Protein AF-0000000075213746 (afdb_homodimer)

InterPro domains:
  IPR008928 Six-hairpin glycosidase superfamily [SSF48208] (102-442)
  IPR012878 Non-reducing end beta-L-arabinofuranosidase-like, GH127 catalytic domain [PF07944] (14-444)
  IPR049046 Non-reducing end beta-L-arabinofuranosidase-like, GH127 middle domain [PF20736] (454-512)
  IPR049049 Non-reducing end beta-L-arabinofuranosidase-like, GH127 C-terminal domain [PF20737] (538-641)
  IPR049174 Non-reducing end beta-L-arabinofuranosidase-like [PTHR43465] (9-641)

Solvent-accessible surface area (backbone atoms only — not comparable to full-atom values): 64051 Å² total; per-residue (Å²): 125,57,73,88,48,37,36,44,58,43,56,53,85,36,30,48,71,59,23,82,76,55,44,56,53,53,48,38,37,66,73,37,27,52,56,50,48,54,35,34,35,63,54,64,47,84,94,40,54,58,31,41,36,52,58,35,37,52,48,12,22,50,43,39,53,32,54,76,70,69,43,89,72,76,76,42,82,85,85,61,65,61,33,46,76,92,77,42,59,87,84,38,50,50,32,41,62,52,38,65,31,49,57,22,29,41,42,24,18,54,20,40,48,41,52,81,37,92,48,70,69,59,49,49,55,46,49,52,49,47,51,44,52,59,50,30,37,44,94,76,22,53,64,52,48,51,35,62,34,10,34,62,91,54,64,89,56,46,37,64,84,40,34,63,47,29,34,44,12,34,39,31,52,15,14,50,35,34,23,75,40,68,68,50,51,66,52,34,50,49,38,48,37,28,49,50,43,50,42,71,51,34,35,93,92,48,44,75,69,50,63,29,38,48,34,34,40,43,27,25,42,53,46,18,75,74,68,67,42,61,63,33,45,51,41,26,48,48,35,48,64,49,32,25,36,80,81,47,54,66,37,62,62,66,65,57,83,66,90,62,85,73,74,73,34,34,57,55,57,34,62,40,33,52,59,72,42,52,62,63,42,18,15,29,44,42,39,28,30,41,47,30,24,40,34,50,46,16,58,77,67,67,33,54,60,42,37,50,16,46,50,37,25,50,50,38,35,67,51,36,50,52,43,92,40,30,27,33,19,30,28,65,73,72,47,4,36,55,59,85,32,50,62,45,37,63,50,24,20,14,32,34,51,22,21,51,26,44,32,54,24,25,53,41,48,25,27,45,52,68,38,35,66,34,45,42,52,27,44,24,11,46,55,16,40,52,48,36,25,42,39,95,78,42,57,26,32,35,58,43,52,56,46,29,44,51,55,68,47,30,75,66,32,78,91,25,53,74,48,64,55,53,58,33,71,54,40,63,79,45,66,33,64,34,50,49,45,29,51,59,45,44,46,47,32,60,27,34,30,34,45,99,52,35,42,36,42,61,44,76,62,11,24,38,34,56,55,95,48,29,37,37,37,35,48,44,40,44,90,83,67,19,37,34,40,34,45,34,41,52,78,42,69,37,32,42,28,40,54,50,57,79,79,45,89,49,71,50,61,81,57,78,62,46,85,55,61,48,17,42,36,26,81,39,75,50,75,42,80,43,44,37,38,37,54,66,55,81,38,49,34,24,51,22,56,68,22,72,73,38,50,71,28,32,30,43,31,44,61,67,35,42,28,21,36,39,24,88,69,58,44,81,65,65,83,36,35,25,45,39,91,85,47,58,74,44,78,43,95,87,59,33,34,43,28,32,25,29,36,48,72,79,54,90,52,40,66,44,72,64,64,88,75,68,69,41,79,43,74,42,46,27,37,47,45,32,57,62,57,68,86,51,81,47,35,34,32,33,62,37,35,94,126,56,74,89,48,37,36,44,58,44,56,54,86,35,30,48,71,58,22,82,75,55,45,55,54,51,48,38,37,65,71,36,26,52,57,50,48,53,34,35,35,64,54,65,48,85,94,39,54,58,31,42,34,51,59,35,36,52,48,12,22,50,43,39,52,31,52,76,69,70,42,89,72,77,75,42,83,85,87,61,63,62,33,45,76,93,77,41,60,87,84,40,51,48,32,41,61,52,38,64,30,49,58,22,30,41,42,24,18,54,19,39,48,41,52,81,39,92,47,68,68,60,49,48,53,46,50,52,49,48,50,45,53,59,50,30,37,42,95,74,22,53,64,51,48,50,35,62,32,11,34,63,89,54,64,89,54,47,36,65,84,40,33,61,46,30,34,44,11,34,40,32,51,16,15,50,35,34,23,75,40,68,67,50,52,67,51,35,50,49,37,49,36,29,50,51,41,50,41,69,52,35,34,93,93,48,44,73,67,47,63,30,36,46,34,34,39,41,28,25,43,54,47,18,75,74,68,67,43,61,64,33,45,51,42,26,49,48,36,50,66,50,33,26,36,82,79,47,55,65,38,61,62,65,67,56,82,66,89,60,88,73,74,73,34,35,58,54,56,34,63,40,33,53,60,71,41,51,64,64,44,18,14,28,45,41,39,27,30,40,47,30,25,40,33,50,47,14,59,78,68,67,32,54,60,43,37,50,16,46,50,38,24,49,50,36,35,67,50,35,50,51,43,91,40,29,27,35,20,30,27,67,73,72,46,4,35,54,55,86,31,51,62,45,38,61,49,23,21,15,32,34,50,22,22,52,27,42,33,54,25,25,52,40,49,24,27,45,51,68,37,36,67,36,47,43,51,27,44,24,10,46,56,17,40,51,48,36,24,42,40,95,78,41,57,25,33,36,57,42,53,56,45,30,44,51,54,68,48,31,72,66,32,78,90,25,54,74,47,65,54,53,58,33,70,54,40,63,80,46,66,34,65,36,49,50,44,29,49,58,47,44,46,48,33,61,27,34,31,33,44,99,53,36,42,35,41,61,43,75,63,11,25,39,34,56,55,95,47,28,36,38,38,35,49,43,39,45,89,83,67,18,37,35,38,35,44,35,43,51,78,42,70,36,32,42,30,39,52,51,57,82,79,45,88,47,69,49,59,82,58,79,62,46,85,54,60,47,17,42,36,27,81,40,75,49,75,41,80,43,43,37,39,39,55,66,55,82,41,48,34,24,52,23,56,67,22,72,72,39,49,71,28,33,31,42,31,45,61,69,35,43,29,21,36,39,26,89,68,59,46,79,66,63,81,36,35,26,46,39,89,85,48,58,74,45,78,44,94,88,60,32,34,44,29,35,24,28,36,50,72,80,55,91,51,39,66,44,72,62,63,88,76,70,70,41,79,42,73,40,47,28,36,47,45,31,58,62,56,69,88,50,79,47,35,36,32,32,62,37,35,94

Nearest PDB structures (foldseek):
  7bzl-assembly1_A  TM=9.092E-01  e=2.102E-52  Bifidobacterium longum subsp. longum JCM 1217
  7exu-assembly1_A-2  TM=9.138E-01  e=7.197E-52  Bifidobacterium longum subsp. longum JCM 1217
  7dif-assembly1_A  TM=9.057E-01  e=2.892E-52  Bifidobacterium longum subsp. longum JCM 1217
  3wre-assembly1_A  TM=9.010E-01  e=9.460E-52  Bifidobacterium longum subsp. longum JCM 1217
  3wkw-assembly1_A-2  TM=8.848E-01  e=6.129E-51  Bifidobacterium longum subsp. longum JCM 1217

Structure (mmCIF, N/CA/C/O backbone):
data_AF-0000000075213746-model_v1
#
loop_
_entity.id
_entity.type
_entity.pdbx_description
1 polymer 'DUF1680 family protein'
#
loop_
_atom_site.group_PDB
_atom_site.id
_atom_site.type_symbol
_atom_site.label_atom_id
_atom_site.label_alt_id
_atom_site.label_comp_id
_atom_site.label_asym_id
_atom_site.label_entity_id
_atom_site.label_seq_id
_atom_site.pdbx_PDB_ins_code
_atom_site.Cartn_x
_atom_site.Cartn_y
_atom_site.Cartn_z
_atom_site.occupancy
_atom_site.B_iso_or_equiv
_atom_site.auth_seq_id
_atom_site.auth_comp_id
_atom_site.auth_asym_id
_atom_site.auth_atom_id
_atom_site.pdbx_PDB_model_num
ATOM 1 N N . MET A 1 1 ? -0.447 -41.375 5.977 1 89.5 1 MET A N 1
ATOM 2 C CA . MET A 1 1 ? -0.877 -41.5 4.586 1 89.5 1 MET A CA 1
ATOM 3 C C . MET A 1 1 ? -1.231 -42.938 4.246 1 89.5 1 MET A C 1
ATOM 5 O O . MET A 1 1 ? -0.667 -43.875 4.82 1 89.5 1 MET A O 1
ATOM 9 N N . ASN A 1 2 ? -2.252 -43.062 3.482 1 90.38 2 ASN A N 1
ATOM 10 C CA . ASN A 1 2 ? -2.566 -44.406 2.949 1 90.38 2 ASN A CA 1
ATOM 11 C C . ASN A 1 2 ? -1.9 -44.625 1.595 1 90.38 2 ASN A C 1
ATOM 13 O O . ASN A 1 2 ? -2.359 -44.094 0.577 1 90.38 2 ASN A O 1
ATOM 17 N N . ILE A 1 3 ? -0.907 -45.438 1.539 1 91.88 3 ILE A N 1
ATOM 18 C CA . ILE A 1 3 ? -0.057 -45.656 0.373 1 91.88 3 ILE A CA 1
ATOM 19 C C . ILE A 1 3 ? -0.886 -46.219 -0.769 1 91.88 3 ILE A C 1
ATOM 21 O O . ILE A 1 3 ? -0.585 -46 -1.943 1 91.88 3 ILE A O 1
ATOM 25 N N . ASN A 1 4 ? -1.894 -46.938 -0.445 1 90.5 4 ASN A N 1
ATOM 26 C CA . ASN A 1 4 ? -2.748 -47.562 -1.456 1 90.5 4 ASN A CA 1
ATOM 27 C C . ASN A 1 4 ? -3.525 -46.5 -2.244 1 90.5 4 ASN A C 1
ATOM 29 O O . ASN A 1 4 ? -4.066 -46.812 -3.312 1 90.5 4 ASN A O 1
ATOM 33 N N . ASN A 1 5 ? -3.555 -45.375 -1.72 1 92.62 5 ASN A N 1
ATOM 34 C CA . ASN A 1 5 ? -4.293 -44.281 -2.361 1 92.62 5 ASN A CA 1
ATOM 35 C C . ASN A 1 5 ? -3.404 -43.5 -3.316 1 92.62 5 ASN A C 1
ATOM 37 O O . ASN A 1 5 ? -3.896 -42.656 -4.09 1 92.62 5 ASN A O 1
ATOM 41 N N . PHE A 1 6 ? -2.107 -43.75 -3.264 1 97 6 PHE A N 1
ATOM 42 C CA . PHE A 1 6 ? -1.194 -43 -4.109 1 97 6 PHE A CA 1
ATOM 43 C C . PHE A 1 6 ? -1.581 -43.125 -5.578 1 97 6 PHE A C 1
ATOM 45 O O . PHE A 1 6 ? -1.958 -44.219 -6.031 1 97 6 PHE A O 1
ATOM 52 N N . SER A 1 7 ? -1.661 -42.031 -6.25 1 97.25 7 SER A N 1
ATOM 53 C CA . SER A 1 7 ? -1.948 -42.031 -7.68 1 97.25 7 SER A CA 1
ATOM 54 C C . SER A 1 7 ? -0.872 -41.25 -8.453 1 97.25 7 SER A C 1
ATOM 56 O O . SER A 1 7 ? -0.05 -40.562 -7.852 1 97.25 7 SER A O 1
ATOM 58 N N . ASN A 1 8 ? -0.794 -41.438 -9.695 1 96.94 8 ASN A N 1
ATOM 59 C CA . ASN A 1 8 ? 0.124 -40.75 -10.594 1 96.94 8 ASN A CA 1
ATOM 60 C C . ASN A 1 8 ? -0.607 -40.156 -11.805 1 96.94 8 ASN A C 1
ATOM 62 O O . ASN A 1 8 ? -1.555 -40.781 -12.312 1 96.94 8 ASN A O 1
ATOM 66 N N . PRO A 1 9 ? -0.162 -39.062 -12.25 1 97.06 9 PRO A N 1
ATOM 67 C CA . PRO A 1 9 ? -0.754 -38.531 -13.477 1 97.06 9 PRO A CA 1
ATOM 68 C C . PRO A 1 9 ? -0.431 -39.406 -14.703 1 97.06 9 PRO A C 1
ATOM 70 O O . PRO A 1 9 ? 0.585 -40.094 -14.727 1 97.06 9 PRO A O 1
ATOM 73 N N . LEU A 1 10 ? -1.322 -39.344 -15.648 1 97.19 10 LEU A N 1
ATOM 74 C CA . LEU A 1 10 ? -0.959 -39.906 -16.938 1 97.19 10 LEU A CA 1
ATOM 75 C C . LEU A 1 10 ? 0.095 -39.062 -17.641 1 97.19 10 LEU A C 1
ATOM 77 O O . LEU A 1 10 ? 0.051 -37.844 -17.578 1 97.19 10 LEU A O 1
ATOM 81 N N . HIS A 1 11 ? 1.03 -39.719 -18.203 1 94.31 11 HIS A N 1
ATOM 82 C CA . HIS A 1 11 ? 2.039 -39 -18.969 1 94.31 11 HIS A CA 1
ATOM 83 C C . HIS A 1 11 ? 1.41 -38.25 -20.125 1 94.31 11 HIS A C 1
ATOM 85 O O . HIS A 1 11 ? 0.421 -38.688 -20.719 1 94.31 11 HIS A O 1
ATOM 91 N N . LEU A 1 12 ? 2.047 -37.219 -20.484 1 94.69 12 LEU A N 1
ATOM 92 C CA . LEU A 1 12 ? 1.526 -36.312 -21.516 1 94.69 12 LEU A CA 1
ATOM 93 C C . LEU A 1 12 ? 1.348 -37.031 -22.844 1 94.69 12 LEU A C 1
ATOM 95 O O . LEU A 1 12 ? 0.431 -36.75 -23.609 1 94.69 12 LEU A O 1
ATOM 99 N N . ASN A 1 13 ? 2.178 -38 -23.125 1 93.62 13 ASN A N 1
ATOM 100 C CA . ASN A 1 13 ? 2.129 -38.719 -24.391 1 93.62 13 ASN A CA 1
ATOM 101 C C . ASN A 1 13 ? 0.937 -39.656 -24.453 1 93.62 13 ASN A C 1
ATOM 103 O O . ASN A 1 13 ? 0.59 -40.188 -25.516 1 93.62 13 ASN A O 1
ATOM 107 N N . LYS A 1 14 ? 0.291 -39.844 -23.312 1 96.06 14 LYS A N 1
ATOM 108 C CA . LYS A 1 14 ? -0.845 -40.75 -23.25 1 96.06 14 LYS A CA 1
ATOM 109 C C . LYS A 1 14 ? -2.166 -40 -23.281 1 96.06 14 LYS A C 1
ATOM 111 O O . LYS A 1 14 ? -3.24 -40.594 -23.266 1 96.06 14 LYS A O 1
ATOM 116 N N . VAL A 1 15 ? -2.104 -38.75 -23.328 1 97.12 15 VAL A N 1
ATOM 117 C CA . VAL A 1 15 ? -3.297 -37.906 -23.297 1 97.12 15 VAL A CA 1
ATOM 118 C C . VAL A 1 15 ? -3.273 -36.906 -24.469 1 97.12 15 VAL A C 1
ATOM 120 O O . VAL A 1 15 ? -2.387 -36.062 -24.562 1 97.12 15 VAL A O 1
ATOM 123 N N . LYS A 1 16 ? -4.148 -37.031 -25.344 1 96.44 16 LYS A N 1
ATOM 124 C CA . LYS A 1 16 ? -4.305 -36.094 -26.453 1 96.44 16 LYS A CA 1
ATOM 125 C C . LYS A 1 16 ? -5.52 -35.188 -26.266 1 96.44 16 LYS A C 1
ATOM 127 O O . LYS A 1 16 ? -6.652 -35.594 -26.5 1 96.44 16 LYS A O 1
ATOM 132 N N . VAL A 1 17 ? -5.273 -33.969 -26 1 96.81 17 VAL A N 1
ATOM 133 C CA . VAL A 1 17 ? -6.344 -33 -25.719 1 96.81 17 VAL A CA 1
ATOM 134 C C . VAL A 1 17 ? -7.043 -32.625 -27.016 1 96.81 17 VAL A C 1
ATOM 136 O O . VAL A 1 17 ? -6.383 -32.312 -28.016 1 96.81 17 VAL A O 1
ATOM 139 N N . ASN A 1 18 ? -8.258 -32.688 -27.078 1 95.56 18 ASN A N 1
ATOM 140 C CA . ASN A 1 18 ? -9.156 -32.188 -28.125 1 95.56 18 ASN A CA 1
ATOM 141 C C . ASN A 1 18 ? -10.422 -31.578 -27.531 1 95.56 18 ASN A C 1
ATOM 143 O O . ASN A 1 18 ? -11.422 -32.281 -27.328 1 95.56 18 ASN A O 1
ATOM 147 N N . ASP A 1 19 ? -10.367 -30.344 -27.297 1 95.81 19 ASP A N 1
ATOM 148 C CA . ASP A 1 19 ? -11.398 -29.594 -26.594 1 95.81 19 ASP A CA 1
ATOM 149 C C . ASP A 1 19 ? -11.648 -28.25 -27.266 1 95.81 19 ASP A C 1
ATOM 151 O O . ASP A 1 19 ? -10.711 -27.484 -27.516 1 95.81 19 ASP A O 1
ATOM 155 N N . ASN A 1 20 ? -12.883 -27.969 -27.562 1 90.38 20 ASN A N 1
ATOM 156 C CA . ASN A 1 20 ? -13.203 -26.75 -28.312 1 90.38 20 ASN A CA 1
ATOM 157 C C . ASN A 1 20 ? -12.695 -25.5 -27.578 1 90.38 20 ASN A C 1
ATOM 159 O O . ASN A 1 20 ? -12.266 -24.547 -28.219 1 90.38 20 ASN A O 1
ATOM 163 N N . TYR A 1 21 ? -12.82 -25.469 -26.297 1 92.31 21 TYR A N 1
ATOM 164 C CA . TYR A 1 21 ? -12.398 -24.328 -25.5 1 92.31 21 TYR A CA 1
ATOM 165 C C . TYR A 1 21 ? -10.883 -24.266 -25.406 1 92.31 21 TYR A C 1
ATOM 167 O O . TYR A 1 21 ? -10.273 -23.219 -25.656 1 92.31 21 TYR A O 1
ATOM 175 N N . PHE A 1 22 ? -10.188 -25.375 -25.125 1 95.44 22 PHE A N 1
ATOM 176 C CA . PHE A 1 22 ? -8.758 -25.359 -24.828 1 95.44 22 PHE A CA 1
ATOM 177 C C . PHE A 1 22 ? -7.941 -25.469 -26.109 1 95.44 22 PHE A C 1
ATOM 179 O O . PHE A 1 22 ? -6.77 -25.078 -26.141 1 95.44 22 PHE A O 1
ATOM 186 N N . ASN A 1 23 ? -8.547 -25.969 -27.172 1 95 23 ASN A N 1
ATOM 187 C CA . ASN A 1 23 ? -7.816 -26.031 -28.438 1 95 23 ASN A CA 1
ATOM 188 C C . ASN A 1 23 ? -7.375 -24.641 -28.906 1 95 23 ASN A C 1
ATOM 190 O O . ASN A 1 23 ? -6.316 -24.5 -29.5 1 95 23 ASN A O 1
ATOM 194 N N . GLU A 1 24 ? -8.219 -23.688 -28.625 1 94 24 GLU A N 1
ATOM 195 C CA . GLU A 1 24 ? -7.863 -22.328 -28.984 1 94 24 GLU A CA 1
ATOM 196 C C . GLU A 1 24 ? -6.609 -21.859 -28.25 1 94 24 GLU A C 1
ATOM 198 O O . GLU A 1 24 ? -5.738 -21.219 -28.844 1 94 24 GLU A O 1
ATOM 203 N N . TYR A 1 25 ? -6.523 -22.156 -27 1 95.56 25 TYR A N 1
ATOM 204 C CA . TYR A 1 25 ? -5.359 -21.781 -26.203 1 95.56 25 TYR A CA 1
ATOM 205 C C . TYR A 1 25 ? -4.125 -22.547 -26.641 1 95.56 25 TYR A C 1
ATOM 207 O O . TYR A 1 25 ? -3.045 -21.984 -26.797 1 95.56 25 TYR A O 1
ATOM 215 N N . LEU A 1 26 ? -4.25 -23.859 -26.828 1 95.81 26 LEU A N 1
ATOM 216 C CA . LEU A 1 26 ? -3.123 -24.703 -27.203 1 95.81 26 LEU A CA 1
ATOM 217 C C . LEU A 1 26 ? -2.59 -24.312 -28.578 1 95.81 26 LEU A C 1
ATOM 219 O O . LEU A 1 26 ? -1.377 -24.297 -28.797 1 95.81 26 LEU A O 1
ATOM 223 N N . ASN A 1 27 ? -3.527 -23.984 -29.469 1 95.69 27 ASN A N 1
ATOM 224 C CA . ASN A 1 27 ? -3.109 -23.516 -30.781 1 95.69 27 ASN A CA 1
ATOM 225 C C . ASN A 1 27 ? -2.393 -22.172 -30.703 1 95.69 27 ASN A C 1
ATOM 227 O O . ASN A 1 27 ? -1.4 -21.953 -31.391 1 95.69 27 ASN A O 1
ATOM 231 N N . LEU A 1 28 ? -2.982 -21.297 -29.922 1 97.12 28 LEU A N 1
ATOM 232 C CA . LEU A 1 28 ? -2.363 -19.984 -29.719 1 97.12 28 LEU A CA 1
ATOM 233 C C . LEU A 1 28 ? -0.95 -20.141 -29.156 1 97.12 28 LEU A C 1
ATOM 235 O O . LEU A 1 28 ? -0.029 -19.453 -29.594 1 97.12 28 LEU A O 1
ATOM 239 N N . ILE A 1 29 ? -0.72 -21.016 -28.219 1 97 29 ILE A N 1
ATOM 240 C CA . ILE A 1 29 ? 0.582 -21.266 -27.609 1 97 29 ILE A CA 1
ATOM 241 C C . ILE A 1 29 ? 1.567 -21.75 -28.672 1 97 29 ILE A C 1
ATOM 243 O O . ILE A 1 29 ? 2.678 -21.219 -28.781 1 97 29 ILE A O 1
ATOM 247 N N . LYS A 1 30 ? 1.145 -22.641 -29.453 1 95.56 30 LYS A N 1
ATOM 248 C CA . LYS A 1 30 ? 1.998 -23.281 -30.438 1 95.56 30 LYS A CA 1
ATOM 249 C C . LYS A 1 30 ? 2.355 -22.312 -31.562 1 95.56 30 LYS A C 1
ATOM 251 O O . LYS A 1 30 ? 3.516 -22.219 -31.969 1 95.56 30 LYS A O 1
ATOM 256 N N . THR A 1 31 ? 1.419 -21.516 -31.969 1 96.81 31 THR A N 1
ATOM 257 C CA . THR A 1 31 ? 1.592 -20.797 -33.219 1 96.81 31 THR A CA 1
ATOM 258 C C . THR A 1 31 ? 2.029 -19.359 -32.969 1 96.81 31 THR A C 1
ATOM 260 O O . THR A 1 31 ? 2.611 -18.719 -33.844 1 96.81 31 THR A O 1
ATOM 263 N N . VAL A 1 32 ? 1.712 -18.891 -31.781 1 98.31 32 VAL A N 1
ATOM 264 C CA . VAL A 1 32 ? 1.98 -17.469 -31.562 1 98.31 32 VAL A CA 1
ATOM 265 C C . VAL A 1 32 ? 2.898 -17.297 -30.359 1 98.31 32 VAL A C 1
ATOM 267 O O . VAL A 1 32 ? 3.98 -16.719 -30.469 1 98.31 32 VAL A O 1
ATOM 270 N N . VAL A 1 33 ? 2.553 -17.844 -29.219 1 98.38 33 VAL A N 1
ATOM 271 C CA . VAL A 1 33 ? 3.211 -17.547 -27.938 1 98.38 33 VAL A CA 1
ATOM 272 C C . VAL A 1 33 ? 4.648 -18.062 -27.984 1 98.38 33 VAL A C 1
ATOM 274 O O . VAL A 1 33 ? 5.582 -17.328 -27.641 1 98.38 33 VAL A O 1
ATOM 277 N N . ILE A 1 34 ? 4.859 -19.328 -28.344 1 98.06 34 ILE A N 1
ATOM 278 C CA . ILE A 1 34 ? 6.18 -19.938 -28.328 1 98.06 34 ILE A CA 1
ATOM 279 C C . ILE A 1 34 ? 7.109 -19.188 -29.281 1 98.06 34 ILE A C 1
ATOM 281 O O . ILE A 1 34 ? 8.211 -18.797 -28.906 1 98.06 34 ILE A O 1
ATOM 285 N N . PRO A 1 35 ? 6.641 -18.875 -30.547 1 98.06 35 PRO A N 1
ATOM 286 C CA . PRO A 1 35 ? 7.504 -18.078 -31.422 1 98.06 35 PRO A CA 1
ATOM 287 C C . PRO A 1 35 ? 7.762 -16.672 -30.859 1 98.06 35 PRO A C 1
ATOM 289 O O . PRO A 1 35 ? 8.883 -16.172 -30.938 1 98.06 35 PRO A O 1
ATOM 292 N N . TYR A 1 36 ? 6.746 -16.062 -30.328 1 98.25 36 TYR A N 1
ATOM 293 C CA . TYR A 1 36 ? 6.883 -14.742 -29.75 1 98.25 36 TYR A CA 1
ATOM 294 C C . TYR A 1 36 ? 7.898 -14.75 -28.609 1 98.25 36 TYR A C 1
ATOM 296 O O . TYR A 1 36 ? 8.75 -13.859 -28.516 1 98.25 36 TYR A O 1
ATOM 304 N N . GLN A 1 37 ? 7.812 -15.727 -27.766 1 98.12 37 GLN A N 1
ATOM 305 C CA . GLN A 1 37 ? 8.719 -15.828 -26.625 1 98.12 37 GLN A CA 1
ATOM 306 C C . GLN A 1 37 ? 10.156 -16.094 -27.094 1 98.12 37 GLN A C 1
ATOM 308 O O . GLN A 1 37 ? 11.109 -15.602 -26.484 1 98.12 37 GLN A O 1
ATOM 313 N N . TYR A 1 38 ? 10.297 -16.906 -28.109 1 98.06 38 TYR A N 1
ATOM 314 C CA . TYR A 1 38 ? 11.625 -17.125 -28.672 1 98.06 38 TYR A CA 1
ATOM 315 C C . TYR A 1 38 ? 12.25 -15.797 -29.109 1 98.06 38 TYR A C 1
ATOM 317 O O . TYR A 1 38 ? 13.43 -15.547 -28.859 1 98.06 38 TYR A O 1
ATOM 325 N N . ASN A 1 39 ? 11.445 -15 -29.781 1 98.12 39 ASN A N 1
ATOM 326 C CA . ASN A 1 39 ? 11.898 -13.68 -30.188 1 98.12 39 ASN A CA 1
ATOM 327 C C . ASN A 1 39 ? 12.234 -12.797 -28.984 1 98.12 39 ASN A C 1
ATOM 329 O O . ASN A 1 39 ? 13.203 -12.031 -29.031 1 98.12 39 ASN A O 1
ATOM 333 N N . ALA A 1 40 ? 11.438 -12.852 -27.969 1 98 40 ALA A N 1
ATOM 334 C CA . ALA A 1 40 ? 11.703 -12.086 -26.75 1 98 40 ALA A CA 1
ATOM 335 C C . ALA A 1 40 ? 13.031 -12.484 -26.125 1 98 40 ALA A C 1
ATOM 337 O O . ALA A 1 40 ? 13.82 -11.625 -25.719 1 98 40 ALA A O 1
ATOM 338 N N . LEU A 1 41 ? 13.328 -13.797 -26.078 1 97.81 41 LEU A N 1
ATOM 339 C CA . LEU A 1 41 ? 14.562 -14.312 -25.5 1 97.81 41 LEU A CA 1
ATOM 340 C C . LEU A 1 41 ? 15.773 -13.828 -26.297 1 97.81 41 LEU A C 1
ATOM 342 O O . LEU A 1 41 ? 16.875 -13.719 -25.75 1 97.81 41 LEU A O 1
ATOM 346 N N . ASN A 1 42 ? 15.492 -13.539 -27.578 1 97.94 42 ASN A N 1
ATOM 347 C CA . ASN A 1 42 ? 16.547 -13.07 -28.484 1 97.94 42 ASN A CA 1
ATOM 348 C C . ASN A 1 42 ? 16.562 -11.547 -28.578 1 97.94 42 ASN A C 1
ATOM 350 O O . ASN A 1 42 ? 17.266 -10.977 -29.406 1 97.94 42 ASN A O 1
ATOM 354 N N . ASP A 1 43 ? 15.766 -10.883 -27.828 1 97.56 43 ASP A N 1
ATOM 355 C CA . ASP A 1 43 ? 15.68 -9.422 -27.75 1 97.56 43 ASP A CA 1
ATOM 356 C C . ASP A 1 43 ? 15.266 -8.828 -29.094 1 97.56 43 ASP A C 1
ATOM 358 O O . ASP A 1 43 ? 15.82 -7.82 -29.531 1 97.56 43 ASP A O 1
ATOM 362 N N . LEU A 1 44 ? 14.266 -9.445 -29.672 1 97.44 44 LEU A N 1
ATOM 363 C CA . LEU A 1 44 ? 13.883 -9.039 -31.016 1 97.44 44 LEU A CA 1
ATOM 364 C C . LEU A 1 44 ? 12.492 -8.414 -31.031 1 97.44 44 LEU A C 1
ATOM 366 O O . LEU A 1 44 ? 11.961 -8.094 -32.094 1 97.44 44 LEU A O 1
ATOM 370 N N . ILE A 1 45 ? 11.852 -8.281 -29.891 1 97.12 45 ILE A N 1
ATOM 371 C CA . ILE A 1 45 ? 10.523 -7.668 -29.828 1 97.12 45 ILE A CA 1
ATOM 372 C C . ILE A 1 45 ? 10.664 -6.156 -29.672 1 97.12 45 ILE A C 1
ATOM 374 O O . ILE A 1 45 ? 11.086 -5.676 -28.609 1 97.12 45 ILE A O 1
ATOM 378 N N . PRO A 1 46 ? 10.273 -5.395 -30.625 1 95.88 46 PRO A N 1
ATOM 379 C CA . PRO A 1 46 ? 10.406 -3.941 -30.531 1 95.88 46 PRO A CA 1
ATOM 380 C C . PRO A 1 46 ? 9.602 -3.352 -29.375 1 95.88 46 PRO A C 1
ATOM 382 O O . PRO A 1 46 ? 8.43 -3.689 -29.188 1 95.88 46 PRO A O 1
ATOM 385 N N . GLY A 1 47 ? 10.195 -2.504 -28.656 1 93.75 47 GLY A N 1
ATOM 386 C CA . GLY A 1 47 ? 9.523 -1.778 -27.594 1 93.75 47 GLY A CA 1
ATOM 387 C C . GLY A 1 47 ? 9.391 -2.582 -26.312 1 93.75 47 GLY A C 1
ATOM 388 O O . GLY A 1 47 ? 8.93 -2.066 -25.297 1 93.75 47 GLY A O 1
ATOM 389 N N . ALA A 1 48 ? 9.789 -3.832 -26.312 1 95.38 48 ALA A N 1
ATOM 390 C CA . ALA A 1 48 ? 9.742 -4.664 -25.109 1 95.38 48 ALA A CA 1
ATOM 391 C C . ALA A 1 48 ? 11.062 -4.598 -24.359 1 95.38 48 ALA A C 1
ATOM 393 O O . ALA A 1 48 ? 12.125 -4.379 -24.953 1 95.38 48 ALA A O 1
ATOM 394 N N . PRO A 1 49 ? 10.961 -4.754 -23.047 1 94.19 49 PRO A N 1
ATOM 395 C CA . PRO A 1 49 ? 12.219 -4.871 -22.297 1 94.19 49 PRO A CA 1
ATOM 396 C C . PRO A 1 49 ? 13.109 -6 -22.812 1 94.19 49 PRO A C 1
ATOM 398 O O . PRO A 1 49 ? 12.602 -7.07 -23.172 1 94.19 49 PRO A O 1
ATOM 401 N N . LYS A 1 50 ? 14.367 -5.773 -22.734 1 95.44 50 LYS A N 1
ATOM 402 C CA . LYS A 1 50 ? 15.305 -6.785 -23.219 1 95.44 50 LYS A CA 1
ATOM 403 C C . LYS A 1 50 ? 15.469 -7.906 -22.188 1 95.44 50 LYS A C 1
ATOM 405 O O . LYS A 1 50 ? 15.461 -7.66 -20.984 1 95.44 50 LYS A O 1
ATOM 410 N N . SER A 1 51 ? 15.68 -9.109 -22.781 1 95.88 51 SER A N 1
ATOM 411 C CA . SER A 1 51 ? 15.844 -10.297 -21.938 1 95.88 51 SER A CA 1
ATOM 412 C C . SER A 1 51 ? 17.312 -10.57 -21.672 1 95.88 51 SER A C 1
ATOM 414 O O . SER A 1 51 ? 17.703 -10.797 -20.516 1 95.88 51 SER A O 1
ATOM 416 N N . TYR A 1 52 ? 18.141 -10.508 -22.75 1 97.06 52 TYR A N 1
ATOM 417 C CA . TYR A 1 52 ? 19.562 -10.789 -22.75 1 97.06 52 TYR A CA 1
ATOM 418 C C . TYR A 1 52 ? 19.828 -12.281 -22.562 1 97.06 52 TYR A C 1
ATOM 420 O O . TYR A 1 52 ? 20.984 -12.711 -22.5 1 97.06 52 TYR A O 1
ATOM 428 N N . CYS A 1 53 ? 18.781 -13.156 -22.484 1 97.88 53 CYS A N 1
ATOM 429 C CA . CYS A 1 53 ? 18.891 -14.562 -22.125 1 97.88 53 CYS A CA 1
ATOM 430 C C . CYS A 1 53 ? 19.797 -15.312 -23.094 1 97.88 53 CYS A C 1
ATOM 432 O O . CYS A 1 53 ? 20.797 -15.891 -22.688 1 97.88 53 CYS A O 1
ATOM 434 N N . ILE A 1 54 ? 19.547 -15.266 -24.359 1 98.38 54 ILE A N 1
ATOM 435 C CA . ILE A 1 54 ? 20.328 -15.992 -25.359 1 98.38 54 ILE A CA 1
ATOM 436 C C . ILE A 1 54 ? 21.7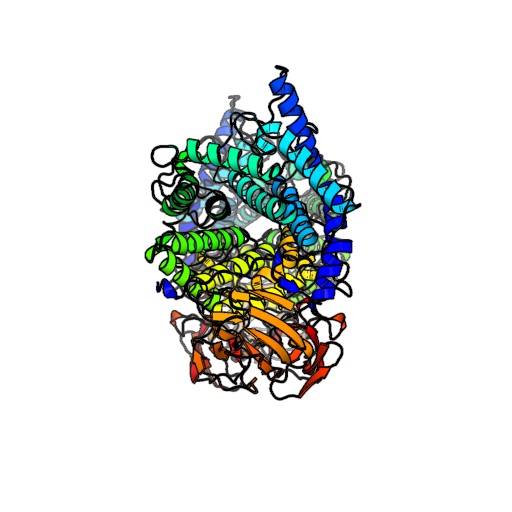19 -15.398 -25.453 1 98.38 54 ILE A C 1
ATOM 438 O O . ILE A 1 54 ? 22.703 -16.141 -25.578 1 98.38 54 ILE A O 1
ATOM 442 N N . SER A 1 55 ? 21.797 -14.07 -25.391 1 98.19 55 SER A N 1
ATOM 443 C CA . SER A 1 55 ? 23.109 -13.422 -25.406 1 98.19 55 SER A CA 1
ATOM 444 C C . SER A 1 55 ? 23.984 -13.898 -24.25 1 98.19 55 SER A C 1
ATOM 446 O O . SER A 1 55 ? 25.188 -14.086 -24.422 1 98.19 55 SER A O 1
ATOM 448 N N . ASN A 1 56 ? 23.438 -14.078 -23.109 1 98.69 56 ASN A N 1
ATOM 449 C CA . ASN A 1 56 ? 24.188 -14.578 -21.969 1 98.69 56 ASN A CA 1
ATOM 450 C C . ASN A 1 56 ? 24.719 -15.984 -22.203 1 98.69 56 ASN A C 1
ATOM 452 O O . ASN A 1 56 ? 25.844 -16.312 -21.828 1 98.69 56 ASN A O 1
ATOM 456 N N . PHE A 1 57 ? 23.906 -16.812 -22.812 1 98.81 57 PHE A N 1
ATOM 457 C CA . PHE A 1 57 ? 24.359 -18.172 -23.109 1 98.81 57 PHE A CA 1
ATOM 458 C C . PHE A 1 57 ? 25.5 -18.156 -24.125 1 98.81 57 PHE A C 1
ATOM 460 O O . PHE A 1 57 ? 26.422 -18.953 -24.031 1 98.81 57 PHE A O 1
ATOM 467 N N . ILE A 1 58 ? 25.359 -17.312 -25.094 1 98.75 58 ILE A N 1
ATOM 468 C CA . ILE A 1 58 ? 26.438 -17.172 -26.078 1 98.75 58 ILE A CA 1
ATOM 469 C C . ILE A 1 58 ? 27.719 -16.75 -25.391 1 98.75 58 ILE A C 1
ATOM 471 O O . ILE A 1 58 ? 28.781 -17.328 -25.625 1 98.75 58 ILE A O 1
ATOM 475 N N . LYS A 1 59 ? 27.609 -15.734 -24.562 1 98.69 59 LYS A N 1
ATOM 476 C CA . LYS A 1 59 ? 28.766 -15.273 -23.797 1 98.69 59 LYS A CA 1
ATOM 477 C C . LYS A 1 59 ? 29.344 -16.391 -22.953 1 98.69 59 LYS A C 1
ATOM 479 O O . LYS A 1 59 ? 30.562 -16.578 -22.906 1 98.69 59 LYS A O 1
ATOM 484 N N . ALA A 1 60 ? 28.516 -17.094 -22.234 1 98.81 60 ALA A N 1
ATOM 485 C CA . ALA A 1 60 ? 28.953 -18.188 -21.375 1 98.81 60 ALA A CA 1
ATOM 486 C C . ALA A 1 60 ? 29.656 -19.281 -22.172 1 98.81 60 ALA A C 1
ATOM 488 O O . ALA A 1 60 ? 30.656 -19.844 -21.719 1 98.81 60 ALA A O 1
ATOM 489 N N . SER A 1 61 ? 29.062 -19.625 -23.312 1 98.62 61 SER A N 1
ATOM 490 C CA . SER A 1 61 ? 29.688 -20.609 -24.203 1 98.62 61 SER A CA 1
ATOM 491 C C . SER A 1 61 ? 31.094 -20.156 -24.609 1 98.62 61 SER A C 1
ATOM 493 O O . SER A 1 61 ? 32.031 -20.969 -24.625 1 98.62 61 SER A O 1
ATOM 495 N N . SER A 1 62 ? 31.203 -18.906 -24.922 1 98.25 62 SER A N 1
ATOM 496 C CA . SER A 1 62 ? 32.5 -18.344 -25.281 1 98.25 62 SER A CA 1
ATOM 497 C C . SER A 1 62 ? 33.469 -18.438 -24.109 1 98.25 62 SER A C 1
ATOM 499 O O . SER A 1 62 ? 34.656 -18.719 -24.297 1 98.25 62 SER A O 1
ATOM 501 N N . VAL A 1 63 ? 33.062 -18.141 -22.969 1 98.38 63 VAL A N 1
ATOM 502 C CA . VAL A 1 63 ? 33.875 -18.219 -21.766 1 98.38 63 VAL A CA 1
ATOM 503 C C . VAL A 1 63 ? 34.344 -19.656 -21.562 1 98.38 63 VAL A C 1
ATOM 505 O O . VAL A 1 63 ? 35.531 -19.906 -21.297 1 98.38 63 VAL A O 1
ATOM 508 N N . CYS A 1 64 ? 33.438 -20.609 -21.656 1 98.31 64 CYS A N 1
ATOM 509 C CA . CYS A 1 64 ? 33.781 -22.016 -21.484 1 98.31 64 CYS A CA 1
ATOM 510 C C . CYS A 1 64 ? 34.844 -22.438 -22.5 1 98.31 64 CYS A C 1
ATOM 512 O O . CYS A 1 64 ? 35.781 -23.172 -22.156 1 98.31 64 CYS A O 1
ATOM 514 N N . SER A 1 65 ? 34.688 -21.984 -23.734 1 97.94 65 SER A N 1
ATOM 515 C CA . SER A 1 65 ? 35.656 -22.281 -24.766 1 97.94 65 SER A CA 1
ATOM 516 C C . SER A 1 65 ? 37.031 -21.688 -24.438 1 97.94 65 SER A C 1
ATOM 518 O O . SER A 1 65 ? 38.062 -22.328 -24.625 1 97.94 65 SER A O 1
ATOM 520 N N . SER A 1 66 ? 37 -20.469 -24 1 98 66 SER A N 1
ATOM 521 C CA . SER A 1 66 ? 38.25 -19.797 -23.609 1 98 66 SER A CA 1
ATOM 522 C C . SER A 1 66 ? 38.938 -20.531 -22.469 1 98 66 SER A C 1
ATOM 524 O O . SER A 1 66 ? 40.156 -20.703 -22.484 1 98 66 SER A O 1
ATOM 526 N N . LEU A 1 67 ? 38.188 -20.891 -21.5 1 97.44 67 LEU A N 1
ATOM 527 C CA . LEU A 1 67 ? 38.719 -21.609 -20.359 1 97.44 67 LEU A CA 1
ATOM 528 C C . LEU A 1 67 ? 39.375 -22.922 -20.812 1 97.44 67 LEU A C 1
ATOM 530 O O . LEU A 1 67 ? 40.469 -23.266 -20.344 1 97.44 67 LEU A O 1
ATOM 534 N N . LYS A 1 68 ? 38.688 -23.641 -21.656 1 95.69 68 LYS A N 1
ATOM 535 C CA . LYS A 1 68 ? 39.219 -24.906 -22.172 1 95.69 68 LYS A CA 1
ATOM 536 C C . LYS A 1 68 ? 40.531 -24.672 -22.922 1 95.69 68 LYS A C 1
ATOM 538 O O . LYS A 1 68 ? 41.438 -25.516 -22.891 1 95.69 68 LYS A O 1
ATOM 543 N N . ALA A 1 69 ? 40.625 -23.594 -23.562 1 96.81 69 ALA A N 1
ATOM 544 C CA . ALA A 1 69 ? 41.812 -23.266 -24.359 1 96.81 69 ALA A CA 1
ATOM 545 C C . ALA A 1 69 ? 42.906 -22.609 -23.5 1 96.81 69 ALA A C 1
ATOM 547 O O . ALA A 1 69 ? 44 -22.312 -23.984 1 96.81 69 ALA A O 1
ATOM 548 N N . GLY A 1 70 ? 42.688 -22.328 -22.312 1 95.38 70 GLY A N 1
ATOM 549 C CA . GLY A 1 70 ? 43.656 -21.703 -21.422 1 95.38 70 GLY A CA 1
ATOM 550 C C . GLY A 1 70 ? 43.781 -20.203 -21.625 1 95.38 70 GLY A C 1
ATOM 551 O O . GLY A 1 70 ? 44.812 -19.609 -21.312 1 95.38 70 GLY A O 1
ATOM 552 N N . ILE A 1 71 ? 42.75 -19.625 -22.203 1 96.81 71 ILE A N 1
ATOM 553 C CA . ILE A 1 71 ? 42.75 -18.188 -22.453 1 96.81 71 ILE A CA 1
ATOM 554 C C . ILE A 1 71 ? 42.125 -17.469 -21.25 1 96.81 71 ILE A C 1
ATOM 556 O O . ILE A 1 71 ? 41.062 -17.859 -20.75 1 96.81 71 ILE A O 1
ATOM 560 N N . PRO A 1 72 ? 42.812 -16.453 -20.859 1 94.94 72 PRO A N 1
ATOM 561 C CA . PRO A 1 72 ? 42.25 -15.719 -19.719 1 94.94 72 PRO A CA 1
ATOM 562 C C . PRO A 1 72 ? 40.906 -15.078 -20.016 1 94.94 72 PRO A C 1
ATOM 564 O O . PRO A 1 72 ? 40.688 -14.555 -21.109 1 94.94 72 PRO A O 1
ATOM 567 N N . VAL A 1 73 ? 40 -15.078 -19.078 1 95.94 73 VAL A N 1
ATOM 568 C CA . VAL A 1 73 ? 38.688 -14.484 -19.188 1 95.94 73 VAL A CA 1
ATOM 569 C C . VAL A 1 73 ? 38.5 -13.391 -18.125 1 95.94 73 VAL A C 1
ATOM 571 O O . VAL A 1 73 ? 38.969 -13.547 -16.984 1 95.94 73 VAL A O 1
ATOM 574 N N . PRO A 1 74 ? 37.938 -12.25 -18.484 1 95.88 74 PRO A N 1
ATOM 575 C CA . PRO A 1 74 ? 37.688 -11.195 -17.5 1 95.88 74 PRO A CA 1
ATOM 576 C C . PRO A 1 74 ? 36.781 -11.656 -16.359 1 95.88 74 PRO A C 1
ATOM 578 O O . PRO A 1 74 ? 35.969 -12.562 -16.531 1 95.88 74 PRO A O 1
ATOM 581 N N . VAL A 1 75 ? 36.969 -11.031 -15.188 1 96.88 75 VAL A N 1
ATOM 582 C CA . VAL A 1 75 ? 36.156 -11.305 -14.016 1 96.88 75 VAL A CA 1
ATOM 583 C C . VAL A 1 75 ? 35.281 -10.102 -13.703 1 96.88 75 VAL A C 1
ATOM 585 O O . VAL A 1 75 ? 35.781 -8.984 -13.539 1 96.88 75 VAL A O 1
ATOM 588 N N . PHE A 1 76 ? 33.938 -10.195 -13.695 1 97.19 76 PHE A N 1
ATOM 589 C CA . PHE A 1 76 ? 32.969 -9.164 -13.367 1 97.19 76 PHE A CA 1
ATOM 590 C C . PHE A 1 76 ? 32.281 -9.477 -12.039 1 97.19 76 PHE A C 1
ATOM 592 O O . PHE A 1 76 ? 32.281 -10.633 -11.594 1 97.19 76 PHE A O 1
ATOM 599 N N . PRO A 1 77 ? 31.688 -8.523 -11.297 1 95.44 77 PRO A N 1
ATOM 600 C CA . PRO A 1 77 ? 31.062 -8.758 -9.992 1 95.44 77 PRO A CA 1
ATOM 601 C C . PRO A 1 77 ? 29.734 -9.516 -10.102 1 95.44 77 PRO A C 1
ATOM 603 O O . PRO A 1 77 ? 29.078 -9.469 -11.148 1 95.44 77 PRO A O 1
ATOM 606 N N . VAL A 1 78 ? 29.391 -10.258 -9.094 1 97.06 78 VAL A N 1
ATOM 607 C CA . VAL A 1 78 ? 28.109 -10.938 -8.984 1 97.06 78 VAL A CA 1
ATOM 608 C C . VAL A 1 78 ? 27.312 -10.352 -7.812 1 97.06 78 VAL A C 1
ATOM 610 O O . VAL A 1 78 ? 26.812 -11.094 -6.969 1 97.06 78 VAL A O 1
ATOM 613 N N . ASP A 1 79 ? 27.141 -9.039 -7.711 1 92.69 79 ASP A N 1
ATOM 614 C CA . ASP A 1 79 ? 26.672 -8.344 -6.52 1 92.69 79 ASP A CA 1
ATOM 615 C C . ASP A 1 79 ? 25.297 -7.711 -6.754 1 92.69 79 ASP A C 1
ATOM 617 O O . ASP A 1 79 ? 24.859 -6.883 -5.961 1 92.69 79 ASP A O 1
ATOM 621 N N . LYS A 1 80 ? 24.641 -7.988 -7.875 1 93.5 80 LYS A N 1
ATOM 622 C CA . LYS A 1 80 ? 23.359 -7.352 -8.211 1 93.5 80 LYS A CA 1
ATOM 623 C C . LYS A 1 80 ? 22.297 -8.391 -8.516 1 93.5 80 LYS A C 1
ATOM 625 O O . LYS A 1 80 ? 22.609 -9.516 -8.93 1 93.5 80 LYS A O 1
ATOM 630 N N . TRP A 1 81 ? 21.047 -7.988 -8.281 1 94.25 81 TRP A N 1
ATOM 631 C CA . TRP A 1 81 ? 19.922 -8.812 -8.711 1 94.25 81 TRP A CA 1
ATOM 632 C C . TRP A 1 81 ? 19.656 -8.641 -10.203 1 94.25 81 TRP A C 1
ATOM 634 O O . TRP A 1 81 ? 19.344 -9.609 -10.898 1 94.25 81 TRP A O 1
ATOM 644 N N . GLU A 1 82 ? 19.734 -7.395 -10.594 1 95.81 82 GLU A N 1
ATOM 645 C CA . GLU A 1 82 ? 19.547 -7.043 -12 1 95.81 82 GLU A CA 1
ATOM 646 C C . GLU A 1 82 ? 20.75 -6.281 -12.539 1 95.81 82 GLU A C 1
ATOM 648 O O . GLU A 1 82 ? 21.172 -5.285 -11.961 1 95.81 82 GLU A O 1
ATOM 653 N N . TYR A 1 83 ? 21.328 -6.762 -13.617 1 96.62 83 TYR A N 1
ATOM 654 C CA . TYR A 1 83 ? 22.453 -6.137 -14.305 1 96.62 83 TYR A CA 1
ATOM 655 C C . TYR A 1 83 ? 21.984 -5.352 -15.523 1 96.62 83 TYR A C 1
ATOM 657 O O . TYR A 1 83 ? 21.75 -5.926 -16.578 1 96.62 83 TYR A O 1
ATOM 665 N N . LYS A 1 84 ? 21.953 -4.074 -15.398 1 93.81 84 LYS A N 1
ATOM 666 C CA . LYS A 1 84 ? 21.469 -3.197 -16.453 1 93.81 84 LYS A CA 1
ATOM 667 C C . LYS A 1 84 ? 22.578 -2.832 -17.438 1 93.81 84 LYS A C 1
ATOM 669 O O . LYS A 1 84 ? 23.719 -2.609 -17.016 1 93.81 84 LYS A O 1
ATOM 674 N N . GLU A 1 85 ? 22.156 -2.777 -18.656 1 92.12 85 GLU A N 1
ATOM 675 C CA . GLU A 1 85 ? 23.109 -2.467 -19.719 1 92.12 85 GLU A CA 1
ATOM 676 C C . GLU A 1 85 ? 23.766 -1.104 -19.484 1 92.12 85 GLU A C 1
ATOM 678 O O . GLU A 1 85 ? 24.922 -0.891 -19.859 1 92.12 85 GLU A O 1
ATOM 683 N N . THR A 1 86 ? 23.047 -0.215 -18.844 1 90.81 86 THR A N 1
ATOM 684 C CA . THR A 1 86 ? 23.531 1.139 -18.609 1 90.81 86 THR A CA 1
ATOM 685 C C . THR A 1 86 ? 24.516 1.16 -17.438 1 90.81 86 THR A C 1
ATOM 687 O O . THR A 1 86 ? 25.234 2.143 -17.234 1 90.81 86 THR A O 1
ATOM 690 N N . GLU A 1 87 ? 24.594 0.094 -16.734 1 91 87 GLU A N 1
ATOM 691 C CA . GLU A 1 87 ? 25.359 0.106 -15.484 1 91 87 GLU A CA 1
ATOM 692 C C . GLU A 1 87 ? 26.469 -0.945 -15.5 1 91 87 GLU A C 1
ATOM 694 O O . GLU A 1 87 ? 27.312 -0.975 -14.609 1 91 87 GLU A O 1
ATOM 699 N N . CYS A 1 88 ? 26.5 -1.894 -16.516 1 93.69 88 CYS A N 1
ATOM 700 C CA . CYS A 1 88 ? 27.438 -3.006 -16.578 1 93.69 88 CYS A CA 1
ATOM 701 C C . CYS A 1 88 ? 28.094 -3.088 -17.938 1 93.69 88 CYS A C 1
ATOM 703 O O . CYS A 1 88 ? 27.594 -2.527 -18.922 1 93.69 88 CYS A O 1
ATOM 705 N N . SER A 1 89 ? 29.203 -3.736 -17.984 1 93.88 89 SER A N 1
ATOM 706 C CA . SER A 1 89 ? 29.859 -4.023 -19.25 1 93.88 89 SER A CA 1
ATOM 707 C C . SER A 1 89 ? 28.969 -4.867 -20.156 1 93.88 89 SER A C 1
ATOM 709 O O . SER A 1 89 ? 28.297 -5.789 -19.688 1 93.88 89 SER A O 1
ATOM 711 N N . PHE A 1 90 ? 29.141 -4.613 -21.438 1 93.25 90 PHE A N 1
ATOM 712 C CA . PHE A 1 90 ? 28.359 -5.367 -22.422 1 93.25 90 PHE A CA 1
ATOM 713 C C . PHE A 1 90 ? 28.797 -6.832 -22.422 1 93.25 90 PHE A C 1
ATOM 715 O O . PHE A 1 90 ? 27.984 -7.715 -22.734 1 93.25 90 PHE A O 1
ATOM 722 N N . ASN A 1 91 ? 30.016 -7.09 -22.109 1 95.31 91 ASN A N 1
ATOM 723 C CA . ASN A 1 91 ? 30.547 -8.445 -22.156 1 95.31 91 ASN A CA 1
ATOM 724 C C . ASN A 1 91 ? 30.25 -9.211 -20.859 1 95.31 91 ASN A C 1
ATOM 726 O O . ASN A 1 91 ? 30.484 -10.414 -20.781 1 95.31 91 ASN A O 1
ATOM 730 N N . SER A 1 92 ? 29.734 -8.5 -19.859 1 97.81 92 SER A N 1
ATOM 731 C CA . SER A 1 92 ? 29.344 -9.148 -18.609 1 97.81 92 SER A CA 1
ATOM 732 C C . SER A 1 92 ? 27.906 -9.672 -18.703 1 97.81 92 SER A C 1
ATOM 734 O O . SER A 1 92 ? 27.25 -9.508 -19.719 1 97.81 92 SER A O 1
ATOM 736 N N . PHE A 1 93 ? 27.562 -10.383 -17.688 1 98.25 93 PHE A N 1
ATOM 737 C CA . PHE A 1 93 ? 26.188 -10.828 -17.578 1 98.25 93 PHE A CA 1
ATOM 738 C C . PHE A 1 93 ? 25.234 -9.641 -17.547 1 98.25 93 PHE A C 1
ATOM 740 O O . PHE A 1 93 ? 25.516 -8.617 -16.922 1 98.25 93 PHE A O 1
ATOM 747 N N . LEU A 1 94 ? 24.094 -9.719 -18.281 1 97.62 94 LEU A N 1
ATOM 748 C CA . LEU A 1 94 ? 23.062 -8.695 -18.281 1 97.62 94 LEU A CA 1
ATOM 749 C C . LEU A 1 94 ? 21.703 -9.305 -17.969 1 97.62 94 LEU A C 1
ATOM 751 O O . LEU A 1 94 ? 21.453 -10.469 -18.297 1 97.62 94 LEU A O 1
ATOM 755 N N . GLY A 1 95 ? 20.797 -8.516 -17.406 1 96.81 95 GLY A N 1
ATOM 756 C CA . GLY A 1 95 ? 19.484 -8.969 -17.016 1 96.81 95 GLY A CA 1
ATOM 757 C C . GLY A 1 95 ? 19.406 -9.43 -15.57 1 96.81 95 GLY A C 1
ATOM 758 O O . GLY A 1 95 ? 20.266 -9.07 -14.75 1 96.81 95 GLY A O 1
ATOM 759 N N . TRP A 1 96 ? 18.375 -10.133 -15.219 1 97.38 96 TRP A N 1
ATOM 760 C CA . TRP A 1 96 ? 18.188 -10.617 -13.859 1 97.38 96 TRP A CA 1
ATOM 761 C C . TRP A 1 96 ? 19.031 -11.859 -13.594 1 97.38 96 TRP A C 1
ATOM 763 O O . TRP A 1 96 ? 19.25 -12.664 -14.5 1 97.38 96 TRP A O 1
ATOM 773 N N . CYS A 1 97 ? 19.406 -12.102 -12.398 1 97.31 97 CYS A N 1
ATOM 774 C CA . CYS A 1 97 ? 20.375 -13.141 -12.031 1 97.31 97 CYS A CA 1
ATOM 775 C C . CYS A 1 97 ? 19.812 -14.531 -12.336 1 97.31 97 CYS A C 1
ATOM 777 O O . CYS A 1 97 ? 20.547 -15.516 -12.297 1 97.31 97 CYS A O 1
ATOM 779 N N . PHE A 1 98 ? 18.516 -14.68 -12.641 1 97.44 98 PHE A N 1
ATOM 780 C CA . PHE A 1 98 ? 17.906 -15.969 -12.938 1 97.44 98 PHE A CA 1
ATOM 781 C C . PHE A 1 98 ? 17.422 -16.016 -14.375 1 97.44 98 PHE A C 1
ATOM 783 O O . PHE A 1 98 ? 16.5 -16.766 -14.703 1 97.44 98 PHE A O 1
ATOM 790 N N . GLN A 1 99 ? 18.016 -15.242 -15.219 1 96.19 99 GLN A N 1
ATOM 791 C CA . GLN A 1 99 ? 17.547 -15.047 -16.594 1 96.19 99 GLN A CA 1
ATOM 792 C C . GLN A 1 99 ? 17.562 -16.359 -17.359 1 96.19 99 GLN A C 1
ATOM 794 O O . GLN A 1 99 ? 16.75 -16.562 -18.266 1 96.19 99 GLN A O 1
ATOM 799 N N . ASP A 1 100 ? 18.438 -17.312 -17 1 98.25 100 ASP A N 1
ATOM 800 C CA . ASP A 1 100 ? 18.578 -18.594 -17.688 1 98.25 100 ASP A CA 1
ATOM 801 C C . ASP A 1 100 ? 17.25 -19.344 -17.75 1 98.25 100 ASP A C 1
ATOM 803 O O . ASP A 1 100 ? 16.984 -20.078 -18.688 1 98.25 100 ASP A O 1
ATOM 807 N N . THR A 1 101 ? 16.453 -19.156 -16.734 1 98.44 101 THR A N 1
ATOM 808 C CA . THR A 1 101 ? 15.258 -19.984 -16.578 1 98.44 101 THR A CA 1
ATOM 809 C C . THR A 1 101 ? 14.258 -19.719 -17.688 1 98.44 101 THR A C 1
ATOM 811 O O . THR A 1 101 ? 13.438 -20.578 -18.016 1 98.44 101 THR A O 1
ATOM 814 N N . ASP A 1 102 ? 14.344 -18.531 -18.281 1 98 102 ASP A N 1
ATOM 815 C CA . ASP A 1 102 ? 13.414 -18.234 -19.359 1 98 102 ASP A CA 1
ATOM 816 C C . ASP A 1 102 ? 13.641 -19.156 -20.547 1 98 102 ASP A C 1
ATOM 818 O O . ASP A 1 102 ? 12.68 -19.609 -21.188 1 98 102 ASP A O 1
ATOM 822 N N . ALA A 1 103 ? 14.891 -19.391 -20.844 1 98.56 103 ALA A N 1
ATOM 823 C CA . ALA A 1 103 ? 15.203 -20.328 -21.906 1 98.56 103 ALA A CA 1
ATOM 824 C C . ALA A 1 103 ? 14.758 -21.75 -21.562 1 98.56 103 ALA A C 1
ATOM 826 O O . ALA A 1 103 ? 14.234 -22.469 -22.406 1 98.56 103 ALA A O 1
ATOM 827 N N . TYR A 1 104 ? 15.062 -22.156 -20.359 1 98.88 104 TYR A N 1
ATOM 828 C CA . TYR A 1 104 ? 14.68 -23.484 -19.922 1 98.88 104 TYR A CA 1
ATOM 829 C C . TYR A 1 104 ? 13.164 -23.672 -20 1 98.88 104 TYR A C 1
ATOM 831 O O . TYR A 1 104 ? 12.68 -24.688 -20.5 1 98.88 104 TYR A O 1
ATOM 839 N N . LYS A 1 105 ? 12.414 -22.719 -19.5 1 98.75 105 LYS A N 1
ATOM 840 C CA . LYS A 1 105 ? 10.961 -22.797 -19.531 1 98.75 105 LYS A CA 1
ATOM 841 C C . LYS A 1 105 ? 10.453 -22.812 -20.969 1 98.75 105 LYS A C 1
ATOM 843 O O . LYS A 1 105 ? 9.453 -23.484 -21.281 1 98.75 105 LYS A O 1
ATOM 848 N N . TRP A 1 106 ? 11.094 -22.016 -21.812 1 98.69 106 TRP A N 1
ATOM 849 C CA . TRP A 1 106 ? 10.727 -22.047 -23.219 1 98.69 106 TRP A CA 1
ATOM 850 C C . TRP A 1 106 ? 10.961 -23.438 -23.812 1 98.69 106 TRP A C 1
ATOM 852 O O . TRP A 1 106 ? 10.102 -23.953 -24.531 1 98.69 106 TRP A O 1
ATOM 862 N N . ILE A 1 107 ? 12.102 -24.047 -23.547 1 98.81 107 ILE A N 1
ATOM 863 C CA . ILE A 1 107 ? 12.414 -25.391 -24.031 1 98.81 107 ILE A CA 1
ATOM 864 C C . ILE A 1 107 ? 11.352 -26.375 -23.547 1 98.81 107 ILE A C 1
ATOM 866 O O . ILE A 1 107 ? 10.898 -27.234 -24.297 1 98.81 107 ILE A O 1
ATOM 870 N N . GLU A 1 108 ? 11.055 -26.234 -22.297 1 98.5 108 GLU A N 1
ATOM 871 C CA . GLU A 1 108 ? 10.039 -27.109 -21.719 1 98.5 108 GLU A CA 1
ATOM 872 C C . GLU A 1 108 ? 8.711 -26.984 -22.469 1 98.5 108 GLU A C 1
ATOM 874 O O . GLU A 1 108 ? 8.125 -28 -22.859 1 98.5 108 GLU A O 1
ATOM 879 N N . ALA A 1 109 ? 8.242 -25.781 -22.719 1 98.19 109 ALA A N 1
ATOM 880 C CA . ALA A 1 109 ? 6.988 -25.547 -23.422 1 98.19 109 ALA A CA 1
ATOM 881 C C . ALA A 1 109 ? 7.051 -26.125 -24.844 1 98.19 109 ALA A C 1
ATOM 883 O O . ALA A 1 109 ? 6.137 -26.812 -25.281 1 98.19 109 ALA A O 1
ATOM 884 N N . ALA A 1 110 ? 8.102 -25.781 -25.516 1 98.25 110 ALA A N 1
ATOM 885 C CA . ALA A 1 110 ? 8.281 -26.25 -26.875 1 98.25 110 ALA A CA 1
ATOM 886 C C . ALA A 1 110 ? 8.328 -27.766 -26.938 1 98.25 110 ALA A C 1
ATOM 888 O O . ALA A 1 110 ? 7.766 -28.375 -27.844 1 98.25 110 ALA A O 1
ATOM 889 N N . SER A 1 111 ? 8.992 -28.328 -25.953 1 97.94 111 SER A N 1
ATOM 890 C CA . SER A 1 111 ? 9.086 -29.781 -25.891 1 97.94 111 SER A CA 1
ATOM 891 C C . SER A 1 111 ? 7.707 -30.406 -25.703 1 97.94 111 SER A C 1
ATOM 893 O O . SER A 1 111 ? 7.402 -31.438 -26.312 1 97.94 111 SER A O 1
ATOM 895 N N . TYR A 1 112 ? 6.918 -29.844 -24.875 1 97.19 112 TYR A N 1
ATOM 896 C CA . TYR A 1 112 ? 5.574 -30.359 -24.672 1 97.19 112 TYR A CA 1
ATOM 897 C C . TYR A 1 112 ? 4.75 -30.281 -25.953 1 97.19 112 TYR A C 1
ATOM 899 O O . TYR A 1 112 ? 3.945 -31.172 -26.234 1 97.19 112 TYR A O 1
ATOM 907 N N . VAL A 1 113 ? 4.926 -29.219 -26.703 1 95.81 113 VAL A N 1
ATOM 908 C CA . VAL A 1 113 ? 4.242 -29.094 -27.984 1 95.81 113 VAL A CA 1
ATOM 909 C C . VAL A 1 113 ? 4.691 -30.219 -28.906 1 95.81 113 VAL A C 1
ATOM 911 O O . VAL A 1 113 ? 3.875 -30.812 -29.625 1 95.81 113 VAL A O 1
ATOM 914 N N . LEU A 1 114 ? 5.953 -30.562 -28.844 1 95.19 114 LEU A N 1
ATOM 915 C CA . LEU A 1 114 ? 6.551 -31.547 -29.75 1 95.19 114 LEU A CA 1
ATOM 916 C C . LEU A 1 114 ? 6.102 -32.938 -29.375 1 95.19 114 LEU A C 1
ATOM 918 O O . LEU A 1 114 ? 6.238 -33.875 -30.188 1 95.19 114 LEU A O 1
ATOM 922 N N . VAL A 1 115 ? 5.547 -33.188 -28.219 1 90.81 115 VAL A N 1
ATOM 923 C CA . VAL A 1 115 ? 5.031 -34.5 -27.812 1 90.81 115 VAL A CA 1
ATOM 924 C C . VAL A 1 115 ? 3.828 -34.844 -28.688 1 90.81 115 VAL A C 1
ATOM 926 O O . VAL A 1 115 ? 3.67 -36 -29.078 1 90.81 115 VAL A O 1
ATOM 929 N N . ASN A 1 116 ? 3.047 -33.875 -29 1 80.81 116 ASN A N 1
ATOM 930 C CA . ASN A 1 116 ? 1.752 -34.156 -29.609 1 80.81 116 ASN A CA 1
ATOM 931 C C . ASN A 1 116 ? 1.771 -33.906 -31.109 1 80.81 116 ASN A C 1
ATOM 933 O O . ASN A 1 116 ? 0.868 -34.312 -31.844 1 80.81 116 ASN A O 1
ATOM 937 N N . GLU A 1 117 ? 2.812 -33.156 -31.516 1 86.5 117 GLU A N 1
ATOM 938 C CA . GLU A 1 117 ? 2.832 -32.781 -32.938 1 86.5 117 GLU A CA 1
ATOM 939 C C . GLU A 1 117 ? 4.262 -32.719 -33.469 1 86.5 117 GLU A C 1
ATOM 941 O O . GLU A 1 117 ? 5.137 -32.125 -32.844 1 86.5 117 GLU A O 1
ATOM 946 N N . LYS A 1 118 ? 4.383 -33.344 -34.594 1 88.5 118 LYS A N 1
ATOM 947 C CA . LYS A 1 118 ? 5.68 -33.219 -35.25 1 88.5 118 LYS A CA 1
ATOM 948 C C . LYS A 1 118 ? 5.863 -31.828 -35.875 1 88.5 118 LYS A C 1
ATOM 950 O O . LYS A 1 118 ? 4.988 -31.344 -36.594 1 88.5 118 LYS A O 1
ATOM 955 N N . ASN A 1 119 ? 6.883 -31.172 -35.562 1 93.44 119 ASN A N 1
ATOM 956 C CA . ASN A 1 119 ? 7.277 -29.859 -36.062 1 93.44 119 ASN A CA 1
ATOM 957 C C . ASN A 1 119 ? 8.797 -29.75 -36.188 1 93.44 119 ASN A C 1
ATOM 959 O O . ASN A 1 119 ? 9.469 -29.359 -35.219 1 93.44 119 ASN A O 1
ATOM 963 N N . ASP A 1 120 ? 9.258 -29.906 -37.344 1 95 120 ASP A N 1
ATOM 964 C CA . ASP A 1 120 ? 10.695 -30.016 -37.562 1 95 120 ASP A CA 1
ATOM 965 C C . ASP A 1 120 ? 11.375 -28.672 -37.312 1 95 120 ASP A C 1
ATOM 967 O O . ASP A 1 120 ? 12.5 -28.625 -36.781 1 95 120 ASP A O 1
ATOM 971 N N . ALA A 1 121 ? 10.711 -27.656 -37.719 1 95.56 121 ALA A N 1
ATOM 972 C CA . ALA A 1 121 ? 11.289 -26.328 -37.531 1 95.56 121 ALA A CA 1
ATOM 973 C C . ALA A 1 121 ? 11.445 -26.016 -36.031 1 95.56 121 ALA A C 1
ATOM 975 O O . ALA A 1 121 ? 12.477 -25.5 -35.594 1 95.56 121 ALA A O 1
ATOM 976 N N . LEU A 1 122 ? 10.391 -26.297 -35.281 1 96.56 122 LEU A N 1
ATOM 977 C CA . LEU A 1 122 ? 10.438 -26.094 -33.844 1 96.56 122 LEU A CA 1
ATOM 978 C C . LEU A 1 122 ? 11.484 -26.984 -33.219 1 96.56 122 LEU A C 1
ATOM 980 O O . LEU A 1 122 ? 12.227 -26.562 -32.312 1 96.56 122 LEU A O 1
ATOM 984 N N . LYS A 1 123 ? 11.516 -28.203 -33.594 1 96.56 123 LYS A N 1
ATOM 985 C CA . LYS A 1 123 ? 12.508 -29.141 -33.062 1 96.56 123 LYS A CA 1
ATOM 986 C C . LYS A 1 123 ? 13.922 -28.641 -33.312 1 96.56 123 LYS A C 1
ATOM 988 O O . LYS A 1 123 ? 14.781 -28.75 -32.406 1 96.56 123 LYS A O 1
ATOM 993 N N . LYS A 1 124 ? 14.164 -28.156 -34.469 1 96.69 124 LYS A N 1
ATOM 994 C CA . LYS A 1 124 ? 15.492 -27.641 -34.781 1 96.69 124 LYS A CA 1
ATOM 995 C C . LYS A 1 124 ? 15.844 -26.453 -33.875 1 96.69 124 LYS A C 1
ATOM 997 O O . LYS A 1 124 ? 16.969 -26.359 -33.406 1 96.69 124 LYS A O 1
ATOM 1002 N N . GLN A 1 125 ? 14.875 -25.562 -33.75 1 96.81 125 GLN A N 1
ATOM 1003 C CA . GLN A 1 125 ? 15.094 -24.422 -32.844 1 96.81 125 GLN A CA 1
ATOM 1004 C C . GLN A 1 125 ? 15.438 -24.891 -31.438 1 96.81 125 GLN A C 1
ATOM 1006 O O . GLN A 1 125 ? 16.328 -24.328 -30.797 1 96.81 125 GLN A O 1
ATOM 1011 N N . VAL A 1 126 ? 14.719 -25.859 -30.953 1 98.31 126 VAL A N 1
ATOM 1012 C CA . VAL A 1 126 ? 14.961 -26.422 -29.625 1 98.31 126 VAL A CA 1
ATOM 1013 C C . VAL A 1 126 ? 16.344 -27.062 -29.578 1 98.31 126 VAL A C 1
ATOM 1015 O O . VAL A 1 126 ? 17.109 -26.828 -28.641 1 98.31 126 VAL A O 1
ATOM 1018 N N . ASP A 1 127 ? 16.656 -27.844 -30.578 1 98.19 127 ASP A N 1
ATOM 1019 C CA . ASP A 1 127 ? 17.938 -28.516 -30.641 1 98.19 127 ASP A CA 1
ATOM 1020 C C . ASP A 1 127 ? 19.094 -27.516 -30.641 1 98.19 127 ASP A C 1
ATOM 1022 O O . ASP A 1 127 ? 20.094 -27.703 -29.953 1 98.19 127 ASP A O 1
ATOM 1026 N N . ASP A 1 128 ? 18.922 -26.5 -31.438 1 98.25 128 ASP A N 1
ATOM 1027 C CA . ASP A 1 128 ? 19.953 -25.469 -31.516 1 98.25 128 ASP A CA 1
ATOM 1028 C C . ASP A 1 128 ? 20.172 -24.797 -30.156 1 98.25 128 ASP A C 1
ATOM 1030 O O . ASP A 1 128 ? 21.312 -24.547 -29.766 1 98.25 128 ASP A O 1
ATOM 1034 N N . LEU A 1 129 ? 19.109 -24.469 -29.562 1 98.62 129 LEU A N 1
ATOM 1035 C CA . LEU A 1 129 ? 19.203 -23.828 -28.25 1 98.62 129 LEU A CA 1
ATOM 1036 C C . LEU A 1 129 ? 19.812 -24.781 -27.234 1 98.62 129 LEU A C 1
ATOM 1038 O O . LEU A 1 129 ? 20.625 -24.375 -26.391 1 98.62 129 LEU A O 1
ATOM 1042 N N . VAL A 1 130 ? 19.406 -26.031 -27.219 1 98.81 130 VAL A N 1
ATOM 1043 C CA . VAL A 1 130 ? 19.969 -27.047 -26.344 1 98.81 130 VAL A CA 1
ATOM 1044 C C . VAL A 1 130 ? 21.469 -27.156 -26.562 1 98.81 130 VAL A C 1
ATOM 1046 O O . VAL A 1 130 ? 22.25 -27.219 -25.609 1 98.81 130 VAL A O 1
ATOM 1049 N N . ASP A 1 131 ? 21.875 -27.156 -27.828 1 98.69 131 ASP A N 1
ATOM 1050 C CA . ASP A 1 131 ? 23.297 -27.203 -28.156 1 98.69 131 ASP A CA 1
ATOM 1051 C C . ASP A 1 131 ? 24.031 -26.016 -27.547 1 98.69 131 ASP A C 1
ATOM 1053 O O . ASP A 1 131 ? 25.109 -26.188 -26.969 1 98.69 131 ASP A O 1
ATOM 1057 N N . LEU A 1 132 ? 23.453 -24.891 -27.719 1 98.75 132 LEU A N 1
ATOM 1058 C CA . LEU A 1 132 ? 24.062 -23.688 -27.172 1 98.75 132 LEU A CA 1
ATOM 1059 C C . LEU A 1 132 ? 24.188 -23.781 -25.656 1 98.75 132 LEU A C 1
ATOM 1061 O O . LEU A 1 132 ? 25.234 -23.469 -25.094 1 98.75 132 LEU A O 1
ATOM 1065 N N . ILE A 1 133 ? 23.141 -24.188 -24.969 1 98.88 133 ILE A N 1
ATOM 1066 C CA . ILE A 1 133 ? 23.109 -24.297 -23.516 1 98.88 133 ILE A CA 1
ATOM 1067 C C . ILE A 1 133 ? 24.172 -25.297 -23.062 1 98.88 133 ILE A C 1
ATOM 1069 O O . ILE A 1 133 ? 24.922 -25.016 -22.125 1 98.88 133 ILE A O 1
ATOM 1073 N N . CYS A 1 134 ? 24.25 -26.438 -23.719 1 98.75 134 CYS A N 1
ATOM 1074 C CA . CYS A 1 134 ? 25.203 -27.469 -23.328 1 98.75 134 CYS A CA 1
ATOM 1075 C C . CYS A 1 134 ? 26.641 -27 -23.547 1 98.75 134 CYS A C 1
ATOM 1077 O O . CYS A 1 134 ? 27.547 -27.391 -22.797 1 98.75 134 CYS A O 1
ATOM 1079 N N . SER A 1 135 ? 26.844 -26.172 -24.531 1 98.5 135 SER A N 1
ATOM 1080 C CA . SER A 1 135 ? 28.188 -25.656 -24.797 1 98.5 135 SER A CA 1
ATOM 1081 C C . SER A 1 135 ? 28.609 -24.656 -23.734 1 98.5 135 SER A C 1
ATOM 1083 O O . SER A 1 135 ? 29.797 -24.328 -23.609 1 98.5 135 SER A O 1
ATOM 1085 N N . ALA A 1 136 ? 27.656 -24.188 -22.969 1 98.75 136 ALA A N 1
ATOM 1086 C CA . ALA A 1 136 ? 27.938 -23.188 -21.938 1 98.75 136 ALA A CA 1
ATOM 1087 C C . ALA A 1 136 ? 28.141 -23.859 -20.578 1 98.75 136 ALA A C 1
ATOM 1089 O O . ALA A 1 136 ? 28.188 -23.188 -19.547 1 98.75 136 ALA A O 1
ATOM 1090 N N . GLN A 1 137 ? 28.234 -25.141 -20.5 1 98.81 137 GLN A N 1
ATOM 1091 C CA . GLN A 1 137 ? 28.422 -25.844 -19.234 1 98.81 137 GLN A CA 1
ATOM 1092 C C . GLN A 1 137 ? 29.906 -26.016 -18.922 1 98.81 137 GLN A C 1
ATOM 1094 O O . GLN A 1 137 ? 30.703 -26.344 -19.812 1 98.81 137 GLN A O 1
ATOM 1099 N N . LEU A 1 138 ? 30.328 -25.781 -17.688 1 98.56 138 LEU A N 1
ATOM 1100 C CA . LEU A 1 138 ? 31.703 -25.984 -17.25 1 98.56 138 LEU A CA 1
ATOM 1101 C C . LEU A 1 138 ? 32.062 -27.469 -17.203 1 98.56 138 LEU A C 1
ATOM 1103 O O . LEU A 1 138 ? 31.156 -28.312 -17.125 1 98.56 138 LEU A O 1
ATOM 1107 N N . GLU A 1 139 ? 33.312 -27.781 -17.125 1 97.19 139 GLU A N 1
ATOM 1108 C CA . GLU A 1 139 ? 33.781 -29.156 -17.141 1 97.19 139 GLU A CA 1
ATOM 1109 C C . GLU A 1 139 ? 33.312 -29.938 -15.922 1 97.19 139 GLU A C 1
ATOM 1111 O O . GLU A 1 139 ? 33.031 -31.125 -16 1 97.19 139 GLU A O 1
ATOM 1116 N N . ASN A 1 140 ? 33.156 -29.297 -14.852 1 97.69 140 ASN A N 1
ATOM 1117 C CA . ASN A 1 140 ? 32.75 -29.969 -13.617 1 97.69 140 ASN A CA 1
ATOM 1118 C C . ASN A 1 140 ? 31.25 -30.172 -13.562 1 97.69 140 ASN A C 1
ATOM 1120 O O . ASN A 1 140 ? 30.719 -30.672 -12.57 1 97.69 140 ASN A O 1
ATOM 1124 N N . GLY A 1 141 ? 30.516 -29.609 -14.555 1 98.44 141 GLY A N 1
ATOM 1125 C CA . GLY A 1 141 ? 29.078 -29.844 -14.648 1 98.44 141 GLY A CA 1
ATOM 1126 C C . GLY A 1 141 ? 28.266 -28.609 -14.289 1 98.44 141 GLY A C 1
ATOM 1127 O O . GLY A 1 141 ? 27.047 -28.578 -14.531 1 98.44 141 GLY A O 1
ATOM 1128 N N . TYR A 1 142 ? 28.922 -27.609 -13.711 1 98.75 142 TYR A N 1
ATOM 1129 C CA . TYR A 1 142 ? 28.203 -26.406 -13.297 1 98.75 142 TYR A CA 1
ATOM 1130 C C . TYR A 1 142 ? 27.625 -25.672 -14.508 1 98.75 142 TYR A C 1
ATOM 1132 O O . TYR A 1 142 ? 28.281 -25.547 -15.539 1 98.75 142 TYR A O 1
ATOM 1140 N N . LEU A 1 143 ? 26.391 -25.219 -14.383 1 98.81 143 LEU A N 1
ATOM 1141 C CA . LEU A 1 143 ? 25.734 -24.5 -15.484 1 98.81 143 LEU A CA 1
ATOM 1142 C C . LEU A 1 143 ? 24.859 -23.375 -14.961 1 98.81 143 LEU A C 1
ATOM 1144 O O . LEU A 1 143 ? 23.719 -23.625 -14.531 1 98.81 143 LEU A O 1
ATOM 1148 N N . ASP A 1 144 ? 25.281 -22.203 -14.969 1 98.69 144 ASP A N 1
ATOM 1149 C CA . ASP A 1 144 ? 24.641 -20.922 -14.656 1 98.69 144 ASP A CA 1
ATOM 1150 C C . ASP A 1 144 ? 25.391 -19.766 -15.297 1 98.69 144 ASP A C 1
ATOM 1152 O O . ASP A 1 144 ? 26.562 -19.516 -14.977 1 98.69 144 ASP A O 1
ATOM 1156 N N . THR A 1 145 ? 24.734 -19.031 -16.125 1 98.69 145 THR A N 1
ATOM 1157 C CA . THR A 1 145 ? 25.453 -18.109 -17 1 98.69 145 THR A CA 1
ATOM 1158 C C . THR A 1 145 ? 26.016 -16.938 -16.188 1 98.69 145 THR A C 1
ATOM 1160 O O . THR A 1 145 ? 27.078 -16.406 -16.5 1 98.69 145 THR A O 1
ATOM 1163 N N . LEU A 1 146 ? 25.281 -16.484 -15.078 1 98.62 146 LEU A N 1
ATOM 1164 C CA . LEU A 1 146 ? 25.766 -15.359 -14.281 1 98.62 146 LEU A CA 1
ATOM 1165 C C . LEU A 1 146 ? 27.172 -15.633 -13.758 1 98.62 146 LEU A C 1
ATOM 1167 O O . LEU A 1 146 ? 28.094 -14.852 -14.008 1 98.62 146 LEU A O 1
ATOM 1171 N N . TYR A 1 147 ? 27.375 -16.75 -13.18 1 98.5 147 TYR A N 1
ATOM 1172 C CA . TYR A 1 147 ? 28.641 -17.031 -12.523 1 98.5 147 TYR A CA 1
ATOM 1173 C C . TYR A 1 147 ? 29.703 -17.438 -13.539 1 98.5 147 TYR A C 1
ATOM 1175 O O . TYR A 1 147 ? 30.891 -17.156 -13.367 1 98.5 147 TYR A O 1
ATOM 1183 N N . ILE A 1 148 ? 29.312 -18.141 -14.555 1 98.69 148 ILE A N 1
ATOM 1184 C CA . ILE A 1 148 ? 30.25 -18.547 -15.594 1 98.69 148 ILE A CA 1
ATOM 1185 C C . ILE A 1 148 ? 30.828 -17.312 -16.281 1 98.69 148 ILE A C 1
ATOM 1187 O O . ILE A 1 148 ? 32.031 -17.219 -16.5 1 98.69 148 ILE A O 1
ATOM 1191 N N . ILE A 1 149 ? 29.984 -16.297 -16.594 1 98.56 149 ILE A N 1
ATOM 1192 C CA . ILE A 1 149 ? 30.391 -15.094 -17.312 1 98.56 149 ILE A CA 1
ATOM 1193 C C . ILE A 1 149 ? 31.125 -14.156 -16.344 1 98.56 149 ILE A C 1
ATOM 1195 O O . ILE A 1 149 ? 32.156 -13.578 -16.688 1 98.56 149 ILE A O 1
ATOM 1199 N N . ASN A 1 150 ? 30.562 -13.867 -15.148 1 98.06 150 ASN A N 1
ATOM 1200 C CA . ASN A 1 150 ? 31.031 -12.812 -14.258 1 98.06 150 ASN A CA 1
ATOM 1201 C C . ASN A 1 150 ? 32.156 -13.305 -13.344 1 98.06 150 ASN A C 1
ATOM 1203 O O . ASN A 1 150 ? 33.312 -12.93 -13.516 1 98.06 150 ASN A O 1
ATOM 1207 N N . ASP A 1 151 ? 31.891 -14.125 -12.273 1 98.12 151 ASP A N 1
ATOM 1208 C CA . ASP A 1 151 ? 32.906 -14.539 -11.32 1 98.12 151 ASP A CA 1
ATOM 1209 C C . ASP A 1 151 ? 32.656 -15.977 -10.844 1 98.12 151 ASP A C 1
ATOM 1211 O O . ASP A 1 151 ? 31.906 -16.203 -9.891 1 98.12 151 ASP A O 1
ATOM 1215 N N . ARG A 1 152 ? 33.406 -16.953 -11.312 1 97.5 152 ARG A N 1
ATOM 1216 C CA . ARG A 1 152 ? 33.25 -18.375 -11.047 1 97.5 152 ARG A CA 1
ATOM 1217 C C . ARG A 1 152 ? 33.688 -18.719 -9.633 1 97.5 152 ARG A C 1
ATOM 1219 O O . ARG A 1 152 ? 33.281 -19.766 -9.094 1 97.5 152 ARG A O 1
ATOM 1226 N N . SER A 1 153 ? 34.5 -17.875 -9.031 1 97.19 153 SER A N 1
ATOM 1227 C CA . SER A 1 153 ? 34.969 -18.141 -7.676 1 97.19 153 SER A CA 1
ATOM 1228 C C . SER A 1 153 ? 33.844 -17.953 -6.66 1 97.19 153 SER A C 1
ATOM 1230 O O . SER A 1 153 ? 33.969 -18.359 -5.504 1 97.19 153 SER A O 1
ATOM 1232 N N . LYS A 1 154 ? 32.719 -17.391 -7.062 1 97.38 154 LYS A N 1
ATOM 1233 C CA . LYS A 1 154 ? 31.609 -17.062 -6.152 1 97.38 154 LYS A CA 1
ATOM 1234 C C . LYS A 1 154 ? 30.453 -18.062 -6.301 1 97.38 154 LYS A C 1
ATOM 1236 O O . LYS A 1 154 ? 29.375 -17.859 -5.742 1 97.38 154 LYS A O 1
ATOM 1241 N N . ILE A 1 155 ? 30.672 -19.125 -7.031 1 97.5 155 ILE A N 1
ATOM 1242 C CA . ILE A 1 155 ? 29.672 -20.172 -7.199 1 97.5 155 ILE A CA 1
ATOM 1243 C C . ILE A 1 155 ? 29.266 -20.703 -5.832 1 97.5 155 ILE A C 1
ATOM 1245 O O . ILE A 1 155 ? 30.109 -20.984 -4.98 1 97.5 155 ILE A O 1
ATOM 1249 N N . PHE A 1 156 ? 27.953 -20.812 -5.531 1 97 156 PHE A N 1
ATOM 1250 C CA . PHE A 1 156 ? 27.281 -21.375 -4.359 1 97 156 PHE A CA 1
ATOM 1251 C C . PHE A 1 156 ? 27.625 -20.562 -3.111 1 97 156 PHE A C 1
ATOM 1253 O O . PHE A 1 156 ? 27.547 -21.078 -1.994 1 97 156 PHE A O 1
ATOM 1260 N N . SER A 1 157 ? 27.969 -19.266 -3.283 1 95.44 157 SER A N 1
ATOM 1261 C CA . SER A 1 157 ? 28.359 -18.469 -2.127 1 95.44 157 SER A CA 1
ATOM 1262 C C . SER A 1 157 ? 27.219 -17.578 -1.645 1 95.44 157 SER A C 1
ATOM 1264 O O . SER A 1 157 ? 27.297 -16.969 -0.58 1 95.44 157 SER A O 1
ATOM 1266 N N . ASN A 1 158 ? 26.156 -17.5 -2.412 1 96.19 158 ASN A N 1
ATOM 1267 C CA . ASN A 1 158 ? 24.984 -16.703 -2.047 1 96.19 158 ASN A CA 1
ATOM 1268 C C . ASN A 1 158 ? 23.688 -17.375 -2.484 1 96.19 158 ASN A C 1
ATOM 1270 O O . ASN A 1 158 ? 22.984 -16.859 -3.359 1 96.19 158 ASN A O 1
ATOM 1274 N N . LEU A 1 159 ? 23.328 -18.391 -1.758 1 96.69 159 LEU A N 1
ATOM 1275 C CA . LEU A 1 159 ? 22.141 -19.172 -2.092 1 96.69 159 LEU A CA 1
ATOM 1276 C C . LEU A 1 159 ? 20.875 -18.406 -1.726 1 96.69 159 LEU A C 1
ATOM 1278 O O . LEU A 1 159 ? 19.844 -18.562 -2.381 1 96.69 159 LEU A O 1
ATOM 1282 N N . LYS A 1 160 ? 20.938 -17.578 -0.705 1 95 160 LYS A N 1
ATOM 1283 C CA . LYS A 1 160 ? 19.781 -16.812 -0.223 1 95 160 LYS A CA 1
ATOM 1284 C C . LYS A 1 160 ? 19.203 -15.938 -1.328 1 95 160 LYS A C 1
ATOM 1286 O O . LYS A 1 160 ? 17.984 -15.922 -1.545 1 95 160 LYS A O 1
ATOM 1291 N N . ASP A 1 161 ? 20.125 -15.195 -2.002 1 94.25 161 ASP A N 1
ATOM 1292 C CA . ASP A 1 161 ? 19.656 -14.109 -2.861 1 94.25 161 ASP A CA 1
ATOM 1293 C C . ASP A 1 161 ? 19.828 -14.461 -4.336 1 94.25 161 ASP A C 1
ATOM 1295 O O . ASP A 1 161 ? 19.141 -13.906 -5.195 1 94.25 161 ASP A O 1
ATOM 1299 N N . ARG A 1 162 ? 20.766 -15.398 -4.598 1 95.69 162 ARG A N 1
ATOM 1300 C CA . ARG A 1 162 ? 21.031 -15.727 -5.996 1 95.69 162 ARG A CA 1
ATOM 1301 C C . ARG A 1 162 ? 20.328 -17.016 -6.398 1 95.69 162 ARG A C 1
ATOM 1303 O O . ARG A 1 162 ? 19.922 -17.797 -5.539 1 95.69 162 ARG A O 1
ATOM 1310 N N . HIS A 1 163 ? 20.109 -17.297 -7.52 1 97.75 163 HIS A N 1
ATOM 1311 C CA . HIS A 1 163 ? 19.141 -18.25 -8.047 1 97.75 163 HIS A CA 1
ATOM 1312 C C . HIS A 1 163 ? 19.844 -19.391 -8.781 1 97.75 163 HIS A C 1
ATOM 1314 O O . HIS A 1 163 ? 19.344 -19.875 -9.805 1 97.75 163 HIS A O 1
ATOM 1320 N N . GLU A 1 164 ? 21 -19.812 -8.312 1 98.12 164 GLU A N 1
ATOM 1321 C CA . GLU A 1 164 ? 21.703 -20.891 -8.984 1 98.12 164 GLU A CA 1
ATOM 1322 C C . GLU A 1 164 ? 20.906 -22.188 -8.945 1 98.12 164 GLU A C 1
ATOM 1324 O O . GLU A 1 164 ? 20.734 -22.844 -9.977 1 98.12 164 GLU A O 1
ATOM 1329 N N . LEU A 1 165 ? 20.422 -22.469 -7.793 1 98.56 165 LEU A N 1
ATOM 1330 C CA . LEU A 1 165 ? 19.703 -23.719 -7.637 1 98.56 165 LEU A CA 1
ATOM 1331 C C . LEU A 1 165 ? 18.297 -23.625 -8.25 1 98.56 165 LEU A C 1
ATOM 1333 O O . LEU A 1 165 ? 17.734 -24.641 -8.68 1 98.56 165 LEU A O 1
ATOM 1337 N N . TYR A 1 166 ? 17.781 -22.453 -8.289 1 98.38 166 TYR A N 1
ATOM 1338 C CA . TYR A 1 166 ? 16.547 -22.203 -9.031 1 98.38 166 TYR A CA 1
ATOM 1339 C C . TYR A 1 166 ? 16.734 -22.453 -10.516 1 98.38 166 TYR A C 1
ATOM 1341 O O . TYR A 1 166 ? 15.906 -23.109 -11.156 1 98.38 166 TYR A O 1
ATOM 1349 N N . CYS A 1 167 ? 17.812 -22 -11.086 1 98.75 167 CYS A N 1
ATOM 1350 C CA . CYS A 1 167 ? 18.141 -22.234 -12.484 1 98.75 167 CYS A CA 1
ATOM 1351 C C . CYS A 1 167 ? 18.344 -23.719 -12.758 1 98.75 167 CYS A C 1
ATOM 1353 O O . CYS A 1 167 ? 17.875 -24.234 -13.766 1 98.75 167 CYS A O 1
ATOM 1355 N N . PHE A 1 168 ? 19.047 -24.391 -11.852 1 98.75 168 PHE A N 1
ATOM 1356 C CA . PHE A 1 168 ? 19.203 -25.828 -11.984 1 98.75 168 PHE A CA 1
ATOM 1357 C C . PHE A 1 168 ? 17.844 -26.516 -12.07 1 98.75 168 PHE A C 1
ATOM 1359 O O . PHE A 1 168 ? 17.641 -27.406 -12.891 1 98.75 168 PHE A O 1
ATOM 1366 N N . GLY A 1 169 ? 16.938 -26.094 -11.164 1 98.81 169 GLY A N 1
ATOM 1367 C CA . GLY A 1 169 ? 15.625 -26.703 -11.148 1 98.81 169 GLY A CA 1
ATOM 1368 C C . GLY A 1 169 ? 14.914 -26.625 -12.484 1 98.81 169 GLY A C 1
ATOM 1369 O O . GLY A 1 169 ? 14.414 -27.641 -12.992 1 98.81 169 GLY A O 1
ATOM 1370 N N . HIS A 1 170 ? 14.898 -25.469 -13.07 1 98.75 170 HIS A N 1
ATOM 1371 C CA . HIS A 1 170 ? 14.203 -25.281 -14.344 1 98.75 170 HIS A CA 1
ATOM 1372 C C . HIS A 1 170 ? 14.961 -25.969 -15.484 1 98.75 170 HIS A C 1
ATOM 1374 O O . HIS A 1 170 ? 14.352 -26.469 -16.422 1 98.75 170 HIS A O 1
ATOM 1380 N N . LEU A 1 171 ? 16.297 -25.953 -15.414 1 98.88 171 LEU A N 1
ATOM 1381 C CA . LEU A 1 171 ? 17.078 -26.734 -16.375 1 98.88 171 LEU A CA 1
ATOM 1382 C C . LEU A 1 171 ? 16.625 -28.188 -16.391 1 98.88 171 LEU A C 1
ATOM 1384 O O . LEU A 1 171 ? 16.406 -28.781 -17.453 1 98.88 171 LEU A O 1
ATOM 1388 N N . THR A 1 172 ? 16.516 -28.719 -15.234 1 98.81 172 THR A N 1
ATOM 1389 C CA . THR A 1 172 ? 16.156 -30.125 -15.102 1 98.81 172 THR A CA 1
ATOM 1390 C C . THR A 1 172 ? 14.75 -30.391 -15.641 1 98.81 172 THR A C 1
ATOM 1392 O O . THR A 1 172 ? 14.531 -31.359 -16.344 1 98.81 172 THR A O 1
ATOM 1395 N N . GLU A 1 173 ? 13.789 -29.516 -15.266 1 98.12 173 GLU A N 1
ATOM 1396 C CA . GLU A 1 173 ? 12.438 -29.656 -15.781 1 98.12 173 GLU A CA 1
ATOM 1397 C C . GLU A 1 173 ? 12.43 -29.656 -17.312 1 98.12 173 GLU A C 1
ATOM 1399 O O . GLU A 1 173 ? 11.773 -30.484 -17.938 1 98.12 173 GLU A O 1
ATOM 1404 N N . ALA A 1 174 ? 13.164 -28.734 -17.875 1 98.75 174 ALA A N 1
ATOM 1405 C CA . ALA A 1 174 ? 13.266 -28.609 -19.328 1 98.75 174 ALA A CA 1
ATOM 1406 C C . ALA A 1 174 ? 13.93 -29.859 -19.922 1 98.75 174 ALA A C 1
ATOM 1408 O O . ALA A 1 174 ? 13.484 -30.359 -20.953 1 98.75 174 ALA A O 1
ATOM 1409 N N . ALA A 1 175 ? 14.961 -30.312 -19.297 1 98.81 175 ALA A N 1
ATOM 1410 C CA . ALA A 1 175 ? 15.734 -31.453 -19.781 1 98.81 175 ALA A CA 1
ATOM 1411 C C . ALA A 1 175 ? 14.867 -32.719 -19.828 1 98.81 175 ALA A C 1
ATOM 1413 O O . ALA A 1 175 ? 14.93 -33.469 -20.812 1 98.81 175 ALA A O 1
ATOM 1414 N N . VAL A 1 176 ? 14.156 -32.906 -18.828 1 97.81 176 VAL A N 1
ATOM 1415 C CA . VAL A 1 176 ? 13.305 -34.062 -18.766 1 97.81 176 VAL A CA 1
ATOM 1416 C C . VAL A 1 176 ? 12.219 -33.969 -19.844 1 97.81 176 VAL A C 1
ATOM 1418 O O . VAL A 1 176 ? 11.93 -34.969 -20.531 1 97.81 176 VAL A O 1
ATOM 1421 N N . ALA A 1 177 ? 11.594 -32.844 -19.984 1 97.44 177 ALA A N 1
ATOM 1422 C CA . ALA A 1 177 ? 10.578 -32.656 -21.016 1 97.44 177 ALA A CA 1
ATOM 1423 C C . ALA A 1 177 ? 11.148 -32.906 -22.406 1 97.44 177 ALA A C 1
ATOM 1425 O O . ALA A 1 177 ? 10.523 -33.562 -23.234 1 97.44 177 ALA A O 1
ATOM 1426 N N . TYR A 1 178 ? 12.312 -32.312 -22.641 1 97.94 178 TYR A N 1
ATOM 1427 C CA . TYR A 1 178 ? 13 -32.469 -23.922 1 97.94 178 TYR A CA 1
ATOM 1428 C C . TYR A 1 178 ? 13.305 -33.938 -24.203 1 97.94 178 TYR A C 1
ATOM 1430 O O . TYR A 1 178 ? 13.031 -34.438 -25.297 1 97.94 178 TYR A O 1
ATOM 1438 N N . TYR A 1 179 ? 13.773 -34.625 -23.234 1 97.44 179 TYR A N 1
ATOM 1439 C CA . TYR A 1 179 ? 14.102 -36.031 -23.359 1 97.44 179 TYR A CA 1
ATOM 1440 C C . TYR A 1 179 ? 12.859 -36.875 -23.641 1 97.44 179 TYR A C 1
ATOM 1442 O O . TYR A 1 179 ? 12.852 -37.719 -24.547 1 97.44 179 TYR A O 1
ATOM 1450 N N . ASN A 1 180 ? 11.844 -36.625 -22.891 1 94.19 180 ASN A N 1
ATOM 1451 C CA . ASN A 1 180 ? 10.602 -37.406 -23.031 1 94.19 180 ASN A CA 1
ATOM 1452 C C . ASN A 1 180 ? 9.945 -37.156 -24.391 1 94.19 180 ASN A C 1
ATOM 1454 O O . ASN A 1 180 ? 9.25 -38 -24.922 1 94.19 180 ASN A O 1
ATOM 1458 N N . SER A 1 181 ? 10.195 -36 -24.969 1 93.25 181 SER A N 1
ATOM 1459 C CA . SER A 1 181 ? 9.539 -35.625 -26.219 1 93.25 181 SER A CA 1
ATOM 1460 C C . SER A 1 181 ? 10.344 -36.062 -27.438 1 93.25 181 SER A C 1
ATOM 1462 O O . SER A 1 181 ? 9.766 -36.438 -28.453 1 93.25 181 SER A O 1
ATOM 1464 N N . THR A 1 182 ? 11.688 -36.062 -27.281 1 92.5 182 THR A N 1
ATOM 1465 C CA . THR A 1 182 ? 12.516 -36.25 -28.469 1 92.5 182 THR A CA 1
ATOM 1466 C C . THR A 1 182 ? 13.359 -37.5 -28.359 1 92.5 182 THR A C 1
ATOM 1468 O O . THR A 1 182 ? 13.906 -38 -29.344 1 92.5 182 THR A O 1
ATOM 1471 N N . GLY A 1 183 ? 13.516 -37.969 -27.156 1 93.31 183 GLY A N 1
ATOM 1472 C CA . GLY A 1 183 ? 14.438 -39.062 -26.922 1 93.31 183 GLY A CA 1
ATOM 1473 C C . GLY A 1 183 ? 15.883 -38.625 -26.828 1 93.31 183 GLY A C 1
ATOM 1474 O O . GLY A 1 183 ? 16.766 -39.438 -26.5 1 93.31 183 GLY A O 1
ATOM 1475 N N . ASN A 1 184 ? 16.141 -37.406 -27.125 1 96.38 184 ASN A N 1
ATOM 1476 C CA . ASN A 1 184 ? 17.5 -36.875 -27.062 1 96.38 184 ASN A CA 1
ATOM 1477 C C . ASN A 1 184 ? 17.922 -36.594 -25.625 1 96.38 184 ASN A C 1
ATOM 1479 O O . ASN A 1 184 ? 17.297 -35.812 -24.922 1 96.38 184 ASN A O 1
ATOM 1483 N N . ASN A 1 185 ? 18.969 -37.188 -25.156 1 97.62 185 ASN A N 1
ATOM 1484 C CA . ASN A 1 185 ? 19.328 -37.125 -23.75 1 97.62 185 ASN A CA 1
ATOM 1485 C C . ASN A 1 185 ? 20.422 -36.062 -23.516 1 97.62 185 ASN A C 1
ATOM 1487 O O . ASN A 1 185 ? 21 -36 -22.422 1 97.62 185 ASN A O 1
ATOM 1491 N N . LYS A 1 186 ? 20.75 -35.281 -24.531 1 98.25 186 LYS A N 1
ATOM 1492 C CA . LYS A 1 186 ? 21.844 -34.312 -24.422 1 98.25 186 LYS A CA 1
ATOM 1493 C C . LYS A 1 186 ? 21.625 -33.344 -23.266 1 98.25 186 LYS A C 1
ATOM 1495 O O . LYS A 1 186 ? 22.516 -33.188 -22.406 1 98.25 186 LYS A O 1
ATOM 1500 N N . LEU A 1 187 ? 20.484 -32.688 -23.266 1 98.81 187 LEU A N 1
ATOM 1501 C CA . LEU A 1 187 ? 20.203 -31.75 -22.188 1 98.81 187 LEU A CA 1
ATOM 1502 C C . LEU A 1 187 ? 20.047 -32.469 -20.859 1 98.81 187 LEU A C 1
ATOM 1504 O O . LEU A 1 187 ? 20.406 -31.922 -19.812 1 98.81 187 LEU A O 1
ATOM 1508 N N . LEU A 1 188 ? 19.453 -33.625 -20.828 1 98.75 188 LEU A N 1
ATOM 1509 C CA . LEU A 1 188 ? 19.312 -34.406 -19.625 1 98.75 188 LEU A CA 1
ATOM 1510 C C . LEU A 1 188 ? 20.688 -34.719 -19.016 1 98.75 188 LEU A C 1
ATOM 1512 O O . LEU A 1 188 ? 20.875 -34.656 -17.797 1 98.75 188 LEU A O 1
ATOM 1516 N N . ASN A 1 189 ? 21.625 -35.094 -19.859 1 98.69 189 ASN A N 1
ATOM 1517 C CA . ASN A 1 189 ? 22.969 -35.375 -19.375 1 98.69 189 ASN A CA 1
ATOM 1518 C C . ASN A 1 189 ? 23.594 -34.125 -18.734 1 98.69 189 ASN A C 1
ATOM 1520 O O . ASN A 1 189 ? 24.297 -34.25 -17.719 1 98.69 189 ASN A O 1
ATOM 1524 N N . ALA A 1 190 ? 23.391 -33 -19.375 1 98.81 190 ALA A N 1
ATOM 1525 C CA . ALA A 1 190 ? 23.875 -31.75 -18.781 1 98.81 190 ALA A CA 1
ATOM 1526 C C . ALA A 1 190 ? 23.266 -31.531 -17.391 1 98.81 190 ALA A C 1
ATOM 1528 O O . ALA A 1 190 ? 23.969 -31.141 -16.453 1 98.81 190 ALA A O 1
ATOM 1529 N N . ALA A 1 191 ? 21.922 -31.75 -17.266 1 98.88 191 ALA A N 1
ATOM 1530 C CA . ALA A 1 191 ? 21.234 -31.609 -15.977 1 98.88 191 ALA A CA 1
ATOM 1531 C C . ALA A 1 191 ? 21.781 -32.594 -14.945 1 98.88 191 ALA A C 1
ATOM 1533 O O . ALA A 1 191 ? 21.969 -32.219 -13.781 1 98.88 191 ALA A O 1
ATOM 1534 N N . ILE A 1 192 ? 22.047 -33.781 -15.344 1 98.81 192 ILE A N 1
ATOM 1535 C CA . ILE A 1 192 ? 22.562 -34.844 -14.469 1 98.81 192 ILE A CA 1
ATOM 1536 C C . ILE A 1 192 ? 23.938 -34.438 -13.938 1 98.81 192 ILE A C 1
ATOM 1538 O O . ILE A 1 192 ? 24.219 -34.562 -12.75 1 98.81 192 ILE A O 1
ATOM 1542 N N . ARG A 1 193 ? 24.812 -33.938 -14.812 1 98.75 193 ARG A N 1
ATOM 1543 C CA . ARG A 1 193 ? 26.141 -33.531 -14.391 1 98.75 193 ARG A CA 1
ATOM 1544 C C . ARG A 1 193 ? 26.062 -32.406 -13.359 1 98.75 193 ARG A C 1
ATOM 1546 O O . ARG A 1 193 ? 26.844 -32.375 -12.406 1 98.75 193 ARG A O 1
ATOM 1553 N N . PHE A 1 194 ? 25.203 -31.469 -13.641 1 98.81 194 PHE A N 1
ATOM 1554 C CA . PHE A 1 194 ? 25.016 -30.391 -12.672 1 98.81 194 PHE A CA 1
ATOM 1555 C C . PHE A 1 194 ? 24.438 -30.922 -11.367 1 98.81 194 PHE A C 1
ATOM 1557 O O . PHE A 1 194 ? 24.859 -30.516 -10.281 1 98.81 194 PHE A O 1
ATOM 1564 N N . ALA A 1 195 ? 23.469 -31.844 -11.398 1 98.81 195 ALA A N 1
ATOM 1565 C CA . ALA A 1 195 ? 22.906 -32.469 -10.211 1 98.81 195 ALA A CA 1
ATOM 1566 C C . ALA A 1 195 ? 23.984 -33.188 -9.398 1 98.81 195 ALA A C 1
ATOM 1568 O O . ALA A 1 195 ? 23.984 -33.125 -8.172 1 98.81 195 ALA A O 1
ATOM 1569 N N . ASP A 1 196 ? 24.828 -33.875 -10.07 1 98.56 196 ASP A N 1
ATOM 1570 C CA . ASP A 1 196 ? 25.906 -34.594 -9.398 1 98.56 196 ASP A CA 1
ATOM 1571 C C . ASP A 1 196 ? 26.812 -33.625 -8.641 1 98.56 196 ASP A C 1
ATOM 1573 O O . ASP A 1 196 ? 27.203 -33.875 -7.508 1 98.56 196 ASP A O 1
ATOM 1577 N N . LEU A 1 197 ? 27.141 -32.531 -9.328 1 98.5 197 LEU A N 1
ATOM 1578 C CA . LEU A 1 197 ? 27.938 -31.5 -8.672 1 98.5 197 LEU A CA 1
ATOM 1579 C C . LEU A 1 197 ? 27.234 -31 -7.41 1 98.5 197 LEU A C 1
ATOM 1581 O O . LEU A 1 197 ? 27.875 -30.812 -6.375 1 98.5 197 LEU A O 1
ATOM 1585 N N . ILE A 1 198 ? 25.938 -30.75 -7.484 1 98.56 198 ILE A N 1
ATOM 1586 C CA . ILE A 1 198 ? 25.141 -30.266 -6.363 1 98.56 198 ILE A CA 1
ATOM 1587 C C . ILE A 1 198 ? 25.203 -31.266 -5.219 1 98.56 198 ILE A C 1
ATOM 1589 O O . ILE A 1 198 ? 25.438 -30.891 -4.066 1 98.56 198 ILE A O 1
ATOM 1593 N N . CYS A 1 199 ? 25.016 -32.531 -5.496 1 98 199 CYS A N 1
ATOM 1594 C CA . CYS A 1 199 ? 25.047 -33.562 -4.48 1 98 199 CYS A CA 1
ATOM 1595 C C . CYS A 1 199 ? 26.422 -33.688 -3.844 1 98 199 CYS A C 1
ATOM 1597 O O . CYS A 1 199 ? 26.531 -33.969 -2.646 1 98 199 CYS A O 1
ATOM 1599 N N . ASP A 1 200 ? 27.391 -33.5 -4.648 1 97.19 200 ASP A N 1
ATOM 1600 C CA . ASP A 1 200 ? 28.75 -33.594 -4.145 1 97.19 200 ASP A CA 1
ATOM 1601 C C . ASP A 1 200 ? 29.078 -32.406 -3.24 1 97.19 200 ASP A C 1
ATOM 1603 O O . ASP A 1 200 ? 29.859 -32.531 -2.287 1 97.19 200 ASP A O 1
ATOM 1607 N N . TYR A 1 201 ? 28.547 -31.297 -3.537 1 97.25 201 TYR A N 1
ATOM 1608 C CA . TYR A 1 201 ? 28.859 -30.078 -2.807 1 97.25 201 TYR A CA 1
ATOM 1609 C C . TYR A 1 201 ? 28.047 -29.984 -1.524 1 97.25 201 TYR A C 1
ATOM 1611 O O . TYR A 1 201 ? 28.562 -29.594 -0.476 1 97.25 201 TYR A O 1
ATOM 1619 N N . PHE A 1 202 ? 26.719 -30.266 -1.404 1 97.06 202 PHE A N 1
ATOM 1620 C CA . PHE A 1 202 ? 25.828 -30 -0.289 1 97.06 202 PHE A CA 1
ATOM 1621 C C . PHE A 1 202 ? 25.531 -31.281 0.48 1 97.06 202 PHE A C 1
ATOM 1623 O O . PHE A 1 202 ? 25.188 -31.25 1.664 1 97.06 202 PHE A O 1
ATOM 1630 N N . GLY A 1 203 ? 25.75 -32.406 -0.064 1 89.75 203 GLY A N 1
ATOM 1631 C CA . GLY A 1 203 ? 25.453 -33.719 0.486 1 89.75 203 GLY A CA 1
ATOM 1632 C C . GLY A 1 203 ? 25.5 -33.781 2.002 1 89.75 203 GLY A C 1
ATOM 1633 O O . GLY A 1 203 ? 25.703 -32.75 2.646 1 89.75 203 GLY A O 1
ATOM 1634 N N . ASP A 1 204 ? 25.156 -34.781 2.822 1 86.56 204 ASP A N 1
ATOM 1635 C CA . ASP A 1 204 ? 24.891 -34.969 4.246 1 86.56 204 ASP A CA 1
ATOM 1636 C C . ASP A 1 204 ? 26.047 -34.406 5.086 1 86.56 204 ASP A C 1
ATOM 1638 O O . ASP A 1 204 ? 25.828 -33.688 6.047 1 86.56 204 ASP A O 1
ATOM 1642 N N . ASN A 1 205 ? 27.094 -34.625 4.918 1 86.31 205 ASN A N 1
ATOM 1643 C CA . ASN A 1 205 ? 28.234 -34.219 5.723 1 86.31 205 ASN A CA 1
ATOM 1644 C C . ASN A 1 205 ? 29.094 -33.188 4.98 1 86.31 205 ASN A C 1
ATOM 1646 O O . ASN A 1 205 ? 30.328 -33.188 5.125 1 86.31 205 ASN A O 1
ATOM 1650 N N . LYS A 1 206 ? 28.328 -32.312 4.328 1 91.75 206 LYS A N 1
ATOM 1651 C CA . LYS A 1 206 ? 29.016 -31.281 3.568 1 91.75 206 LYS A CA 1
ATOM 1652 C C . LYS A 1 206 ? 28.391 -29.922 3.824 1 91.75 206 LYS A C 1
ATOM 1654 O O . LYS A 1 206 ? 28 -29.609 4.949 1 91.75 206 LYS A O 1
ATOM 1659 N N . ASN A 1 207 ? 28.484 -29.094 2.779 1 92.62 207 ASN A N 1
ATOM 1660 C CA . ASN A 1 207 ? 27.891 -27.781 2.936 1 92.62 207 ASN A CA 1
ATOM 1661 C C . ASN A 1 207 ? 26.391 -27.875 3.24 1 92.62 207 ASN A C 1
ATOM 1663 O O . ASN A 1 207 ? 25.688 -28.672 2.619 1 92.62 207 ASN A O 1
ATOM 1667 N N . GLN A 1 208 ? 25.969 -27.172 4.191 1 94.88 208 GLN A N 1
ATOM 1668 C CA . GLN A 1 208 ? 24.609 -27.328 4.719 1 94.88 208 GLN A CA 1
ATOM 1669 C C . GLN A 1 208 ? 23.641 -26.406 3.998 1 94.88 208 GLN A C 1
ATOM 1671 O O . GLN A 1 208 ? 22.516 -26.188 4.465 1 94.88 208 GLN A O 1
ATOM 1676 N N . GLY A 1 209 ? 24.016 -25.859 2.943 1 96.44 209 GLY A N 1
ATOM 1677 C CA . GLY A 1 209 ? 23.203 -24.906 2.209 1 96.44 209 GLY A CA 1
ATOM 1678 C C . GLY A 1 209 ? 21.953 -25.531 1.588 1 96.44 209 GLY A C 1
ATOM 1679 O O . GLY A 1 209 ? 21.891 -26.75 1.434 1 96.44 209 GLY A O 1
ATOM 1680 N N . TYR A 1 210 ? 20.969 -24.75 1.357 1 97.44 210 TYR A N 1
ATOM 1681 C CA . TYR A 1 210 ? 19.734 -25.094 0.654 1 97.44 210 TYR A CA 1
ATOM 1682 C C . TYR A 1 210 ? 19.266 -23.938 -0.222 1 97.44 210 TYR A C 1
ATOM 1684 O O . TYR A 1 210 ? 19.734 -22.797 -0.067 1 97.44 210 TYR A O 1
ATOM 1692 N N . PRO A 1 211 ? 18.328 -24.188 -1.187 1 97.5 211 PRO A N 1
ATOM 1693 C CA . PRO A 1 211 ? 17.922 -23.141 -2.131 1 97.5 211 PRO A CA 1
ATOM 1694 C C . PRO A 1 211 ? 17.219 -21.969 -1.448 1 97.5 211 PRO A C 1
ATOM 1696 O O . PRO A 1 211 ? 16.312 -22.172 -0.651 1 97.5 211 PRO A O 1
ATOM 1699 N N . GLY A 1 212 ? 17.656 -20.75 -1.847 1 96.81 212 GLY A N 1
ATOM 1700 C CA . GLY A 1 212 ? 16.906 -19.562 -1.437 1 96.81 212 GLY A CA 1
ATOM 1701 C C . GLY A 1 212 ? 15.594 -19.391 -2.18 1 96.81 212 GLY A C 1
ATOM 1702 O O . GLY A 1 212 ? 14.656 -18.797 -1.657 1 96.81 212 GLY A O 1
ATOM 1703 N N . HIS A 1 213 ? 15.547 -19.781 -3.414 1 97.5 213 HIS A N 1
ATOM 1704 C CA . HIS A 1 213 ? 14.359 -19.922 -4.258 1 97.5 213 HIS A CA 1
ATOM 1705 C C . HIS A 1 213 ? 14.172 -21.375 -4.707 1 97.5 213 HIS A C 1
ATOM 1707 O O . HIS A 1 213 ? 15.016 -21.922 -5.422 1 97.5 213 HIS A O 1
ATOM 1713 N N . GLU A 1 214 ? 13.047 -21.875 -4.418 1 97.75 214 GLU A N 1
ATOM 1714 C CA . GLU A 1 214 ? 12.82 -23.312 -4.516 1 97.75 214 GLU A CA 1
ATOM 1715 C C . GLU A 1 214 ? 12.523 -23.734 -5.953 1 97.75 214 GLU A C 1
ATOM 1717 O O . GLU A 1 214 ? 12.305 -22.891 -6.82 1 97.75 214 GLU A O 1
ATOM 1722 N N . ILE A 1 215 ? 12.516 -25.047 -6.254 1 97.88 215 ILE A N 1
ATOM 1723 C CA . ILE A 1 215 ? 12.203 -25.844 -7.426 1 97.88 215 ILE A CA 1
ATOM 1724 C C . ILE A 1 215 ? 13.25 -26.953 -7.586 1 97.88 215 ILE A C 1
ATOM 1726 O O . ILE A 1 215 ? 12.977 -28 -8.18 1 97.88 215 ILE A O 1
ATOM 1730 N N . ALA A 1 216 ? 14.492 -26.688 -7.074 1 98.75 216 ALA A N 1
ATOM 1731 C CA . ALA A 1 216 ? 15.547 -27.703 -7.152 1 98.75 216 ALA A CA 1
ATOM 1732 C C . ALA A 1 216 ? 15.109 -28.984 -6.469 1 98.75 216 ALA A C 1
ATOM 1734 O O . ALA A 1 216 ? 15.469 -30.078 -6.906 1 98.75 216 ALA A O 1
ATOM 1735 N N . GLU A 1 217 ? 14.398 -28.875 -5.359 1 98.56 217 GLU A N 1
ATOM 1736 C CA . GLU A 1 217 ? 13.906 -30.047 -4.641 1 98.56 217 GLU A CA 1
ATOM 1737 C C . GLU A 1 217 ? 13.07 -30.938 -5.555 1 98.56 217 GLU A C 1
ATOM 1739 O O . GLU A 1 217 ? 13.328 -32.156 -5.66 1 98.56 217 GLU A O 1
ATOM 1744 N N . SER A 1 218 ? 12.148 -30.312 -6.258 1 98.38 218 SER A N 1
ATOM 1745 C CA . SER A 1 218 ? 11.273 -31.047 -7.172 1 98.38 218 SER A CA 1
ATOM 1746 C C . SER A 1 218 ? 12.062 -31.609 -8.359 1 98.38 218 SER A C 1
ATOM 1748 O O . SER A 1 218 ? 11.766 -32.688 -8.852 1 98.38 218 SER A O 1
ATOM 1750 N N . ALA A 1 219 ? 12.992 -30.828 -8.82 1 98.69 219 ALA A N 1
ATOM 1751 C CA . ALA A 1 219 ? 13.82 -31.25 -9.945 1 98.69 219 ALA A CA 1
ATOM 1752 C C . ALA A 1 219 ? 14.609 -32.5 -9.609 1 98.69 219 ALA A C 1
ATOM 1754 O O . ALA A 1 219 ? 14.727 -33.406 -10.438 1 98.69 219 ALA A O 1
ATOM 1755 N N . LEU A 1 220 ? 15.156 -32.562 -8.43 1 98.81 220 LEU A N 1
ATOM 1756 C CA . LEU A 1 220 ? 15.922 -33.719 -7.988 1 98.81 220 LEU A CA 1
ATOM 1757 C C . LEU A 1 220 ? 15.031 -34.938 -7.867 1 98.81 220 LEU A C 1
ATOM 1759 O O . LEU A 1 220 ? 15.453 -36.062 -8.203 1 98.81 220 LEU A O 1
ATOM 1763 N N . VAL A 1 221 ? 13.859 -34.75 -7.43 1 98.38 221 VAL A N 1
ATOM 1764 C CA . VAL A 1 221 ? 12.906 -35.875 -7.379 1 98.38 221 VAL A CA 1
ATOM 1765 C C . VAL A 1 221 ? 12.633 -36.375 -8.789 1 98.38 221 VAL A C 1
ATOM 1767 O O . VAL A 1 221 ? 12.594 -37.594 -9.016 1 98.38 221 VAL A O 1
ATOM 1770 N N . LYS A 1 222 ? 12.422 -35.469 -9.703 1 97.62 222 LYS A N 1
ATOM 1771 C CA . LYS A 1 222 ? 12.18 -35.844 -11.094 1 97.62 222 LYS A CA 1
ATOM 1772 C C . LYS A 1 222 ? 13.344 -36.656 -11.656 1 97.62 222 LYS A C 1
ATOM 1774 O O . LYS A 1 222 ? 13.141 -37.656 -12.359 1 97.62 222 LYS A O 1
ATOM 1779 N N . LEU A 1 223 ? 14.547 -36.219 -11.352 1 98.31 223 LEU A N 1
ATOM 1780 C CA . LEU A 1 223 ? 15.727 -36.938 -11.812 1 98.31 223 LEU A CA 1
ATOM 1781 C C . LEU A 1 223 ? 15.781 -38.344 -11.203 1 98.31 223 LEU A C 1
ATOM 1783 O O . LEU A 1 223 ? 16.203 -39.312 -11.859 1 98.31 223 LEU A O 1
ATOM 1787 N N . TYR A 1 224 ? 15.438 -38.469 -9.945 1 97.88 224 TYR A N 1
ATOM 1788 C CA . TYR A 1 224 ? 15.391 -39.781 -9.305 1 97.88 224 TYR A CA 1
ATOM 1789 C C . TYR A 1 224 ? 14.484 -40.719 -10.07 1 97.88 224 TYR A C 1
ATOM 1791 O O . TYR A 1 224 ? 14.836 -41.875 -10.297 1 97.88 224 TYR A O 1
ATOM 1799 N N . TYR A 1 225 ? 13.32 -40.25 -10.477 1 95.69 225 TYR A N 1
ATOM 1800 C CA . TYR A 1 225 ? 12.359 -41.094 -11.164 1 95.69 225 TYR A CA 1
ATOM 1801 C C . TYR A 1 225 ? 12.906 -41.562 -12.508 1 95.69 225 TYR A C 1
ATOM 1803 O O . TYR A 1 225 ? 12.586 -42.656 -12.977 1 95.69 225 TYR A O 1
ATOM 1811 N N . ILE A 1 226 ? 13.773 -40.75 -13.062 1 95.88 226 ILE A N 1
ATOM 1812 C CA . ILE A 1 226 ? 14.305 -41.094 -14.383 1 95.88 226 ILE A CA 1
ATOM 1813 C C . ILE A 1 226 ? 15.539 -41.969 -14.242 1 95.88 226 ILE A C 1
ATOM 1815 O O . ILE A 1 226 ? 15.703 -42.938 -14.969 1 95.88 226 ILE A O 1
ATOM 1819 N N . THR A 1 227 ? 16.391 -41.688 -13.25 1 97.12 227 THR A N 1
ATOM 1820 C CA . THR A 1 227 ? 17.703 -42.312 -13.148 1 97.12 227 THR A CA 1
ATOM 1821 C C . THR A 1 227 ? 17.672 -43.438 -12.102 1 97.12 227 THR A C 1
ATOM 1823 O O . THR A 1 227 ? 18.547 -44.281 -12.078 1 97.12 227 THR A O 1
ATOM 1826 N N . ARG A 1 228 ? 16.797 -43.344 -11.148 1 96.88 228 ARG A N 1
ATOM 1827 C CA . ARG A 1 228 ? 16.672 -44.219 -9.992 1 96.88 228 ARG A CA 1
ATOM 1828 C C . ARG A 1 228 ? 17.906 -44.094 -9.086 1 96.88 228 ARG A C 1
ATOM 1830 O O . ARG A 1 228 ? 18.203 -45 -8.32 1 96.88 228 ARG A O 1
ATOM 1837 N N . ASN A 1 229 ? 18.578 -43.031 -9.289 1 97.62 229 ASN A N 1
ATOM 1838 C CA . ASN A 1 229 ? 19.703 -42.75 -8.414 1 97.62 229 ASN A CA 1
ATOM 1839 C C . ASN A 1 229 ? 19.266 -42.125 -7.094 1 97.62 229 ASN A C 1
ATOM 1841 O O . ASN A 1 229 ? 18.797 -40.969 -7.062 1 97.62 229 ASN A O 1
ATOM 1845 N N . GLU A 1 230 ? 19.547 -42.75 -6.012 1 96.94 230 GLU A N 1
ATOM 1846 C CA . GLU A 1 230 ? 19.047 -42.375 -4.691 1 96.94 230 GLU A CA 1
ATOM 1847 C C . GLU A 1 230 ? 19.703 -41.062 -4.203 1 96.94 230 GLU A C 1
ATOM 1849 O O . GLU A 1 230 ? 19.156 -40.375 -3.34 1 96.94 230 GLU A O 1
ATOM 1854 N N . LYS A 1 231 ? 20.828 -40.75 -4.719 1 96.75 231 LYS A N 1
ATOM 1855 C CA . LYS A 1 231 ? 21.5 -39.531 -4.27 1 96.75 231 LYS A CA 1
ATOM 1856 C C . LYS A 1 231 ? 20.625 -38.312 -4.508 1 96.75 231 LYS A C 1
ATOM 1858 O O . LYS A 1 231 ? 20.703 -37.344 -3.748 1 96.75 231 LYS A O 1
ATOM 1863 N N . TYR A 1 232 ? 19.891 -38.344 -5.57 1 98.31 232 TYR A N 1
ATOM 1864 C CA . TYR A 1 232 ? 19.062 -37.188 -5.914 1 98.31 232 TYR A CA 1
ATOM 1865 C C . TYR A 1 232 ? 17.938 -37.031 -4.91 1 98.31 232 TYR A C 1
ATOM 1867 O O . TYR A 1 232 ? 17.672 -35.906 -4.441 1 98.31 232 TYR A O 1
ATOM 1875 N N . ILE A 1 233 ? 17.203 -38.062 -4.535 1 97.69 233 ILE A N 1
ATOM 1876 C CA . ILE A 1 233 ? 16.094 -37.969 -3.582 1 97.69 233 ILE A CA 1
ATOM 1877 C C . ILE A 1 233 ? 16.641 -37.625 -2.199 1 97.69 233 ILE A C 1
ATOM 1879 O O . ILE A 1 233 ? 16 -36.875 -1.441 1 97.69 233 ILE A O 1
ATOM 1883 N N . ASN A 1 234 ? 17.797 -38.188 -1.864 1 97.69 234 ASN A N 1
ATOM 1884 C CA . ASN A 1 234 ? 18.438 -37.812 -0.598 1 97.69 234 ASN A CA 1
ATOM 1885 C C . ASN A 1 234 ? 18.797 -36.344 -0.538 1 97.69 234 ASN A C 1
ATOM 1887 O O . ASN A 1 234 ? 18.594 -35.688 0.49 1 97.69 234 ASN A O 1
ATOM 1891 N N . GLN A 1 235 ? 19.312 -35.844 -1.606 1 98.31 235 GLN A N 1
ATOM 1892 C CA . GLN A 1 235 ? 19.656 -34.406 -1.66 1 98.31 235 GLN A CA 1
ATOM 1893 C C . GLN A 1 235 ? 18.406 -33.531 -1.551 1 98.31 235 GLN A C 1
ATOM 1895 O O . GLN A 1 235 ? 18.422 -32.531 -0.856 1 98.31 235 GLN A O 1
ATOM 1900 N N . ALA A 1 236 ? 17.359 -33.906 -2.266 1 98.44 236 ALA A N 1
ATOM 1901 C CA . ALA A 1 236 ? 16.109 -33.156 -2.178 1 98.44 236 ALA A CA 1
ATOM 1902 C C . ALA A 1 236 ? 15.594 -33.125 -0.739 1 98.44 236 ALA A C 1
ATOM 1904 O O . ALA A 1 236 ? 15.164 -32.062 -0.264 1 98.44 236 ALA A O 1
ATOM 1905 N N . GLU A 1 237 ? 15.656 -34.219 -0.051 1 98 237 GLU A N 1
ATOM 1906 C CA . GLU A 1 237 ? 15.227 -34.312 1.342 1 98 237 GLU A CA 1
ATOM 1907 C C . GLU A 1 237 ? 16.078 -33.406 2.236 1 98 237 GLU A C 1
ATOM 1909 O O . GLU A 1 237 ? 15.562 -32.75 3.133 1 98 237 GLU A O 1
ATOM 1914 N N . LEU A 1 238 ? 17.406 -33.438 1.99 1 97.88 238 LEU A N 1
ATOM 1915 C CA . LEU A 1 238 ? 18.312 -32.594 2.777 1 97.88 238 LEU A CA 1
ATOM 1916 C C . LEU A 1 238 ? 17.969 -31.125 2.635 1 97.88 238 LEU A C 1
ATOM 1918 O O . LEU A 1 238 ? 17.969 -30.391 3.619 1 97.88 238 LEU A O 1
ATOM 1922 N N . PHE A 1 239 ? 17.688 -30.688 1.406 1 98.31 239 PHE A N 1
ATOM 1923 C CA . PHE A 1 239 ? 17.328 -29.281 1.169 1 98.31 239 PHE A CA 1
ATOM 1924 C C . PHE A 1 239 ? 16.078 -28.906 1.971 1 98.31 239 PHE A C 1
ATOM 1926 O O . PHE A 1 239 ? 16.016 -27.797 2.523 1 98.31 239 PHE A O 1
ATOM 1933 N N . ILE A 1 240 ? 15.094 -29.781 2.07 1 97.88 240 ILE A N 1
ATOM 1934 C CA . ILE A 1 240 ? 13.844 -29.5 2.771 1 97.88 240 ILE A CA 1
ATOM 1935 C C . ILE A 1 240 ? 14.086 -29.516 4.277 1 97.88 240 ILE A C 1
ATOM 1937 O O . ILE A 1 240 ? 13.648 -28.609 4.992 1 97.88 240 ILE A O 1
ATOM 1941 N N . LYS A 1 241 ? 14.844 -30.453 4.758 1 96.38 241 LYS A N 1
ATOM 1942 C CA . LYS A 1 241 ? 15.023 -30.656 6.195 1 96.38 241 LYS A CA 1
ATOM 1943 C C . LYS A 1 241 ? 15.93 -29.594 6.793 1 96.38 241 LYS A C 1
ATOM 1945 O O . LYS A 1 241 ? 15.766 -29.203 7.953 1 96.38 241 LYS A O 1
ATOM 1950 N N . ARG A 1 242 ? 16.844 -29.141 6.023 1 97.25 242 ARG A N 1
ATOM 1951 C CA . ARG A 1 242 ? 17.812 -28.141 6.504 1 97.25 242 ARG A CA 1
ATOM 1952 C C . ARG A 1 242 ? 17.172 -26.766 6.574 1 97.25 242 ARG A C 1
ATOM 1954 O O . ARG A 1 242 ? 17.609 -25.922 7.363 1 97.25 242 ARG A O 1
ATOM 1961 N N . ARG A 1 243 ? 16.172 -26.531 5.797 1 97 243 ARG A N 1
ATOM 1962 C CA . ARG A 1 243 ? 15.562 -25.203 5.676 1 97 243 ARG A CA 1
ATOM 1963 C C . ARG A 1 243 ? 14.969 -24.75 7.008 1 97 243 ARG A C 1
ATOM 1965 O O . ARG A 1 243 ? 14.211 -25.5 7.641 1 97 243 ARG A O 1
ATOM 1972 N N . GLY A 1 244 ? 15.328 -23.516 7.43 1 95 244 GLY A N 1
ATOM 1973 C CA . GLY A 1 244 ? 14.711 -22.875 8.578 1 95 244 GLY A CA 1
ATOM 1974 C C . GLY A 1 244 ? 15.258 -23.375 9.906 1 95 244 GLY A C 1
ATOM 1975 O O . GLY A 1 244 ? 14.781 -22.984 10.969 1 95 244 GLY A O 1
ATOM 1976 N N . THR A 1 245 ? 16.203 -24.25 9.875 1 94.5 245 THR A N 1
ATOM 1977 C CA . THR A 1 245 ? 16.828 -24.719 11.109 1 94.5 245 THR A CA 1
ATOM 1978 C C . THR A 1 245 ? 17.859 -23.703 11.602 1 94.5 245 THR A C 1
ATOM 1980 O O . THR A 1 245 ? 18.453 -22.984 10.805 1 94.5 245 THR A O 1
ATOM 1983 N N . LYS A 1 246 ? 18.062 -23.578 12.898 1 90.44 246 LYS A N 1
ATOM 1984 C CA . LYS A 1 246 ? 19.016 -22.656 13.5 1 90.44 246 LYS A CA 1
ATOM 1985 C C . LYS A 1 246 ? 20.312 -23.375 13.867 1 90.44 246 LYS A C 1
ATOM 1987 O O . LYS A 1 246 ? 20.297 -24.531 14.289 1 90.44 246 LYS A O 1
ATOM 1992 N N . PRO A 1 247 ? 21.469 -22.766 13.859 1 90.56 247 PRO A N 1
ATOM 1993 C CA . PRO A 1 247 ? 21.578 -21.406 13.305 1 90.56 247 PRO A CA 1
ATOM 1994 C C . PRO A 1 247 ? 21.203 -21.344 11.82 1 90.56 247 PRO A C 1
ATOM 1996 O O . PRO A 1 247 ? 21.453 -22.297 11.078 1 90.56 247 PRO A O 1
ATOM 1999 N N . TYR A 1 248 ? 20.609 -20.234 11.453 1 92 248 TYR A N 1
ATOM 2000 C CA . TYR A 1 248 ? 20.172 -20.078 10.07 1 92 248 TYR A CA 1
ATOM 2001 C C . TYR A 1 248 ? 21.359 -20.125 9.117 1 92 248 TYR A C 1
ATOM 2003 O O . TYR A 1 248 ? 22.297 -19.344 9.234 1 92 248 TYR A O 1
ATOM 2011 N N . TYR A 1 249 ? 21.266 -21.031 8.188 1 93.38 249 TYR A N 1
ATOM 2012 C CA . TYR A 1 249 ? 22.344 -21.141 7.211 1 93.38 249 TYR A CA 1
ATOM 2013 C C . TYR A 1 249 ? 22.578 -19.812 6.504 1 93.38 249 TYR A C 1
ATOM 2015 O O . TYR A 1 249 ? 23.719 -19.453 6.219 1 93.38 249 TYR A O 1
ATOM 2023 N N . PHE A 1 250 ? 21.531 -19.062 6.156 1 93.19 250 PHE A N 1
ATOM 2024 C CA . PHE A 1 250 ? 21.656 -17.812 5.402 1 93.19 250 PHE A CA 1
ATOM 2025 C C . PHE A 1 250 ? 22.422 -16.781 6.203 1 93.19 250 PHE A C 1
ATOM 2027 O O . PHE A 1 250 ? 23.109 -15.922 5.625 1 93.19 250 PHE A O 1
ATOM 2034 N N . ASP A 1 251 ? 22.328 -16.828 7.508 1 90.44 251 ASP A N 1
ATOM 2035 C CA . ASP A 1 251 ? 23.156 -15.961 8.344 1 90.44 251 ASP A CA 1
ATOM 2036 C C . ASP A 1 251 ? 24.625 -16.344 8.242 1 90.44 251 ASP A C 1
ATOM 2038 O O . ASP A 1 251 ? 25.5 -15.484 8.156 1 90.44 251 ASP A O 1
ATOM 2042 N N . ILE A 1 252 ? 24.828 -17.625 8.273 1 89.25 252 ILE A N 1
ATOM 2043 C CA . ILE A 1 252 ? 26.188 -18.156 8.211 1 89.25 252 ILE A CA 1
ATOM 2044 C C . ILE A 1 252 ? 26.812 -17.828 6.852 1 89.25 252 ILE A C 1
ATOM 2046 O O . ILE A 1 252 ? 27.938 -17.328 6.781 1 89.25 252 ILE A O 1
ATOM 2050 N N . GLU A 1 253 ? 26.016 -18.062 5.801 1 91.38 253 GLU A N 1
ATOM 2051 C CA . GLU A 1 253 ? 26.484 -17.844 4.434 1 91.38 253 GLU A CA 1
ATOM 2052 C C . GLU A 1 253 ? 26.859 -16.391 4.203 1 91.38 253 GLU A C 1
ATOM 2054 O O . GLU A 1 253 ? 27.812 -16.094 3.477 1 91.38 253 GLU A O 1
ATOM 2059 N N . ARG A 1 254 ? 26.125 -15.508 4.824 1 85.44 254 ARG A N 1
ATOM 2060 C CA . ARG A 1 254 ? 26.328 -14.078 4.582 1 85.44 254 ARG A CA 1
ATOM 2061 C C . ARG A 1 254 ? 27.172 -13.445 5.68 1 85.44 254 ARG A C 1
ATOM 2063 O O . ARG A 1 254 ? 27.391 -12.234 5.688 1 85.44 254 ARG A O 1
ATOM 2070 N N . CYS A 1 255 ? 27.641 -14.234 6.629 1 82.06 255 CYS A N 1
ATOM 2071 C CA . CYS A 1 255 ? 28.453 -13.789 7.758 1 82.06 255 CYS A CA 1
ATOM 2072 C C . CYS A 1 255 ? 27.734 -12.703 8.555 1 82.06 255 CYS A C 1
ATOM 2074 O O . CYS A 1 255 ? 28.328 -11.68 8.883 1 82.06 255 CYS A O 1
ATOM 2076 N N . TYR A 1 256 ? 26.422 -12.875 8.609 1 72.75 256 TYR A N 1
ATOM 2077 C CA . TYR A 1 256 ? 25.656 -11.945 9.43 1 72.75 256 TYR A CA 1
ATOM 2078 C C . TYR A 1 256 ? 25.859 -12.227 10.914 1 72.75 256 TYR A C 1
ATOM 2080 O O . TYR A 1 256 ? 25.906 -13.391 11.336 1 72.75 256 TYR A O 1
ATOM 2088 N N . ASN A 1 257 ? 26.469 -11.32 11.68 1 69.62 257 ASN A N 1
ATOM 2089 C CA . ASN A 1 257 ? 26.594 -11.438 13.125 1 69.62 257 ASN A CA 1
ATOM 2090 C C . ASN A 1 257 ? 25.516 -10.648 13.852 1 69.62 257 ASN A C 1
ATOM 2092 O O . ASN A 1 257 ? 25.734 -9.516 14.273 1 69.62 257 ASN A O 1
ATOM 2096 N N . ARG A 1 258 ? 24.375 -11.164 13.773 1 63.25 258 ARG A N 1
ATOM 2097 C CA . ARG A 1 258 ? 23.297 -10.414 14.398 1 63.25 258 ARG A CA 1
ATOM 2098 C C . ARG A 1 258 ? 23.109 -10.844 15.852 1 63.25 258 ARG A C 1
ATOM 2100 O O . ARG A 1 258 ? 23.203 -12.031 16.172 1 63.25 258 ARG A O 1
ATOM 2107 N N . THR A 1 259 ? 23.109 -9.922 16.719 1 62.03 259 THR A N 1
ATOM 2108 C CA . THR A 1 259 ? 22.891 -10.219 18.125 1 62.03 259 THR A CA 1
ATOM 2109 C C . THR A 1 259 ? 21.453 -10.672 18.375 1 62.03 259 THR A C 1
ATOM 2111 O O . THR A 1 259 ? 21.203 -11.5 19.25 1 62.03 259 THR A O 1
ATOM 2114 N N . ASP A 1 260 ? 20.469 -10.016 17.688 1 60 260 ASP A N 1
ATOM 2115 C CA . ASP A 1 260 ? 19.047 -10.219 18 1 60 260 ASP A CA 1
ATOM 2116 C C . ASP A 1 260 ? 18.344 -10.914 16.844 1 60 260 ASP A C 1
ATOM 2118 O O . ASP A 1 260 ? 18.719 -10.758 15.68 1 60 260 ASP A O 1
ATOM 2122 N N . ASN A 1 261 ? 18.438 -12.258 16.609 1 60.56 261 ASN A N 1
ATOM 2123 C CA . ASN A 1 261 ? 17.75 -13.008 15.57 1 60.56 261 ASN A CA 1
ATOM 2124 C C . ASN A 1 261 ? 16.562 -12.219 15.008 1 60.56 261 ASN A C 1
ATOM 2126 O O . ASN A 1 261 ? 15.484 -12.773 14.812 1 60.56 261 ASN A O 1
ATOM 2130 N N . SER A 1 262 ? 16.766 -10.891 14.688 1 62.28 262 SER A N 1
ATOM 2131 C CA . SER A 1 262 ? 15.648 -10 14.43 1 62.28 262 SER A CA 1
ATOM 2132 C C . SER A 1 262 ? 15.141 -10.156 13 1 62.28 262 SER A C 1
ATOM 2134 O O . SER A 1 262 ? 14.008 -9.773 12.688 1 62.28 262 SER A O 1
ATOM 2136 N N . ILE A 1 263 ? 15.945 -10.727 12.203 1 67.31 263 ILE A N 1
ATOM 2137 C CA . ILE A 1 263 ? 15.461 -10.875 10.836 1 67.31 263 ILE A CA 1
ATOM 2138 C C . ILE A 1 263 ? 14.758 -12.227 10.68 1 67.31 263 ILE A C 1
ATOM 2140 O O . ILE A 1 263 ? 15.328 -13.266 11.023 1 67.31 263 ILE A O 1
ATOM 2144 N N . ASP A 1 264 ? 13.492 -12.008 10.281 1 83 264 ASP A N 1
ATOM 2145 C CA . ASP A 1 264 ? 12.828 -13.266 9.977 1 83 264 ASP A CA 1
ATOM 2146 C C . ASP A 1 264 ? 12.891 -13.586 8.484 1 83 264 ASP A C 1
ATOM 2148 O O . ASP A 1 264 ? 13.008 -12.68 7.66 1 83 264 ASP A O 1
ATOM 2152 N N . TYR A 1 265 ? 13.086 -14.836 8.156 1 93.38 265 TYR A N 1
ATOM 2153 C CA . TYR A 1 265 ? 13.305 -15.328 6.801 1 93.38 265 TYR A CA 1
ATOM 2154 C C . TYR A 1 265 ? 12.008 -15.828 6.188 1 93.38 265 TYR A C 1
ATOM 2156 O O . TYR A 1 265 ? 12 -16.828 5.465 1 93.38 265 TYR A O 1
ATOM 2164 N N . GLU A 1 266 ? 10.867 -15.109 6.496 1 94.94 266 GLU A N 1
ATOM 2165 C CA . GLU A 1 266 ? 9.578 -15.492 5.918 1 94.94 266 GLU A CA 1
ATOM 2166 C C . GLU A 1 266 ? 9.602 -15.375 4.398 1 94.94 266 GLU A C 1
ATOM 2168 O O . GLU A 1 266 ? 8.992 -16.188 3.699 1 94.94 266 GLU A O 1
ATOM 2173 N N . TYR A 1 267 ? 10.375 -14.438 3.924 1 96.19 267 TYR A N 1
ATOM 2174 C CA . TYR A 1 267 ? 10.469 -14.219 2.484 1 96.19 267 TYR A CA 1
ATOM 2175 C C . TYR A 1 267 ? 10.922 -15.492 1.771 1 96.19 267 TYR A C 1
ATOM 2177 O O . TYR A 1 267 ? 10.438 -15.797 0.68 1 96.19 267 TYR A O 1
ATOM 2185 N N . ASN A 1 268 ? 11.844 -16.25 2.365 1 97.06 268 ASN A N 1
ATOM 2186 C CA . ASN A 1 268 ? 12.422 -17.469 1.788 1 97.06 268 ASN A CA 1
ATOM 2187 C C . ASN A 1 268 ? 11.766 -18.719 2.348 1 97.06 268 ASN A C 1
ATOM 2189 O O . ASN A 1 268 ? 12.25 -19.828 2.123 1 97.06 268 ASN A O 1
ATOM 2193 N N . GLN A 1 269 ? 10.719 -18.594 3.119 1 97.31 269 GLN A N 1
ATOM 2194 C CA . GLN A 1 269 ? 10.094 -19.703 3.836 1 97.31 269 GLN A CA 1
ATOM 2195 C C . GLN A 1 269 ? 11.102 -20.438 4.723 1 97.31 269 GLN A C 1
ATOM 2197 O O . GLN A 1 269 ? 11.07 -21.656 4.82 1 97.31 269 GLN A O 1
ATOM 2202 N N . ALA A 1 270 ? 12.023 -19.703 5.305 1 97.12 270 ALA A N 1
ATOM 2203 C CA . ALA A 1 270 ? 13.086 -20.312 6.105 1 97.12 270 ALA A CA 1
ATOM 2204 C C . ALA A 1 270 ? 13.062 -19.781 7.535 1 97.12 270 ALA A C 1
ATOM 2206 O O . ALA A 1 270 ? 14.086 -19.812 8.227 1 97.12 270 ALA A O 1
ATOM 2207 N N . HIS A 1 271 ? 11.898 -19.25 7.961 1 95.31 271 HIS A N 1
ATOM 2208 C CA . HIS A 1 271 ? 11.781 -18.625 9.273 1 95.31 271 HIS A CA 1
ATOM 2209 C C . HIS A 1 271 ? 11.664 -19.688 10.375 1 95.31 271 HIS A C 1
ATOM 2211 O O . HIS A 1 271 ? 11.844 -19.375 11.555 1 95.31 271 HIS A O 1
ATOM 2217 N N . MET A 1 272 ? 11.359 -20.953 9.977 1 96.38 272 MET A N 1
ATOM 2218 C CA . MET A 1 272 ? 11.297 -22.125 10.828 1 96.38 272 MET A CA 1
ATOM 2219 C C . MET A 1 272 ? 11.438 -23.406 10 1 96.38 272 MET A C 1
ATOM 2221 O O . MET A 1 272 ? 11.273 -23.375 8.781 1 96.38 272 MET A O 1
ATOM 2225 N N . PRO A 1 273 ? 11.742 -24.469 10.609 1 97.06 273 PRO A N 1
ATOM 2226 C CA . PRO A 1 273 ? 11.844 -25.703 9.836 1 97.06 273 PRO A CA 1
ATOM 2227 C C . PRO A 1 273 ? 10.578 -26.016 9.039 1 97.06 273 PRO A C 1
ATOM 2229 O O . PRO A 1 273 ? 9.469 -25.781 9.523 1 97.06 273 PRO A O 1
ATOM 2232 N N . ALA A 1 274 ? 10.766 -26.531 7.844 1 95.81 274 ALA A N 1
ATOM 2233 C CA . ALA A 1 274 ? 9.68 -26.75 6.891 1 95.81 274 ALA A CA 1
ATOM 2234 C C . ALA A 1 274 ? 8.562 -27.578 7.508 1 95.81 274 ALA A C 1
ATOM 2236 O O . ALA A 1 274 ? 7.379 -27.297 7.309 1 95.81 274 ALA A O 1
ATOM 2237 N N . VAL A 1 275 ? 8.859 -28.594 8.297 1 96.5 275 VAL A N 1
ATOM 2238 C CA . VAL A 1 275 ? 7.891 -29.547 8.844 1 96.5 275 VAL A CA 1
ATOM 2239 C C . VAL A 1 275 ? 7.082 -28.875 9.953 1 96.5 275 VAL A C 1
ATOM 2241 O O . VAL A 1 275 ? 6.016 -29.375 10.328 1 96.5 275 VAL A O 1
ATOM 2244 N N . LYS A 1 276 ? 7.574 -27.766 10.406 1 97.19 276 LYS A N 1
ATOM 2245 C CA . LYS A 1 276 ? 6.898 -27.062 11.5 1 97.19 276 LYS A CA 1
ATOM 2246 C C . LYS A 1 276 ? 6.031 -25.922 10.977 1 97.19 276 LYS A C 1
ATOM 2248 O O . LYS A 1 276 ? 5.273 -25.312 11.727 1 97.19 276 LYS A O 1
ATOM 2253 N N . GLN A 1 277 ? 6.129 -25.625 9.781 1 96.44 277 GLN A N 1
ATOM 2254 C CA . GLN A 1 277 ? 5.363 -24.531 9.203 1 96.44 277 GLN A CA 1
ATOM 2255 C C . GLN A 1 277 ? 3.883 -24.891 9.086 1 96.44 277 GLN A C 1
ATOM 2257 O O . GLN A 1 277 ? 3.539 -26.016 8.742 1 96.44 277 GLN A O 1
ATOM 2262 N N . ASN A 1 278 ? 3.023 -23.953 9.461 1 97.31 278 ASN A N 1
ATOM 2263 C CA . ASN A 1 278 ? 1.588 -24.219 9.422 1 97.31 278 ASN A CA 1
ATOM 2264 C C . ASN A 1 278 ? 0.833 -23.078 8.75 1 97.31 278 ASN A C 1
ATOM 2266 O O . ASN A 1 278 ? -0.392 -23.125 8.625 1 97.31 278 ASN A O 1
ATOM 2270 N N . GLU A 1 279 ? 1.513 -22.031 8.391 1 97.31 279 GLU A N 1
ATOM 2271 C CA . GLU A 1 279 ? 0.949 -20.875 7.711 1 97.31 279 GLU A CA 1
ATOM 2272 C C . GLU A 1 279 ? 1.749 -20.516 6.461 1 97.31 279 GLU A C 1
ATOM 2274 O O . GLU A 1 279 ? 2.98 -20.594 6.461 1 97.31 279 GLU A O 1
ATOM 2279 N N . ALA A 1 280 ? 1.05 -20.203 5.367 1 98.12 280 ALA A N 1
ATOM 2280 C CA . ALA A 1 280 ? 1.733 -19.688 4.18 1 98.12 280 ALA A CA 1
ATOM 2281 C C . ALA A 1 280 ? 2.182 -18.25 4.379 1 98.12 280 ALA A C 1
ATOM 2283 O O . ALA A 1 280 ? 1.357 -17.359 4.609 1 98.12 280 ALA A O 1
ATOM 2284 N N . VAL A 1 281 ? 3.432 -18.031 4.359 1 96.62 281 VAL A N 1
ATOM 2285 C CA . VAL A 1 281 ? 3.992 -16.703 4.57 1 96.62 281 VAL A CA 1
ATOM 2286 C C . VAL A 1 281 ? 5.059 -16.406 3.514 1 96.62 281 VAL A C 1
ATOM 2288 O O . VAL A 1 281 ? 5.488 -17.312 2.797 1 96.62 281 VAL A O 1
ATOM 2291 N N . GLY A 1 282 ? 5.434 -15.164 3.361 1 97.12 282 GLY A N 1
ATOM 2292 C CA . GLY A 1 282 ? 6.555 -14.789 2.512 1 97.12 282 GLY A CA 1
ATOM 2293 C C . GLY A 1 282 ? 6.223 -14.828 1.032 1 97.12 282 GLY A C 1
ATOM 2294 O O . GLY A 1 282 ? 5.059 -14.672 0.649 1 97.12 282 GLY A O 1
ATOM 2295 N N . HIS A 1 283 ? 7.281 -14.914 0.191 1 98.19 283 HIS A N 1
ATOM 2296 C CA . HIS A 1 283 ? 7.133 -14.891 -1.26 1 98.19 283 HIS A CA 1
ATOM 2297 C C . HIS A 1 283 ? 6.242 -16.031 -1.746 1 98.19 283 HIS A C 1
ATOM 2299 O O . HIS A 1 283 ? 6.539 -17.203 -1.503 1 98.19 283 HIS A O 1
ATOM 2305 N N . ALA A 1 284 ? 5.207 -15.719 -2.5 1 98.75 284 ALA A N 1
ATOM 2306 C CA . ALA A 1 284 ? 4.16 -16.688 -2.824 1 98.75 284 ALA A CA 1
ATOM 2307 C C . ALA A 1 284 ? 4.684 -17.781 -3.758 1 98.75 284 ALA A C 1
ATOM 2309 O O . ALA A 1 284 ? 4.387 -18.953 -3.572 1 98.75 284 ALA A O 1
ATOM 2310 N N . VAL A 1 285 ? 5.473 -17.391 -4.734 1 98.69 285 VAL A N 1
ATOM 2311 C CA . VAL A 1 285 ? 5.996 -18.359 -5.691 1 98.69 285 VAL A CA 1
ATOM 2312 C C . VAL A 1 285 ? 6.969 -19.297 -4.992 1 98.69 285 VAL A C 1
ATOM 2314 O O . VAL A 1 285 ? 6.895 -20.516 -5.16 1 98.69 285 VAL A O 1
ATOM 2317 N N . ARG A 1 286 ? 7.938 -18.734 -4.184 1 98.5 286 ARG A N 1
ATOM 2318 C CA . ARG A 1 286 ? 8.844 -19.562 -3.4 1 98.5 286 ARG A CA 1
ATOM 2319 C C . ARG A 1 286 ? 8.062 -20.547 -2.535 1 98.5 286 ARG A C 1
ATOM 2321 O O . ARG A 1 286 ? 8.422 -21.734 -2.459 1 98.5 286 ARG A O 1
ATOM 2328 N N . GLY A 1 287 ? 7 -20.031 -1.904 1 98.56 287 GLY A N 1
ATOM 2329 C CA . GLY A 1 287 ? 6.184 -20.844 -1.03 1 98.56 287 GLY A CA 1
ATOM 2330 C C . GLY A 1 287 ? 5.598 -22.062 -1.729 1 98.56 287 GLY A C 1
ATOM 2331 O O . GLY A 1 287 ? 5.875 -23.203 -1.346 1 98.56 287 GLY A O 1
ATOM 2332 N N . VAL A 1 288 ? 4.895 -21.859 -2.809 1 98.75 288 VAL A N 1
ATOM 2333 C CA . VAL A 1 288 ? 4.168 -22.953 -3.438 1 98.75 288 VAL A CA 1
ATOM 2334 C C . VAL A 1 288 ? 5.152 -23.922 -4.094 1 98.75 288 VAL A C 1
ATOM 2336 O O . VAL A 1 288 ? 4.891 -25.125 -4.18 1 98.75 288 VAL A O 1
ATOM 2339 N N . TYR A 1 289 ? 6.32 -23.469 -4.547 1 98.62 289 TYR A N 1
ATOM 2340 C CA . TYR A 1 289 ? 7.328 -24.391 -5.062 1 98.62 289 TYR A CA 1
ATOM 2341 C C . TYR A 1 289 ? 7.93 -25.234 -3.941 1 98.62 289 TYR A C 1
ATOM 2343 O O . TYR A 1 289 ? 8.242 -26.406 -4.129 1 98.62 289 TYR A O 1
ATOM 2351 N N . LEU A 1 290 ? 8.156 -24.609 -2.77 1 98.69 290 LEU A N 1
ATOM 2352 C CA . LEU A 1 290 ? 8.586 -25.375 -1.613 1 98.69 290 LEU A CA 1
ATOM 2353 C C . LEU A 1 290 ? 7.559 -26.453 -1.272 1 98.69 290 LEU A C 1
ATOM 2355 O O . LEU A 1 290 ? 7.914 -27.625 -1.087 1 98.69 290 LEU A O 1
ATOM 2359 N N . TYR A 1 291 ? 6.309 -26.047 -1.206 1 98.75 291 TYR A N 1
ATOM 2360 C CA . TYR A 1 291 ? 5.242 -26.953 -0.813 1 98.75 291 TYR A CA 1
ATOM 2361 C C . TYR A 1 291 ? 5.109 -28.109 -1.807 1 98.75 291 TYR A C 1
ATOM 2363 O O . TYR A 1 291 ? 4.871 -29.25 -1.415 1 98.75 291 TYR A O 1
ATOM 2371 N N . ARG A 1 292 ? 5.254 -27.781 -3.104 1 98.5 292 ARG A N 1
ATOM 2372 C CA . ARG A 1 292 ? 5.289 -28.828 -4.121 1 98.5 292 ARG A CA 1
ATOM 2373 C C . ARG A 1 292 ? 6.387 -29.844 -3.826 1 98.5 292 ARG A C 1
ATOM 2375 O O . ARG A 1 292 ? 6.141 -31.047 -3.818 1 98.5 292 ARG A O 1
ATOM 2382 N N . GLY A 1 293 ? 7.59 -29.344 -3.568 1 98.62 293 GLY A N 1
ATOM 2383 C CA . GLY A 1 293 ? 8.711 -30.219 -3.254 1 98.62 293 GLY A CA 1
ATOM 2384 C C . GLY A 1 293 ? 8.492 -31.047 -1.993 1 98.62 293 GLY A C 1
ATOM 2385 O O . GLY A 1 293 ? 8.82 -32.219 -1.951 1 98.62 293 GLY A O 1
ATOM 2386 N N . MET A 1 294 ? 7.941 -30.422 -1 1 98.75 294 MET A N 1
ATOM 2387 C CA . MET A 1 294 ? 7.625 -31.109 0.249 1 98.75 294 MET A CA 1
ATOM 2388 C C . MET A 1 294 ? 6.656 -32.25 0.004 1 98.75 294 MET A C 1
ATOM 2390 O O . MET A 1 294 ? 6.867 -33.375 0.5 1 98.75 294 MET A O 1
ATOM 2394 N N . ALA A 1 295 ? 5.613 -32 -0.74 1 98.69 295 ALA A N 1
ATOM 2395 C CA . ALA A 1 295 ? 4.633 -33.062 -1.033 1 98.69 295 ALA A CA 1
ATOM 2396 C C . ALA A 1 295 ? 5.27 -34.219 -1.796 1 98.69 295 ALA A C 1
ATOM 2398 O O . ALA A 1 295 ? 4.965 -35.375 -1.537 1 98.69 295 ALA A O 1
ATOM 2399 N N . GLU A 1 296 ? 6.129 -33.906 -2.729 1 98.44 296 GLU A N 1
ATOM 2400 C CA . GLU A 1 296 ? 6.801 -34.938 -3.508 1 98.44 296 GLU A CA 1
ATOM 2401 C C . GLU A 1 296 ? 7.703 -35.781 -2.627 1 98.44 296 GLU A C 1
ATOM 2403 O O . GLU A 1 296 ? 7.711 -37.031 -2.746 1 98.44 296 GLU A O 1
ATOM 2408 N N . ILE A 1 297 ? 8.422 -35.156 -1.766 1 98.12 297 ILE A N 1
ATOM 2409 C CA . ILE A 1 297 ? 9.289 -35.875 -0.845 1 98.12 297 ILE A CA 1
ATOM 2410 C C . ILE A 1 297 ? 8.438 -36.719 0.11 1 98.12 297 ILE A C 1
ATOM 2412 O O . ILE A 1 297 ? 8.789 -37.875 0.419 1 98.12 297 ILE A O 1
ATOM 2416 N N . ALA A 1 298 ? 7.367 -36.125 0.571 1 98.38 298 ALA A N 1
ATOM 2417 C CA . ALA A 1 298 ? 6.461 -36.844 1.45 1 98.38 298 ALA A CA 1
ATOM 2418 C C . ALA A 1 298 ? 5.98 -38.156 0.79 1 98.38 298 ALA A C 1
ATOM 2420 O O . ALA A 1 298 ? 5.93 -39.188 1.431 1 98.38 298 ALA A O 1
ATOM 2421 N N . LYS A 1 299 ? 5.594 -38.062 -0.438 1 98.19 299 LYS A N 1
ATOM 2422 C CA . LYS A 1 299 ? 5.098 -39.25 -1.164 1 98.19 299 LYS A CA 1
ATOM 2423 C C . LYS A 1 299 ? 6.188 -40.281 -1.329 1 98.19 299 LYS A C 1
ATOM 2425 O O . LYS A 1 299 ? 5.988 -41.469 -0.991 1 98.19 299 LYS A O 1
ATOM 2430 N N . VAL A 1 300 ? 7.418 -39.844 -1.816 1 97.31 300 VAL A N 1
ATOM 2431 C CA . VAL A 1 300 ? 8.5 -40.781 -2.152 1 97.31 300 VAL A CA 1
ATOM 2432 C C . VAL A 1 300 ? 9.023 -41.438 -0.883 1 97.31 300 VAL A C 1
ATOM 2434 O O . VAL A 1 300 ? 9.289 -42.656 -0.867 1 97.31 300 VAL A O 1
ATOM 2437 N N . LYS A 1 301 ? 9.125 -40.688 0.18 1 96.81 301 LYS A N 1
ATOM 2438 C CA . LYS A 1 301 ? 9.719 -41.156 1.425 1 96.81 301 LYS A CA 1
ATOM 2439 C C . LYS A 1 301 ? 8.648 -41.656 2.385 1 96.81 301 LYS A C 1
ATOM 2441 O O . LYS A 1 301 ? 8.961 -42.188 3.463 1 96.81 301 LYS A O 1
ATOM 2446 N N . LYS A 1 302 ? 7.379 -41.562 1.994 1 97.31 302 LYS A N 1
ATOM 2447 C CA . LYS A 1 302 ? 6.25 -41.938 2.844 1 97.31 302 LYS A CA 1
ATOM 2448 C C . LYS A 1 302 ? 6.348 -41.25 4.211 1 97.31 302 LYS A C 1
ATOM 2450 O O . LYS A 1 302 ? 6.262 -41.938 5.246 1 97.31 302 LYS A O 1
ATOM 2455 N N . ASP A 1 303 ? 6.641 -40.031 4.156 1 97 303 ASP A N 1
ATOM 2456 C CA . ASP A 1 303 ? 6.879 -39.219 5.359 1 97 303 ASP A CA 1
ATOM 2457 C C . ASP A 1 303 ? 5.617 -38.5 5.785 1 97 303 ASP A C 1
ATOM 2459 O O . ASP A 1 303 ? 5.336 -37.406 5.285 1 97 303 ASP A O 1
ATOM 2463 N N . ASP A 1 304 ? 4.973 -38.906 6.844 1 97 304 ASP A N 1
ATOM 2464 C CA . ASP A 1 304 ? 3.707 -38.344 7.309 1 97 304 ASP A CA 1
ATOM 2465 C C . ASP A 1 304 ? 3.91 -36.938 7.898 1 97 304 ASP A C 1
ATOM 2467 O O . ASP A 1 304 ? 3.025 -36.094 7.805 1 97 304 ASP A O 1
ATOM 2471 N N . CYS A 1 305 ? 5.02 -36.75 8.469 1 96.81 305 CYS A N 1
ATOM 2472 C CA . CYS A 1 305 ? 5.277 -35.469 9.102 1 96.81 305 CYS A CA 1
ATOM 2473 C C . CYS A 1 305 ? 5.328 -34.375 8.062 1 96.81 305 CYS A C 1
ATOM 2475 O O . CYS A 1 305 ? 4.719 -33.312 8.242 1 96.81 305 CYS A O 1
ATOM 2477 N N . VAL A 1 306 ? 6.055 -34.625 6.988 1 97.81 306 VAL A N 1
ATOM 2478 C CA . VAL A 1 306 ? 6.156 -33.625 5.918 1 97.81 306 VAL A CA 1
ATOM 2479 C C . VAL A 1 306 ? 4.785 -33.438 5.273 1 97.81 306 VAL A C 1
ATOM 2481 O O . VAL A 1 306 ? 4.395 -32.281 4.984 1 97.81 306 VAL A O 1
ATOM 2484 N N . PHE A 1 307 ? 4.039 -34.5 5.098 1 97.94 307 PHE A N 1
ATOM 2485 C CA . PHE A 1 307 ? 2.727 -34.406 4.469 1 97.94 307 PHE A CA 1
ATOM 2486 C C . PHE A 1 307 ? 1.77 -33.594 5.348 1 97.94 307 PHE A C 1
ATOM 2488 O O . PHE A 1 307 ? 0.962 -32.812 4.844 1 97.94 307 PHE A O 1
ATOM 2495 N N . ASN A 1 308 ? 1.835 -33.812 6.645 1 98.06 308 ASN A N 1
ATOM 2496 C CA . ASN A 1 308 ? 0.976 -33.062 7.562 1 98.06 308 ASN A CA 1
ATOM 2497 C C . ASN A 1 308 ? 1.259 -31.562 7.512 1 98.06 308 ASN A C 1
ATOM 2499 O O . ASN A 1 308 ? 0.337 -30.75 7.598 1 98.06 308 ASN A O 1
ATOM 2503 N N . ALA A 1 309 ? 2.514 -31.219 7.418 1 98.19 309 ALA A N 1
ATOM 2504 C CA . ALA A 1 309 ? 2.861 -29.812 7.238 1 98.19 309 ALA A CA 1
ATOM 2505 C C . ALA A 1 309 ? 2.24 -29.25 5.961 1 98.19 309 ALA A C 1
ATOM 2507 O O . ALA A 1 309 ? 1.697 -28.141 5.961 1 98.19 309 ALA A O 1
ATOM 2508 N N . CYS A 1 310 ? 2.314 -30.016 4.883 1 98.56 310 CYS A N 1
ATOM 2509 C CA . CYS A 1 310 ? 1.695 -29.609 3.623 1 98.56 310 CYS A CA 1
ATOM 2510 C C . CYS A 1 310 ? 0.198 -29.391 3.799 1 98.56 310 CYS A C 1
ATOM 2512 O O . CYS A 1 310 ? -0.351 -28.406 3.301 1 98.56 310 CYS A O 1
ATOM 2514 N N . LYS A 1 311 ? -0.447 -30.281 4.527 1 98.38 311 LYS A N 1
ATOM 2515 C CA . LYS A 1 311 ? -1.886 -30.172 4.75 1 98.38 311 LYS A CA 1
ATOM 2516 C C . LYS A 1 311 ? -2.236 -28.906 5.52 1 98.38 311 LYS A C 1
ATOM 2518 O O . LYS A 1 311 ? -3.209 -28.219 5.191 1 98.38 311 LYS A O 1
ATOM 2523 N N . ASN A 1 312 ? -1.452 -28.656 6.531 1 98.44 312 ASN A N 1
ATOM 2524 C CA . ASN A 1 312 ? -1.688 -27.453 7.324 1 98.44 312 ASN A CA 1
ATOM 2525 C C . ASN A 1 312 ? -1.546 -26.188 6.48 1 98.44 312 ASN A C 1
ATOM 2527 O O . ASN A 1 312 ? -2.377 -25.281 6.566 1 98.44 312 ASN A O 1
ATOM 2531 N N . ILE A 1 313 ? -0.526 -26.141 5.711 1 98.62 313 ILE A N 1
ATOM 2532 C CA . ILE A 1 313 ? -0.268 -24.984 4.863 1 98.62 313 ILE A CA 1
ATOM 2533 C C . ILE A 1 313 ? -1.364 -24.859 3.805 1 98.62 313 ILE A C 1
ATOM 2535 O O . ILE A 1 313 ? -1.854 -23.766 3.533 1 98.62 313 ILE A O 1
ATOM 2539 N N . TRP A 1 314 ? -1.736 -26 3.201 1 98.69 314 TRP A N 1
ATOM 2540 C CA . TRP A 1 314 ? -2.822 -26.031 2.227 1 98.69 314 TRP A CA 1
ATOM 2541 C C . TRP A 1 314 ? -4.102 -25.453 2.822 1 98.69 314 TRP A C 1
ATOM 2543 O O . TRP A 1 314 ? -4.75 -24.594 2.213 1 98.69 314 TRP A O 1
ATOM 2553 N N . ASN A 1 315 ? -4.422 -25.875 3.996 1 98.38 315 ASN A N 1
ATOM 2554 C CA . ASN A 1 315 ? -5.629 -25.406 4.668 1 98.38 315 ASN A CA 1
ATOM 2555 C C . ASN A 1 315 ? -5.57 -23.906 4.953 1 98.38 315 ASN A C 1
ATOM 2557 O O . ASN A 1 315 ? -6.578 -23.203 4.844 1 98.38 315 ASN A O 1
ATOM 2561 N N . ASN A 1 316 ? -4.434 -23.438 5.34 1 98.62 316 ASN A N 1
ATOM 2562 C CA . ASN A 1 316 ? -4.262 -22 5.562 1 98.62 316 ASN A CA 1
ATOM 2563 C C . ASN A 1 316 ? -4.512 -21.203 4.285 1 98.62 316 ASN A C 1
ATOM 2565 O O . ASN A 1 316 ? -5.219 -20.188 4.309 1 98.62 316 ASN A O 1
ATOM 2569 N N . ILE A 1 317 ? -3.939 -21.625 3.17 1 98.75 317 ILE A N 1
ATOM 2570 C CA . ILE A 1 317 ? -4.102 -20.938 1.894 1 98.75 317 ILE A CA 1
ATOM 2571 C C . ILE A 1 317 ? -5.574 -20.938 1.495 1 98.75 317 ILE A C 1
ATOM 2573 O O . ILE A 1 317 ? -6.168 -19.859 1.303 1 98.75 317 ILE A O 1
ATOM 2577 N N . VAL A 1 318 ? -6.211 -22.078 1.481 1 98.19 318 VAL A N 1
ATOM 2578 C CA . VAL A 1 318 ? -7.523 -22.266 0.87 1 98.19 318 VAL A CA 1
ATOM 2579 C C . VAL A 1 318 ? -8.602 -21.609 1.738 1 98.19 318 VAL A C 1
ATOM 2581 O O . VAL A 1 318 ? -9.586 -21.078 1.222 1 98.19 318 VAL A O 1
ATOM 2584 N N . ASN A 1 319 ? -8.336 -21.547 3.049 1 98.12 319 ASN A N 1
ATOM 2585 C CA . ASN A 1 319 ? -9.398 -21.094 3.934 1 98.12 319 ASN A CA 1
ATOM 2586 C C . ASN A 1 319 ? -9.203 -19.625 4.328 1 98.12 319 ASN A C 1
ATOM 2588 O O . ASN A 1 319 ? -10.125 -18.984 4.844 1 98.12 319 ASN A O 1
ATOM 2592 N N . LYS A 1 320 ? -8.039 -19.062 4.055 1 98.31 320 LYS A N 1
ATOM 2593 C CA . LYS A 1 320 ? -7.824 -17.734 4.629 1 98.31 320 LYS A CA 1
ATOM 2594 C C . LYS A 1 320 ? -7.117 -16.828 3.639 1 98.31 320 LYS A C 1
ATOM 2596 O O . LYS A 1 320 ? -7.152 -15.602 3.785 1 98.31 320 LYS A O 1
ATOM 2601 N N . LYS A 1 321 ? -6.445 -17.359 2.602 1 98.62 321 LYS A N 1
ATOM 2602 C CA . LYS A 1 321 ? -5.531 -16.5 1.85 1 98.62 321 LYS A CA 1
ATOM 2603 C C . LYS A 1 321 ? -5.711 -16.688 0.346 1 98.62 321 LYS A C 1
ATOM 2605 O O . LYS A 1 321 ? -4.922 -16.172 -0.449 1 98.62 321 LYS A O 1
ATOM 2610 N N . LEU A 1 322 ? -6.742 -17.391 -0.089 1 98.88 322 LEU A N 1
ATOM 2611 C CA . LEU A 1 322 ? -7.008 -17.672 -1.496 1 98.88 322 LEU A CA 1
ATOM 2612 C C . LEU A 1 322 ? -8.008 -16.672 -2.072 1 98.88 322 LEU A C 1
ATOM 2614 O O . LEU A 1 322 ? -9.094 -16.484 -1.516 1 98.88 322 LEU A O 1
ATOM 2618 N N . TYR A 1 323 ? -7.652 -16.016 -3.115 1 98.88 323 TYR A N 1
ATOM 2619 C CA . TYR A 1 323 ? -8.594 -15.164 -3.824 1 98.88 323 TYR A CA 1
ATOM 2620 C C . TYR A 1 323 ? -9.617 -15.992 -4.594 1 98.88 323 TYR A C 1
ATOM 2622 O O . TYR A 1 323 ? -9.312 -17.094 -5.043 1 98.88 323 TYR A O 1
ATOM 2630 N N . ILE A 1 324 ? -10.742 -15.492 -4.891 1 98.81 324 ILE A N 1
ATOM 2631 C CA . ILE A 1 324 ? -11.836 -16.203 -5.551 1 98.81 324 ILE A CA 1
ATOM 2632 C C . ILE A 1 324 ? -11.422 -16.594 -6.965 1 98.81 324 ILE A C 1
ATOM 2634 O O . ILE A 1 324 ? -11.992 -17.516 -7.555 1 98.81 324 ILE A O 1
ATOM 2638 N N . THR A 1 325 ? -10.391 -15.945 -7.523 1 98.81 325 THR A N 1
ATOM 2639 C CA . THR A 1 325 ? -9.922 -16.203 -8.883 1 98.81 325 THR A CA 1
ATOM 2640 C C . THR A 1 325 ? -8.789 -17.234 -8.875 1 98.81 325 THR A C 1
ATOM 2642 O O . THR A 1 325 ? -8.156 -17.469 -9.906 1 98.81 325 THR A O 1
ATOM 2645 N N . GLY A 1 326 ? -8.438 -17.75 -7.734 1 98.75 326 GLY A N 1
ATOM 2646 C CA . GLY A 1 326 ? -7.371 -18.734 -7.656 1 98.75 326 GLY A CA 1
ATOM 2647 C C . GLY A 1 326 ? -5.996 -18.109 -7.512 1 98.75 326 GLY A C 1
ATOM 2648 O O . GLY A 1 326 ? -4.98 -18.797 -7.633 1 98.75 326 GLY A O 1
ATOM 2649 N N . GLY A 1 327 ? -5.934 -16.766 -7.355 1 98.75 327 GLY A N 1
ATOM 2650 C CA . GLY A 1 327 ? -4.672 -16.094 -7.102 1 98.75 327 GLY A CA 1
ATOM 2651 C C . GLY A 1 327 ? -4.23 -16.172 -5.656 1 98.75 327 GLY A C 1
ATOM 2652 O O . GLY A 1 327 ? -5.055 -16.359 -4.758 1 98.75 327 GLY A O 1
ATOM 2653 N N . ILE A 1 328 ? -2.893 -16.125 -5.465 1 98.62 328 ILE A N 1
ATOM 2654 C CA . ILE A 1 328 ? -2.289 -16.031 -4.141 1 98.62 328 ILE A CA 1
ATOM 2655 C C . ILE A 1 328 ? -1.208 -14.953 -4.148 1 98.62 328 ILE A C 1
ATOM 2657 O O . ILE A 1 328 ? -0.654 -14.625 -5.199 1 98.62 328 ILE A O 1
ATOM 2661 N N . GLY A 1 329 ? -0.848 -14.398 -3.039 1 98.06 329 GLY A N 1
ATOM 2662 C CA . GLY A 1 329 ? -0.021 -13.211 -2.896 1 98.06 329 GLY A CA 1
ATOM 2663 C C . GLY A 1 329 ? -0.828 -11.93 -2.773 1 98.06 329 GLY A C 1
ATOM 2664 O O . GLY A 1 329 ? -1.403 -11.453 -3.756 1 98.06 329 GLY A O 1
ATOM 2665 N N . SER A 1 330 ? -0.851 -11.406 -1.604 1 97.5 330 SER A N 1
ATOM 2666 C CA . SER A 1 330 ? -1.741 -10.289 -1.307 1 97.5 330 SER A CA 1
ATOM 2667 C C . SER A 1 330 ? -1.02 -8.953 -1.447 1 97.5 330 SER A C 1
ATOM 2669 O O . SER A 1 330 ? -1.658 -7.902 -1.552 1 97.5 330 SER A O 1
ATOM 2671 N N . THR A 1 331 ? 0.339 -8.977 -1.483 1 97.81 331 THR A N 1
ATOM 2672 C CA . THR A 1 331 ? 1.06 -7.711 -1.449 1 97.81 331 THR A CA 1
ATOM 2673 C C . THR A 1 331 ? 2.234 -7.73 -2.424 1 97.81 331 THR A C 1
ATOM 2675 O O . THR A 1 331 ? 2.889 -8.766 -2.596 1 97.81 331 THR A O 1
ATOM 2678 N N . ALA A 1 332 ? 2.477 -6.578 -3.027 1 97.25 332 ALA A N 1
ATOM 2679 C CA . ALA A 1 332 ? 3.619 -6.418 -3.922 1 97.25 332 ALA A CA 1
ATOM 2680 C C . ALA A 1 332 ? 4.934 -6.438 -3.143 1 97.25 332 ALA A C 1
ATOM 2682 O O . ALA A 1 332 ? 5.98 -6.797 -3.688 1 97.25 332 ALA A O 1
ATOM 2683 N N . VAL A 1 333 ? 4.887 -6.051 -1.868 1 95.69 333 VAL A N 1
ATOM 2684 C CA . VAL A 1 333 ? 6.066 -6.105 -1.011 1 95.69 333 VAL A CA 1
ATOM 2685 C C . VAL A 1 333 ? 6.5 -7.559 -0.823 1 95.69 333 VAL A C 1
ATOM 2687 O O . VAL A 1 333 ? 5.781 -8.359 -0.221 1 95.69 333 VAL A O 1
ATOM 2690 N N . GLY A 1 334 ? 7.629 -7.84 -1.372 1 95.69 334 GLY A N 1
ATOM 2691 C CA . GLY A 1 334 ? 8.125 -9.203 -1.303 1 95.69 334 GLY A CA 1
ATOM 2692 C C . GLY A 1 334 ? 7.344 -10.164 -2.18 1 95.69 334 GLY A C 1
ATOM 2693 O O . GLY A 1 334 ? 7.559 -11.383 -2.121 1 95.69 334 GLY A O 1
ATOM 2694 N N . GLU A 1 335 ? 6.266 -9.617 -2.986 1 97.44 335 GLU A N 1
ATOM 2695 C CA . GLU A 1 335 ? 5.441 -10.484 -3.822 1 97.44 335 GLU A CA 1
ATOM 2696 C C . GLU A 1 335 ? 4.887 -11.656 -3.023 1 97.44 335 GLU A C 1
ATOM 2698 O O . GLU A 1 335 ? 4.996 -12.812 -3.447 1 97.44 335 GLU A O 1
ATOM 2703 N N . ALA A 1 336 ? 4.164 -11.352 -1.907 1 97.94 336 ALA A N 1
ATOM 2704 C CA . ALA A 1 336 ? 4.117 -12.305 -0.803 1 97.94 336 ALA A CA 1
ATOM 2705 C C . ALA A 1 336 ? 2.688 -12.516 -0.321 1 97.94 336 ALA A C 1
ATOM 2707 O O . ALA A 1 336 ? 1.785 -11.758 -0.678 1 97.94 336 ALA A O 1
ATOM 2708 N N . PHE A 1 337 ? 2.545 -13.594 0.41 1 97.62 337 PHE A N 1
ATOM 2709 C CA . PHE A 1 337 ? 1.43 -13.68 1.345 1 97.62 337 PHE A CA 1
ATOM 2710 C C . PHE A 1 337 ? 1.536 -12.609 2.422 1 97.62 337 PHE A C 1
ATOM 2712 O O . PHE A 1 337 ? 2.639 -12.18 2.771 1 97.62 337 PHE A O 1
ATOM 2719 N N . SER A 1 338 ? 0.437 -12.086 2.814 1 95.56 338 SER A N 1
ATOM 2720 C CA . SER A 1 338 ? 0.409 -11.203 3.98 1 95.56 338 SER A CA 1
ATOM 2721 C C . SER A 1 338 ? -0.152 -11.93 5.199 1 95.56 338 SER A C 1
ATOM 2723 O O . SER A 1 338 ? 0.327 -13 5.566 1 95.56 338 SER A O 1
ATOM 2725 N N . PHE A 1 339 ? -1.134 -11.469 5.898 1 96.31 339 PHE A N 1
ATOM 2726 C CA . PHE A 1 339 ? -1.709 -12.102 7.082 1 96.31 339 PHE A CA 1
ATOM 2727 C C . PHE A 1 339 ? -3.104 -12.641 6.785 1 96.31 339 PHE A C 1
ATOM 2729 O O . PHE A 1 339 ? -3.645 -12.414 5.703 1 96.31 339 PHE A O 1
ATOM 2736 N N . ASP A 1 340 ? -3.658 -13.406 7.645 1 97.5 340 ASP A N 1
ATOM 2737 C CA . ASP A 1 340 ? -4.926 -14.102 7.445 1 97.5 340 ASP A CA 1
ATOM 2738 C C . ASP A 1 340 ? -6.035 -13.125 7.07 1 97.5 340 ASP A C 1
ATOM 2740 O O . ASP A 1 340 ? -6.199 -12.086 7.715 1 97.5 340 ASP A O 1
ATOM 2744 N N . TYR A 1 341 ? -6.758 -13.375 5.945 1 97.94 341 TYR A N 1
ATOM 2745 C CA . TYR A 1 341 ? -7.953 -12.68 5.477 1 97.94 341 TYR A CA 1
ATOM 2746 C C . TYR A 1 341 ? -7.598 -11.336 4.863 1 97.94 341 TYR A C 1
ATOM 2748 O O . TYR A 1 341 ? -8.469 -10.5 4.637 1 97.94 341 TYR A O 1
ATOM 2756 N N . ASP A 1 342 ? -6.262 -11.07 4.699 1 97.88 342 ASP A N 1
ATOM 2757 C CA . ASP A 1 342 ? -5.848 -9.898 3.93 1 97.88 342 ASP A CA 1
ATOM 2758 C C . ASP A 1 342 ? -5.906 -10.18 2.43 1 97.88 342 ASP A C 1
ATOM 2760 O O . ASP A 1 342 ? -4.91 -10.586 1.829 1 97.88 342 ASP A O 1
ATOM 2764 N N . LEU A 1 343 ? -7.008 -9.844 1.841 1 98.44 343 LEU A N 1
ATOM 2765 C CA . LEU A 1 343 ? -7.242 -10.086 0.422 1 98.44 343 LEU A CA 1
ATOM 2766 C C . LEU A 1 343 ? -7.746 -8.82 -0.269 1 98.44 343 LEU A C 1
ATOM 2768 O O . LEU A 1 343 ? -8.859 -8.797 -0.801 1 98.44 343 LEU A O 1
ATOM 2772 N N . PRO A 1 344 ? -6.906 -7.82 -0.3 1 98 344 PRO A N 1
ATOM 2773 C CA . PRO A 1 344 ? -7.324 -6.617 -1.018 1 98 344 PRO A CA 1
ATOM 2774 C C . PRO A 1 344 ? -7.535 -6.859 -2.51 1 98 344 PRO A C 1
ATOM 2776 O O . PRO A 1 344 ? -6.812 -7.656 -3.115 1 98 344 PRO A O 1
ATOM 2779 N N . ASN A 1 345 ? -8.453 -6.168 -3.129 1 98.44 345 ASN A N 1
ATOM 2780 C CA . ASN A 1 345 ? -8.789 -6.383 -4.531 1 98.44 345 ASN A CA 1
ATOM 2781 C C . ASN A 1 345 ? -7.926 -5.523 -5.453 1 98.44 345 ASN A C 1
ATOM 2783 O O . ASN A 1 345 ? -7.469 -5.988 -6.5 1 98.44 345 ASN A O 1
ATOM 2787 N N . ASP A 1 346 ? -7.715 -4.258 -5.07 1 97.56 346 ASP A N 1
ATOM 2788 C CA . ASP A 1 346 ? -7.051 -3.285 -5.934 1 97.56 346 ASP A CA 1
ATOM 2789 C C . ASP A 1 346 ? -5.543 -3.27 -5.684 1 97.56 346 ASP A C 1
ATOM 2791 O O . ASP A 1 346 ? -4.797 -2.627 -6.422 1 97.56 346 ASP A O 1
ATOM 2795 N N . LEU A 1 347 ? -5.086 -3.992 -4.641 1 97.56 347 LEU A N 1
ATOM 2796 C CA . LEU A 1 347 ? -3.666 -4.062 -4.316 1 97.56 347 LEU A CA 1
ATOM 2797 C C . LEU A 1 347 ? -3.133 -5.477 -4.5 1 97.56 347 LEU A C 1
ATOM 2799 O O . LEU A 1 347 ? -1.944 -5.73 -4.293 1 97.56 347 LEU A O 1
ATOM 2803 N N . ALA A 1 348 ? -4.012 -6.383 -4.887 1 98.12 348 ALA A N 1
ATOM 2804 C CA . ALA A 1 348 ? -3.637 -7.789 -5.012 1 98.12 348 ALA A CA 1
ATOM 2805 C C . ALA A 1 348 ? -2.416 -7.953 -5.91 1 98.12 348 ALA A C 1
ATOM 2807 O O . ALA A 1 348 ? -2.297 -7.277 -6.938 1 98.12 348 ALA A O 1
ATOM 2808 N N . TYR A 1 349 ? -1.517 -8.773 -5.473 1 98.25 349 TYR A N 1
ATOM 2809 C CA . TYR A 1 349 ? -0.39 -9.086 -6.344 1 98.25 349 TYR A CA 1
ATOM 2810 C C . TYR A 1 349 ? -0.718 -10.258 -7.262 1 98.25 349 TYR A C 1
ATOM 2812 O O . TYR A 1 349 ? -0.54 -10.172 -8.477 1 98.25 349 TYR A O 1
ATOM 2820 N N . CYS A 1 350 ? -1.229 -11.367 -6.668 1 98.56 350 CYS A N 1
ATOM 2821 C CA . CYS A 1 350 ? -1.711 -12.516 -7.434 1 98.56 350 CYS A CA 1
ATOM 2822 C C . CYS A 1 350 ? -0.831 -12.766 -8.656 1 98.56 350 CYS A C 1
ATOM 2824 O O . CYS A 1 350 ? -1.325 -12.82 -9.781 1 98.56 350 CYS A O 1
ATOM 2826 N N . GLU A 1 351 ? 0.423 -13.062 -8.398 1 98.56 351 GLU A N 1
ATOM 2827 C CA . GLU A 1 351 ? 1.363 -13.352 -9.477 1 98.56 351 GLU A CA 1
ATOM 2828 C C . GLU A 1 351 ? 0.933 -14.586 -10.266 1 98.56 351 GLU A C 1
ATOM 2830 O O . GLU A 1 351 ? 0.508 -15.586 -9.688 1 98.56 351 GLU A O 1
ATOM 2835 N N . THR A 1 352 ? 1.024 -14.484 -11.586 1 98.69 352 THR A N 1
ATOM 2836 C CA . THR A 1 352 ? 0.668 -15.602 -12.453 1 98.69 352 THR A CA 1
ATOM 2837 C C . THR A 1 352 ? 1.424 -16.859 -12.039 1 98.69 352 THR A C 1
ATOM 2839 O O . THR A 1 352 ? 0.827 -17.938 -11.891 1 98.69 352 THR A O 1
ATOM 2842 N N . CYS A 1 353 ? 2.727 -16.734 -11.781 1 98.62 353 CYS A N 1
ATOM 2843 C CA . CYS A 1 353 ? 3.559 -17.875 -11.422 1 98.62 353 CYS A CA 1
ATOM 2844 C C . CYS A 1 353 ? 3.092 -18.5 -10.109 1 98.62 353 CYS A C 1
ATOM 2846 O O . CYS A 1 353 ? 3.193 -19.719 -9.922 1 98.62 353 CYS A O 1
ATOM 2848 N N . ALA A 1 354 ? 2.596 -17.688 -9.227 1 98.81 354 ALA A N 1
ATOM 2849 C CA . ALA A 1 354 ? 2.131 -18.203 -7.945 1 98.81 354 ALA A CA 1
ATOM 2850 C C . ALA A 1 354 ? 0.896 -19.078 -8.125 1 98.81 354 ALA A C 1
ATOM 2852 O O . ALA A 1 354 ? 0.767 -20.125 -7.469 1 98.81 354 ALA A O 1
ATOM 2853 N N . SER A 1 355 ? -0.016 -18.672 -8.984 1 98.88 355 SER A N 1
ATOM 2854 C CA . SER A 1 355 ? -1.198 -19.484 -9.258 1 98.88 355 SER A CA 1
ATOM 2855 C C . SER A 1 355 ? -0.823 -20.781 -9.945 1 98.88 355 SER A C 1
ATOM 2857 O O . SER A 1 355 ? -1.425 -21.828 -9.68 1 98.88 355 SER A O 1
ATOM 2859 N N . ILE A 1 356 ? 0.124 -20.688 -10.844 1 98.81 356 ILE A N 1
ATOM 2860 C CA . ILE A 1 356 ? 0.6 -21.906 -11.508 1 98.81 356 ILE A CA 1
ATOM 2861 C C . ILE A 1 356 ? 1.229 -22.844 -10.477 1 98.81 356 ILE A C 1
ATOM 2863 O O . ILE A 1 356 ? 0.943 -24.047 -10.461 1 98.81 356 ILE A O 1
ATOM 2867 N N . GLY A 1 357 ? 2.08 -22.25 -9.594 1 98.75 357 GLY A N 1
ATOM 2868 C CA . GLY A 1 357 ? 2.662 -23.047 -8.523 1 98.75 357 GLY A CA 1
ATOM 2869 C C . GLY A 1 357 ? 1.625 -23.672 -7.617 1 98.75 357 GLY A C 1
ATOM 2870 O O . GLY A 1 357 ? 1.785 -24.812 -7.184 1 98.75 357 GLY A O 1
ATOM 2871 N N . LEU A 1 358 ? 0.552 -22.953 -7.352 1 98.88 358 LEU A N 1
ATOM 2872 C CA . LEU A 1 358 ? -0.541 -23.469 -6.539 1 98.88 358 LEU A CA 1
ATOM 2873 C C . LEU A 1 358 ? -1.191 -24.672 -7.215 1 98.88 358 LEU A C 1
ATOM 2875 O O . LEU A 1 358 ? -1.492 -25.672 -6.559 1 98.88 358 LEU A O 1
ATOM 2879 N N . ALA A 1 359 ? -1.406 -24.547 -8.484 1 98.62 359 ALA A N 1
ATOM 2880 C CA . ALA A 1 359 ? -1.971 -25.656 -9.242 1 98.62 359 ALA A CA 1
ATOM 2881 C C . ALA A 1 359 ? -1.062 -26.891 -9.188 1 98.62 359 ALA A C 1
ATOM 2883 O O . ALA A 1 359 ? -1.531 -28.016 -8.969 1 98.62 359 ALA A O 1
ATOM 2884 N N . MET A 1 360 ? 0.224 -26.688 -9.312 1 98.5 360 MET A N 1
ATOM 2885 C CA . MET A 1 360 ? 1.183 -27.781 -9.266 1 98.5 360 MET A CA 1
ATOM 2886 C C . MET A 1 360 ? 1.214 -28.422 -7.879 1 98.5 360 MET A C 1
ATOM 2888 O O . MET A 1 360 ? 1.313 -29.641 -7.754 1 98.5 360 MET A O 1
ATOM 2892 N N . PHE A 1 361 ? 1.115 -27.609 -6.84 1 98.62 361 PHE A N 1
ATOM 2893 C CA . PHE A 1 361 ? 1.046 -28.078 -5.461 1 98.62 361 PHE A CA 1
ATOM 2894 C C . PHE A 1 361 ? -0.219 -28.906 -5.234 1 98.62 361 PHE A C 1
ATOM 2896 O O . PHE A 1 361 ? -0.167 -29.984 -4.637 1 98.62 361 PHE A O 1
ATOM 2903 N N . SER A 1 362 ? -1.325 -28.391 -5.785 1 98.62 362 SER A N 1
ATOM 2904 C CA . SER A 1 362 ? -2.609 -29.078 -5.668 1 98.62 362 SER A CA 1
ATOM 2905 C C . SER A 1 362 ? -2.539 -30.5 -6.238 1 98.62 362 SER A C 1
ATOM 2907 O O . SER A 1 362 ? -3.037 -31.438 -5.625 1 98.62 362 SER A O 1
ATOM 2909 N N . ARG A 1 363 ? -1.966 -30.625 -7.359 1 98.19 363 ARG A N 1
ATOM 2910 C CA . ARG A 1 363 ? -1.846 -31.922 -8 1 98.19 363 ARG A CA 1
ATOM 2911 C C . ARG A 1 363 ? -1.019 -32.875 -7.145 1 98.19 363 ARG A C 1
ATOM 2913 O O . ARG A 1 363 ? -1.359 -34.062 -7.012 1 98.19 363 ARG A O 1
ATOM 2920 N N . ARG A 1 364 ? 0.048 -32.406 -6.555 1 98.5 364 ARG A N 1
ATOM 2921 C CA . ARG A 1 364 ? 0.901 -33.25 -5.734 1 98.5 364 ARG A CA 1
ATOM 2922 C C . ARG A 1 364 ? 0.176 -33.688 -4.473 1 98.5 364 ARG A C 1
ATOM 2924 O O . ARG A 1 364 ? 0.384 -34.812 -3.994 1 98.5 364 ARG A O 1
ATOM 2931 N N . MET A 1 365 ? -0.558 -32.781 -3.891 1 98.62 365 MET A N 1
ATOM 2932 C CA . MET A 1 365 ? -1.378 -33.188 -2.75 1 98.62 365 MET A CA 1
ATOM 2933 C C . MET A 1 365 ? -2.357 -34.281 -3.139 1 98.62 365 MET A C 1
ATOM 2935 O O . MET A 1 365 ? -2.531 -35.25 -2.402 1 98.62 365 MET A O 1
ATOM 2939 N N . PHE A 1 366 ? -2.951 -34.156 -4.285 1 98.44 366 PHE A N 1
ATOM 2940 C CA . PHE A 1 366 ? -3.91 -35.125 -4.793 1 98.44 366 PHE A CA 1
ATOM 2941 C C . PHE A 1 366 ? -3.254 -36.5 -4.973 1 98.44 366 PHE A C 1
ATOM 2943 O O . PHE A 1 366 ? -3.861 -37.531 -4.684 1 98.44 366 PHE A O 1
ATOM 2950 N N . GLU A 1 367 ? -2.045 -36.531 -5.512 1 98.25 367 GLU A N 1
ATOM 2951 C CA . GLU A 1 367 ? -1.336 -37.781 -5.773 1 98.25 367 GLU A CA 1
ATOM 2952 C C . GLU A 1 367 ? -1.184 -38.594 -4.496 1 98.25 367 GLU A C 1
ATOM 2954 O O . GLU A 1 367 ? -1.116 -39.844 -4.551 1 98.25 367 GLU A O 1
ATOM 2959 N N . ILE A 1 368 ? -1.127 -37.906 -3.393 1 98.25 368 ILE A N 1
ATOM 2960 C CA . ILE A 1 368 ? -0.965 -38.594 -2.111 1 98.25 368 ILE A CA 1
ATOM 2961 C C . ILE A 1 368 ? -2.332 -38.969 -1.559 1 98.25 368 ILE A C 1
ATOM 2963 O O . ILE A 1 368 ? -2.514 -40.094 -1.068 1 98.25 368 ILE A O 1
ATOM 2967 N N . ASN A 1 369 ? -3.24 -38.094 -1.637 1 96.75 369 ASN A N 1
ATOM 2968 C CA . ASN A 1 369 ? -4.594 -38.281 -1.123 1 96.75 369 ASN A CA 1
ATOM 2969 C C . ASN A 1 369 ? -5.641 -37.75 -2.105 1 96.75 369 ASN A C 1
ATOM 2971 O O . ASN A 1 369 ? -6.023 -36.594 -2.045 1 96.75 369 ASN A O 1
ATOM 2975 N N . PRO A 1 370 ? -6.211 -38.625 -2.932 1 97.19 370 PRO A N 1
ATOM 2976 C CA . PRO A 1 370 ? -7.137 -38.188 -3.98 1 97.19 370 PRO A CA 1
ATOM 2977 C C . PRO A 1 370 ? -8.477 -37.688 -3.424 1 97.19 370 PRO A C 1
ATOM 2979 O O . PRO A 1 370 ? -9.406 -38.5 -3.273 1 97.19 370 PRO A O 1
ATOM 2982 N N . ILE A 1 371 ? -8.594 -36.469 -3.141 1 97.06 371 ILE A N 1
ATOM 2983 C CA . ILE A 1 371 ? -9.844 -35.812 -2.785 1 97.06 371 ILE A CA 1
ATOM 2984 C C . ILE A 1 371 ? -10.141 -34.688 -3.785 1 97.06 371 ILE A C 1
ATOM 2986 O O . ILE A 1 371 ? -9.219 -34.031 -4.293 1 97.06 371 ILE A O 1
ATOM 2990 N N . SER A 1 372 ? -11.438 -34.438 -4.047 1 98.06 372 SER A N 1
ATOM 2991 C CA . SER A 1 372 ? -11.844 -33.562 -5.148 1 98.06 372 SER A CA 1
ATOM 2992 C C . SER A 1 372 ? -11.438 -32.125 -4.891 1 98.06 372 SER A C 1
ATOM 2994 O O . SER A 1 372 ? -11.211 -31.359 -5.832 1 98.06 372 SER A O 1
ATOM 2996 N N . SER A 1 373 ? -11.273 -31.734 -3.592 1 97.81 373 SER A N 1
ATOM 2997 C CA . SER A 1 373 ? -11.039 -30.328 -3.238 1 97.81 373 SER A CA 1
ATOM 2998 C C . SER A 1 373 ? -9.734 -29.828 -3.832 1 97.81 373 SER A C 1
ATOM 3000 O O . SER A 1 373 ? -9.602 -28.641 -4.133 1 97.81 373 SER A O 1
ATOM 3002 N N . TYR A 1 374 ? -8.703 -30.656 -4 1 98.69 374 TYR A N 1
ATOM 3003 C CA . TYR A 1 374 ? -7.43 -30.234 -4.578 1 98.69 374 TYR A CA 1
ATOM 3004 C C . TYR A 1 374 ? -7.609 -29.781 -6.02 1 98.69 374 TYR A C 1
ATOM 3006 O O . TYR A 1 374 ? -7.055 -28.75 -6.422 1 98.69 374 TYR A O 1
ATOM 3014 N N . PHE A 1 375 ? -8.445 -30.469 -6.754 1 98.69 375 PHE A N 1
ATOM 3015 C CA . PHE A 1 375 ? -8.625 -30.094 -8.148 1 98.69 375 PHE A CA 1
ATOM 3016 C C . PHE A 1 375 ? -9.711 -29.031 -8.281 1 98.69 375 PHE A C 1
ATOM 3018 O O . PHE A 1 375 ? -9.875 -28.422 -9.344 1 98.69 375 PHE A O 1
ATOM 3025 N N . ASP A 1 376 ? -10.523 -28.828 -7.168 1 98.62 376 ASP A N 1
ATOM 3026 C CA . ASP A 1 376 ? -11.367 -27.641 -7.156 1 98.62 376 ASP A CA 1
ATOM 3027 C C . ASP A 1 376 ? -10.523 -26.359 -7.191 1 98.62 376 ASP A C 1
ATOM 3029 O O . ASP A 1 376 ? -10.812 -25.438 -7.953 1 98.62 376 ASP A O 1
ATOM 3033 N N . VAL A 1 377 ? -9.469 -26.359 -6.402 1 98.62 377 VAL A N 1
ATOM 3034 C CA . VAL A 1 377 ? -8.562 -25.219 -6.344 1 98.62 377 VAL A CA 1
ATOM 3035 C C . VAL A 1 377 ? -7.777 -25.125 -7.645 1 98.62 377 VAL A C 1
ATOM 3037 O O . VAL A 1 377 ? -7.559 -24.031 -8.164 1 98.62 377 VAL A O 1
ATOM 3040 N N . PHE A 1 378 ? -7.344 -26.281 -8.18 1 98.75 378 PHE A N 1
ATOM 3041 C CA . PHE A 1 378 ? -6.656 -26.312 -9.469 1 98.75 378 PHE A CA 1
ATOM 3042 C C . PHE A 1 378 ? -7.496 -25.641 -10.547 1 98.75 378 PHE A C 1
ATOM 3044 O O . PHE A 1 378 ? -7.012 -24.75 -11.25 1 98.75 378 PHE A O 1
ATOM 3051 N N . GLU A 1 379 ? -8.742 -26.062 -10.625 1 98.62 379 GLU A N 1
ATOM 3052 C CA . GLU A 1 379 ? -9.664 -25.562 -11.641 1 98.62 379 GLU A CA 1
ATOM 3053 C C . GLU A 1 379 ? -9.922 -24.078 -11.469 1 98.62 379 GLU A C 1
ATOM 3055 O O . GLU A 1 379 ? -9.977 -23.328 -12.453 1 98.62 379 GLU A O 1
ATOM 3060 N N . GLN A 1 380 ? -10.062 -23.656 -10.242 1 98.56 380 GLN A N 1
ATOM 3061 C CA . GLN A 1 380 ? -10.266 -22.25 -9.922 1 98.56 380 GLN A CA 1
ATOM 3062 C C . GLN A 1 380 ? -9.117 -21.391 -10.43 1 98.56 380 GLN A C 1
ATOM 3064 O O . GLN A 1 380 ? -9.336 -20.344 -11.055 1 98.56 380 GLN A O 1
ATOM 3069 N N . ALA A 1 381 ? -7.898 -21.844 -10.211 1 98.75 381 ALA A N 1
ATOM 3070 C CA . ALA A 1 381 ? -6.719 -21.109 -10.672 1 98.75 381 ALA A CA 1
ATOM 3071 C C . ALA A 1 381 ? -6.613 -21.125 -12.188 1 98.75 381 ALA A C 1
ATOM 3073 O O . ALA A 1 381 ? -6.328 -20.109 -12.82 1 98.75 381 ALA A O 1
ATOM 3074 N N . LEU A 1 382 ? -6.867 -22.25 -12.758 1 98.69 382 LEU A N 1
ATOM 3075 C CA . LEU A 1 382 ? -6.707 -22.453 -14.195 1 98.69 382 LEU A CA 1
ATOM 3076 C C . LEU A 1 382 ? -7.637 -21.531 -14.977 1 98.69 382 LEU A C 1
ATOM 3078 O O . LEU A 1 382 ? -7.176 -20.734 -15.797 1 98.69 382 LEU A O 1
ATOM 3082 N N . TYR A 1 383 ? -8.961 -21.562 -14.719 1 98.44 383 TYR A N 1
ATOM 3083 C CA . TYR A 1 383 ? -9.961 -20.938 -15.57 1 98.44 383 TYR A CA 1
ATOM 3084 C C . TYR A 1 383 ? -10.055 -19.438 -15.297 1 98.44 383 TYR A C 1
ATOM 3086 O O . TYR A 1 383 ? -10.695 -18.703 -16.047 1 98.44 383 TYR A O 1
ATOM 3094 N N . ASN A 1 384 ? -9.414 -18.969 -14.195 1 98.69 384 ASN A N 1
ATOM 3095 C CA . ASN A 1 384 ? -9.5 -17.547 -13.859 1 98.69 384 ASN A CA 1
ATOM 3096 C C . ASN A 1 384 ? -8.133 -16.875 -13.93 1 98.69 384 ASN A C 1
ATOM 3098 O O . ASN A 1 384 ? -7.699 -16.438 -15 1 98.69 384 ASN A O 1
ATOM 3102 N N . THR A 1 385 ? -7.27 -16.984 -12.938 1 98.69 385 THR A N 1
ATOM 3103 C CA . THR A 1 385 ? -6.016 -16.234 -12.891 1 98.69 385 THR A CA 1
ATOM 3104 C C . THR A 1 385 ? -5.074 -16.688 -14.008 1 98.69 385 THR A C 1
ATOM 3106 O O . THR A 1 385 ? -4.492 -15.859 -14.711 1 98.69 385 THR A O 1
ATOM 3109 N N . VAL A 1 386 ? -4.891 -17.953 -14.219 1 98.62 386 VAL A N 1
ATOM 3110 C CA . VAL A 1 386 ? -3.908 -18.469 -15.164 1 98.62 386 VAL A CA 1
ATOM 3111 C C . VAL A 1 386 ? -4.289 -18.047 -16.578 1 98.62 386 VAL A C 1
ATOM 3113 O O . VAL A 1 386 ? -3.479 -17.453 -17.297 1 98.62 386 VAL A O 1
ATOM 3116 N N . LEU A 1 387 ? -5.512 -18.234 -16.938 1 98.12 387 LEU A N 1
ATOM 3117 C CA . LEU A 1 387 ? -5.934 -17.906 -18.297 1 98.12 387 LEU A CA 1
ATOM 3118 C C . LEU A 1 387 ? -6.047 -16.406 -18.484 1 98.12 387 LEU A C 1
ATOM 3120 O O . LEU A 1 387 ? -5.918 -15.898 -19.594 1 98.12 387 LEU A O 1
ATOM 3124 N N . ALA A 1 388 ? -6.309 -15.68 -17.406 1 98 388 ALA A N 1
ATOM 3125 C CA . ALA A 1 388 ? -6.41 -14.227 -17.484 1 98 388 ALA A CA 1
ATOM 3126 C C . ALA A 1 388 ? -5.051 -13.602 -17.797 1 98 388 ALA A C 1
ATOM 3128 O O . ALA A 1 388 ? -4.98 -12.469 -18.281 1 98 388 ALA A O 1
ATOM 3129 N N . SER A 1 389 ? -3.967 -14.32 -17.531 1 97.75 389 SER A N 1
ATOM 3130 C CA . SER A 1 389 ? -2.623 -13.75 -17.547 1 97.75 389 SER A CA 1
ATOM 3131 C C . SER A 1 389 ? -2.135 -13.523 -18.969 1 97.75 389 SER A C 1
ATOM 3133 O O . SER A 1 389 ? -1.152 -12.812 -19.188 1 97.75 389 SER A O 1
ATOM 3135 N N . MET A 1 390 ? -2.801 -14.039 -19.969 1 97.44 390 MET A N 1
ATOM 3136 C CA . MET A 1 390 ? -2.418 -13.844 -21.359 1 97.44 390 MET A CA 1
ATOM 3137 C C . MET A 1 390 ? -3.553 -13.211 -22.156 1 97.44 390 MET A C 1
ATOM 3139 O O . MET A 1 390 ? -4.719 -13.562 -21.969 1 97.44 390 MET A O 1
ATOM 3143 N N . GLY A 1 391 ? -3.16 -12.305 -23.016 1 96.88 391 GLY A N 1
ATOM 3144 C CA . GLY A 1 391 ? -4.145 -11.711 -23.906 1 96.88 391 GLY A CA 1
ATOM 3145 C C . GLY A 1 391 ? -4.566 -12.633 -25.031 1 96.88 391 GLY A C 1
ATOM 3146 O O . GLY A 1 391 ? -3.857 -13.586 -25.359 1 96.88 391 GLY A O 1
ATOM 3147 N N . SER A 1 392 ? -5.695 -12.25 -25.594 1 95.5 392 SER A N 1
ATOM 3148 C CA . SER A 1 392 ? -6.223 -13.039 -26.703 1 95.5 392 SER A CA 1
ATOM 3149 C C . SER A 1 392 ? -5.289 -12.984 -27.906 1 95.5 392 SER A C 1
ATOM 3151 O O . SER A 1 392 ? -5.371 -13.836 -28.797 1 95.5 392 SER A O 1
ATOM 3153 N N . ASP A 1 393 ? -4.363 -12.117 -27.906 1 95.38 393 ASP A N 1
ATOM 3154 C CA . ASP A 1 393 ? -3.428 -11.961 -29.016 1 95.38 393 ASP A CA 1
ATOM 3155 C C . ASP A 1 393 ? -2.229 -12.891 -28.859 1 95.38 393 ASP A C 1
ATOM 3157 O O . ASP A 1 393 ? -1.459 -13.094 -29.797 1 95.38 393 ASP A O 1
ATOM 3161 N N . GLY A 1 394 ? -2.035 -13.477 -27.672 1 97.12 394 GLY A N 1
ATOM 3162 C CA . GLY A 1 394 ? -0.906 -14.344 -27.375 1 97.12 394 GLY A CA 1
ATOM 3163 C C . GLY A 1 394 ? 0.41 -13.602 -27.281 1 97.12 394 GLY A C 1
ATOM 3164 O O . GLY A 1 394 ? 1.475 -14.211 -27.203 1 97.12 394 GLY A O 1
ATOM 3165 N N . LYS A 1 395 ? 0.413 -12.211 -27.266 1 97.62 395 LYS A N 1
ATOM 3166 C CA . LYS A 1 395 ? 1.631 -11.406 -27.297 1 97.62 395 LYS A CA 1
ATOM 3167 C C . LYS A 1 395 ? 1.651 -10.406 -26.156 1 97.62 395 LYS A C 1
ATOM 3169 O O . LYS A 1 395 ? 2.51 -9.523 -26.109 1 97.62 395 LYS A O 1
ATOM 3174 N N . SER A 1 396 ? 0.694 -10.461 -25.312 1 97.44 396 SER A N 1
ATOM 3175 C CA . SER A 1 396 ? 0.601 -9.57 -24.172 1 97.44 396 SER A CA 1
ATOM 3176 C C . SER A 1 396 ? 0.25 -10.344 -22.891 1 97.44 396 SER A C 1
ATOM 3178 O O . SER A 1 396 ? -0.529 -11.297 -22.938 1 97.44 396 SER A O 1
ATOM 3180 N N . PHE A 1 397 ? 0.827 -9.922 -21.75 1 98.12 397 PHE A N 1
ATOM 3181 C CA . PHE A 1 397 ? 0.746 -10.766 -20.562 1 98.12 397 PHE A CA 1
ATOM 3182 C C . PHE A 1 397 ? 0.558 -9.922 -19.312 1 98.12 397 PHE A C 1
ATOM 3184 O O . PHE A 1 397 ? 0.969 -8.766 -19.266 1 98.12 397 PHE A O 1
ATOM 3191 N N . PHE A 1 398 ? -0.142 -10.453 -18.328 1 97.81 398 PHE A N 1
ATOM 3192 C CA . PHE A 1 398 ? -0.151 -9.93 -16.969 1 97.81 398 PHE A CA 1
ATOM 3193 C C . PHE A 1 398 ? 0.838 -10.68 -16.094 1 97.81 398 PHE A C 1
ATOM 3195 O O . PHE A 1 398 ? 0.936 -11.906 -16.172 1 97.81 398 PHE A O 1
ATOM 3202 N N . TYR A 1 399 ? 1.648 -9.922 -15.383 1 97.25 399 TYR A N 1
ATOM 3203 C CA . TYR A 1 399 ? 2.447 -10.461 -14.281 1 97.25 399 TYR A CA 1
ATOM 3204 C C . TYR A 1 399 ? 1.639 -10.516 -12.992 1 97.25 399 TYR A C 1
ATOM 3206 O O . TYR A 1 399 ? 1.664 -11.523 -12.281 1 97.25 399 TYR A O 1
ATOM 3214 N N . VAL A 1 400 ? 1.002 -9.438 -12.664 1 98.12 400 VAL A N 1
ATOM 3215 C CA . VAL A 1 400 ? 0.081 -9.227 -11.555 1 98.12 400 VAL A CA 1
ATOM 3216 C C . VAL A 1 400 ? -1.359 -9.344 -12.047 1 98.12 400 VAL A C 1
ATOM 3218 O O . VAL A 1 400 ? -1.695 -8.859 -13.125 1 98.12 400 VAL A O 1
ATOM 3221 N N . ASN A 1 401 ? -2.203 -10.031 -11.266 1 98.56 401 ASN A N 1
ATOM 3222 C CA . ASN A 1 401 ? -3.598 -10.242 -11.641 1 98.56 401 ASN A CA 1
ATOM 3223 C C . ASN A 1 401 ? -4.551 -9.695 -10.578 1 98.56 401 ASN A C 1
ATOM 3225 O O . ASN A 1 401 ? -4.977 -10.43 -9.68 1 98.56 401 ASN A O 1
ATOM 3229 N N . PRO A 1 402 ? -4.918 -8.453 -10.68 1 98.25 402 PRO A N 1
ATOM 3230 C CA . PRO A 1 402 ? -5.766 -7.812 -9.672 1 98.25 402 PRO A CA 1
ATOM 3231 C C . PRO A 1 402 ? -7.238 -8.195 -9.812 1 98.25 402 PRO A C 1
ATOM 3233 O O . PRO A 1 402 ? -7.629 -8.82 -10.805 1 98.25 402 PRO A O 1
ATOM 3236 N N . LEU A 1 403 ? -8.055 -7.91 -8.797 1 98.81 403 LEU A N 1
ATOM 3237 C CA . LEU A 1 403 ? -9.5 -8.133 -8.867 1 98.81 403 LEU A CA 1
ATOM 3238 C C . LEU A 1 403 ? -10.242 -6.812 -9.023 1 98.81 403 LEU A C 1
ATOM 3240 O O . LEU A 1 403 ? -11.469 -6.801 -9.188 1 98.81 403 LEU A O 1
ATOM 3244 N N . GLU A 1 404 ? -9.508 -5.719 -8.922 1 98.56 404 GLU A N 1
ATOM 3245 C CA . GLU A 1 404 ? -10.031 -4.371 -9.133 1 98.56 404 GLU A CA 1
ATOM 3246 C C . GLU A 1 404 ? -8.977 -3.467 -9.766 1 98.56 404 GLU A C 1
ATOM 3248 O O . GLU A 1 404 ? -7.812 -3.486 -9.359 1 98.56 404 GLU A O 1
ATOM 3253 N N . VAL A 1 405 ? -9.367 -2.762 -10.82 1 98.31 405 VAL A N 1
ATOM 3254 C CA . VAL A 1 405 ? -8.453 -1.86 -11.516 1 98.31 405 VAL A CA 1
ATOM 3255 C C . VAL A 1 405 ? -9.109 -0.499 -11.711 1 98.31 405 VAL A C 1
ATOM 3257 O O . VAL A 1 405 ? -10.234 -0.415 -12.203 1 98.31 405 VAL A O 1
ATOM 3260 N N . LEU A 1 406 ? -8.539 0.485 -11.242 1 97.75 406 LEU A N 1
ATOM 3261 C CA . LEU A 1 406 ? -8.828 1.879 -11.562 1 97.75 406 LEU A CA 1
ATOM 3262 C C . LEU A 1 406 ? -7.652 2.533 -12.273 1 97.75 406 LEU A C 1
ATOM 3264 O O . LEU A 1 406 ? -6.625 2.814 -11.648 1 97.75 406 LEU A O 1
ATOM 3268 N N . PRO A 1 407 ? -7.781 2.787 -13.562 1 97.06 407 PRO A N 1
ATOM 3269 C CA . PRO A 1 407 ? -6.629 3.227 -14.359 1 97.06 407 PRO A CA 1
ATOM 3270 C C . PRO A 1 407 ? -5.949 4.465 -13.773 1 97.06 407 PRO A C 1
ATOM 3272 O O . PRO A 1 407 ? -4.723 4.512 -13.68 1 97.06 407 PRO A O 1
ATOM 3275 N N . VAL A 1 408 ? -6.688 5.453 -13.289 1 95.44 408 VAL A N 1
ATOM 3276 C CA . VAL A 1 408 ? -6.102 6.68 -12.758 1 95.44 408 VAL A CA 1
ATOM 3277 C C . VAL A 1 408 ? -5.285 6.363 -11.508 1 95.44 408 VAL A C 1
ATOM 3279 O O . VAL A 1 408 ? -4.223 6.957 -11.289 1 95.44 408 VAL A O 1
ATOM 3282 N N . ALA A 1 409 ? -5.75 5.469 -10.688 1 95.81 409 ALA A N 1
ATOM 3283 C CA . ALA A 1 409 ? -5.027 5.078 -9.477 1 95.81 409 ALA A CA 1
ATOM 3284 C C . ALA A 1 409 ? -3.729 4.355 -9.82 1 95.81 409 ALA A C 1
ATOM 3286 O O . ALA A 1 409 ? -2.689 4.613 -9.211 1 95.81 409 ALA A O 1
ATOM 3287 N N . SER A 1 410 ? -3.795 3.449 -10.82 1 95.94 410 SER A N 1
ATOM 3288 C CA . SER A 1 410 ? -2.609 2.707 -11.234 1 95.94 410 SER A CA 1
ATOM 3289 C C . SER A 1 410 ? -1.531 3.645 -11.773 1 95.94 410 SER A C 1
ATOM 3291 O O . SER A 1 410 ? -0.338 3.357 -11.656 1 95.94 410 SER A O 1
ATOM 3293 N N . LYS A 1 411 ? -1.929 4.762 -12.273 1 94.12 411 LYS A N 1
ATOM 3294 C CA . LYS A 1 411 ? -1.007 5.711 -12.891 1 94.12 411 LYS A CA 1
ATOM 3295 C C . LYS A 1 411 ? -0.488 6.715 -11.859 1 94.12 411 LYS A C 1
ATOM 3297 O O . LYS A 1 411 ? 0.682 7.102 -11.898 1 94.12 411 LYS A O 1
ATOM 3302 N N . LYS A 1 412 ? -1.36 7.141 -10.883 1 93.31 412 LYS A N 1
ATOM 3303 C CA . LYS A 1 412 ? -1.027 8.289 -10.039 1 93.31 412 LYS A CA 1
ATOM 3304 C C . LYS A 1 412 ? -0.689 7.852 -8.617 1 93.31 412 LYS A C 1
ATOM 3306 O O . LYS A 1 412 ? -0.126 8.625 -7.844 1 93.31 412 LYS A O 1
ATOM 3311 N N . ASP A 1 413 ? -1.078 6.676 -8.242 1 93.94 413 ASP A N 1
ATOM 3312 C CA . ASP A 1 413 ? -0.836 6.152 -6.898 1 93.94 413 ASP A CA 1
ATOM 3313 C C . ASP A 1 413 ? 0.322 5.156 -6.902 1 93.94 413 ASP A C 1
ATOM 3315 O O . ASP A 1 413 ? 0.176 4.027 -7.371 1 93.94 413 ASP A O 1
ATOM 3319 N N . GLU A 1 414 ? 1.481 5.551 -6.363 1 93.5 414 GLU A N 1
ATOM 3320 C CA . GLU A 1 414 ? 2.672 4.703 -6.355 1 93.5 414 GLU A CA 1
ATOM 3321 C C . GLU A 1 414 ? 2.406 3.385 -5.637 1 93.5 414 GLU A C 1
ATOM 3323 O O . GLU A 1 414 ? 3.016 2.363 -5.961 1 93.5 414 GLU A O 1
ATOM 3328 N N . ARG A 1 415 ? 1.465 3.332 -4.66 1 94.31 415 ARG A N 1
ATOM 3329 C CA . ARG A 1 415 ? 1.104 2.104 -3.959 1 94.31 415 ARG A CA 1
ATOM 3330 C C . ARG A 1 415 ? 0.583 1.051 -4.934 1 94.31 415 ARG A C 1
ATOM 3332 O O . ARG A 1 415 ? 0.596 -0.143 -4.629 1 94.31 415 ARG A O 1
ATOM 3339 N N . LYS A 1 416 ? 0.048 1.433 -6.109 1 96.5 416 LYS A N 1
ATOM 3340 C CA . LYS A 1 416 ? -0.658 0.558 -7.043 1 96.5 416 LYS A CA 1
ATOM 3341 C C . LYS A 1 416 ? 0.084 0.458 -8.375 1 96.5 416 LYS A C 1
ATOM 3343 O O . LYS A 1 416 ? -0.473 -0.014 -9.367 1 96.5 416 LYS A O 1
ATOM 3348 N N . ASN A 1 417 ? 1.36 0.879 -8.375 1 94.69 417 ASN A N 1
ATOM 3349 C CA . ASN A 1 417 ? 2.137 0.872 -9.617 1 94.69 417 ASN A CA 1
ATOM 3350 C C . ASN A 1 417 ? 2.289 -0.541 -10.172 1 94.69 417 ASN A C 1
ATOM 3352 O O . ASN A 1 417 ? 2.443 -0.723 -11.383 1 94.69 417 ASN A O 1
ATOM 3356 N N . HIS A 1 418 ? 2.203 -1.555 -9.32 1 96.5 418 HIS A N 1
ATOM 3357 C CA . HIS A 1 418 ? 2.375 -2.938 -9.75 1 96.5 418 HIS A CA 1
ATOM 3358 C C . HIS A 1 418 ? 1.153 -3.432 -10.516 1 96.5 418 HIS A C 1
ATOM 3360 O O . HIS A 1 418 ? 1.231 -4.426 -11.242 1 96.5 418 HIS A O 1
ATOM 3366 N N . VAL A 1 419 ? -0.011 -2.775 -10.336 1 97.12 419 VAL A N 1
ATOM 3367 C CA . VAL A 1 419 ? -1.238 -3.117 -11.047 1 97.12 419 VAL A CA 1
ATOM 3368 C C . VAL A 1 419 ? -1.237 -2.463 -12.422 1 97.12 419 VAL A C 1
ATOM 3370 O O . VAL A 1 419 ? -1.455 -1.256 -12.547 1 97.12 419 VAL A O 1
ATOM 3373 N N . LYS A 1 420 ? -1.002 -3.236 -13.469 1 96.62 420 LYS A N 1
ATOM 3374 C CA . LYS A 1 420 ? -1.013 -2.703 -14.828 1 96.62 420 LYS A CA 1
ATOM 3375 C C . LYS A 1 420 ? -2.426 -2.688 -15.398 1 96.62 420 LYS A C 1
ATOM 3377 O O . LYS A 1 420 ? -3.201 -3.623 -15.188 1 96.62 420 LYS A O 1
ATOM 3382 N N . THR A 1 421 ? -2.746 -1.668 -16.094 1 96.5 421 THR A N 1
ATOM 3383 C CA . THR A 1 421 ? -4.09 -1.478 -16.641 1 96.5 421 THR A CA 1
ATOM 3384 C C . THR A 1 421 ? -4.262 -2.225 -17.953 1 96.5 421 THR A C 1
ATOM 3386 O O . THR A 1 421 ? -5.383 -2.416 -18.422 1 96.5 421 THR A O 1
ATOM 3389 N N . ARG A 1 422 ? -3.178 -2.639 -18.5 1 96.06 422 ARG A N 1
ATOM 3390 C CA . ARG A 1 422 ? -3.129 -3.443 -19.719 1 96.06 422 ARG A CA 1
ATOM 3391 C C . ARG A 1 422 ? -2.053 -4.52 -19.625 1 96.06 422 ARG A C 1
ATOM 3393 O O . ARG A 1 422 ? -1.057 -4.348 -18.906 1 96.06 422 ARG A O 1
ATOM 3400 N N . ARG A 1 423 ? -2.34 -5.648 -20.344 1 97.5 423 ARG A N 1
ATOM 3401 C CA . ARG A 1 423 ? -1.295 -6.66 -20.469 1 97.5 423 ARG A CA 1
ATOM 3402 C C . ARG A 1 423 ? -0.065 -6.094 -21.172 1 97.5 423 ARG A C 1
ATOM 3404 O O . ARG A 1 423 ? -0.188 -5.297 -22.109 1 97.5 423 ARG A O 1
ATOM 3411 N N . GLN A 1 424 ? 1.099 -6.555 -20.781 1 96.62 424 GLN A N 1
ATOM 3412 C CA . GLN A 1 424 ? 2.373 -6.035 -21.266 1 96.62 424 GLN A CA 1
ATOM 3413 C C . GLN A 1 424 ? 2.955 -6.926 -22.359 1 96.62 424 GLN A C 1
ATOM 3415 O O . GLN A 1 424 ? 2.721 -8.141 -22.359 1 96.62 424 GLN A O 1
ATOM 3420 N N . LYS A 1 425 ? 3.791 -6.34 -23.188 1 96.31 425 LYS A N 1
ATOM 3421 C CA . LYS A 1 425 ? 4.434 -7.086 -24.266 1 96.31 425 LYS A CA 1
ATOM 3422 C C . LYS A 1 425 ? 5.414 -8.117 -23.719 1 96.31 425 LYS A C 1
ATOM 3424 O O . LYS A 1 425 ? 5.559 -9.203 -24.281 1 96.31 425 LYS A O 1
ATOM 3429 N N . TRP A 1 426 ? 6.113 -7.742 -22.828 1 95.88 426 TRP A N 1
ATOM 3430 C CA . TRP A 1 426 ? 7.109 -8.547 -22.125 1 95.88 426 TRP A CA 1
ATOM 3431 C C . TRP A 1 426 ? 7.523 -7.883 -20.812 1 95.88 426 TRP A C 1
ATOM 3433 O O . TRP A 1 426 ? 6.949 -6.867 -20.406 1 95.88 426 TRP A O 1
ATOM 3443 N N . PHE A 1 427 ? 8.391 -8.508 -20.078 1 94.38 427 PHE A N 1
ATOM 3444 C CA . PHE A 1 427 ? 8.883 -7.973 -18.812 1 94.38 427 PHE A CA 1
ATOM 3445 C C . PHE A 1 427 ? 10.391 -8.141 -18.703 1 94.38 427 PHE A C 1
ATOM 3447 O O . PHE A 1 427 ? 10.969 -9.031 -19.328 1 94.38 427 PHE A O 1
ATOM 3454 N N . GLY A 1 428 ? 11.016 -7.195 -17.938 1 90 428 GLY A N 1
ATOM 3455 C CA . GLY A 1 428 ? 12.398 -7.48 -17.562 1 90 428 GLY A CA 1
ATOM 3456 C C . GLY A 1 428 ? 12.547 -8.766 -16.781 1 90 428 GLY A C 1
ATOM 3457 O O . GLY A 1 428 ? 13.359 -9.625 -17.141 1 90 428 GLY A O 1
ATOM 3458 N N . CYS A 1 429 ? 11.812 -8.82 -15.758 1 90.31 429 CYS A N 1
ATOM 3459 C CA . CYS A 1 429 ? 11.602 -10.078 -15.055 1 90.31 429 CYS A CA 1
ATOM 3460 C C . CYS A 1 429 ? 10.43 -10.852 -15.648 1 90.31 429 CYS A C 1
ATOM 3462 O O . CYS A 1 429 ? 9.273 -10.562 -15.328 1 90.31 429 CYS A O 1
ATOM 3464 N N . ALA A 1 430 ? 10.742 -11.805 -16.453 1 94 430 ALA A N 1
ATOM 3465 C CA . ALA A 1 430 ? 9.703 -12.391 -17.281 1 94 430 ALA A CA 1
ATOM 3466 C C . ALA A 1 430 ? 9.438 -13.844 -16.891 1 94 430 ALA A C 1
ATOM 3468 O O . ALA A 1 430 ? 9.242 -14.703 -17.766 1 94 430 ALA A O 1
ATOM 3469 N N . CYS A 1 431 ? 9.336 -14.109 -15.664 1 94.38 431 CYS A N 1
ATOM 3470 C CA . CYS A 1 431 ? 9.148 -15.5 -15.258 1 94.38 431 CYS A CA 1
ATOM 3471 C C . CYS A 1 431 ? 7.738 -15.977 -15.602 1 94.38 431 CYS A C 1
ATOM 3473 O O . CYS A 1 431 ? 7.527 -17.172 -15.844 1 94.38 431 CYS A O 1
ATOM 3475 N N . CYS A 1 432 ? 6.789 -15.125 -15.75 1 96.69 432 CYS A N 1
ATOM 3476 C CA . CYS A 1 432 ? 5.391 -15.523 -15.828 1 96.69 432 CYS A CA 1
ATOM 3477 C C . CYS A 1 432 ? 5.023 -15.969 -17.234 1 96.69 432 CYS A C 1
ATOM 3479 O O . CYS A 1 432 ? 4.395 -17.016 -17.422 1 96.69 432 CYS A O 1
ATOM 3481 N N . PRO A 1 433 ? 5.434 -15.258 -18.297 1 97.38 433 PRO A N 1
ATOM 3482 C CA . PRO A 1 433 ? 4.984 -15.656 -19.641 1 97.38 433 PRO A CA 1
ATOM 3483 C C . PRO A 1 433 ? 5.484 -17.047 -20.031 1 97.38 433 PRO A C 1
ATOM 3485 O O . PRO A 1 433 ? 4.691 -17.906 -20.422 1 97.38 433 PRO A O 1
ATOM 3488 N N . PRO A 1 434 ? 6.773 -17.328 -19.938 1 98 434 PRO A N 1
ATOM 3489 C CA . PRO A 1 434 ? 7.188 -18.688 -20.297 1 98 434 PRO A CA 1
ATOM 3490 C C . PRO A 1 434 ? 6.605 -19.75 -19.375 1 98 434 PRO A C 1
ATOM 3492 O O . PRO A 1 434 ? 6.34 -20.875 -19.797 1 98 434 PRO A O 1
ATOM 3495 N N . ASN A 1 435 ? 6.457 -19.422 -18.047 1 98.5 435 ASN A N 1
ATOM 3496 C CA . ASN A 1 435 ? 5.82 -20.359 -17.125 1 98.5 435 ASN A CA 1
ATOM 3497 C C . ASN A 1 435 ? 4.391 -20.688 -17.547 1 98.5 435 ASN A C 1
ATOM 3499 O O . ASN A 1 435 ? 3.955 -21.828 -17.453 1 98.5 435 ASN A O 1
ATOM 3503 N N . LEU A 1 436 ? 3.693 -19.688 -18.031 1 98.31 436 LEU A N 1
ATOM 3504 C CA . LEU A 1 436 ? 2.342 -19.875 -18.547 1 98.31 436 LEU A CA 1
ATOM 3505 C C . LEU A 1 436 ? 2.342 -20.812 -19.75 1 98.31 436 LEU A C 1
ATOM 3507 O O . LEU A 1 436 ? 1.523 -21.734 -19.812 1 98.31 436 LEU A O 1
ATOM 3511 N N . ALA A 1 437 ? 3.254 -20.641 -20.625 1 98.25 437 ALA A N 1
ATOM 3512 C CA . ALA A 1 437 ? 3.32 -21.438 -21.844 1 98.25 437 ALA A CA 1
ATOM 3513 C C . ALA A 1 437 ? 3.588 -22.906 -21.531 1 98.25 437 ALA A C 1
ATOM 3515 O O . ALA A 1 437 ? 2.938 -23.797 -22.078 1 98.25 437 ALA A O 1
ATOM 3516 N N . ARG A 1 438 ? 4.531 -23.141 -20.672 1 98.06 438 ARG A N 1
ATOM 3517 C CA . ARG A 1 438 ? 4.84 -24.547 -20.375 1 98.06 438 ARG A CA 1
ATOM 3518 C C . ARG A 1 438 ? 3.693 -25.203 -19.609 1 98.06 438 ARG A C 1
ATOM 3520 O O . ARG A 1 438 ? 3.414 -26.391 -19.797 1 98.06 438 ARG A O 1
ATOM 3527 N N . PHE A 1 439 ? 3.035 -24.453 -18.75 1 98.06 439 PHE A N 1
ATOM 3528 C CA . PHE A 1 439 ? 1.919 -24.984 -17.984 1 98.06 439 PHE A CA 1
ATOM 3529 C C . PHE A 1 439 ? 0.769 -25.375 -18.906 1 98.06 439 PHE A C 1
ATOM 3531 O O . PHE A 1 439 ? 0.281 -26.516 -18.844 1 98.06 439 PHE A O 1
ATOM 3538 N N . LEU A 1 440 ? 0.374 -24.484 -19.781 1 97.81 440 LEU A N 1
ATOM 3539 C CA . LEU A 1 440 ? -0.751 -24.75 -20.656 1 97.81 440 LEU A CA 1
ATOM 3540 C C . LEU A 1 440 ? -0.397 -25.859 -21.656 1 97.81 440 LEU A C 1
ATOM 3542 O O . LEU A 1 440 ? -1.242 -26.688 -22 1 97.81 440 LEU A O 1
ATOM 3546 N N . SER A 1 441 ? 0.838 -25.859 -22.109 1 96.94 441 SER A N 1
ATOM 3547 C CA . SER A 1 441 ? 1.264 -26.891 -23.047 1 96.94 441 SER A CA 1
ATOM 3548 C C . SER A 1 441 ? 1.205 -28.281 -22.422 1 96.94 441 SER A C 1
ATOM 3550 O O . SER A 1 441 ? 1.075 -29.281 -23.125 1 96.94 441 SER A O 1
ATOM 3552 N N . SER A 1 442 ? 1.288 -28.344 -21.141 1 96.88 442 SER A N 1
ATOM 3553 C CA . SER A 1 442 ? 1.302 -29.625 -20.453 1 96.88 442 SER A CA 1
ATOM 3554 C C . SER A 1 442 ? -0.04 -29.906 -19.781 1 96.88 442 SER A C 1
ATOM 3556 O O . SER A 1 442 ? -0.13 -30.766 -18.906 1 96.88 442 SER A O 1
ATOM 3558 N N . ILE A 1 443 ? -1.127 -29.234 -20.156 1 97.25 443 ILE A N 1
ATOM 3559 C CA . ILE A 1 443 ? -2.404 -29.281 -19.438 1 97.25 443 ILE A CA 1
ATOM 3560 C C . ILE A 1 443 ? -2.953 -30.703 -19.469 1 97.25 443 ILE A C 1
ATOM 3562 O O . ILE A 1 443 ? -3.65 -31.125 -18.531 1 97.25 443 ILE A O 1
ATOM 3566 N N . GLY A 1 444 ? -2.645 -31.516 -20.453 1 96.5 444 GLY A N 1
ATOM 3567 C CA . GLY A 1 444 ? -3.1 -32.906 -20.562 1 96.5 444 GLY A CA 1
ATOM 3568 C C . GLY A 1 444 ? -2.674 -33.75 -19.391 1 96.5 444 GLY A C 1
ATOM 3569 O O . GLY A 1 444 ? -3.375 -34.688 -19.016 1 96.5 444 GLY A O 1
ATOM 3570 N N . GLU A 1 445 ? -1.551 -33.406 -18.781 1 95.94 445 GLU A N 1
ATOM 3571 C CA . GLU A 1 445 ? -1.01 -34.156 -17.672 1 95.94 445 GLU A CA 1
ATOM 3572 C C . GLU A 1 445 ? -1.831 -33.938 -16.406 1 95.94 445 GLU A C 1
ATOM 3574 O O . GLU A 1 445 ? -1.673 -34.688 -15.422 1 95.94 445 GLU A O 1
ATOM 3579 N N . TYR A 1 446 ? -2.699 -33.062 -16.438 1 97.81 446 TYR A N 1
ATOM 3580 C CA . TYR A 1 446 ? -3.467 -32.719 -15.25 1 97.81 446 TYR A CA 1
ATOM 3581 C C . TYR A 1 446 ? -4.895 -33.25 -15.352 1 97.81 446 TYR A C 1
ATOM 3583 O O . TYR A 1 446 ? -5.641 -33.25 -14.375 1 97.81 446 TYR A O 1
ATOM 3591 N N . CYS A 1 447 ? -5.27 -33.812 -16.5 1 98.25 447 CYS A N 1
ATOM 3592 C CA . CYS A 1 447 ? -6.652 -34.188 -16.75 1 98.25 447 CYS A CA 1
ATOM 3593 C C . CYS A 1 447 ? -6.992 -35.5 -16.031 1 98.25 447 CYS A C 1
ATOM 3595 O O . CYS A 1 447 ? -8.102 -35.656 -15.531 1 98.25 447 CYS A O 1
ATOM 3597 N N . PHE A 1 448 ? -5.984 -36.406 -15.992 1 98.5 448 PHE A N 1
ATOM 3598 C CA . PHE A 1 448 ? -6.234 -37.75 -15.477 1 98.5 448 PHE A CA 1
ATOM 3599 C C . PHE A 1 448 ? -5.125 -38.188 -14.516 1 98.5 448 PHE A C 1
ATOM 3601 O O . PHE A 1 448 ? -3.984 -37.719 -14.641 1 98.5 448 PHE A O 1
ATOM 3608 N N . SER A 1 449 ? -5.465 -38.969 -13.578 1 98.19 449 SER A N 1
ATOM 3609 C CA . SER A 1 449 ? -4.539 -39.719 -12.727 1 98.19 449 SER A CA 1
ATOM 3610 C C . SER A 1 449 ? -4.996 -41.156 -12.547 1 98.19 449 SER A C 1
ATOM 3612 O O . SER A 1 449 ? -6.172 -41.469 -12.734 1 98.19 449 SER A O 1
ATOM 3614 N N . GLU A 1 450 ? -4.09 -41.969 -12.281 1 97.88 450 GLU A N 1
ATOM 3615 C CA . GLU A 1 450 ? -4.488 -43.375 -12.078 1 97.88 450 GLU A CA 1
ATOM 3616 C C . GLU A 1 450 ? -3.713 -44 -10.93 1 97.88 450 GLU A C 1
ATOM 3618 O O . GLU A 1 450 ? -2.635 -43.531 -10.57 1 97.88 450 GLU A O 1
ATOM 3623 N N . ASN A 1 451 ? -4.277 -44.875 -10.25 1 96.25 451 ASN A N 1
ATOM 3624 C CA . ASN A 1 451 ? -3.586 -45.875 -9.445 1 96.25 451 ASN A CA 1
ATOM 3625 C C . ASN A 1 451 ? -3.887 -47.281 -9.93 1 96.25 451 ASN A C 1
ATOM 3627 O O . ASN A 1 451 ? -4.297 -47.469 -11.078 1 96.25 451 ASN A O 1
ATOM 3631 N N . SER A 1 452 ? -3.6 -48.312 -9.141 1 93.38 452 SER A N 1
ATOM 3632 C CA . SER A 1 452 ? -3.664 -49.688 -9.609 1 93.38 452 SER A CA 1
ATOM 3633 C C . SER A 1 452 ? -5.09 -50.094 -9.984 1 93.38 452 SER A C 1
ATOM 3635 O O . SER A 1 452 ? -5.301 -50.938 -10.852 1 93.38 452 SER A O 1
ATOM 3637 N N . SER A 1 453 ? -6.09 -49.406 -9.484 1 94.62 453 SER A N 1
ATOM 3638 C CA . SER A 1 453 ? -7.453 -49.906 -9.648 1 94.62 453 SER A CA 1
ATOM 3639 C C . SER A 1 453 ? -8.375 -48.812 -10.18 1 94.62 453 SER A C 1
ATOM 3641 O O . SER A 1 453 ? -9.508 -49.094 -10.578 1 94.62 453 SER A O 1
ATOM 3643 N N . THR A 1 454 ? -7.906 -47.625 -10.148 1 97.88 454 THR A N 1
ATOM 3644 C CA . THR A 1 454 ? -8.836 -46.531 -10.383 1 97.88 454 THR A CA 1
ATOM 3645 C C . THR A 1 454 ? -8.25 -45.531 -11.367 1 97.88 454 THR A C 1
ATOM 3647 O O . THR A 1 454 ? -7.062 -45.188 -11.297 1 97.88 454 THR A O 1
ATOM 3650 N N . LEU A 1 455 ? -9.008 -45.062 -12.398 1 98.62 455 LEU A N 1
ATOM 3651 C CA . LEU A 1 455 ? -8.719 -43.875 -13.203 1 98.62 455 LEU A CA 1
ATOM 3652 C C . LEU A 1 455 ? -9.508 -42.688 -12.695 1 98.62 455 LEU A C 1
ATOM 3654 O O . LEU A 1 455 ? -10.734 -42.75 -12.578 1 98.62 455 LEU A O 1
ATOM 3658 N N . PHE A 1 456 ? -8.828 -41.656 -12.367 1 98.75 456 PHE A N 1
ATOM 3659 C CA . PHE A 1 456 ? -9.453 -40.406 -11.922 1 98.75 456 PHE A CA 1
ATOM 3660 C C . PHE A 1 456 ? -9.547 -39.406 -13.062 1 98.75 456 PHE A C 1
ATOM 3662 O O . PHE A 1 456 ? -8.555 -39.125 -13.734 1 98.75 456 PHE A O 1
ATOM 3669 N N . VAL A 1 457 ? -10.75 -38.875 -13.359 1 98.81 457 VAL A N 1
ATOM 3670 C CA . VAL A 1 457 ? -10.961 -37.75 -14.242 1 98.81 457 VAL A CA 1
ATOM 3671 C C . VAL A 1 457 ? -11.023 -36.469 -13.422 1 98.81 457 VAL A C 1
ATOM 3673 O O . VAL A 1 457 ? -12.055 -36.156 -12.82 1 98.81 457 VAL A O 1
ATOM 3676 N N . ASN A 1 458 ? -10.008 -35.719 -13.438 1 98.62 458 ASN A N 1
ATOM 3677 C CA . ASN A 1 458 ? -9.852 -34.562 -12.555 1 98.62 458 ASN A CA 1
ATOM 3678 C C . ASN A 1 458 ? -10.344 -33.281 -13.211 1 98.62 458 ASN A C 1
ATOM 3680 O O . ASN A 1 458 ? -10.875 -32.406 -12.539 1 98.62 458 ASN A O 1
ATOM 3684 N N . LEU A 1 459 ? -10.062 -33.125 -14.469 1 98.56 459 LEU A N 1
ATOM 3685 C CA . LEU A 1 459 ? -10.523 -31.984 -15.266 1 98.56 459 LEU A CA 1
ATOM 3686 C C . LEU A 1 459 ? -11.383 -32.469 -16.438 1 98.56 459 LEU A C 1
ATOM 3688 O O . LEU A 1 459 ? -11.094 -33.5 -17.047 1 98.56 459 LEU A O 1
ATOM 3692 N N . TYR A 1 460 ? -12.43 -31.766 -16.703 1 98.38 460 TYR A N 1
ATOM 3693 C CA . TYR A 1 460 ? -13.328 -32.125 -17.797 1 98.38 460 TYR A CA 1
ATOM 3694 C C . TYR A 1 460 ? -12.961 -31.375 -19.078 1 98.38 460 TYR A C 1
ATOM 3696 O O . TYR A 1 460 ? -13.812 -30.719 -19.672 1 98.38 460 TYR A O 1
ATOM 3704 N N . ILE A 1 461 ? -11.758 -31.516 -19.438 1 98.19 461 ILE A N 1
ATOM 3705 C CA . ILE A 1 461 ? -11.234 -31.062 -20.719 1 98.19 461 ILE A CA 1
ATOM 3706 C C . ILE A 1 461 ? -11.297 -32.219 -21.734 1 98.19 461 ILE A C 1
ATOM 3708 O O . ILE A 1 461 ? -10.859 -33.312 -21.453 1 98.19 461 ILE A O 1
ATOM 3712 N N . GLY A 1 462 ? -11.898 -31.922 -22.875 1 98.44 462 GLY A N 1
ATOM 3713 C CA . GLY A 1 462 ? -11.969 -32.938 -23.891 1 98.44 462 GLY A CA 1
ATOM 3714 C C . GLY A 1 462 ? -10.617 -33.531 -24.25 1 98.44 462 GLY A C 1
ATOM 3715 O O . GLY A 1 462 ? -9.664 -32.781 -24.5 1 98.44 462 GLY A O 1
ATOM 3716 N N . ALA A 1 463 ? -10.516 -34.938 -24.234 1 98.06 463 ALA A N 1
ATOM 3717 C CA . ALA A 1 463 ? -9.242 -35.594 -24.5 1 98.06 463 ALA A CA 1
ATOM 3718 C C . ALA A 1 463 ? -9.43 -37.062 -24.766 1 98.06 463 ALA A C 1
ATOM 3720 O O . ALA A 1 463 ? -10.414 -37.656 -24.328 1 98.06 463 ALA A O 1
ATOM 3721 N N . ASN A 1 464 ? -8.578 -37.594 -25.516 1 97.69 464 ASN A N 1
ATOM 3722 C CA . ASN A 1 464 ? -8.375 -39.031 -25.609 1 97.69 464 ASN A CA 1
ATOM 3723 C C . ASN A 1 464 ? -7.18 -39.5 -24.781 1 97.69 464 ASN A C 1
ATOM 3725 O O . ASN A 1 464 ? -6.098 -38.906 -24.875 1 97.69 464 ASN A O 1
ATOM 3729 N N . ALA A 1 465 ? -7.395 -40.531 -23.984 1 98.19 465 ALA A N 1
ATOM 3730 C CA . ALA A 1 465 ? -6.297 -40.969 -23.125 1 98.19 465 ALA A CA 1
ATOM 3731 C C . ALA A 1 465 ? -6.195 -42.5 -23.078 1 98.19 465 ALA A C 1
ATOM 3733 O O . ALA A 1 465 ? -7.211 -43.188 -23.156 1 98.19 465 ALA A O 1
ATOM 3734 N N . GLN A 1 466 ? -4.977 -42.906 -23.047 1 97.81 466 GLN A N 1
ATOM 3735 C CA . GLN A 1 466 ? -4.656 -44.312 -22.781 1 97.81 466 GLN A CA 1
ATOM 3736 C C . GLN A 1 466 ? -4.094 -44.5 -21.375 1 97.81 466 GLN A C 1
ATOM 3738 O O . GLN A 1 466 ? -3.273 -43.688 -20.922 1 97.81 466 GLN A O 1
ATOM 3743 N N . PHE A 1 467 ? -4.602 -45.406 -20.641 1 97.5 467 PHE A N 1
ATOM 3744 C CA . PHE A 1 467 ? -4.113 -45.719 -19.312 1 97.5 467 PHE A CA 1
ATOM 3745 C C . PHE A 1 467 ? -3.953 -47.219 -19.109 1 97.5 467 PHE A C 1
ATOM 3747 O O . PHE A 1 467 ? -4.141 -48 -20.047 1 97.5 467 PHE A O 1
ATOM 3754 N N . THR A 1 468 ? -3.514 -47.656 -18 1 96.81 468 THR A N 1
ATOM 3755 C CA . THR A 1 468 ? -3.076 -49.031 -17.766 1 96.81 468 THR A CA 1
ATOM 3756 C C . THR A 1 468 ? -4.211 -50 -18.047 1 96.81 468 THR A C 1
ATOM 3758 O O . THR A 1 468 ? -3.996 -51.062 -18.641 1 96.81 468 THR A O 1
ATOM 3761 N N . ASN A 1 469 ? -5.406 -49.625 -17.625 1 97.56 469 ASN A N 1
ATOM 3762 C CA . ASN A 1 469 ? -6.504 -50.562 -17.641 1 97.56 469 ASN A CA 1
ATOM 3763 C C . ASN A 1 469 ? -7.457 -50.312 -18.797 1 97.56 469 ASN A C 1
ATOM 3765 O O . ASN A 1 469 ? -8.555 -50.875 -18.859 1 97.56 469 ASN A O 1
ATOM 3769 N N . GLY A 1 470 ? -7.082 -49.406 -19.703 1 97.81 470 GLY A N 1
ATOM 3770 C CA . GLY A 1 470 ? -7.965 -49.156 -20.844 1 97.81 470 GLY A CA 1
ATOM 3771 C C . GLY A 1 470 ? -7.719 -47.812 -21.516 1 97.81 470 GLY A C 1
ATOM 3772 O O . GLY A 1 470 ? -6.598 -47.312 -21.5 1 97.81 470 GLY A O 1
ATOM 3773 N N . CYS A 1 471 ? -8.68 -47.375 -22.25 1 98.31 471 CYS A N 1
ATOM 3774 C CA . CYS A 1 471 ? -8.656 -46.062 -22.891 1 98.31 471 CYS A CA 1
ATOM 3775 C C . CYS A 1 471 ? -9.961 -45.312 -22.656 1 98.31 471 CYS A C 1
ATOM 3777 O O . CYS A 1 471 ? -10.984 -45.906 -22.344 1 98.31 471 CYS A O 1
ATOM 3779 N N . ILE A 1 472 ? -9.898 -44.062 -22.781 1 98.62 472 ILE A N 1
ATOM 3780 C CA . ILE A 1 472 ? -11.055 -43.219 -22.531 1 98.62 472 ILE A CA 1
ATOM 3781 C C . ILE A 1 472 ? -11.07 -42.062 -23.516 1 98.62 472 ILE A C 1
ATOM 3783 O O . ILE A 1 472 ? -10.016 -41.531 -23.859 1 98.62 472 ILE A O 1
ATOM 3787 N N . ASP A 1 473 ? -12.219 -41.75 -24.078 1 98.62 473 ASP A N 1
ATOM 3788 C CA . ASP A 1 473 ? -12.469 -40.594 -24.906 1 98.62 473 ASP A CA 1
ATOM 3789 C C . ASP A 1 473 ? -13.484 -39.656 -24.234 1 98.62 473 ASP A C 1
ATOM 3791 O O . ASP A 1 473 ? -14.625 -40.031 -23.984 1 98.62 473 ASP A O 1
ATOM 3795 N N . VAL A 1 474 ? -13.062 -38.469 -23.938 1 98.69 474 VAL A N 1
ATOM 3796 C CA . VAL A 1 474 ? -13.898 -37.469 -23.266 1 98.69 474 VAL A CA 1
ATOM 3797 C C . VAL A 1 474 ? -14.344 -36.406 -24.25 1 98.69 474 VAL A C 1
ATOM 3799 O O . VAL A 1 474 ? -13.508 -35.688 -24.812 1 98.69 474 VAL A O 1
ATOM 3802 N N . GLN A 1 475 ? -15.578 -36.25 -24.5 1 98.25 475 GLN A N 1
ATOM 3803 C CA . GLN A 1 475 ? -16.188 -35.156 -25.234 1 98.25 475 GLN A CA 1
ATOM 3804 C C . GLN A 1 475 ? -16.844 -34.156 -24.266 1 98.25 475 GLN A C 1
ATOM 3806 O O . GLN A 1 475 ? -17.812 -34.5 -23.578 1 98.25 475 GLN A O 1
ATOM 3811 N N . SER A 1 476 ? -16.344 -32.906 -24.312 1 97.81 476 SER A N 1
ATOM 3812 C CA . SER A 1 476 ? -16.688 -32.062 -23.203 1 97.81 476 SER A CA 1
ATOM 3813 C C . SER A 1 476 ? -17.359 -30.766 -23.688 1 97.81 476 SER A C 1
ATOM 3815 O O . SER A 1 476 ? -16.797 -30.062 -24.531 1 97.81 476 SER A O 1
ATOM 3817 N N . ASN A 1 477 ? -18.5 -30.391 -23.281 1 96.5 477 ASN A N 1
ATOM 3818 C C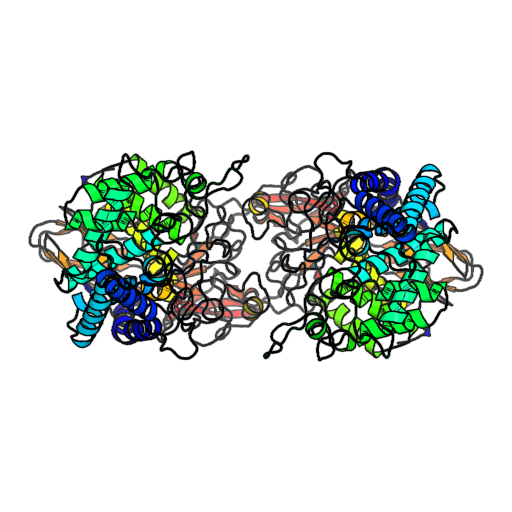A . ASN A 1 477 ? -19.172 -29.094 -23.297 1 96.5 477 ASN A CA 1
ATOM 3819 C C . ASN A 1 477 ? -19.359 -28.547 -21.875 1 96.5 477 ASN A C 1
ATOM 3821 O O . ASN A 1 477 ? -20.406 -28.016 -21.547 1 96.5 477 ASN A O 1
ATOM 3825 N N . TYR A 1 478 ? -18.375 -28.812 -21.078 1 96.19 478 TYR A N 1
ATOM 3826 C CA . TYR A 1 478 ? -18.359 -28.578 -19.641 1 96.19 478 TYR A CA 1
ATOM 3827 C C . TYR A 1 478 ? -18.656 -27.125 -19.328 1 96.19 478 TYR A C 1
ATOM 3829 O O . TYR A 1 478 ? -19.547 -26.828 -18.516 1 96.19 478 TYR A O 1
ATOM 3837 N N . LEU A 1 479 ? -18.062 -26.109 -19.984 1 94.56 479 LEU A N 1
ATOM 3838 C CA . LEU A 1 479 ? -18.188 -24.703 -19.656 1 94.56 479 LEU A CA 1
ATOM 3839 C C . LEU A 1 479 ? -19.453 -24.109 -20.281 1 94.56 479 LEU A C 1
ATOM 3841 O O . LEU A 1 479 ? -20.047 -23.172 -19.734 1 94.56 479 LEU A O 1
ATOM 3845 N N . SER A 1 480 ? -19.844 -24.625 -21.453 1 93.62 480 SER A N 1
ATOM 3846 C CA . SER A 1 480 ? -20.984 -24.062 -22.156 1 93.62 480 SER A CA 1
ATOM 3847 C C . SER A 1 480 ? -22.312 -24.594 -21.609 1 93.62 480 SER A C 1
ATOM 3849 O O . SER A 1 480 ? -23.188 -23.828 -21.234 1 93.62 480 SER A O 1
ATOM 3851 N N . SER A 1 481 ? -22.438 -26.016 -21.5 1 94.75 481 SER A N 1
ATOM 3852 C CA . SER A 1 481 ? -23.719 -26.578 -21.109 1 94.75 481 SER A CA 1
ATOM 3853 C C . SER A 1 481 ? -23.578 -27.484 -19.891 1 94.75 481 SER A C 1
ATOM 3855 O O . SER A 1 481 ? -24.578 -27.891 -19.297 1 94.75 481 SER A O 1
ATOM 3857 N N . GLY A 1 482 ? -22.406 -27.828 -19.453 1 97.06 482 GLY A N 1
ATOM 3858 C CA . GLY A 1 482 ? -22.203 -28.719 -18.328 1 97.06 482 GLY A CA 1
ATOM 3859 C C . GLY A 1 482 ? -22.25 -30.188 -18.703 1 97.06 482 GLY A C 1
ATOM 3860 O O . GLY A 1 482 ? -22.078 -31.062 -17.859 1 97.06 482 GLY A O 1
ATOM 3861 N N . ASN A 1 483 ? -22.391 -30.438 -19.984 1 97.56 483 ASN A N 1
ATOM 3862 C CA . ASN A 1 483 ? -22.531 -31.828 -20.422 1 97.56 483 ASN A CA 1
ATOM 3863 C C . ASN A 1 483 ? -21.188 -32.406 -20.859 1 97.56 483 ASN A C 1
ATOM 3865 O O . ASN A 1 483 ? -20.438 -31.781 -21.625 1 97.56 483 ASN A O 1
ATOM 3869 N N . VAL A 1 484 ? -20.875 -33.625 -20.344 1 98.5 484 VAL A N 1
ATOM 3870 C CA . VAL A 1 484 ? -19.656 -34.344 -20.703 1 98.5 484 VAL A CA 1
ATOM 3871 C C . VAL A 1 484 ? -19.984 -35.781 -21 1 98.5 484 VAL A C 1
ATOM 3873 O O . VAL A 1 484 ? -20.75 -36.438 -20.281 1 98.5 484 VAL A O 1
ATOM 3876 N N . ILE A 1 485 ? -19.5 -36.281 -22.094 1 98.62 485 ILE A N 1
ATOM 3877 C CA . ILE A 1 485 ? -19.672 -37.688 -22.484 1 98.62 485 ILE A CA 1
ATOM 3878 C C . ILE A 1 485 ? -18.312 -38.406 -22.484 1 98.62 485 ILE A C 1
ATOM 3880 O O . ILE A 1 485 ? -17.359 -37.875 -23.078 1 98.62 485 ILE A O 1
ATOM 3884 N N . LEU A 1 486 ? -18.25 -39.5 -21.844 1 98.75 486 LEU A N 1
ATOM 3885 C CA . LEU A 1 486 ? -17.031 -40.312 -21.781 1 98.75 486 LEU A CA 1
ATOM 3886 C C . LEU A 1 486 ? -17.25 -41.688 -22.406 1 98.75 486 LEU A C 1
ATOM 3888 O O . LEU A 1 486 ? -18.141 -42.438 -21.984 1 98.75 486 LEU A O 1
ATOM 3892 N N . TYR A 1 487 ? -16.516 -42 -23.406 1 98.75 487 TYR A N 1
ATOM 3893 C CA . TYR A 1 487 ? -16.469 -43.344 -23.969 1 98.75 487 TYR A CA 1
ATOM 3894 C C . TYR A 1 487 ? -15.305 -44.125 -23.391 1 98.75 487 TYR A C 1
ATOM 3896 O O . TYR A 1 487 ? -14.141 -43.812 -23.609 1 98.75 487 TYR A O 1
ATOM 3904 N N . VAL A 1 488 ? -15.633 -45.156 -22.656 1 98.62 488 VAL A N 1
ATOM 3905 C CA . VAL A 1 488 ? -14.625 -45.906 -21.906 1 98.62 488 VAL A CA 1
ATOM 3906 C C . VAL A 1 488 ? -14.531 -47.344 -22.438 1 98.62 488 VAL A C 1
ATOM 3908 O O . VAL A 1 488 ? -15.547 -48.031 -22.531 1 98.62 488 VAL A O 1
ATOM 3911 N N . LYS A 1 489 ? -13.359 -47.75 -22.75 1 98.31 489 LYS A N 1
ATOM 3912 C CA . LYS A 1 489 ? -13.07 -49.125 -23.188 1 98.31 489 LYS A CA 1
ATOM 3913 C C . LYS A 1 489 ? -12.062 -49.781 -22.266 1 98.31 489 LYS A C 1
ATOM 3915 O O . LYS A 1 489 ? -10.859 -49.531 -22.359 1 98.31 489 LYS A O 1
ATOM 3920 N N . PRO A 1 490 ? -12.523 -50.781 -21.453 1 97.81 490 PRO A N 1
ATOM 3921 C CA . PRO A 1 490 ? -11.617 -51.438 -20.516 1 97.81 490 PRO A CA 1
ATOM 3922 C C . PRO A 1 490 ? -10.844 -52.594 -21.156 1 97.81 490 PRO A C 1
ATOM 3924 O O . PRO A 1 490 ? -11.375 -53.312 -22.016 1 97.81 490 PRO A O 1
ATOM 3927 N N . ASN A 1 491 ? -9.562 -52.719 -20.844 1 97.44 491 ASN A N 1
ATOM 3928 C CA . ASN A 1 491 ? -8.812 -53.938 -21.062 1 97.44 491 ASN A CA 1
ATOM 3929 C C . ASN A 1 491 ? -8.992 -54.938 -19.906 1 97.44 491 ASN A C 1
ATOM 3931 O O . ASN A 1 491 ? -8.922 -56.156 -20.109 1 97.44 491 ASN A O 1
ATOM 3935 N N . LYS A 1 492 ? -9.094 -54.375 -18.75 1 96.56 492 LYS A N 1
ATOM 3936 C CA . LYS A 1 492 ? -9.445 -55.062 -17.5 1 96.56 492 LYS A CA 1
ATOM 3937 C C . LYS A 1 492 ? -10.398 -54.219 -16.656 1 96.56 492 LYS A C 1
ATOM 3939 O O . LYS A 1 492 ? -10.461 -53 -16.812 1 96.56 492 LYS A O 1
ATOM 3944 N N . PRO A 1 493 ? -11.125 -54.938 -15.812 1 97.69 493 PRO A N 1
ATOM 3945 C CA . PRO A 1 493 ? -12.039 -54.188 -14.961 1 97.69 493 PRO A CA 1
ATOM 3946 C C . PRO A 1 493 ? -11.32 -53.156 -14.094 1 97.69 493 PRO A C 1
ATOM 3948 O O . PRO A 1 493 ? -10.227 -53.406 -13.586 1 97.69 493 PRO A O 1
ATOM 3951 N N . PHE A 1 494 ? -11.859 -52 -13.906 1 98.06 494 PHE A N 1
ATOM 3952 C CA . PHE A 1 494 ? -11.312 -50.938 -13.062 1 98.06 494 PHE A CA 1
ATOM 3953 C C . PHE A 1 494 ? -12.422 -50.031 -12.578 1 98.06 494 PHE A C 1
ATOM 3955 O O . PHE A 1 494 ? -13.594 -50.188 -12.93 1 98.06 494 PHE A O 1
ATOM 3962 N N . LYS A 1 495 ? -12.086 -49.094 -11.695 1 98.38 495 LYS A N 1
ATOM 3963 C CA . LYS A 1 495 ? -12.984 -48.031 -11.234 1 98.38 495 LYS A CA 1
ATOM 3964 C C . LYS A 1 495 ? -12.719 -46.719 -11.969 1 98.38 495 LYS A C 1
ATOM 3966 O O . LYS A 1 495 ? -11.562 -46.406 -12.234 1 98.38 495 LYS A O 1
ATOM 3971 N N . LEU A 1 496 ? -13.766 -46.156 -12.422 1 98.75 496 LEU A N 1
ATOM 3972 C CA . LEU A 1 496 ? -13.711 -44.812 -12.984 1 98.75 496 LEU A CA 1
ATOM 3973 C C . LEU A 1 496 ? -14.219 -43.781 -11.992 1 98.75 496 LEU A C 1
ATOM 3975 O O . LEU A 1 496 ? -15.383 -43.812 -11.578 1 98.75 496 LEU A O 1
ATOM 3979 N N . ALA A 1 497 ? -13.367 -42.906 -11.516 1 98.81 497 ALA A N 1
ATOM 3980 C CA . ALA A 1 497 ? -13.742 -41.875 -10.555 1 98.81 497 ALA A CA 1
ATOM 3981 C C . ALA A 1 497 ? -13.898 -40.531 -11.242 1 98.81 497 ALA A C 1
ATOM 3983 O O . ALA A 1 497 ? -12.938 -39.969 -11.781 1 98.81 497 ALA A O 1
ATOM 3984 N N . LEU A 1 498 ? -15.133 -39.969 -11.266 1 98.88 498 LEU A N 1
ATOM 3985 C CA . LEU A 1 498 ? -15.453 -38.656 -11.875 1 98.88 498 LEU A CA 1
ATOM 3986 C C . LEU A 1 498 ? -15.578 -37.594 -10.805 1 98.88 498 LEU A C 1
ATOM 3988 O O . LEU A 1 498 ? -16.406 -37.688 -9.906 1 98.88 498 LEU A O 1
ATOM 3992 N N . ARG A 1 499 ? -14.773 -36.562 -10.914 1 98.81 499 ARG A N 1
ATOM 3993 C CA . ARG A 1 499 ? -14.805 -35.5 -9.922 1 98.81 499 ARG A CA 1
ATOM 3994 C C . ARG A 1 499 ? -16.156 -34.781 -9.938 1 98.81 499 ARG A C 1
ATOM 3996 O O . ARG A 1 499 ? -16.688 -34.5 -11.008 1 98.81 499 ARG A O 1
ATOM 4003 N N . ILE A 1 500 ? -16.688 -34.5 -8.836 1 98.75 500 ILE A N 1
ATOM 4004 C CA . ILE A 1 500 ? -17.844 -33.625 -8.703 1 98.75 500 ILE A CA 1
ATOM 4005 C C . ILE A 1 500 ? -17.391 -32.281 -8.148 1 98.75 500 ILE A C 1
ATOM 4007 O O . ILE A 1 500 ? -17.125 -32.156 -6.953 1 98.75 500 ILE A O 1
ATOM 4011 N N . PRO A 1 501 ? -17.359 -31.281 -9.031 1 98.19 501 PRO A N 1
ATOM 4012 C CA . PRO A 1 501 ? -16.844 -29.984 -8.578 1 98.19 501 PRO A CA 1
ATOM 4013 C C . PRO A 1 501 ? -17.656 -29.406 -7.418 1 98.19 501 PRO A C 1
ATOM 4015 O O . PRO A 1 501 ? -18.875 -29.531 -7.391 1 98.19 501 PRO A O 1
ATOM 4018 N N . ALA A 1 502 ? -16.984 -28.719 -6.523 1 96.5 502 ALA A N 1
ATOM 4019 C CA . ALA A 1 502 ? -17.609 -28.156 -5.328 1 96.5 502 ALA A CA 1
ATOM 4020 C C . ALA A 1 502 ? -18.672 -27.125 -5.695 1 96.5 502 ALA A C 1
ATOM 4022 O O . ALA A 1 502 ? -19.672 -26.953 -4.98 1 96.5 502 ALA A O 1
ATOM 4023 N N . TRP A 1 503 ? -18.547 -26.438 -6.785 1 96.81 503 TRP A N 1
ATOM 4024 C CA . TRP A 1 503 ? -19.5 -25.391 -7.18 1 96.81 503 TRP A CA 1
ATOM 4025 C C . TRP A 1 503 ? -20.797 -26 -7.668 1 96.81 503 TRP A C 1
ATOM 4027 O O . TRP A 1 503 ? -21.812 -25.297 -7.812 1 96.81 503 TRP A O 1
ATOM 4037 N N . CYS A 1 504 ? -20.859 -27.25 -8 1 97.31 504 CYS A N 1
ATOM 4038 C CA . CYS A 1 504 ? -22.016 -27.891 -8.617 1 97.31 504 CYS A CA 1
ATOM 4039 C C . CYS A 1 504 ? -22.938 -28.453 -7.551 1 97.31 504 CYS A C 1
ATOM 4041 O O . CYS A 1 504 ? -22.594 -29.422 -6.871 1 97.31 504 CYS A O 1
ATOM 4043 N N . ASP A 1 505 ? -24.141 -27.984 -7.461 1 95.81 505 ASP A N 1
ATOM 4044 C CA . ASP A 1 505 ? -25.109 -28.453 -6.484 1 95.81 505 ASP A CA 1
ATOM 4045 C C . ASP A 1 505 ? -25.828 -29.719 -6.992 1 95.81 505 ASP A C 1
ATOM 4047 O O . ASP A 1 505 ? -26.141 -30.609 -6.207 1 95.81 505 ASP A O 1
ATOM 4051 N N . ASN A 1 506 ? -26.094 -29.656 -8.273 1 97.19 506 ASN A N 1
ATOM 4052 C CA . ASN A 1 506 ? -26.844 -30.75 -8.883 1 97.19 506 ASN A CA 1
ATOM 4053 C C . ASN A 1 506 ? -26.156 -31.281 -10.133 1 97.19 506 ASN A C 1
ATOM 4055 O O . ASN A 1 506 ? -25.609 -30.5 -10.914 1 97.19 506 ASN A O 1
ATOM 4059 N N . PHE A 1 507 ? -26.109 -32.625 -10.195 1 98.38 507 PHE A N 1
ATOM 4060 C CA . PHE A 1 507 ? -25.562 -33.281 -11.375 1 98.38 507 PHE A CA 1
ATOM 4061 C C . PHE A 1 507 ? -26.281 -34.594 -11.625 1 98.38 507 PHE A C 1
ATOM 4063 O O . PHE A 1 507 ? -26.984 -35.094 -10.742 1 98.38 507 PHE A O 1
ATOM 4070 N N . THR A 1 508 ? -26.234 -35.094 -12.883 1 98.5 508 THR A N 1
ATOM 4071 C CA . THR A 1 508 ? -26.781 -36.406 -13.227 1 98.5 508 THR A CA 1
ATOM 4072 C C . THR A 1 508 ? -25.734 -37.25 -13.953 1 98.5 508 THR A C 1
ATOM 4074 O O . THR A 1 508 ? -24.906 -36.719 -14.688 1 98.5 508 THR A O 1
ATOM 4077 N N . ILE A 1 509 ? -25.703 -38.5 -13.656 1 98.44 509 ILE A N 1
ATOM 4078 C CA . ILE A 1 509 ? -24.891 -39.5 -14.344 1 98.44 509 ILE A CA 1
ATOM 4079 C C . ILE A 1 509 ? -25.781 -40.656 -14.812 1 98.44 509 ILE A C 1
ATOM 4081 O O . ILE A 1 509 ? -26.672 -41.094 -14.094 1 98.44 509 ILE A O 1
ATOM 4085 N N . ASN A 1 510 ? -25.609 -41.188 -16.016 1 98.38 510 ASN A N 1
ATOM 4086 C CA . ASN A 1 510 ? -26.469 -42.25 -16.562 1 98.38 510 ASN A CA 1
ATOM 4087 C C . ASN A 1 510 ? -26.031 -43.625 -16.094 1 98.38 510 ASN A C 1
ATOM 4089 O O . ASN A 1 510 ? -26.5 -44.625 -16.609 1 98.38 510 ASN A O 1
ATOM 4093 N N . CYS A 1 511 ? -25.078 -43.688 -15.172 1 98 511 CYS A N 1
ATOM 4094 C CA . CYS A 1 511 ? -24.562 -44.938 -14.617 1 98 511 CYS A CA 1
ATOM 4095 C C . CYS A 1 511 ? -24.672 -44.938 -13.094 1 98 511 CYS A C 1
ATOM 4097 O O . CYS A 1 511 ? -24.734 -43.875 -12.469 1 98 511 CYS A O 1
ATOM 4099 N N . ASP A 1 512 ? -24.734 -46.219 -12.531 1 97.81 512 ASP A N 1
ATOM 4100 C CA . ASP A 1 512 ? -24.656 -46.344 -11.07 1 97.81 512 ASP A CA 1
ATOM 4101 C C . ASP A 1 512 ? -23.297 -45.906 -10.562 1 97.81 512 ASP A C 1
ATOM 4103 O O . ASP A 1 512 ? -22.266 -46.188 -11.195 1 97.81 512 ASP A O 1
ATOM 4107 N N . TYR A 1 513 ? -23.266 -45.156 -9.5 1 98.38 513 TYR A N 1
ATOM 4108 C CA . TYR A 1 513 ? -22.016 -44.688 -8.93 1 98.38 513 TYR A CA 1
ATOM 4109 C C . TYR A 1 513 ? -22.094 -44.625 -7.406 1 98.38 513 TYR A C 1
ATOM 4111 O O . TYR A 1 513 ? -23.188 -44.688 -6.836 1 98.38 513 TYR A O 1
ATOM 4119 N N . GLU A 1 514 ? -21 -44.594 -6.758 1 98.38 514 GLU A N 1
ATOM 4120 C CA . GLU A 1 514 ? -20.859 -44.344 -5.332 1 98.38 514 GLU A CA 1
ATOM 4121 C C . GLU A 1 514 ? -20.016 -43.062 -5.094 1 98.38 514 GLU A C 1
ATOM 4123 O O . GLU A 1 514 ? -19 -42.875 -5.762 1 98.38 514 GLU A O 1
ATOM 4128 N N . MET A 1 515 ? -20.5 -42.188 -4.195 1 98.19 515 MET A N 1
ATOM 4129 C CA . MET A 1 515 ? -19.75 -41 -3.871 1 98.19 515 MET A CA 1
ATOM 4130 C C . MET A 1 515 ? -18.609 -41.312 -2.904 1 98.19 515 MET A C 1
ATOM 4132 O O . MET A 1 515 ? -18.844 -41.781 -1.8 1 98.19 515 MET A O 1
ATOM 4136 N N . ILE A 1 516 ? -17.344 -41.062 -3.285 1 97.69 516 ILE A N 1
ATOM 4137 C CA . ILE A 1 516 ? -16.172 -41.281 -2.43 1 97.69 516 ILE A CA 1
ATOM 4138 C C . ILE A 1 516 ? -15.25 -40.062 -2.537 1 97.69 516 ILE A C 1
ATOM 4140 O O . ILE A 1 516 ? -14.688 -39.781 -3.602 1 97.69 516 ILE A O 1
ATOM 4144 N N . ASN A 1 517 ? -15.016 -39.281 -1.468 1 97.31 517 ASN A N 1
ATOM 4145 C CA . ASN A 1 517 ? -14.078 -38.188 -1.386 1 97.31 517 ASN A CA 1
ATOM 4146 C C . ASN A 1 517 ? -14.32 -37.156 -2.494 1 97.31 517 ASN A C 1
ATOM 4148 O O . ASN A 1 517 ? -13.367 -36.656 -3.107 1 97.31 517 ASN A O 1
ATOM 4152 N N . GLY A 1 518 ? -15.586 -36.875 -2.83 1 98.12 518 GLY A N 1
ATOM 4153 C CA . GLY A 1 518 ? -15.945 -35.875 -3.809 1 98.12 518 GLY A CA 1
ATOM 4154 C C . GLY A 1 518 ? -15.922 -36.375 -5.234 1 98.12 518 GLY A C 1
ATOM 4155 O O . GLY A 1 518 ? -16.047 -35.594 -6.184 1 98.12 518 GLY A O 1
ATOM 4156 N N . TYR A 1 519 ? -15.805 -37.688 -5.422 1 98.5 519 TYR A N 1
ATOM 4157 C CA . TYR A 1 519 ? -15.828 -38.344 -6.734 1 98.5 519 TYR A CA 1
ATOM 4158 C C . TYR A 1 519 ? -17 -39.281 -6.852 1 98.5 519 TYR A C 1
ATOM 4160 O O . TYR A 1 519 ? -17.328 -40 -5.902 1 98.5 519 TYR A O 1
ATOM 4168 N N . ALA A 1 520 ? -17.703 -39.281 -7.992 1 98.75 520 ALA A N 1
ATOM 4169 C CA . ALA A 1 520 ? -18.594 -40.375 -8.367 1 98.75 520 ALA A CA 1
ATOM 4170 C C . ALA A 1 520 ? -17.828 -41.562 -8.945 1 98.75 520 ALA A C 1
ATOM 4172 O O . ALA A 1 520 ? -17.266 -41.469 -10.047 1 98.75 520 ALA A O 1
ATOM 4173 N N . VAL A 1 521 ? -17.766 -42.625 -8.242 1 98.69 521 VAL A N 1
ATOM 4174 C CA . VAL A 1 521 ? -16.938 -43.781 -8.633 1 98.69 521 VAL A CA 1
ATOM 4175 C C . VAL A 1 521 ? -17.812 -44.844 -9.281 1 98.69 521 VAL A C 1
ATOM 4177 O O . VAL A 1 521 ? -18.781 -45.344 -8.672 1 98.69 521 VAL A O 1
ATOM 4180 N N . LEU A 1 522 ? -17.484 -45.25 -10.5 1 98.69 522 LEU A N 1
ATOM 4181 C CA . LEU A 1 522 ? -18.203 -46.25 -11.297 1 98.69 522 LEU A CA 1
ATOM 4182 C C . LEU A 1 522 ? -17.359 -47.5 -11.453 1 98.69 522 LEU A C 1
ATOM 4184 O O . LEU A 1 522 ? -16.141 -47.438 -11.539 1 98.69 522 LEU A O 1
ATOM 4188 N N . SER A 1 523 ? -18.016 -48.625 -11.547 1 98.38 523 SER A N 1
ATOM 4189 C CA . SER A 1 523 ? -17.359 -49.875 -11.898 1 98.38 523 SER A CA 1
ATOM 4190 C C . SER A 1 523 ? -17.453 -50.156 -13.391 1 98.38 523 SER A C 1
ATOM 4192 O O . SER A 1 523 ? -18.562 -50.219 -13.945 1 98.38 523 SER A O 1
ATOM 4194 N N . ILE A 1 524 ? -16.328 -50.281 -14 1 98.38 524 ILE A N 1
ATOM 4195 C CA . ILE A 1 524 ? -16.266 -50.469 -15.445 1 98.38 524 ILE A CA 1
ATOM 4196 C C . ILE A 1 524 ? -15.727 -51.875 -15.75 1 98.38 524 ILE A C 1
ATOM 4198 O O . ILE A 1 524 ? -14.594 -52.188 -15.398 1 98.38 524 ILE A O 1
ATOM 4202 N N . ASN A 1 525 ? -16.453 -52.688 -16.438 1 97.38 525 ASN A N 1
ATOM 4203 C CA . ASN A 1 525 ? -16 -54.031 -16.797 1 97.38 525 ASN A CA 1
ATOM 4204 C C . ASN A 1 525 ? -16.25 -54.312 -18.281 1 97.38 525 ASN A C 1
ATOM 4206 O O . ASN A 1 525 ? -15.891 -55.406 -18.766 1 97.38 525 ASN A O 1
ATOM 4210 N N . LYS A 1 526 ? -16.922 -53.438 -18.984 1 97.81 526 LYS A N 1
ATOM 4211 C CA . LYS A 1 526 ? -17.172 -53.5 -20.422 1 97.81 526 LYS A CA 1
ATOM 4212 C C . LYS A 1 526 ? -17.172 -52.125 -21.047 1 97.81 526 LYS A C 1
ATOM 4214 O O . LYS A 1 526 ? -17.078 -51.094 -20.344 1 97.81 526 LYS A O 1
ATOM 4219 N N . ASN A 1 527 ? -17.188 -52.125 -22.344 1 98.19 527 ASN A N 1
ATOM 4220 C CA . ASN A 1 527 ? -17.359 -50.844 -23 1 98.19 527 ASN A CA 1
ATOM 4221 C C . ASN A 1 527 ? -18.547 -50.062 -22.438 1 98.19 527 ASN A C 1
ATOM 4223 O O . ASN A 1 527 ? -19.656 -50.625 -22.344 1 98.19 527 ASN A O 1
ATOM 4227 N N . THR A 1 528 ? -18.297 -48.875 -21.969 1 98.19 528 THR A N 1
ATOM 4228 C CA . THR A 1 528 ? -19.328 -48.125 -21.266 1 98.19 528 THR A CA 1
ATOM 4229 C C . THR A 1 528 ? -19.359 -46.656 -21.75 1 98.19 528 THR A C 1
ATOM 4231 O O . THR A 1 528 ? -18.312 -46.031 -21.875 1 98.19 528 THR A O 1
ATOM 4234 N N . ASN A 1 529 ? -20.484 -46.188 -22.109 1 98.44 529 ASN A N 1
ATOM 4235 C CA . ASN A 1 529 ? -20.734 -44.781 -22.359 1 98.44 529 ASN A CA 1
ATOM 4236 C C . ASN A 1 529 ? -21.281 -44.062 -21.109 1 98.44 529 ASN A C 1
ATOM 4238 O O . ASN A 1 529 ? -22.406 -44.344 -20.688 1 98.44 529 ASN A O 1
ATOM 4242 N N . VAL A 1 530 ? -20.516 -43.219 -20.578 1 98.75 530 VAL A N 1
ATOM 4243 C CA . VAL A 1 530 ? -20.938 -42.469 -19.391 1 98.75 530 VAL A CA 1
ATOM 4244 C C . VAL A 1 530 ? -21.297 -41.062 -19.766 1 98.75 530 VAL A C 1
ATOM 4246 O O . VAL A 1 530 ? -20.516 -40.344 -20.422 1 98.75 530 VAL A O 1
ATOM 4249 N N . GLU A 1 531 ? -22.484 -40.594 -19.422 1 98.62 531 GLU A N 1
ATOM 4250 C CA . GLU A 1 531 ? -22.906 -39.188 -19.578 1 98.62 531 GLU A CA 1
ATOM 4251 C C . GLU A 1 531 ? -23.094 -38.531 -18.234 1 98.62 531 GLU A C 1
ATOM 4253 O O . GLU A 1 531 ? -23.844 -39 -17.375 1 98.62 531 GLU A O 1
ATOM 4258 N N . ILE A 1 532 ? -22.406 -37.5 -18.078 1 98.56 532 ILE A N 1
ATOM 4259 C CA . ILE A 1 532 ? -22.562 -36.719 -16.859 1 98.56 532 ILE A CA 1
ATOM 4260 C C . ILE A 1 532 ? -22.984 -35.281 -17.234 1 98.56 532 ILE A C 1
ATOM 4262 O O . ILE A 1 532 ? -22.484 -34.719 -18.203 1 98.56 532 ILE A O 1
ATOM 4266 N N . SER A 1 533 ? -23.953 -34.719 -16.516 1 98.5 533 SER A N 1
ATOM 4267 C CA . SER A 1 533 ? -24.438 -33.375 -16.703 1 98.5 533 SER A CA 1
ATOM 4268 C C . SER A 1 533 ? -24.344 -32.562 -15.398 1 98.5 533 SER A C 1
ATOM 4270 O O . SER A 1 533 ? -24.938 -32.938 -14.391 1 98.5 533 SER A O 1
ATOM 4272 N N . PHE A 1 534 ? -23.578 -31.5 -15.453 1 98.5 534 PHE A N 1
ATOM 4273 C CA . PHE A 1 534 ? -23.453 -30.594 -14.32 1 98.5 534 PHE A CA 1
ATOM 4274 C C . PHE A 1 534 ? -24.391 -29.391 -14.492 1 98.5 534 PHE A C 1
ATOM 4276 O O . PHE A 1 534 ? -24.422 -28.781 -15.562 1 98.5 534 PHE A O 1
ATOM 4283 N N . ASP A 1 535 ? -25.125 -29.016 -13.531 1 96.94 535 ASP A N 1
ATOM 4284 C CA . ASP A 1 535 ? -25.953 -27.812 -13.578 1 96.94 535 ASP A CA 1
ATOM 4285 C C . ASP A 1 535 ? -25.109 -26.547 -13.469 1 96.94 535 ASP A C 1
ATOM 4287 O O . ASP A 1 535 ? -24.453 -26.328 -12.445 1 96.94 535 ASP A O 1
ATOM 4291 N N . LEU A 1 536 ? -25.141 -25.75 -14.555 1 96.62 536 LEU A N 1
ATOM 4292 C CA . LEU A 1 536 ? -24.359 -24.516 -14.586 1 96.62 536 LEU A CA 1
ATOM 4293 C C . LEU A 1 536 ? -25.234 -23.312 -14.25 1 96.62 536 LEU A C 1
ATOM 4295 O O . LEU A 1 536 ? -25.516 -22.469 -15.109 1 96.62 536 LEU A O 1
ATOM 4299 N N . LYS A 1 537 ? -25.516 -23.109 -13.031 1 95.31 537 LYS A N 1
ATOM 4300 C CA . LYS A 1 537 ? -26.297 -21.969 -12.578 1 95.31 537 LYS A CA 1
ATOM 4301 C C . LYS A 1 537 ? -25.406 -20.781 -12.266 1 95.31 537 LYS A C 1
ATOM 4303 O O . LYS A 1 537 ? -24.266 -20.953 -11.812 1 95.31 537 LYS A O 1
ATOM 4308 N N . VAL A 1 538 ? -25.938 -19.516 -12.633 1 97.75 538 VAL A N 1
ATOM 4309 C CA . VAL A 1 538 ? -25.266 -18.312 -12.156 1 97.75 538 VAL A CA 1
ATOM 4310 C C . VAL A 1 538 ? -25.391 -18.219 -10.641 1 97.75 538 VAL A C 1
ATOM 4312 O O . VAL A 1 538 ? -26.5 -18.344 -10.094 1 97.75 538 VAL A O 1
ATOM 4315 N N . LYS A 1 539 ? -24.297 -18.078 -9.969 1 97.81 539 LYS A N 1
ATOM 4316 C CA . LYS A 1 539 ? -24.281 -17.984 -8.508 1 97.81 539 LYS A CA 1
ATOM 4317 C C . LYS A 1 539 ? -23.656 -16.688 -8.039 1 97.81 539 LYS A C 1
ATOM 4319 O O . LYS A 1 539 ? -22.703 -16.188 -8.633 1 97.81 539 LYS A O 1
ATOM 4324 N N . LEU A 1 540 ? -24.25 -16.109 -7.008 1 98.12 540 LEU A N 1
ATOM 4325 C CA . LEU A 1 540 ? -23.625 -15.031 -6.25 1 98.12 540 LEU A CA 1
ATOM 4326 C C . LEU A 1 540 ? -22.797 -15.586 -5.102 1 98.12 540 LEU A C 1
ATOM 4328 O O . LEU A 1 540 ? -23.297 -16.359 -4.285 1 98.12 540 LEU A O 1
ATOM 4332 N N . ILE A 1 541 ? -21.531 -15.266 -5.121 1 98.31 541 ILE A N 1
ATOM 4333 C CA . ILE A 1 541 ? -20.625 -15.797 -4.109 1 98.31 541 ILE A CA 1
ATOM 4334 C C . ILE A 1 541 ? -20.203 -14.68 -3.16 1 98.31 541 ILE A C 1
ATOM 4336 O O . ILE A 1 541 ? -19.734 -13.625 -3.6 1 98.31 541 ILE A O 1
ATOM 4340 N N . ARG A 1 542 ? -20.375 -14.906 -1.914 1 96.75 542 ARG A N 1
ATOM 4341 C CA . ARG A 1 542 ? -19.922 -13.977 -0.884 1 96.75 542 ARG A CA 1
ATOM 4342 C C . ARG A 1 542 ? -18.594 -14.43 -0.28 1 96.75 542 ARG A C 1
ATOM 4344 O O . ARG A 1 542 ? -18.391 -15.625 -0.049 1 96.75 542 ARG A O 1
ATOM 4351 N N . CYS A 1 543 ? -17.672 -13.539 -0.139 1 97.69 543 CYS A N 1
ATOM 4352 C CA . CYS A 1 543 ? -16.438 -13.766 0.599 1 97.69 543 CYS A CA 1
ATOM 4353 C C . CYS A 1 543 ? -16.656 -13.617 2.098 1 97.69 543 CYS A C 1
ATOM 4355 O O . CYS A 1 543 ? -17.547 -12.883 2.525 1 97.69 543 CYS A O 1
ATOM 4357 N N . SER A 1 544 ? -15.875 -14.297 2.912 1 97.5 544 SER A N 1
ATOM 4358 C CA . SER A 1 544 ? -15.945 -14.195 4.367 1 97.5 544 SER A CA 1
ATOM 4359 C C . SER A 1 544 ? -15.969 -12.734 4.812 1 97.5 544 SER A C 1
ATOM 4361 O O . SER A 1 544 ? -15.234 -11.906 4.281 1 97.5 544 SER A O 1
ATOM 4363 N N . ASN A 1 545 ? -16.844 -12.445 5.844 1 96.75 545 ASN A N 1
ATOM 4364 C CA . ASN A 1 545 ? -16.938 -11.094 6.367 1 96.75 545 ASN A CA 1
ATOM 4365 C C . ASN A 1 545 ? -15.703 -10.734 7.199 1 96.75 545 ASN A C 1
ATOM 4367 O O . ASN A 1 545 ? -15.578 -9.602 7.672 1 96.75 545 ASN A O 1
ATOM 4371 N N . LEU A 1 546 ? -14.719 -11.648 7.305 1 97.31 546 LEU A N 1
ATOM 4372 C CA . LEU A 1 546 ? -13.422 -11.359 7.914 1 97.31 546 LEU A CA 1
ATOM 4373 C C . LEU A 1 546 ? -12.484 -10.711 6.902 1 97.31 546 LEU A C 1
ATOM 4375 O O . LEU A 1 546 ? -11.453 -10.148 7.281 1 97.31 546 LEU A O 1
ATOM 4379 N N . VAL A 1 547 ? -12.805 -10.828 5.633 1 98.12 547 VAL A N 1
ATOM 4380 C CA . VAL A 1 547 ? -12.086 -10.109 4.59 1 98.12 547 VAL A CA 1
ATOM 4381 C C . VAL A 1 547 ? -12.664 -8.703 4.441 1 98.12 547 VAL A C 1
ATOM 4383 O O . VAL A 1 547 ? -13.664 -8.508 3.742 1 98.12 547 VAL A O 1
ATOM 4386 N N . ARG A 1 548 ? -12.008 -7.75 4.984 1 96.69 548 ARG A N 1
ATOM 4387 C CA . ARG A 1 548 ? -12.484 -6.375 5.066 1 96.69 548 ARG A CA 1
ATOM 4388 C C . ARG A 1 548 ? -12.766 -5.809 3.68 1 96.69 548 ARG A C 1
ATOM 4390 O O . ARG A 1 548 ? -13.727 -5.051 3.498 1 96.69 548 ARG A O 1
ATOM 4397 N N . ALA A 1 549 ? -12.008 -6.195 2.68 1 96.94 549 ALA A N 1
ATOM 4398 C CA . ALA A 1 549 ? -12.086 -5.625 1.339 1 96.94 549 ALA A CA 1
ATOM 4399 C C . ALA A 1 549 ? -13.383 -6.02 0.646 1 96.94 549 ALA A C 1
ATOM 4401 O O . ALA A 1 549 ? -13.836 -5.34 -0.281 1 96.94 549 ALA A O 1
ATOM 4402 N N . ASN A 1 550 ? -14.031 -7.109 1.108 1 97.81 550 ASN A N 1
ATOM 4403 C CA . ASN A 1 550 ? -15.117 -7.672 0.315 1 97.81 550 ASN A CA 1
ATOM 4404 C C . ASN A 1 550 ? -16.438 -7.684 1.089 1 97.81 550 ASN A C 1
ATOM 4406 O O . ASN A 1 550 ? -17.453 -8.125 0.572 1 97.81 550 ASN A O 1
ATOM 4410 N N . ILE A 1 551 ? -16.391 -7.254 2.363 1 95.81 551 ILE A N 1
ATOM 4411 C CA . ILE A 1 551 ? -17.609 -7.285 3.164 1 95.81 551 ILE A CA 1
ATOM 4412 C C . ILE A 1 551 ? -18.672 -6.41 2.512 1 95.81 551 ILE A C 1
ATOM 4414 O O . ILE A 1 551 ? -18.375 -5.316 2.021 1 95.81 551 ILE A O 1
ATOM 4418 N N . GLY A 1 552 ? -19.875 -6.926 2.367 1 94.06 552 GLY A N 1
ATOM 4419 C CA . GLY A 1 552 ? -20.984 -6.211 1.748 1 94.06 552 GLY A CA 1
ATOM 4420 C C . GLY A 1 552 ? -20.984 -6.312 0.234 1 94.06 552 GLY A C 1
ATOM 4421 O O . GLY A 1 552 ? -21.766 -5.637 -0.437 1 94.06 552 GLY A O 1
ATOM 4422 N N . LYS A 1 553 ? -20.125 -7.094 -0.353 1 97.06 553 LYS A N 1
ATOM 4423 C CA . LYS A 1 553 ? -20.016 -7.273 -1.797 1 97.06 553 LYS A CA 1
ATOM 4424 C C . LYS A 1 553 ? -20.188 -8.742 -2.186 1 97.06 553 LYS A C 1
ATOM 4426 O O . LYS A 1 553 ? -20.172 -9.617 -1.323 1 97.06 553 LYS A O 1
ATOM 4431 N N . VAL A 1 554 ? -20.406 -8.992 -3.418 1 98.06 554 VAL A N 1
ATOM 4432 C CA . VAL A 1 554 ? -20.516 -10.352 -3.941 1 98.06 554 VAL A CA 1
ATOM 4433 C C . VAL A 1 554 ? -19.781 -10.445 -5.273 1 98.06 554 VAL A C 1
ATOM 4435 O O . VAL A 1 554 ? -19.594 -9.445 -5.965 1 98.06 554 VAL A O 1
ATOM 4438 N N . ALA A 1 555 ? -19.312 -11.57 -5.574 1 98.69 555 ALA A N 1
ATOM 4439 C CA . ALA A 1 555 ? -18.828 -11.938 -6.906 1 98.69 555 ALA A CA 1
ATOM 4440 C C . ALA A 1 555 ? -19.844 -12.805 -7.637 1 98.69 555 ALA A C 1
ATOM 4442 O O . ALA A 1 555 ? -20.734 -13.398 -7.012 1 98.69 555 ALA A O 1
ATOM 4443 N N . VAL A 1 556 ? -19.766 -12.789 -8.914 1 98.81 556 VAL A N 1
ATOM 4444 C CA . VAL A 1 556 ? -20.625 -13.633 -9.742 1 98.81 556 VAL A CA 1
ATOM 4445 C C . VAL A 1 556 ? -19.797 -14.734 -10.391 1 98.81 556 VAL A C 1
ATOM 4447 O O . VAL A 1 556 ? -18.688 -14.492 -10.867 1 98.81 556 VAL A O 1
ATOM 4450 N N . ALA A 1 557 ? -20.312 -15.938 -10.305 1 98.62 557 ALA A N 1
ATOM 4451 C CA . ALA A 1 557 ? -19.641 -17.062 -10.945 1 98.62 557 ALA A CA 1
ATOM 4452 C C . ALA A 1 557 ? -20.656 -17.953 -11.672 1 98.62 557 ALA A C 1
ATOM 4454 O O . ALA A 1 557 ? -21.844 -17.969 -11.344 1 98.62 557 ALA A O 1
ATOM 4455 N N . ARG A 1 558 ? -20.297 -18.641 -12.625 1 98.5 558 ARG A N 1
ATOM 4456 C CA . ARG A 1 558 ? -21 -19.703 -13.328 1 98.5 558 ARG A CA 1
ATOM 4457 C C . ARG A 1 558 ? -20.062 -20.875 -13.609 1 98.5 558 ARG A C 1
ATOM 4459 O O . ARG A 1 558 ? -19.156 -20.781 -14.438 1 98.5 558 ARG A O 1
ATOM 4466 N N . GLY A 1 559 ? -20.375 -22.016 -12.938 1 97.56 559 GLY A N 1
ATOM 4467 C CA . GLY A 1 559 ? -19.375 -23.078 -12.945 1 97.56 559 GLY A CA 1
ATOM 4468 C C . GLY A 1 559 ? -18.062 -22.641 -12.336 1 97.56 559 GLY A C 1
ATOM 4469 O O . GLY A 1 559 ? -18.031 -22.062 -11.25 1 97.56 559 GLY A O 1
ATOM 4470 N N . PRO A 1 560 ? -16.938 -23.016 -13 1 97.5 560 PRO A N 1
ATOM 4471 C CA . PRO A 1 560 ? -15.617 -22.656 -12.453 1 97.5 560 PRO A CA 1
ATOM 4472 C C . PRO A 1 560 ? -15.188 -21.25 -12.828 1 97.5 560 PRO A C 1
ATOM 4474 O O . PRO A 1 560 ? -14.109 -20.797 -12.422 1 97.5 560 PRO A O 1
ATOM 4477 N N . VAL A 1 561 ? -15.953 -20.453 -13.516 1 98.44 561 VAL A N 1
ATOM 4478 C CA . VAL A 1 561 ? -15.539 -19.156 -14.07 1 98.44 561 VAL A CA 1
ATOM 4479 C C . VAL A 1 561 ? -16.094 -18.031 -13.219 1 98.44 561 VAL A C 1
ATOM 4481 O O . VAL A 1 561 ? -17.281 -17.969 -12.938 1 98.44 561 VAL A O 1
ATOM 4484 N N . VAL A 1 562 ? -15.211 -17.188 -12.797 1 98.81 562 VAL A N 1
ATOM 4485 C CA . VAL A 1 562 ? -15.57 -15.953 -12.094 1 98.81 562 VAL A CA 1
ATOM 4486 C C . VAL A 1 562 ? -15.781 -14.82 -13.102 1 98.81 562 VAL A C 1
ATOM 4488 O O . VAL A 1 562 ? -15.102 -14.766 -14.133 1 98.81 562 VAL A O 1
ATOM 4491 N N . TYR A 1 563 ? -16.719 -13.938 -12.852 1 98.88 563 TYR A N 1
ATOM 4492 C CA . TYR A 1 563 ? -17.031 -12.852 -13.766 1 98.88 563 TYR A CA 1
ATOM 4493 C C . TYR A 1 563 ? -16.641 -11.508 -13.164 1 98.88 563 TYR A C 1
ATOM 4495 O O . TYR A 1 563 ? -16.422 -11.398 -11.961 1 98.88 563 TYR A O 1
ATOM 4503 N N . CYS A 1 564 ? -16.531 -10.5 -14.016 1 98.88 564 CYS A N 1
ATOM 4504 C CA . CYS A 1 564 ? -16.188 -9.156 -13.562 1 98.88 564 CYS A CA 1
ATOM 4505 C C . CYS A 1 564 ? -16.906 -8.102 -14.406 1 98.88 564 CYS A C 1
ATOM 4507 O O . CYS A 1 564 ? -17.406 -8.406 -15.5 1 98.88 564 CYS A O 1
ATOM 4509 N N . ALA A 1 565 ? -17.016 -6.914 -13.891 1 98.88 565 ALA A N 1
ATOM 4510 C CA . ALA A 1 565 ? -17.547 -5.754 -14.602 1 98.88 565 ALA A CA 1
ATOM 4511 C C . ALA A 1 565 ? -16.422 -4.887 -15.148 1 98.88 565 ALA A C 1
ATOM 4513 O O . ALA A 1 565 ? -15.414 -4.648 -14.469 1 98.88 565 ALA A O 1
ATOM 4514 N N . GLU A 1 566 ? -16.516 -4.445 -16.391 1 98.62 566 GLU A N 1
ATOM 4515 C CA . GLU A 1 566 ? -15.648 -3.43 -16.984 1 98.62 566 GLU A CA 1
ATOM 4516 C C . GLU A 1 566 ? -16.406 -2.127 -17.219 1 98.62 566 GLU A C 1
ATOM 4518 O O . GLU A 1 566 ? -17.594 -2.145 -17.562 1 98.62 566 GLU A O 1
ATOM 4523 N N . SER A 1 567 ? -15.68 -1.062 -17.078 1 98.31 567 SER A N 1
ATOM 4524 C CA . SER A 1 567 ? -16.328 0.229 -17.266 1 98.31 567 SER A CA 1
ATOM 4525 C C . SER A 1 567 ? -16.812 0.4 -18.703 1 98.31 567 SER A C 1
ATOM 4527 O O . SER A 1 567 ? -17.828 1.05 -18.953 1 98.31 567 SER A O 1
ATOM 4529 N N . ILE A 1 568 ? -16.156 -0.166 -19.703 1 97.25 568 ILE A N 1
ATOM 4530 C CA . ILE A 1 568 ? -16.484 0.002 -21.109 1 97.25 568 ILE A CA 1
ATOM 4531 C C . ILE A 1 568 ? -17.875 -0.548 -21.375 1 97.25 568 ILE A C 1
ATOM 4533 O O . ILE A 1 568 ? -18.562 -0.096 -22.297 1 97.25 568 ILE A O 1
ATOM 4537 N N . ASP A 1 569 ? -18.391 -1.526 -20.547 1 97.81 569 ASP A N 1
ATOM 4538 C CA . ASP A 1 569 ? -19.703 -2.137 -20.734 1 97.81 569 ASP A CA 1
ATOM 4539 C C . ASP A 1 569 ? -20.719 -1.538 -19.766 1 97.81 569 ASP A C 1
ATOM 4541 O O . ASP A 1 569 ? -21.922 -1.797 -19.875 1 97.81 569 ASP A O 1
ATOM 4545 N N . ASN A 1 570 ? -20.266 -0.735 -18.812 1 97.88 570 ASN A N 1
ATOM 4546 C CA . ASN A 1 570 ? -21.125 -0.278 -17.719 1 97.88 570 ASN A CA 1
ATOM 4547 C C . ASN A 1 570 ? -20.984 1.225 -17.5 1 97.88 570 ASN A C 1
ATOM 4549 O O . ASN A 1 570 ? -21.344 2.023 -18.359 1 97.88 570 ASN A O 1
ATOM 4553 N N . CYS A 1 571 ? -20.344 1.732 -16.422 1 95 571 CYS A N 1
ATOM 4554 C CA . CYS A 1 571 ? -20.109 3.139 -16.109 1 95 571 CYS A CA 1
ATOM 4555 C C . CYS A 1 571 ? -18.719 3.354 -15.547 1 95 571 CYS A C 1
ATOM 4557 O O . CYS A 1 571 ? -18.016 2.391 -15.234 1 95 571 CYS A O 1
ATOM 4559 N N . GLU A 1 572 ? -18.375 4.633 -15.578 1 95.12 572 GLU A N 1
ATOM 4560 C CA . GLU A 1 572 ? -17.172 4.957 -14.797 1 95.12 572 GLU A CA 1
ATOM 4561 C C . GLU A 1 572 ? -17.453 4.836 -13.305 1 95.12 572 GLU A C 1
ATOM 4563 O O . GLU A 1 572 ? -18.594 4.906 -12.867 1 95.12 572 GLU A O 1
ATOM 4568 N N . ASN A 1 573 ? -16.453 4.613 -12.547 1 97.06 573 ASN A N 1
ATOM 4569 C CA . ASN A 1 573 ? -16.578 4.453 -11.102 1 97.06 573 ASN A CA 1
ATOM 4570 C C . ASN A 1 573 ? -17.469 3.271 -10.75 1 97.06 573 ASN A C 1
ATOM 4572 O O . ASN A 1 573 ? -18.531 3.447 -10.133 1 97.06 573 ASN A O 1
ATOM 4576 N N . LEU A 1 574 ? -16.953 2.121 -10.969 1 98.25 574 LEU A N 1
ATOM 4577 C CA . LEU A 1 574 ? -17.719 0.884 -10.867 1 98.25 574 LEU A CA 1
ATOM 4578 C C . LEU A 1 574 ? -18.188 0.658 -9.43 1 98.25 574 LEU A C 1
ATOM 4580 O O . LEU A 1 574 ? -19.094 -0.145 -9.195 1 98.25 574 LEU A O 1
ATOM 4584 N N . GLN A 1 575 ? -17.578 1.352 -8.414 1 97.38 575 GLN A N 1
ATOM 4585 C CA . GLN A 1 575 ? -18.031 1.203 -7.035 1 97.38 575 GLN A CA 1
ATOM 4586 C C . GLN A 1 575 ? -19.453 1.726 -6.852 1 97.38 575 GLN A C 1
ATOM 4588 O O . GLN A 1 575 ? -20.078 1.458 -5.832 1 97.38 575 GLN A O 1
ATOM 4593 N N . LEU A 1 576 ? -19.953 2.518 -7.852 1 97.44 576 LEU A N 1
ATOM 4594 C CA . LEU A 1 576 ? -21.297 3.074 -7.785 1 97.44 576 LEU A CA 1
ATOM 4595 C C . LEU A 1 576 ? -22.344 2.016 -8.125 1 97.44 576 LEU A C 1
ATOM 4597 O O . LEU A 1 576 ? -23.531 2.217 -7.895 1 97.44 576 LEU A O 1
ATOM 4601 N N . LEU A 1 577 ? -21.906 0.872 -8.727 1 98.12 577 LEU A N 1
ATOM 4602 C CA . LEU A 1 577 ? -22.828 -0.205 -9.102 1 98.12 577 LEU A CA 1
ATOM 4603 C C . LEU A 1 577 ? -23.203 -1.044 -7.891 1 98.12 577 LEU A C 1
ATOM 4605 O O . LEU A 1 577 ? -22.375 -1.295 -7.016 1 98.12 577 LEU A O 1
ATOM 4609 N N . LYS A 1 578 ? -24.438 -1.449 -7.828 1 97.5 578 LYS A N 1
ATOM 4610 C CA . LYS A 1 578 ? -24.969 -2.418 -6.875 1 97.5 578 LYS A CA 1
ATOM 4611 C C . LYS A 1 578 ? -25.719 -3.545 -7.59 1 97.5 578 LYS A C 1
ATOM 4613 O O . LYS A 1 578 ? -26.609 -3.289 -8.391 1 97.5 578 LYS A O 1
ATOM 4618 N N . ILE A 1 579 ? -25.312 -4.723 -7.348 1 97.94 579 ILE A N 1
ATOM 4619 C CA . ILE A 1 579 ? -26.016 -5.867 -7.918 1 97.94 579 ILE A CA 1
ATOM 4620 C C . ILE A 1 579 ? -27.266 -6.172 -7.09 1 97.94 579 ILE A C 1
ATOM 4622 O O . ILE A 1 579 ? -27.25 -6.055 -5.863 1 97.94 579 ILE A O 1
ATOM 4626 N N . ASN A 1 580 ? -28.406 -6.465 -7.742 1 97.5 580 ASN A N 1
ATOM 4627 C CA . ASN A 1 580 ? -29.609 -6.938 -7.07 1 97.5 580 ASN A CA 1
ATOM 4628 C C . ASN A 1 580 ? -29.578 -8.453 -6.863 1 97.5 580 ASN A C 1
ATOM 4630 O O . ASN A 1 580 ? -29.812 -9.211 -7.805 1 97.5 580 ASN A O 1
ATOM 4634 N N . PRO A 1 581 ? -29.328 -8.883 -5.656 1 95.81 581 PRO A N 1
ATOM 4635 C CA . PRO A 1 581 ? -29.203 -10.328 -5.445 1 95.81 581 PRO A CA 1
ATOM 4636 C C . PRO A 1 581 ? -30.484 -11.086 -5.754 1 95.81 581 PRO A C 1
ATOM 4638 O O . PRO A 1 581 ? -30.453 -12.305 -5.953 1 95.81 581 PRO A O 1
ATOM 4641 N N . ASN A 1 582 ? -31.594 -10.383 -5.777 1 94.94 582 ASN A N 1
ATOM 4642 C CA . ASN A 1 582 ? -32.875 -11.023 -6.039 1 94.94 582 ASN A CA 1
ATOM 4643 C C . ASN A 1 582 ? -33.344 -10.781 -7.473 1 94.94 582 ASN A C 1
ATOM 4645 O O . ASN A 1 582 ? -34.5 -11.07 -7.812 1 94.94 582 ASN A O 1
ATOM 4649 N N . GLY A 1 583 ? -32.469 -10.133 -8.188 1 96.44 583 GLY A N 1
ATOM 4650 C CA . GLY A 1 583 ? -32.812 -9.836 -9.57 1 96.44 583 GLY A CA 1
ATOM 4651 C C . GLY A 1 583 ? -32.531 -10.984 -10.516 1 96.44 583 GLY A C 1
ATOM 4652 O O . GLY A 1 583 ? -32.219 -12.102 -10.078 1 96.44 583 GLY A O 1
ATOM 4653 N N . ASP A 1 584 ? -32.656 -10.672 -11.805 1 96.69 584 ASP A N 1
ATOM 4654 C CA . ASP A 1 584 ? -32.438 -11.68 -12.844 1 96.69 584 ASP A CA 1
ATOM 4655 C C . ASP A 1 584 ? -30.984 -11.703 -13.289 1 96.69 584 ASP A C 1
ATOM 4657 O O . ASP A 1 584 ? -30.328 -10.664 -13.305 1 96.69 584 ASP A O 1
ATOM 4661 N N . PHE A 1 585 ? -30.562 -12.828 -13.578 1 97.88 585 PHE A N 1
ATOM 4662 C CA . PHE A 1 585 ? -29.266 -13.07 -14.203 1 97.88 585 PHE A CA 1
ATOM 4663 C C . PHE A 1 585 ? -29.438 -13.875 -15.492 1 97.88 585 PHE A C 1
ATOM 4665 O O . PHE A 1 585 ? -29.922 -15.008 -15.469 1 97.88 585 PHE A O 1
ATOM 4672 N N . VAL A 1 586 ? -28.969 -13.258 -16.578 1 97.62 586 VAL A N 1
ATOM 4673 C CA . VAL A 1 586 ? -29.141 -13.906 -17.875 1 97.62 586 VAL A CA 1
ATOM 4674 C C . VAL A 1 586 ? -27.781 -14.203 -18.484 1 97.62 586 VAL A C 1
ATOM 4676 O O . VAL A 1 586 ? -26.984 -13.297 -18.734 1 97.62 586 VAL A O 1
ATOM 4679 N N . PHE A 1 587 ? -27.531 -15.492 -18.641 1 97.44 587 PHE A N 1
ATOM 4680 C CA . PHE A 1 587 ? -26.312 -15.906 -19.328 1 97.44 587 PHE A CA 1
ATOM 4681 C C . PHE A 1 587 ? -26.531 -15.875 -20.844 1 97.44 587 PHE A C 1
ATOM 4683 O O . PHE A 1 587 ? -27.469 -16.469 -21.359 1 97.44 587 PHE A O 1
ATOM 4690 N N . ASN A 1 588 ? -25.609 -15.211 -21.578 1 96.56 588 ASN A N 1
ATOM 4691 C CA . ASN A 1 588 ? -25.703 -15.07 -23.016 1 96.56 588 ASN A CA 1
ATOM 4692 C C . ASN A 1 588 ? -24.75 -16.016 -23.734 1 96.56 588 ASN A C 1
ATOM 4694 O O . ASN A 1 588 ? -23.734 -16.438 -23.172 1 96.56 588 ASN A O 1
ATOM 4698 N N . GLU A 1 589 ? -24.984 -16.266 -25.016 1 92.31 589 GLU A N 1
ATOM 4699 C CA . GLU A 1 589 ? -24.203 -17.188 -25.828 1 92.31 589 GLU A CA 1
ATOM 4700 C C . GLU A 1 589 ? -22.766 -16.703 -25.984 1 92.31 589 GLU A C 1
ATOM 4702 O O . GLU A 1 589 ? -21.844 -17.516 -26.141 1 92.31 589 GLU A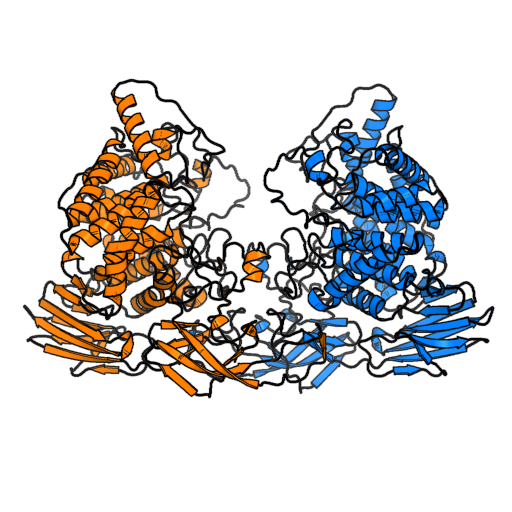 O 1
ATOM 4707 N N . ASN A 1 590 ? -22.688 -15.438 -25.875 1 92 590 ASN A N 1
ATOM 4708 C CA . ASN A 1 590 ? -21.344 -14.891 -26.047 1 92 590 ASN A CA 1
ATOM 4709 C C . ASN A 1 590 ? -20.531 -14.992 -24.75 1 92 590 ASN A C 1
ATOM 4711 O O . ASN A 1 590 ? -19.406 -14.508 -24.688 1 92 590 ASN A O 1
ATOM 4715 N N . GLY A 1 591 ? -21.125 -15.617 -23.766 1 94.81 591 GLY A N 1
ATOM 4716 C CA . GLY A 1 591 ? -20.406 -15.875 -22.531 1 94.81 591 GLY A CA 1
ATOM 4717 C C . GLY A 1 591 ? -20.594 -14.805 -21.484 1 94.81 591 GLY A C 1
ATOM 4718 O O . GLY A 1 591 ? -20.109 -14.93 -20.359 1 94.81 591 GLY A O 1
ATOM 4719 N N . THR A 1 592 ? -21.344 -13.68 -21.766 1 97.94 592 THR A N 1
ATOM 4720 C CA . THR A 1 592 ? -21.578 -12.609 -20.812 1 97.94 592 THR A CA 1
ATOM 4721 C C . THR A 1 592 ? -22.781 -12.914 -19.938 1 97.94 592 THR A C 1
ATOM 4723 O O . THR A 1 592 ? -23.594 -13.773 -20.266 1 97.94 592 THR A O 1
ATOM 4726 N N . ILE A 1 593 ? -22.797 -12.32 -18.797 1 98.62 593 ILE A N 1
ATOM 4727 C CA . ILE A 1 593 ? -23.953 -12.367 -17.906 1 98.62 593 ILE A CA 1
ATOM 4728 C C . ILE A 1 593 ? -24.531 -10.961 -17.734 1 98.62 593 ILE A C 1
ATOM 4730 O O . ILE A 1 593 ? -23.781 -10.008 -17.453 1 98.62 593 ILE A O 1
ATOM 4734 N N . ILE A 1 594 ? -25.797 -10.773 -18 1 98.75 594 ILE A N 1
ATOM 4735 C CA . ILE A 1 594 ? -26.5 -9.523 -17.719 1 98.75 594 ILE A CA 1
ATOM 4736 C C . ILE A 1 594 ? -27.266 -9.648 -16.391 1 98.75 594 ILE A C 1
ATOM 4738 O O . ILE A 1 594 ? -28.125 -10.523 -16.25 1 98.75 594 ILE A O 1
ATOM 4742 N N . ALA A 1 595 ? -26.953 -8.852 -15.438 1 98.62 595 ALA A N 1
ATOM 4743 C CA . ALA A 1 595 ? -27.562 -8.914 -14.109 1 98.62 595 ALA A CA 1
ATOM 4744 C C . ALA A 1 595 ? -28.391 -7.664 -13.836 1 98.62 595 ALA A C 1
ATOM 4746 O O . ALA A 1 595 ? -28.047 -6.57 -14.289 1 98.62 595 ALA A O 1
ATOM 4747 N N . ASP A 1 596 ? -29.484 -7.789 -13.109 1 98.5 596 ASP A N 1
ATOM 4748 C CA . ASP A 1 596 ? -30.219 -6.645 -12.578 1 98.5 596 ASP A CA 1
ATOM 4749 C C . ASP A 1 596 ? -29.438 -5.961 -11.461 1 98.5 596 ASP A C 1
ATOM 4751 O O . ASP A 1 596 ? -28.828 -6.629 -10.617 1 98.5 596 ASP A O 1
ATOM 4755 N N . GLY A 1 597 ? -29.406 -4.676 -11.539 1 98.19 597 GLY A N 1
ATOM 4756 C CA . GLY A 1 597 ? -28.75 -3.943 -10.469 1 98.19 597 GLY A CA 1
ATOM 4757 C C . GLY A 1 597 ? -29.172 -2.488 -10.398 1 98.19 597 GLY A C 1
ATOM 4758 O O . GLY A 1 597 ? -30.281 -2.137 -10.82 1 98.19 597 GLY A O 1
ATOM 4759 N N . PHE A 1 598 ? -28.391 -1.729 -9.719 1 98 598 PHE A N 1
ATOM 4760 C CA . PHE A 1 598 ? -28.609 -0.301 -9.516 1 98 598 PHE A CA 1
ATOM 4761 C C . PHE A 1 598 ? -27.297 0.47 -9.68 1 98 598 PHE A C 1
ATOM 4763 O O . PHE A 1 598 ? -26.219 -0.118 -9.656 1 98 598 PHE A O 1
ATOM 4770 N N . VAL A 1 599 ? -27.391 1.711 -9.961 1 97.44 599 VAL A N 1
ATOM 4771 C CA . VAL A 1 599 ? -26.25 2.605 -10 1 97.44 599 VAL A CA 1
ATOM 4772 C C . VAL A 1 599 ? -26.547 3.867 -9.195 1 97.44 599 VAL A C 1
ATOM 4774 O O . VAL A 1 599 ? -27.641 4.41 -9.258 1 97.44 599 VAL A O 1
ATOM 4777 N N . GLU A 1 600 ? -25.641 4.238 -8.328 1 96.06 600 GLU A N 1
ATOM 4778 C CA . GLU A 1 600 ? -25.734 5.488 -7.578 1 96.06 600 GLU A CA 1
ATOM 4779 C C . GLU A 1 600 ? -25.266 6.672 -8.414 1 96.06 600 GLU A C 1
ATOM 4781 O O . GLU A 1 600 ? -24.344 6.543 -9.219 1 96.06 600 GLU A O 1
ATOM 4786 N N . GLN A 1 601 ? -25.906 7.816 -8.203 1 94.19 601 GLN A N 1
ATOM 4787 C CA . GLN A 1 601 ? -25.406 9.047 -8.805 1 94.19 601 GLN A CA 1
ATOM 4788 C C . GLN A 1 601 ? -24.203 9.586 -8.031 1 94.19 601 GLN A C 1
ATOM 4790 O O . GLN A 1 601 ? -24.219 9.594 -6.797 1 94.19 601 GLN A O 1
ATOM 4795 N N . PRO A 1 602 ? -23.203 10.008 -8.75 1 93.75 602 PRO A N 1
ATOM 4796 C CA . PRO A 1 602 ? -22.062 10.594 -8.031 1 93.75 602 PRO A CA 1
ATOM 4797 C C . PRO A 1 602 ? -22.469 11.797 -7.18 1 93.75 602 PRO A C 1
ATOM 4799 O O . PRO A 1 602 ? -23.234 12.648 -7.621 1 93.75 602 PRO A O 1
ATOM 4802 N N . ASP A 1 603 ? -21.891 11.867 -6.02 1 93.88 603 ASP A N 1
ATOM 4803 C CA . ASP A 1 603 ? -22.172 12.984 -5.121 1 93.88 603 ASP A CA 1
ATOM 4804 C C . ASP A 1 603 ? -21.438 14.25 -5.57 1 93.88 603 ASP A C 1
ATOM 4806 O O . ASP A 1 603 ? -20.312 14.172 -6.062 1 93.88 603 ASP A O 1
ATOM 4810 N N . GLU A 1 604 ? -22.016 15.391 -5.25 1 90.19 604 GLU A N 1
ATOM 4811 C CA . GLU A 1 604 ? -21.391 16.672 -5.602 1 90.19 604 GLU A CA 1
ATOM 4812 C C . GLU A 1 604 ? -20.469 17.156 -4.492 1 90.19 604 GLU A C 1
ATOM 4814 O O . GLU A 1 604 ? -19.469 17.812 -4.766 1 90.19 604 GLU A O 1
ATOM 4819 N N . SER A 1 605 ? -20.891 16.891 -3.242 1 95.44 605 SER A N 1
ATOM 4820 C CA . SER A 1 605 ? -20.109 17.344 -2.088 1 95.44 605 SER A CA 1
ATOM 4821 C C . SER A 1 605 ? -19.312 16.188 -1.476 1 95.44 605 SER A C 1
ATOM 4823 O O . SER A 1 605 ? -19.703 15.031 -1.577 1 95.44 605 SER A O 1
ATOM 4825 N N . LEU A 1 606 ? -18.188 16.484 -0.884 1 98 606 LEU A N 1
ATOM 4826 C CA . LEU A 1 606 ? -17.359 15.469 -0.251 1 98 606 LEU A CA 1
ATOM 4827 C C . LEU A 1 606 ? -18.031 14.906 0.997 1 98 606 LEU A C 1
ATOM 4829 O O . LEU A 1 606 ? -17.938 13.711 1.276 1 98 606 LEU A O 1
ATOM 4833 N N . TYR A 1 607 ? -18.75 15.758 1.771 1 97.94 607 TYR A N 1
ATOM 4834 C CA . TYR A 1 607 ? -19.453 15.336 2.982 1 97.94 607 TYR A CA 1
ATOM 4835 C C . TYR A 1 607 ? -20.859 15.898 3.021 1 97.94 607 TYR A C 1
ATOM 4837 O O . TYR A 1 607 ? -21.094 17.062 2.66 1 97.94 607 TYR A O 1
ATOM 4845 N N . ASP A 1 608 ? -21.828 15.094 3.393 1 96.06 608 ASP A N 1
ATOM 4846 C CA . ASP A 1 608 ? -23.219 15.477 3.598 1 96.06 608 ASP A CA 1
ATOM 4847 C C . ASP A 1 608 ? -23.844 14.688 4.742 1 96.06 608 ASP A C 1
ATOM 4849 O O . ASP A 1 608 ? -23.359 13.625 5.113 1 96.06 608 ASP A O 1
ATOM 4853 N N . GLU A 1 609 ? -24.844 15.234 5.379 1 96.19 609 GLU A N 1
ATOM 4854 C CA . GLU A 1 609 ? -25.625 14.422 6.309 1 96.19 609 GLU A CA 1
ATOM 4855 C C . GLU A 1 609 ? -26.219 13.195 5.617 1 96.19 609 GLU A C 1
ATOM 4857 O O . GLU A 1 609 ? -26.625 13.266 4.457 1 96.19 609 GLU A O 1
ATOM 4862 N N . TYR A 1 610 ? -26.266 12.156 6.332 1 95.81 610 TYR A N 1
ATOM 4863 C CA . TYR A 1 610 ? -26.703 10.883 5.762 1 95.81 610 TYR A CA 1
ATOM 4864 C C . TYR A 1 610 ? -28.156 10.969 5.293 1 95.81 610 TYR A C 1
ATOM 4866 O O . TYR A 1 610 ? -29.031 11.406 6.043 1 95.81 610 TYR A O 1
ATOM 4874 N N . LYS A 1 611 ? -28.359 10.578 4.07 1 92.5 611 LYS A N 1
ATOM 4875 C CA . LYS A 1 611 ? -29.656 10.273 3.48 1 92.5 611 LYS A CA 1
ATOM 4876 C C . LYS A 1 611 ? -29.594 9.008 2.633 1 92.5 611 LYS A C 1
ATOM 4878 O O . LYS A 1 611 ? -28.547 8.688 2.066 1 92.5 611 LYS A O 1
ATOM 4883 N N . PRO A 1 612 ? -30.688 8.258 2.699 1 86.62 612 PRO A N 1
ATOM 4884 C CA . PRO A 1 612 ? -30.672 7.113 1.786 1 86.62 612 PRO A CA 1
ATOM 4885 C C . PRO A 1 612 ? -30.312 7.504 0.355 1 86.62 612 PRO A C 1
ATOM 4887 O O . PRO A 1 612 ? -30.781 8.531 -0.147 1 86.62 612 PRO A O 1
ATOM 4890 N N . VAL A 1 613 ? -29.484 6.785 -0.276 1 83 613 VAL A N 1
ATOM 4891 C CA . VAL A 1 613 ? -29 7.109 -1.612 1 83 613 VAL A CA 1
ATOM 4892 C C . VAL A 1 613 ? -30.031 6.68 -2.656 1 83 613 VAL A C 1
ATOM 4894 O O . VAL A 1 613 ? -30.469 5.527 -2.668 1 83 613 VAL A O 1
ATOM 4897 N N . PRO A 1 614 ? -30.438 7.645 -3.434 1 87.56 614 PRO A N 1
ATOM 4898 C CA . PRO A 1 614 ? -31.328 7.219 -4.52 1 87.56 614 PRO A CA 1
ATOM 4899 C C . PRO A 1 614 ? -30.656 6.25 -5.488 1 87.56 614 PRO A C 1
ATOM 4901 O O . PRO A 1 614 ? -29.516 6.488 -5.914 1 87.56 614 PRO A O 1
ATOM 4904 N N . LEU A 1 615 ? -31.281 5.16 -5.785 1 92.62 615 LEU A N 1
ATOM 4905 C CA . LEU A 1 615 ? -30.766 4.133 -6.68 1 92.62 615 LEU A CA 1
ATOM 4906 C C . LEU A 1 615 ? -31.516 4.125 -8 1 92.62 615 LEU A C 1
ATOM 4908 O O . LEU A 1 615 ? -32.75 4.191 -8.023 1 92.62 615 LEU A O 1
ATOM 4912 N N . LYS A 1 616 ? -30.797 4.203 -9.055 1 96.62 616 LYS A N 1
ATOM 4913 C CA . LYS A 1 616 ? -31.375 4.027 -10.391 1 96.62 616 LYS A CA 1
ATOM 4914 C C . LYS A 1 616 ? -31.172 2.602 -10.891 1 96.62 616 LYS A C 1
ATOM 4916 O O . LYS A 1 616 ? -30.047 2.09 -10.883 1 96.62 616 LYS A O 1
ATOM 4921 N N . LYS A 1 617 ? -32.281 1.99 -11.336 1 97.38 617 LYS A N 1
ATOM 4922 C CA . LYS A 1 617 ? -32.156 0.639 -11.875 1 97.38 617 LYS A CA 1
ATOM 4923 C C . LYS A 1 617 ? -31.297 0.612 -13.133 1 97.38 617 LYS A C 1
ATOM 4925 O O . LYS A 1 617 ? -31.328 1.546 -13.938 1 97.38 617 LYS A O 1
ATOM 4930 N N . CYS A 1 618 ? -30.516 -0.445 -13.242 1 97.88 618 CYS A N 1
ATOM 4931 C CA . CYS A 1 618 ? -29.703 -0.621 -14.438 1 97.88 618 CYS A CA 1
ATOM 4932 C C . CYS A 1 618 ? -29.406 -2.094 -14.68 1 97.88 618 CYS A C 1
ATOM 4934 O O . CYS A 1 618 ? -29.781 -2.949 -13.883 1 97.88 618 CYS A O 1
ATOM 4936 N N . LYS A 1 619 ? -28.938 -2.396 -15.883 1 98.38 619 LYS A N 1
ATOM 4937 C CA . LYS A 1 619 ? -28.375 -3.703 -16.203 1 98.38 619 LYS A CA 1
ATOM 4938 C C . LYS A 1 619 ? -26.859 -3.691 -16.094 1 98.38 619 LYS A C 1
ATOM 4940 O O . LYS A 1 619 ? -26.203 -2.752 -16.547 1 98.38 619 LYS A O 1
ATOM 4945 N N . ILE A 1 620 ? -26.359 -4.633 -15.391 1 98.81 620 ILE A N 1
ATOM 4946 C CA . ILE A 1 620 ? -24.906 -4.766 -15.242 1 98.81 620 ILE A CA 1
ATOM 4947 C C . ILE A 1 620 ? -24.391 -5.871 -16.156 1 98.81 620 ILE A C 1
ATOM 4949 O O . ILE A 1 620 ? -24.844 -7.012 -16.094 1 98.81 620 ILE A O 1
ATOM 4953 N N . THR A 1 621 ? -23.484 -5.516 -17.016 1 98.88 621 THR A N 1
ATOM 4954 C CA . THR A 1 621 ? -22.844 -6.484 -17.906 1 98.88 621 THR A CA 1
ATOM 4955 C C . THR A 1 621 ? -21.594 -7.07 -17.25 1 98.88 621 THR A C 1
ATOM 4957 O O . THR A 1 621 ? -20.672 -6.332 -16.875 1 98.88 621 THR A O 1
ATOM 4960 N N . LEU A 1 622 ? -21.578 -8.367 -17.156 1 98.81 622 LEU A N 1
ATOM 4961 C CA . LEU A 1 622 ? -20.438 -9.086 -16.594 1 98.81 622 LEU A CA 1
ATOM 4962 C C . LEU A 1 622 ? -19.797 -9.984 -17.656 1 98.81 622 LEU A C 1
ATOM 4964 O O . LEU A 1 622 ? -20.5 -10.633 -18.438 1 98.81 622 LEU A O 1
ATOM 4968 N N . ILE A 1 623 ? -18.516 -9.984 -17.672 1 98.75 623 ILE A N 1
ATOM 4969 C CA . ILE A 1 623 ? -17.766 -10.828 -18.594 1 98.75 623 ILE A CA 1
ATOM 4970 C C . ILE A 1 623 ? -16.875 -11.781 -17.797 1 98.75 623 ILE A C 1
ATOM 4972 O O . ILE A 1 623 ? -16.578 -11.531 -16.641 1 98.75 623 ILE A O 1
ATOM 4976 N N . PRO A 1 624 ? -16.438 -12.953 -18.422 1 98.56 624 PRO A N 1
ATOM 4977 C CA . PRO A 1 624 ? -15.469 -13.797 -17.719 1 98.56 624 PRO A CA 1
ATOM 4978 C C . PRO A 1 624 ? -14.203 -13.047 -17.328 1 98.56 624 PRO A C 1
ATOM 4980 O O . PRO A 1 624 ? -13.648 -12.297 -18.141 1 98.56 624 PRO A O 1
ATOM 4983 N N . TYR A 1 625 ? -13.82 -13.211 -16.094 1 98.56 625 TYR A N 1
ATOM 4984 C CA . TYR A 1 625 ? -12.641 -12.531 -15.57 1 98.56 625 TYR A CA 1
ATOM 4985 C C . TYR A 1 625 ? -11.438 -12.742 -16.484 1 98.56 625 TYR A C 1
ATOM 4987 O O . TYR A 1 625 ? -10.641 -11.82 -16.703 1 98.56 625 TYR A O 1
ATOM 4995 N N . ASN A 1 626 ? -11.266 -13.938 -16.984 1 98 626 ASN A N 1
ATOM 4996 C CA . ASN A 1 626 ? -10.086 -14.25 -17.781 1 98 626 ASN A CA 1
ATOM 4997 C C . ASN A 1 626 ? -10.102 -13.508 -19.125 1 98 626 ASN A C 1
ATOM 4999 O O . ASN A 1 626 ? -9.133 -13.555 -19.875 1 98 626 ASN A O 1
ATOM 5003 N N . SER A 1 627 ? -11.117 -12.758 -19.422 1 97 627 SER A N 1
ATOM 5004 C CA . SER A 1 627 ? -11.219 -12.055 -20.703 1 97 627 SER A CA 1
ATOM 5005 C C . SER A 1 627 ? -11.031 -10.547 -20.531 1 97 627 SER A C 1
ATOM 5007 O O . SER A 1 627 ? -11.008 -9.797 -21.5 1 97 627 SER A O 1
ATOM 5009 N N . TRP A 1 628 ? -10.891 -10.07 -19.328 1 97.94 628 TRP A N 1
ATOM 5010 C CA . TRP A 1 628 ? -10.875 -8.625 -19.125 1 97.94 628 TRP A CA 1
ATOM 5011 C C . TRP A 1 628 ? -9.609 -8.008 -19.719 1 97.94 628 TRP A C 1
ATOM 5013 O O . TRP A 1 628 ? -8.625 -8.711 -19.969 1 97.94 628 TRP A O 1
ATOM 5023 N N . GLY A 1 629 ? -9.664 -6.766 -20.062 1 96.62 629 GLY A N 1
ATOM 5024 C CA . GLY A 1 629 ? -8.5 -6.016 -20.5 1 96.62 629 GLY A CA 1
ATOM 5025 C C . GLY A 1 629 ? -8.156 -6.246 -21.953 1 96.62 629 GLY A C 1
ATOM 5026 O O . GLY A 1 629 ? -7.121 -5.781 -22.438 1 96.62 629 GLY A O 1
ATOM 5027 N N . ASN A 1 630 ? -8.961 -6.969 -22.703 1 97.12 630 ASN A N 1
ATOM 5028 C CA . ASN A 1 630 ? -8.688 -7.242 -24.109 1 97.12 630 ASN A CA 1
ATOM 5029 C C . ASN A 1 630 ? -9.289 -6.172 -25.016 1 97.12 630 ASN A C 1
ATOM 5031 O O . ASN A 1 630 ? -9.023 -6.152 -26.219 1 97.12 630 ASN A O 1
ATOM 5035 N N . ARG A 1 631 ? -10.117 -5.27 -24.531 1 95.94 631 ARG A N 1
ATOM 5036 C CA . ARG A 1 631 ? -10.812 -4.273 -25.328 1 95.94 631 ARG A CA 1
ATOM 5037 C C . ARG A 1 631 ? -10.352 -2.865 -24.984 1 95.94 631 ARG A C 1
ATOM 5039 O O . ARG A 1 631 ? -11.141 -1.921 -25 1 95.94 631 ARG A O 1
ATOM 5046 N N . GLY A 1 632 ? -9.055 -2.74 -24.562 1 94.12 632 GLY A N 1
ATOM 5047 C CA . GLY A 1 632 ? -8.484 -1.453 -24.203 1 94.12 632 GLY A CA 1
ATOM 5048 C C . GLY A 1 632 ? -8.398 -1.237 -22.703 1 94.12 632 GLY A C 1
ATOM 5049 O O . GLY A 1 632 ? -8.742 -2.129 -21.922 1 94.12 632 GLY A O 1
ATOM 5050 N N . GLU A 1 633 ? -7.887 -0.053 -22.344 1 96.56 633 GLU A N 1
ATOM 5051 C CA . GLU A 1 633 ? -7.77 0.301 -20.938 1 96.56 633 GLU A CA 1
ATOM 5052 C C . GLU A 1 633 ? -9.141 0.575 -20.328 1 96.56 633 GLU A C 1
ATOM 5054 O O . GLU A 1 633 ? -9.938 1.333 -20.875 1 96.56 633 GLU A O 1
ATOM 5059 N N . THR A 1 634 ? -9.5 -0.057 -19.266 1 96.94 634 THR A N 1
ATOM 5060 C CA . THR A 1 634 ? -10.812 0.053 -18.656 1 96.94 634 THR A CA 1
ATOM 5061 C C . THR A 1 634 ? -10.719 -0.147 -17.141 1 96.94 634 THR A C 1
ATOM 5063 O O . THR A 1 634 ? -9.719 -0.662 -16.641 1 96.94 634 THR A O 1
ATOM 5066 N N . GLU A 1 635 ? -11.75 0.381 -16.406 1 98.12 635 GLU A N 1
ATOM 5067 C CA . GLU A 1 635 ? -11.953 -0.045 -15.031 1 98.12 635 GLU A CA 1
ATOM 5068 C C . GLU A 1 635 ? -12.469 -1.479 -14.969 1 98.12 635 GLU A C 1
ATOM 5070 O O . GLU A 1 635 ? -13.25 -1.902 -15.82 1 98.12 635 GLU A O 1
ATOM 5075 N N . MET A 1 636 ? -12.078 -2.178 -13.984 1 98.69 636 MET A N 1
ATOM 5076 C CA . MET A 1 636 ? -12.523 -3.557 -13.812 1 98.69 636 MET A CA 1
ATOM 5077 C C . MET A 1 636 ? -12.758 -3.879 -12.344 1 98.69 636 MET A C 1
ATOM 5079 O O . MET A 1 636 ? -11.984 -3.461 -11.484 1 98.69 636 MET A O 1
ATOM 5083 N N . SER A 1 637 ? -13.836 -4.594 -12.039 1 98.81 637 SER A N 1
ATOM 5084 C CA . SER A 1 637 ? -14.125 -5.02 -10.672 1 98.81 637 SER A CA 1
ATOM 5085 C C . SER A 1 637 ? -14.766 -6.406 -10.656 1 98.81 637 SER A C 1
ATOM 5087 O O . SER A 1 637 ? -15.773 -6.641 -11.328 1 98.81 637 SER A O 1
ATOM 5089 N N . VAL A 1 638 ? -14.203 -7.316 -9.852 1 98.88 638 VAL A N 1
ATOM 5090 C CA . VAL A 1 638 ? -14.758 -8.648 -9.656 1 98.88 638 VAL A CA 1
ATOM 5091 C C . VAL A 1 638 ? -15.898 -8.594 -8.648 1 98.88 638 VAL A C 1
ATOM 5093 O O . VAL A 1 638 ? -16.938 -9.242 -8.836 1 98.88 638 VAL A O 1
ATOM 5096 N N . TYR A 1 639 ? -15.727 -7.867 -7.547 1 98.81 639 TYR A N 1
ATOM 5097 C CA . TYR A 1 639 ? -16.734 -7.758 -6.5 1 98.81 639 TYR A CA 1
ATOM 5098 C C . TYR A 1 639 ? -17.609 -6.527 -6.707 1 98.81 639 TYR A C 1
ATOM 5100 O O . TYR A 1 639 ? -17.109 -5.453 -7.059 1 98.81 639 TYR A O 1
ATOM 5108 N N . LEU A 1 640 ? -18.859 -6.656 -6.578 1 98.44 640 LEU A N 1
ATOM 5109 C CA . LEU A 1 640 ? -19.828 -5.578 -6.664 1 98.44 640 LEU A CA 1
ATOM 5110 C C . LEU A 1 640 ? -20.641 -5.469 -5.375 1 98.44 640 LEU A C 1
ATOM 5112 O O . LEU A 1 640 ? -20.891 -6.477 -4.715 1 98.44 640 LEU A O 1
ATOM 5116 N N . ARG A 1 641 ? -20.984 -4.27 -5.027 1 97.12 641 ARG A N 1
ATOM 5117 C CA . ARG A 1 641 ? -21.812 -4.047 -3.846 1 97.12 641 ARG A CA 1
ATOM 5118 C C . ARG A 1 641 ? -23.203 -4.641 -4.027 1 97.12 641 ARG A C 1
ATOM 5120 O O . ARG A 1 641 ? -23.672 -4.801 -5.156 1 97.12 641 ARG A O 1
ATOM 5127 N N . VAL A 1 642 ? -23.781 -4.969 -2.914 1 95.12 642 VAL A N 1
ATOM 5128 C CA . VAL A 1 642 ? -25.141 -5.5 -2.916 1 95.12 642 VAL A CA 1
ATOM 5129 C C . VAL A 1 642 ? -26.094 -4.496 -2.266 1 95.12 642 VAL A C 1
ATOM 5131 O O . VAL A 1 642 ? -25.688 -3.725 -1.392 1 95.12 642 VAL A O 1
ATOM 5134 N N . MET B 1 1 ? -9.484 40.844 -5.105 1 89.88 1 MET B N 1
ATOM 5135 C CA . MET B 1 1 ? -9.688 40.906 -3.66 1 89.88 1 MET B CA 1
ATOM 5136 C C . MET B 1 1 ? -10.242 42.25 -3.234 1 89.88 1 MET B C 1
ATOM 5138 O O . MET B 1 1 ? -9.977 43.281 -3.879 1 89.88 1 MET B O 1
ATOM 5142 N N . ASN B 1 2 ? -11.109 42.219 -2.289 1 90.44 2 ASN B N 1
ATOM 5143 C CA . ASN B 1 2 ? -11.57 43.438 -1.679 1 90.44 2 ASN B CA 1
ATOM 5144 C C . ASN B 1 2 ? -10.727 43.812 -0.463 1 90.44 2 ASN B C 1
ATOM 5146 O O . ASN B 1 2 ? -10.898 43.25 0.616 1 90.44 2 ASN B O 1
ATOM 5150 N N . ILE B 1 3 ? -9.914 44.781 -0.573 1 92.12 3 ILE B N 1
ATOM 5151 C CA . ILE B 1 3 ? -8.93 45.188 0.426 1 92.12 3 ILE B CA 1
ATOM 5152 C C . ILE B 1 3 ? -9.633 45.625 1.712 1 92.12 3 ILE B C 1
ATOM 5154 O O . ILE B 1 3 ? -9.086 45.469 2.807 1 92.12 3 ILE B O 1
ATOM 5158 N N . ASN B 1 4 ? -10.805 46.125 1.593 1 90.62 4 ASN B N 1
ATOM 5159 C CA . ASN B 1 4 ? -11.562 46.562 2.756 1 90.62 4 ASN B CA 1
ATOM 5160 C C . ASN B 1 4 ? -11.969 45.406 3.645 1 90.62 4 ASN B C 1
ATOM 5162 O O . ASN B 1 4 ? -12.352 45.594 4.801 1 90.62 4 ASN B O 1
ATOM 5166 N N . ASN B 1 5 ? -11.875 44.25 3.1 1 92.81 5 ASN B N 1
ATOM 5167 C CA . ASN B 1 5 ? -12.258 43.062 3.836 1 92.81 5 ASN B CA 1
ATOM 5168 C C . ASN B 1 5 ? -11.078 42.469 4.602 1 92.81 5 ASN B C 1
ATOM 5170 O O . ASN B 1 5 ? -11.258 41.594 5.438 1 92.81 5 ASN B O 1
ATOM 5174 N N . PHE B 1 6 ? -9.883 43 4.32 1 97 6 PHE B N 1
ATOM 5175 C CA . PHE B 1 6 ? -8.703 42.438 4.977 1 97 6 PHE B CA 1
ATOM 5176 C C . PHE B 1 6 ? -8.836 42.5 6.492 1 97 6 PHE B C 1
ATOM 5178 O O . PHE B 1 6 ? -9.328 43.5 7.023 1 97 6 PHE B O 1
ATOM 5185 N N . SER B 1 7 ? -8.594 41.438 7.156 1 97.25 7 SER B N 1
ATOM 5186 C CA . SER B 1 7 ? -8.617 41.406 8.617 1 97.25 7 SER B CA 1
ATOM 5187 C C . SER B 1 7 ? -7.297 40.875 9.172 1 97.25 7 SER B C 1
ATOM 5189 O O . SER B 1 7 ? -6.48 40.312 8.422 1 97.25 7 SER B O 1
ATOM 5191 N N . ASN B 1 8 ? -7.027 41.062 10.383 1 96.94 8 ASN B N 1
ATOM 5192 C CA . ASN B 1 8 ? -5.848 40.594 11.094 1 96.94 8 ASN B CA 1
ATOM 5193 C C . ASN B 1 8 ? -6.227 39.906 12.406 1 96.94 8 ASN B C 1
ATOM 5195 O O . ASN B 1 8 ? -7.168 40.312 13.086 1 96.94 8 ASN B O 1
ATOM 5199 N N . PRO B 1 9 ? -5.512 38.906 12.742 1 97.06 9 PRO B N 1
ATOM 5200 C CA . PRO B 1 9 ? -5.766 38.312 14.047 1 97.06 9 PRO B CA 1
ATOM 5201 C C . PRO B 1 9 ? -5.395 39.219 15.211 1 97.06 9 PRO B C 1
ATOM 5203 O O . PRO B 1 9 ? -4.543 40.094 15.062 1 97.06 9 PRO B O 1
ATOM 5206 N N . LEU B 1 10 ? -6.086 39.031 16.297 1 97.12 10 LEU B N 1
ATOM 5207 C CA . LEU B 1 10 ? -5.621 39.688 17.5 1 97.12 10 LEU B CA 1
ATOM 5208 C C . LEU B 1 10 ? -4.316 39.062 18 1 97.12 10 LEU B C 1
ATOM 5210 O O . LEU B 1 10 ? -4.137 37.844 17.922 1 97.12 10 LEU B O 1
ATOM 5214 N N . HIS B 1 11 ? -3.43 39.906 18.406 1 94.25 11 HIS B N 1
ATOM 5215 C CA . HIS B 1 11 ? -2.184 39.406 18.969 1 94.25 11 HIS B CA 1
ATOM 5216 C C . HIS B 1 11 ? -2.443 38.562 20.203 1 94.25 11 HIS B C 1
ATOM 5218 O O . HIS B 1 11 ? -3.383 38.812 20.969 1 94.25 11 HIS B O 1
ATOM 5224 N N . LEU B 1 12 ? -1.573 37.656 20.438 1 94.69 12 LEU B N 1
ATOM 5225 C CA . LEU B 1 12 ? -1.726 36.688 21.516 1 94.69 12 LEU B CA 1
ATOM 5226 C C . LEU B 1 12 ? -1.803 37.406 22.875 1 94.69 12 LEU B C 1
ATOM 5228 O O . LEU B 1 12 ? -2.496 36.938 23.781 1 94.69 12 LEU B O 1
ATOM 5232 N N . ASN B 1 13 ? -1.123 38.5 23 1 93.69 13 ASN B N 1
ATOM 5233 C CA . ASN B 1 13 ? -1.084 39.219 24.281 1 93.69 13 ASN B CA 1
ATOM 5234 C C . ASN B 1 13 ? -2.408 39.938 24.562 1 93.69 13 ASN B C 1
ATOM 5236 O O . ASN B 1 13 ? -2.65 40.375 25.688 1 93.69 13 ASN B O 1
ATOM 5240 N N . LYS B 1 14 ? -3.27 39.969 23.562 1 96.06 14 LYS B N 1
ATOM 5241 C CA . LYS B 1 14 ? -4.555 40.625 23.703 1 96.06 14 LYS B CA 1
ATOM 5242 C C . LYS B 1 14 ? -5.68 39.625 23.969 1 96.06 14 LYS B C 1
ATOM 5244 O O . LYS B 1 14 ? -6.836 40.031 24.141 1 96.06 14 LYS B O 1
ATOM 5249 N N . VAL B 1 15 ? -5.371 38.406 23.984 1 97.12 15 VAL B N 1
ATOM 5250 C CA . VAL B 1 15 ? -6.371 37.375 24.156 1 97.12 15 VAL B CA 1
ATOM 5251 C C . VAL B 1 15 ? -5.953 36.438 25.281 1 97.12 15 VAL B C 1
ATOM 5253 O O . VAL B 1 15 ? -4.914 35.75 25.203 1 97.12 15 VAL B O 1
ATOM 5256 N N . LYS B 1 16 ? -6.668 36.375 26.297 1 96.38 16 LYS B N 1
ATOM 5257 C CA . LYS B 1 16 ? -6.441 35.469 27.406 1 96.38 16 LYS B CA 1
ATOM 5258 C C . LYS B 1 16 ? -7.477 34.344 27.406 1 96.38 16 LYS B C 1
ATOM 5260 O O . LYS B 1 16 ? -8.609 34.531 27.859 1 96.38 16 LYS B O 1
ATOM 5265 N N . VAL B 1 17 ? -7.059 33.156 27.094 1 96.81 17 VAL B N 1
ATOM 5266 C CA . VAL B 1 17 ? -7.957 32.031 26.984 1 96.81 17 VAL B CA 1
ATOM 5267 C C . VAL B 1 17 ? -8.32 31.531 28.375 1 96.81 17 VAL B C 1
ATOM 5269 O O . VAL B 1 17 ? -7.457 31.375 29.25 1 96.81 17 VAL B O 1
ATOM 5272 N N . ASN B 1 18 ? -9.492 31.344 28.656 1 95.56 18 ASN B N 1
ATOM 5273 C CA . ASN B 1 18 ? -10.078 30.719 29.828 1 95.56 18 ASN B CA 1
ATOM 5274 C C . ASN B 1 18 ? -11.289 29.875 29.469 1 95.56 18 ASN B C 1
ATOM 5276 O O . ASN B 1 18 ? -12.422 30.359 29.453 1 95.56 18 ASN B O 1
ATOM 5280 N N . ASP B 1 19 ? -11.039 28.656 29.203 1 95.81 19 ASP B N 1
ATOM 5281 C CA . ASP B 1 19 ? -12.016 27.703 28.672 1 95.81 19 ASP B CA 1
ATOM 5282 C C . ASP B 1 19 ? -11.883 26.344 29.359 1 95.81 19 ASP B C 1
ATOM 5284 O O . ASP B 1 19 ? -10.789 25.781 29.422 1 95.81 19 ASP B O 1
ATOM 5288 N N . ASN B 1 20 ? -12.961 25.844 29.875 1 90.38 20 ASN B N 1
ATOM 5289 C CA . ASN B 1 20 ? -12.906 24.594 30.641 1 90.38 20 ASN B CA 1
ATOM 5290 C C . ASN B 1 20 ? -12.312 23.453 29.812 1 90.38 20 ASN B C 1
ATOM 5292 O O . ASN B 1 20 ? -11.594 22.609 30.344 1 90.38 20 ASN B O 1
ATOM 5296 N N . TYR B 1 21 ? -12.656 23.391 28.562 1 92.38 21 TYR B N 1
ATOM 5297 C CA . TYR B 1 21 ? -12.164 22.328 27.688 1 92.38 21 TYR B CA 1
ATOM 5298 C C . TYR B 1 21 ? -10.703 22.562 27.312 1 92.38 21 TYR B C 1
ATOM 5300 O O . TYR B 1 21 ? -9.875 21.656 27.453 1 92.38 21 TYR B O 1
ATOM 5308 N N . PHE B 1 22 ? -10.297 23.781 26.938 1 95.38 22 PHE B N 1
ATOM 5309 C CA . PHE B 1 22 ? -8.969 24.047 26.406 1 95.38 22 PHE B CA 1
ATOM 5310 C C . PHE B 1 22 ? -7.973 24.312 27.516 1 95.38 22 PHE B C 1
ATOM 5312 O O . PHE B 1 22 ? -6.766 24.156 27.344 1 95.38 22 PHE B O 1
ATOM 5319 N N . ASN B 1 23 ? -8.461 24.719 28.688 1 95 23 ASN B N 1
ATOM 5320 C CA . ASN B 1 23 ? -7.543 24.938 29.797 1 95 23 ASN B CA 1
ATOM 5321 C C . ASN B 1 23 ? -6.773 23.672 30.156 1 95 23 ASN B C 1
ATOM 5323 O O . ASN B 1 23 ? -5.613 23.734 30.562 1 95 23 ASN B O 1
ATOM 5327 N N . GLU B 1 24 ? -7.449 22.562 30 1 93.94 24 GLU B N 1
ATOM 5328 C CA . GLU B 1 24 ? -6.785 21.297 30.281 1 93.94 24 GLU B CA 1
ATOM 5329 C C . GLU B 1 24 ? -5.613 21.078 29.328 1 93.94 24 GLU B C 1
ATOM 5331 O O . GLU B 1 24 ? -4.547 20.625 29.75 1 93.94 24 GLU B O 1
ATOM 5336 N N . TYR B 1 25 ? -5.809 21.359 28.078 1 95.5 25 TYR B N 1
ATOM 5337 C CA . TYR B 1 25 ? -4.754 21.203 27.094 1 95.5 25 TYR B CA 1
ATOM 5338 C C . TYR B 1 25 ? -3.629 22.203 27.312 1 95.5 25 TYR B C 1
ATOM 5340 O O . TYR B 1 25 ? -2.449 21.844 27.266 1 95.5 25 TYR B O 1
ATOM 5348 N N . LEU B 1 26 ? -3.975 23.453 27.547 1 95.75 26 LEU B N 1
ATOM 5349 C CA . LEU B 1 26 ? -2.979 24.5 27.734 1 95.75 26 LEU B CA 1
ATOM 5350 C C . LEU B 1 26 ? -2.146 24.25 28.984 1 95.75 26 LEU B C 1
ATOM 5352 O O . LEU B 1 26 ? -0.934 24.469 28.984 1 95.75 26 LEU B O 1
ATOM 5356 N N . ASN B 1 27 ? -2.838 23.766 30.016 1 95.69 27 ASN B N 1
ATOM 5357 C CA . ASN B 1 27 ? -2.111 23.406 31.234 1 95.69 27 ASN B CA 1
ATOM 5358 C C . ASN B 1 27 ? -1.18 22.219 31 1 95.69 27 ASN B C 1
ATOM 5360 O O . ASN B 1 27 ? -0.057 22.203 31.516 1 95.69 27 ASN B O 1
ATOM 5364 N N . LEU B 1 28 ? -1.711 21.234 30.312 1 97.06 28 LEU B N 1
ATOM 5365 C CA . LEU B 1 28 ? -0.898 20.062 29.984 1 97.06 28 LEU B CA 1
ATOM 5366 C C . LEU B 1 28 ? 0.339 20.469 29.188 1 97.06 28 LEU B C 1
ATOM 5368 O O . LEU B 1 28 ? 1.438 19.984 29.453 1 97.06 28 LEU B O 1
ATOM 5372 N N . ILE B 1 29 ? 0.225 21.375 28.234 1 97 29 ILE B N 1
ATOM 5373 C CA . ILE B 1 29 ? 1.327 21.859 27.406 1 97 29 ILE B CA 1
ATOM 5374 C C . ILE B 1 29 ? 2.377 22.531 28.297 1 97 29 ILE B C 1
ATOM 5376 O O . ILE B 1 29 ? 3.566 22.219 28.203 1 97 29 ILE B O 1
ATOM 5380 N N . LYS B 1 30 ? 1.931 23.328 29.141 1 95.5 30 LYS B N 1
ATOM 5381 C CA . LYS B 1 30 ? 2.809 24.141 29.984 1 95.5 30 LYS B CA 1
ATOM 5382 C C . LYS B 1 30 ? 3.539 23.281 31 1 95.5 30 LYS B C 1
ATOM 5384 O O . LYS B 1 30 ? 4.75 23.422 31.188 1 95.5 30 LYS B O 1
ATOM 5389 N N . THR B 1 31 ? 2.861 22.328 31.562 1 96.75 31 THR B N 1
ATOM 5390 C CA . THR B 1 31 ? 3.391 21.688 32.75 1 96.75 31 THR B CA 1
ATOM 5391 C C . THR B 1 31 ? 4.043 20.344 32.375 1 96.75 31 THR B C 1
ATOM 5393 O O . THR B 1 31 ? 4.887 19.844 33.125 1 96.75 31 THR B O 1
ATOM 5396 N N . VAL B 1 32 ? 3.617 19.797 31.281 1 98.31 32 VAL B N 1
ATOM 5397 C CA . VAL B 1 32 ? 4.109 18.453 30.984 1 98.31 32 VAL B CA 1
ATOM 5398 C C . VAL B 1 32 ? 4.812 18.453 29.625 1 98.31 32 VAL B C 1
ATOM 5400 O O . VAL B 1 32 ? 5.988 18.078 29.531 1 98.31 32 VAL B O 1
ATOM 5403 N N . VAL B 1 33 ? 4.172 18.891 28.578 1 98.38 33 VAL B N 1
ATOM 5404 C CA . VAL B 1 33 ? 4.637 18.719 27.203 1 98.38 33 VAL B CA 1
ATOM 5405 C C . VAL B 1 33 ? 5.934 19.484 27 1 98.38 33 VAL B C 1
ATOM 5407 O O . VAL B 1 33 ? 6.914 18.953 26.484 1 98.38 33 VAL B O 1
ATOM 5410 N N . ILE B 1 34 ? 5.957 20.766 27.328 1 98.06 34 ILE B N 1
ATOM 5411 C CA . ILE B 1 34 ? 7.117 21.625 27.094 1 98.06 34 ILE B CA 1
ATOM 5412 C C . ILE B 1 34 ? 8.32 21.078 27.859 1 98.06 34 ILE B C 1
ATOM 5414 O O . ILE B 1 34 ? 9.398 20.906 27.281 1 98.06 34 ILE B O 1
ATOM 5418 N N . PRO B 1 35 ? 8.156 20.719 29.188 1 98.06 35 PRO B N 1
ATOM 5419 C CA . PRO B 1 35 ? 9.297 20.094 29.859 1 98.06 35 PRO B CA 1
ATOM 5420 C C . PRO B 1 35 ? 9.719 18.766 29.25 1 98.06 35 PRO B C 1
ATOM 5422 O O . PRO B 1 35 ? 10.906 18.484 29.125 1 98.06 35 PRO B O 1
ATOM 5425 N N . TYR B 1 36 ? 8.758 17.969 28.891 1 98.25 36 TYR B N 1
ATOM 5426 C CA . TYR B 1 36 ? 9.039 16.688 28.266 1 98.25 36 TYR B CA 1
ATOM 5427 C C . TYR B 1 36 ? 9.82 16.859 26.969 1 98.25 36 TYR B C 1
ATOM 5429 O O . TYR B 1 36 ? 10.797 16.156 26.719 1 98.25 36 TYR B O 1
ATOM 5437 N N . GLN B 1 37 ? 9.398 17.797 26.188 1 98.12 37 GLN B N 1
ATOM 5438 C CA . GLN B 1 37 ? 10.055 18.062 24.906 1 98.12 37 GLN B CA 1
ATOM 5439 C C . GLN B 1 37 ? 11.469 18.594 25.109 1 98.12 37 GLN B C 1
ATOM 5441 O O . GLN B 1 37 ? 12.367 18.281 24.328 1 98.12 37 GLN B O 1
ATOM 5446 N N . TYR B 1 38 ? 11.633 19.438 26.109 1 98.06 38 TYR B N 1
ATOM 5447 C CA . TYR B 1 38 ? 12.977 19.906 26.422 1 98.06 38 TYR B CA 1
ATOM 5448 C C . TYR B 1 38 ? 13.906 18.734 26.734 1 98.06 38 TYR B C 1
ATOM 5450 O O . TYR B 1 38 ? 15.047 18.703 26.266 1 98.06 38 TYR B O 1
ATOM 5458 N N . ASN B 1 39 ? 13.398 17.812 27.5 1 98.12 39 ASN B N 1
ATOM 5459 C CA . ASN B 1 39 ? 14.164 16.594 27.797 1 98.12 39 ASN B CA 1
ATOM 5460 C C . ASN B 1 39 ? 14.438 15.781 26.547 1 98.12 39 ASN B C 1
ATOM 5462 O O . ASN B 1 39 ? 15.523 15.211 26.391 1 98.12 39 ASN B O 1
ATOM 5466 N N . ALA B 1 40 ? 13.469 15.664 25.672 1 98 40 ALA B N 1
ATOM 5467 C CA . ALA B 1 40 ? 13.656 14.938 24.422 1 98 40 ALA B CA 1
ATOM 5468 C C . ALA B 1 40 ? 14.758 15.57 23.578 1 98 40 ALA B C 1
ATOM 5470 O O . ALA B 1 40 ? 15.602 14.875 23.016 1 98 40 ALA B O 1
ATOM 5471 N N . LEU B 1 41 ? 14.781 16.922 23.5 1 97.81 41 LEU B N 1
ATOM 5472 C CA . LEU B 1 41 ? 15.781 17.656 22.719 1 97.81 41 LEU B CA 1
ATOM 5473 C C . LEU B 1 41 ? 17.172 17.422 23.281 1 97.81 41 LEU B C 1
ATOM 5475 O O . LEU B 1 41 ? 18.172 17.5 22.547 1 97.81 41 LEU B O 1
ATOM 5479 N N . ASN B 1 42 ? 17.203 17.094 24.594 1 97.88 42 ASN B N 1
ATOM 5480 C CA . ASN B 1 42 ? 18.469 16.859 25.281 1 97.88 42 ASN B CA 1
ATOM 5481 C C . ASN B 1 42 ? 18.781 15.359 25.359 1 97.88 42 ASN B C 1
ATOM 5483 O O . ASN B 1 42 ? 19.719 14.961 26.031 1 97.88 42 ASN B O 1
ATOM 5487 N N . ASP B 1 43 ? 18.016 14.539 24.734 1 97.56 43 ASP B N 1
ATOM 5488 C CA . ASP B 1 43 ? 18.188 13.094 24.656 1 97.56 43 ASP B CA 1
ATOM 5489 C C . ASP B 1 43 ? 18.141 12.453 26.031 1 97.56 43 ASP B C 1
ATOM 5491 O O . ASP B 1 43 ? 18.938 11.578 26.359 1 97.56 43 ASP B O 1
ATOM 5495 N N . LEU B 1 44 ? 17.156 12.883 26.781 1 97.5 44 LEU B N 1
ATOM 5496 C CA . LEU B 1 44 ? 17.109 12.438 28.172 1 97.5 44 LEU B CA 1
ATOM 5497 C C . LEU B 1 44 ? 15.883 11.562 28.422 1 97.5 44 LEU B C 1
ATOM 5499 O O . LEU B 1 44 ? 15.617 11.156 29.547 1 97.5 44 LEU B O 1
ATOM 5503 N N . ILE B 1 45 ? 15.086 11.281 27.422 1 97.19 45 ILE B N 1
ATOM 5504 C CA . ILE B 1 45 ? 13.914 10.422 27.578 1 97.19 45 ILE B CA 1
ATOM 5505 C C . ILE B 1 45 ? 14.305 8.961 27.375 1 97.19 45 ILE B C 1
ATOM 5507 O O . ILE B 1 45 ? 14.609 8.555 26.25 1 97.19 45 ILE B O 1
ATOM 5511 N N . PRO B 1 46 ? 14.25 8.156 28.375 1 95.88 46 PRO B N 1
ATOM 5512 C CA . PRO B 1 46 ? 14.633 6.754 28.219 1 95.88 46 PRO B CA 1
ATOM 5513 C C . PRO B 1 46 ? 13.766 6.004 27.219 1 95.88 46 PRO B C 1
ATOM 5515 O O . PRO B 1 46 ? 12.531 6.102 27.266 1 95.88 46 PRO B O 1
ATOM 5518 N N . GLY B 1 47 ? 14.375 5.281 26.391 1 93.81 47 GLY B N 1
ATOM 5519 C CA . GLY B 1 47 ? 13.672 4.422 25.453 1 93.81 47 GLY B CA 1
ATOM 5520 C C . GLY B 1 47 ? 13.172 5.168 24.234 1 93.81 47 GLY B C 1
ATOM 5521 O O . GLY B 1 47 ? 12.633 4.555 23.297 1 93.81 47 GLY B O 1
ATOM 5522 N N . ALA B 1 48 ? 13.312 6.465 24.172 1 95.38 48 ALA B N 1
ATOM 5523 C CA . ALA B 1 48 ? 12.906 7.254 23.016 1 95.38 48 ALA B CA 1
ATOM 5524 C C . ALA B 1 48 ? 14.062 7.426 22.031 1 95.38 48 ALA B C 1
ATOM 5526 O O . ALA B 1 48 ? 15.227 7.422 22.438 1 95.38 48 ALA B O 1
ATOM 5527 N N . PRO B 1 49 ? 13.695 7.551 20.766 1 94.25 49 PRO B N 1
ATOM 5528 C CA . PRO B 1 49 ? 14.758 7.891 19.812 1 94.25 49 PRO B CA 1
ATOM 5529 C C . PRO B 1 49 ? 15.492 9.18 20.188 1 94.25 49 PRO B C 1
ATOM 5531 O O . PRO B 1 49 ? 14.867 10.141 20.641 1 94.25 49 PRO B O 1
ATOM 5534 N N . LYS B 1 50 ? 16.734 9.195 19.906 1 95.56 50 LYS B N 1
ATOM 5535 C CA . LYS B 1 50 ? 17.531 10.375 20.219 1 95.56 50 LYS B CA 1
ATOM 5536 C C . LYS B 1 50 ? 17.297 11.492 19.203 1 95.56 50 LYS B C 1
ATOM 5538 O O . LYS B 1 50 ? 17.109 11.227 18.016 1 95.56 50 LYS B O 1
ATOM 5543 N N . SER B 1 51 ? 17.375 12.719 19.766 1 95.94 51 SER B N 1
ATOM 5544 C CA . SER B 1 51 ? 17.156 13.898 18.938 1 95.94 51 SER B CA 1
ATOM 5545 C C . SER B 1 51 ? 18.469 14.445 18.406 1 95.94 51 SER B C 1
ATOM 5547 O O . SER B 1 51 ? 18.594 14.719 17.203 1 95.94 51 SER B O 1
ATOM 5549 N N . TYR B 1 52 ? 19.469 14.555 19.312 1 97.06 52 TYR B N 1
ATOM 5550 C CA . TYR B 1 52 ? 20.797 15.102 19.062 1 97.06 52 TYR B CA 1
ATOM 5551 C C . TYR B 1 52 ? 20.734 16.609 18.859 1 97.06 52 TYR B C 1
ATOM 5553 O O . TYR B 1 52 ? 21.75 17.25 18.594 1 97.06 52 TYR B O 1
ATOM 5561 N N . CYS B 1 53 ? 19.547 17.266 18.984 1 97.88 53 CYS B N 1
ATOM 5562 C CA . CYS B 1 53 ? 19.312 18.672 18.641 1 97.88 53 CYS B CA 1
ATOM 5563 C C . CYS B 1 53 ? 20.219 19.594 19.438 1 97.88 53 CYS B C 1
ATOM 5565 O O . CYS B 1 53 ? 21 20.344 18.859 1 97.88 53 CYS B O 1
ATOM 5567 N N . ILE B 1 54 ? 20.219 19.531 20.719 1 98.38 54 ILE B N 1
ATOM 5568 C CA . ILE B 1 54 ? 21 20.406 21.578 1 98.38 54 ILE B CA 1
ATOM 5569 C C . ILE B 1 54 ? 22.484 20.094 21.422 1 98.38 54 ILE B C 1
ATOM 5571 O O . ILE B 1 54 ? 23.312 21 21.391 1 98.38 54 ILE B O 1
ATOM 5575 N N . SER B 1 55 ? 22.797 18.797 21.328 1 98.19 55 SER B N 1
ATOM 5576 C CA . SER B 1 55 ? 24.188 18.406 21.109 1 98.19 55 SER B CA 1
ATOM 5577 C C . SER B 1 55 ? 24.734 19.031 19.828 1 98.19 55 SER B C 1
ATOM 5579 O O . SER B 1 55 ? 25.891 19.438 19.766 1 98.19 55 SER B O 1
ATOM 5581 N N . ASN B 1 56 ? 23.969 19.078 18.797 1 98.69 56 ASN B N 1
ATOM 5582 C CA . ASN B 1 56 ? 24.391 19.688 17.547 1 98.69 56 ASN B CA 1
ATOM 5583 C C . ASN B 1 56 ? 24.688 21.188 17.719 1 98.69 56 ASN B C 1
ATOM 5585 O O . ASN B 1 56 ? 25.641 21.703 17.141 1 98.69 56 ASN B O 1
ATOM 5589 N N . PHE B 1 57 ? 23.844 21.859 18.469 1 98.81 57 PHE B N 1
ATOM 5590 C CA . PHE B 1 57 ? 24.078 23.281 18.703 1 98.81 57 PHE B CA 1
ATOM 5591 C C . PHE B 1 57 ? 25.359 23.5 19.5 1 98.81 57 PHE B C 1
ATOM 5593 O O . PHE B 1 57 ? 26.078 24.453 19.266 1 98.81 57 PHE B O 1
ATOM 5600 N N . ILE B 1 58 ? 25.562 22.656 20.453 1 98.69 58 ILE B N 1
ATOM 5601 C CA . ILE B 1 58 ? 26.797 22.75 21.234 1 98.69 58 ILE B CA 1
ATOM 5602 C C . ILE B 1 58 ? 28 22.562 20.328 1 98.69 58 ILE B C 1
ATOM 5604 O O . ILE B 1 58 ? 28.953 23.328 20.375 1 98.69 58 ILE B O 1
ATOM 5608 N N . LYS B 1 59 ? 27.938 21.516 19.5 1 98.69 59 LYS B N 1
ATOM 5609 C CA . LYS B 1 59 ? 29 21.281 18.547 1 98.69 59 LYS B CA 1
ATOM 5610 C C . LYS B 1 59 ? 29.203 22.469 17.625 1 98.69 59 LYS B C 1
ATOM 5612 O O . LYS B 1 59 ? 30.328 22.891 17.375 1 98.69 59 LYS B O 1
ATOM 5617 N N . ALA B 1 60 ? 28.141 23 17.094 1 98.81 60 ALA B N 1
ATOM 5618 C CA . ALA B 1 60 ? 28.203 24.141 16.172 1 98.81 60 ALA B CA 1
ATOM 5619 C C . ALA B 1 60 ? 28.812 25.359 16.859 1 98.81 60 ALA B C 1
ATOM 5621 O O . ALA B 1 60 ? 29.578 26.094 16.25 1 98.81 60 ALA B O 1
ATOM 5622 N N . SER B 1 61 ? 28.375 25.609 18.094 1 98.62 61 SER B N 1
ATOM 5623 C CA . SER B 1 61 ? 28.953 26.703 18.875 1 98.62 61 SER B CA 1
ATOM 5624 C C . SER B 1 61 ? 30.469 26.531 19.016 1 98.62 61 SER B C 1
ATOM 5626 O O . SER B 1 61 ? 31.219 27.5 18.875 1 98.62 61 SER B O 1
ATOM 5628 N N . SER B 1 62 ? 30.859 25.328 19.281 1 98.25 62 SER B N 1
ATOM 5629 C CA . SER B 1 62 ? 32.281 25.031 19.375 1 98.25 62 SER B CA 1
ATOM 5630 C C . SER B 1 62 ? 33 25.297 18.062 1 98.25 62 SER B C 1
ATOM 5632 O O . SER B 1 62 ? 34.125 25.781 18.047 1 98.25 62 SER B O 1
ATOM 5634 N N . VAL B 1 63 ? 32.438 24.891 17.016 1 98.38 63 VAL B N 1
ATOM 5635 C CA . VAL B 1 63 ? 33 25.109 15.688 1 98.38 63 VAL B CA 1
ATOM 5636 C C . VAL B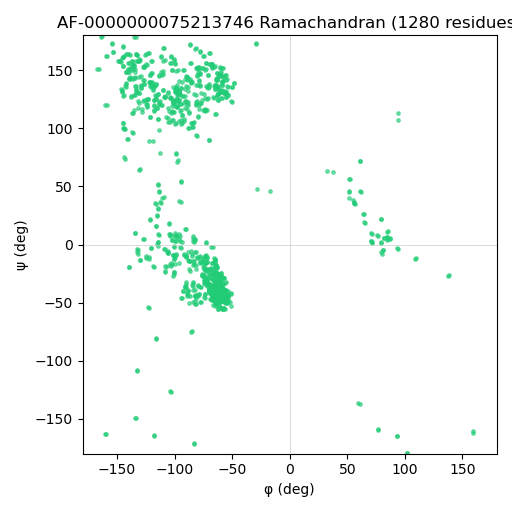 1 63 ? 33.156 26.609 15.438 1 98.38 63 VAL B C 1
ATOM 5638 O O . VAL B 1 63 ? 34.188 27.078 14.969 1 98.38 63 VAL B O 1
ATOM 5641 N N . CYS B 1 64 ? 32.125 27.391 15.703 1 98.31 64 CYS B N 1
ATOM 5642 C CA . CYS B 1 64 ? 32.156 28.828 15.508 1 98.31 64 CYS B CA 1
ATOM 5643 C C . CYS B 1 64 ? 33.281 29.453 16.312 1 98.31 64 CYS B C 1
ATOM 5645 O O . CYS B 1 64 ? 33.969 30.344 15.836 1 98.31 64 CYS B O 1
ATOM 5647 N N . SER B 1 65 ? 33.438 29 17.562 1 97.94 65 SER B N 1
ATOM 5648 C CA . SER B 1 65 ? 34.5 29.484 18.406 1 97.94 65 SER B CA 1
ATOM 5649 C C . SER B 1 65 ? 35.875 29.156 17.828 1 97.94 65 SER B C 1
ATOM 5651 O O . SER B 1 65 ? 36.781 30 17.844 1 97.94 65 SER B O 1
ATOM 5653 N N . SER B 1 66 ? 36 27.953 17.375 1 97.94 66 SER B N 1
ATOM 5654 C CA . SER B 1 66 ? 37.25 27.531 16.766 1 97.94 66 SER B CA 1
ATOM 5655 C C . SER B 1 66 ? 37.594 28.359 15.531 1 97.94 66 SER B C 1
ATOM 5657 O O . SER B 1 66 ? 38.719 28.766 15.344 1 97.94 66 SER B O 1
ATOM 5659 N N . LEU B 1 67 ? 36.625 28.562 14.727 1 97.44 67 LEU B N 1
ATOM 5660 C CA . LEU B 1 67 ? 36.812 29.359 13.516 1 97.44 67 LEU B CA 1
ATOM 5661 C C . LEU B 1 67 ? 37.281 30.766 13.867 1 97.44 67 LEU B C 1
ATOM 5663 O O . LEU B 1 67 ? 38.156 31.312 13.219 1 97.44 67 LEU B O 1
ATOM 5667 N N . LYS B 1 68 ? 36.625 31.375 14.836 1 95.69 68 LYS B N 1
ATOM 5668 C CA . LYS B 1 68 ? 36.969 32.719 15.281 1 95.69 68 LYS B CA 1
ATOM 5669 C C . LYS B 1 68 ? 38.406 32.75 15.781 1 95.69 68 LYS B C 1
ATOM 5671 O O . LYS B 1 68 ? 39.125 33.75 15.609 1 95.69 68 LYS B O 1
ATOM 5676 N N . ALA B 1 69 ? 38.844 31.719 16.344 1 96.75 69 ALA B N 1
ATOM 5677 C CA . ALA B 1 69 ? 40.156 31.625 16.922 1 96.75 69 ALA B CA 1
ATOM 5678 C C . ALA B 1 69 ? 41.188 31.172 15.875 1 96.75 69 ALA B C 1
ATOM 5680 O O . ALA B 1 69 ? 42.375 31.094 16.156 1 96.75 69 ALA B O 1
ATOM 5681 N N . GLY B 1 70 ? 40.844 30.828 14.75 1 95.38 70 GLY B N 1
ATOM 5682 C CA . GLY B 1 70 ? 41.719 30.391 13.68 1 95.38 70 GLY B CA 1
ATOM 5683 C C . GLY B 1 70 ? 42.156 28.938 13.836 1 95.38 70 GLY B C 1
ATOM 5684 O O . GLY B 1 70 ? 43.219 28.547 13.32 1 95.38 70 GLY B O 1
ATOM 5685 N N . ILE B 1 71 ? 41.406 28.188 14.57 1 96.75 71 ILE B N 1
ATOM 5686 C CA . ILE B 1 71 ? 41.688 26.766 14.781 1 96.75 71 ILE B CA 1
ATOM 5687 C C . ILE B 1 71 ? 41.031 25.938 13.695 1 96.75 71 ILE B C 1
ATOM 5689 O O . ILE B 1 71 ? 39.844 26.125 13.391 1 96.75 71 ILE B O 1
ATOM 5693 N N . PRO B 1 72 ? 41.812 25.062 13.164 1 94.88 72 PRO B N 1
ATOM 5694 C CA . PRO B 1 72 ? 41.219 24.219 12.125 1 94.88 72 PRO B CA 1
ATOM 5695 C C . PRO B 1 72 ? 40.094 23.344 12.648 1 94.88 72 PRO B C 1
ATOM 5697 O O . PRO B 1 72 ? 40.188 22.812 13.758 1 94.88 72 PRO B O 1
ATOM 5700 N N . VAL B 1 73 ? 39.031 23.156 11.891 1 95.88 73 VAL B N 1
ATOM 5701 C CA . VAL B 1 73 ? 37.906 22.312 12.219 1 95.88 73 VAL B CA 1
ATOM 5702 C C . VAL B 1 73 ? 37.75 21.188 11.188 1 95.88 73 VAL B C 1
ATOM 5704 O O . VAL B 1 73 ? 37.969 21.406 9.992 1 95.88 73 VAL B O 1
ATOM 5707 N N . PRO B 1 74 ? 37.5 19.984 11.633 1 95.81 74 PRO B N 1
ATOM 5708 C CA . PRO B 1 74 ? 37.281 18.891 10.688 1 95.81 74 PRO B CA 1
ATOM 5709 C C . PRO B 1 74 ? 36.125 19.141 9.734 1 95.81 74 PRO B C 1
ATOM 5711 O O . PRO B 1 74 ? 35.188 19.875 10.062 1 95.81 74 PRO B O 1
ATOM 5714 N N . VAL B 1 75 ? 36.219 18.531 8.531 1 96.88 75 VAL B N 1
ATOM 5715 C CA . VAL B 1 75 ? 35.156 18.625 7.531 1 96.88 75 VAL B CA 1
ATOM 5716 C C . VAL B 1 75 ? 34.5 17.266 7.359 1 96.88 75 VAL B C 1
ATOM 5718 O O . VAL B 1 75 ? 35.156 16.266 7.086 1 96.88 75 VAL B O 1
ATOM 5721 N N . PHE B 1 76 ? 33.188 17.109 7.598 1 97.19 76 PHE B N 1
ATOM 5722 C CA . PHE B 1 76 ? 32.375 15.906 7.43 1 97.19 76 PHE B CA 1
ATOM 5723 C C . PHE B 1 76 ? 31.438 16.062 6.246 1 97.19 76 PHE B C 1
ATOM 5725 O O . PHE B 1 76 ? 31.109 17.172 5.836 1 97.19 76 PHE B O 1
ATOM 5732 N N . PRO B 1 77 ? 30.891 15 5.613 1 95.38 77 PRO B N 1
ATOM 5733 C CA . PRO B 1 77 ? 30.016 15.078 4.445 1 95.38 77 PRO B CA 1
ATOM 5734 C C . PRO B 1 77 ? 28.609 15.57 4.793 1 95.38 77 PRO B C 1
ATOM 5736 O O . PRO B 1 77 ? 28.172 15.422 5.938 1 95.38 77 PRO B O 1
ATOM 5739 N N . VAL B 1 78 ? 27.969 16.219 3.869 1 97 78 VAL B N 1
ATOM 5740 C CA . VAL B 1 78 ? 26.578 16.625 3.994 1 97 78 VAL B CA 1
ATOM 5741 C C . VAL B 1 78 ? 25.719 15.891 2.969 1 97 78 VAL B C 1
ATOM 5743 O O . VAL B 1 78 ? 24.953 16.516 2.227 1 97 78 VAL B O 1
ATOM 5746 N N . ASP B 1 79 ? 25.781 14.562 2.896 1 92.69 79 ASP B N 1
ATOM 5747 C CA . ASP B 1 79 ? 25.25 13.773 1.793 1 92.69 79 ASP B CA 1
ATOM 5748 C C . ASP B 1 79 ? 24.094 12.891 2.258 1 92.69 79 ASP B C 1
ATOM 5750 O O . ASP B 1 79 ? 23.672 11.969 1.547 1 92.69 79 ASP B O 1
ATOM 5754 N N . LYS B 1 80 ? 23.578 13.055 3.484 1 93.56 80 LYS B N 1
ATOM 5755 C CA . LYS B 1 80 ? 22.531 12.203 4.027 1 93.56 80 LYS B CA 1
ATOM 5756 C C . LYS B 1 80 ? 21.359 13.023 4.535 1 93.56 80 LYS B C 1
ATOM 5758 O O . LYS B 1 80 ? 21.516 14.195 4.902 1 93.56 80 LYS B O 1
ATOM 5763 N N . TRP B 1 81 ? 20.188 12.398 4.508 1 94.19 81 TRP B N 1
ATOM 5764 C CA . TRP B 1 81 ? 19.031 13 5.145 1 94.19 81 TRP B CA 1
ATOM 5765 C C . TRP B 1 81 ? 19.062 12.805 6.656 1 94.19 81 TRP B C 1
ATOM 5767 O O . TRP B 1 81 ? 18.719 13.711 7.414 1 94.19 81 TRP B O 1
ATOM 5777 N N . GLU B 1 82 ? 19.438 11.602 7.008 1 95.75 82 GLU B N 1
ATOM 5778 C CA . GLU B 1 82 ? 19.578 11.242 8.414 1 95.75 82 GLU B CA 1
ATOM 5779 C C . GLU B 1 82 ? 20.984 10.742 8.727 1 95.75 82 GLU B C 1
ATOM 5781 O O . GLU B 1 82 ? 21.484 9.828 8.055 1 95.75 82 GLU B O 1
ATOM 5786 N N . TYR B 1 83 ? 21.641 11.336 9.68 1 96.69 83 TYR B N 1
ATOM 5787 C CA . TYR B 1 83 ? 22.969 10.953 10.148 1 96.69 83 TYR B CA 1
ATOM 5788 C C . TYR B 1 83 ? 22.875 10.109 11.414 1 96.69 83 TYR B C 1
ATOM 5790 O O . TYR B 1 83 ? 22.734 10.648 12.516 1 96.69 83 TYR B O 1
ATOM 5798 N N . LYS B 1 84 ? 23.078 8.852 11.289 1 93.81 84 LYS B N 1
ATOM 5799 C CA . LYS B 1 84 ? 22.953 7.914 12.398 1 93.81 84 LYS B CA 1
ATOM 5800 C C . LYS B 1 84 ? 24.281 7.781 13.148 1 93.81 84 LYS B C 1
ATOM 5802 O O . LYS B 1 84 ? 25.344 7.777 12.539 1 93.81 84 LYS B O 1
ATOM 5807 N N . GLU B 1 85 ? 24.094 7.672 14.422 1 92.19 85 GLU B N 1
ATOM 5808 C CA . GLU B 1 85 ? 25.266 7.562 15.281 1 92.19 85 GLU B CA 1
ATOM 5809 C C . GLU B 1 85 ? 26.109 6.344 14.914 1 92.19 85 GLU B C 1
ATOM 5811 O O . GLU B 1 85 ? 27.328 6.359 15.07 1 92.19 85 GLU B O 1
ATOM 5816 N N . THR B 1 86 ? 25.469 5.312 14.398 1 91 86 THR B N 1
ATOM 5817 C CA . THR B 1 86 ? 26.156 4.074 14.039 1 91 86 THR B CA 1
ATOM 5818 C C . THR B 1 86 ? 26.891 4.223 12.719 1 91 86 THR B C 1
ATOM 5820 O O . THR B 1 86 ? 27.734 3.395 12.375 1 91 86 THR B O 1
ATOM 5823 N N . GLU B 1 87 ? 26.656 5.277 12.039 1 91.19 87 GLU B N 1
ATOM 5824 C CA . GLU B 1 87 ? 27.156 5.395 10.68 1 91.19 87 GLU B CA 1
ATOM 5825 C C . GLU B 1 87 ? 28.047 6.633 10.523 1 91.19 87 GLU B C 1
ATOM 5827 O O . GLU B 1 87 ? 28.719 6.801 9.508 1 91.19 87 GLU B O 1
ATOM 5832 N N . CYS B 1 88 ? 28.062 7.594 11.539 1 93.62 88 CYS B N 1
ATOM 5833 C CA . CYS B 1 88 ? 28.766 8.867 11.445 1 93.62 88 CYS B CA 1
ATOM 5834 C C . CYS B 1 88 ? 29.641 9.094 12.68 1 93.62 88 CYS B C 1
ATOM 5836 O O . CYS B 1 88 ? 29.422 8.469 13.719 1 93.62 88 CYS B O 1
ATOM 5838 N N . SER B 1 89 ? 30.609 9.938 12.523 1 93.81 89 SER B N 1
ATOM 5839 C CA . SER B 1 89 ? 31.406 10.367 13.672 1 93.81 89 SER B CA 1
ATOM 5840 C C . SER B 1 89 ? 30.547 11.039 14.727 1 93.81 89 SER B C 1
ATOM 5842 O O . SER B 1 89 ? 29.641 11.812 14.406 1 93.81 89 SER B O 1
ATOM 5844 N N . PHE B 1 90 ? 30.984 10.852 15.969 1 93.06 90 PHE B N 1
ATOM 5845 C CA . PHE B 1 90 ? 30.266 11.461 17.078 1 93.06 90 PHE B CA 1
ATOM 5846 C C . PHE B 1 90 ? 30.406 12.977 17.047 1 93.06 90 PHE B C 1
ATOM 5848 O O . PHE B 1 90 ? 29.516 13.703 17.5 1 93.06 90 PHE B O 1
ATOM 5855 N N . ASN B 1 91 ? 31.484 13.469 16.516 1 95.31 91 ASN B N 1
ATOM 5856 C CA . ASN B 1 91 ? 31.75 14.898 16.484 1 95.31 91 ASN B CA 1
ATOM 5857 C C . ASN B 1 91 ? 31.078 15.57 15.289 1 95.31 91 ASN B C 1
ATOM 5859 O O . ASN B 1 91 ? 31.047 16.797 15.195 1 95.31 91 ASN B O 1
ATOM 5863 N N . SER B 1 92 ? 30.547 14.758 14.375 1 97.81 92 SER B N 1
ATOM 5864 C CA . SER B 1 92 ? 29.812 15.297 13.234 1 97.81 92 SER B CA 1
ATOM 5865 C C . SER B 1 92 ? 28.344 15.531 13.578 1 97.81 92 SER B C 1
ATOM 5867 O O . SER B 1 92 ? 27.906 15.25 14.695 1 97.81 92 SER B O 1
ATOM 5869 N N . PHE B 1 93 ? 27.688 16.156 12.656 1 98.19 93 PHE B N 1
ATOM 5870 C CA . PHE B 1 93 ? 26.25 16.328 12.805 1 98.19 93 PHE B CA 1
ATOM 5871 C C . PHE B 1 93 ? 25.562 14.977 12.93 1 98.19 93 PHE B C 1
ATOM 5873 O O . PHE B 1 93 ? 25.922 14.016 12.242 1 98.19 93 PHE B O 1
ATOM 5880 N N . LEU B 1 94 ? 24.578 14.844 13.852 1 97.62 94 LEU B N 1
ATOM 5881 C CA . LEU B 1 94 ? 23.766 13.641 14.016 1 97.62 94 LEU B CA 1
ATOM 5882 C C . LEU B 1 94 ? 22.281 13.977 13.953 1 97.62 94 LEU B C 1
ATOM 5884 O O . LEU B 1 94 ? 21.875 15.078 14.336 1 97.62 94 LEU B O 1
ATOM 5888 N N . GLY B 1 95 ? 21.469 13.016 13.539 1 96.81 95 GLY B N 1
ATOM 5889 C CA . GLY B 1 95 ? 20.031 13.203 13.398 1 96.81 95 GLY B CA 1
ATOM 5890 C C . GLY B 1 95 ? 19.625 13.617 11.992 1 96.81 95 GLY B C 1
ATOM 5891 O O . GLY B 1 95 ? 20.375 13.414 11.039 1 96.81 95 GLY B O 1
ATOM 5892 N N . TRP B 1 96 ? 18.422 14.102 11.859 1 97.31 96 TRP B N 1
ATOM 5893 C CA . TRP B 1 96 ? 17.906 14.523 10.562 1 97.31 96 TRP B CA 1
ATOM 5894 C C . TRP B 1 96 ? 18.453 15.898 10.172 1 97.31 96 TRP B C 1
ATOM 5896 O O . TRP B 1 96 ? 18.672 16.75 11.039 1 97.31 96 TRP B O 1
ATOM 5906 N N . CYS B 1 97 ? 18.562 16.203 8.938 1 97.31 97 CYS B N 1
ATOM 5907 C CA . CYS B 1 97 ? 19.219 17.391 8.422 1 97.31 97 CYS B CA 1
ATOM 5908 C C . CYS B 1 97 ? 18.484 18.656 8.852 1 97.31 97 CYS B C 1
ATOM 5910 O O . CYS B 1 97 ? 19 19.766 8.711 1 97.31 97 CYS B O 1
ATOM 5912 N N . PHE B 1 98 ? 17.266 18.562 9.375 1 97.44 98 PHE B N 1
ATOM 5913 C CA . PHE B 1 98 ? 16.484 19.719 9.797 1 97.44 98 PHE B CA 1
ATOM 5914 C C . PHE B 1 98 ? 16.25 19.703 11.305 1 97.44 98 PHE B C 1
ATOM 5916 O O . PHE B 1 98 ? 15.258 20.25 11.789 1 97.44 98 PHE B O 1
ATOM 5923 N N . GLN B 1 99 ? 17.109 19.047 12.008 1 96.25 99 GLN B N 1
ATOM 5924 C CA . GLN B 1 99 ? 16.953 18.797 13.438 1 96.25 99 GLN B CA 1
ATOM 5925 C C . GLN B 1 99 ? 16.844 20.094 14.227 1 96.25 99 GLN B C 1
ATOM 5927 O O . GLN B 1 99 ? 16.172 20.156 15.258 1 96.25 99 GLN B O 1
ATOM 5932 N N . ASP B 1 100 ? 17.438 21.188 13.734 1 98.25 100 ASP B N 1
ATOM 5933 C CA . ASP B 1 100 ? 17.453 22.484 14.406 1 98.25 100 ASP B CA 1
ATOM 5934 C C . ASP B 1 100 ? 16.031 22.969 14.719 1 98.25 100 ASP B C 1
ATOM 5936 O O . ASP B 1 100 ? 15.82 23.672 15.703 1 98.25 100 ASP B O 1
ATOM 5940 N N . THR B 1 101 ? 15.125 22.625 13.859 1 98.38 101 THR B N 1
ATOM 5941 C CA . THR B 1 101 ? 13.789 23.203 13.93 1 98.38 101 THR B CA 1
ATOM 5942 C C . THR B 1 101 ? 13.062 22.766 15.195 1 98.38 101 THR B C 1
ATOM 5944 O O . THR B 1 101 ? 12.164 23.453 15.68 1 98.38 101 THR B O 1
ATOM 5947 N N . ASP B 1 102 ? 13.484 21.625 15.734 1 97.94 102 ASP B N 1
ATOM 5948 C CA . ASP B 1 102 ? 12.836 21.172 16.953 1 97.94 102 ASP B CA 1
ATOM 5949 C C . ASP B 1 102 ? 13.086 22.141 18.109 1 97.94 102 ASP B C 1
ATOM 5951 O O . ASP B 1 102 ? 12.188 22.422 18.906 1 97.94 102 ASP B O 1
ATOM 5955 N N . ALA B 1 103 ? 14.297 22.625 18.172 1 98.56 103 ALA B N 1
ATOM 5956 C CA . ALA B 1 103 ? 14.617 23.625 19.203 1 98.56 103 ALA B CA 1
ATOM 5957 C C . ALA B 1 103 ? 13.852 24.922 18.953 1 98.56 103 ALA B C 1
ATOM 5959 O O . ALA B 1 103 ? 13.367 25.547 19.891 1 98.56 103 ALA B O 1
ATOM 5960 N N . TYR B 1 104 ? 13.844 25.359 17.719 1 98.88 104 TYR B N 1
ATOM 5961 C CA . TYR B 1 104 ? 13.148 26.594 17.391 1 98.88 104 TYR B CA 1
ATOM 5962 C C . TYR B 1 104 ? 11.664 26.5 17.719 1 98.88 104 TYR B C 1
ATOM 5964 O O . TYR B 1 104 ? 11.094 27.406 18.312 1 98.88 104 TYR B O 1
ATOM 5972 N N . LYS B 1 105 ? 11.031 25.391 17.344 1 98.75 105 LYS B N 1
ATOM 5973 C CA . LYS B 1 105 ? 9.617 25.203 17.656 1 98.75 105 LYS B CA 1
ATOM 5974 C C . LYS B 1 105 ? 9.375 25.141 19.156 1 98.75 105 LYS B C 1
ATOM 5976 O O . LYS B 1 105 ? 8.344 25.609 19.641 1 98.75 105 LYS B O 1
ATOM 5981 N N . TRP B 1 106 ? 10.305 24.484 19.859 1 98.69 106 TRP B N 1
ATOM 5982 C CA . TRP B 1 106 ? 10.195 24.469 21.312 1 98.69 106 TRP B CA 1
ATOM 5983 C C . TRP B 1 106 ? 10.266 25.891 21.875 1 98.69 106 TRP B C 1
ATOM 5985 O O . TRP B 1 106 ? 9.461 26.25 22.734 1 98.69 106 TRP B O 1
ATOM 5995 N N . ILE B 1 107 ? 11.203 26.719 21.422 1 98.81 107 ILE B N 1
ATOM 5996 C CA . ILE B 1 107 ? 11.328 28.094 21.859 1 98.81 107 ILE B CA 1
ATOM 5997 C C . ILE B 1 107 ? 10.031 28.844 21.594 1 98.81 107 ILE B C 1
ATOM 5999 O O . ILE B 1 107 ? 9.562 29.625 22.422 1 98.81 107 ILE B O 1
ATOM 6003 N N . GLU B 1 108 ? 9.539 28.625 20.406 1 98.5 108 GLU B N 1
ATOM 6004 C CA . GLU B 1 108 ? 8.297 29.281 20.031 1 98.5 108 GLU B CA 1
ATOM 6005 C C . GLU B 1 108 ? 7.168 28.938 21 1 98.5 108 GLU B C 1
ATOM 6007 O O . GLU B 1 108 ? 6.477 29.812 21.516 1 98.5 108 GLU B O 1
ATOM 6012 N N . ALA B 1 109 ? 6.988 27.656 21.312 1 98.19 109 ALA B N 1
ATOM 6013 C CA . ALA B 1 109 ? 5.953 27.203 22.234 1 98.19 109 ALA B CA 1
ATOM 6014 C C . ALA B 1 109 ? 6.156 27.797 23.625 1 98.19 109 ALA B C 1
ATOM 6016 O O . ALA B 1 109 ? 5.215 28.312 24.234 1 98.19 109 ALA B O 1
ATOM 6017 N N . ALA B 1 110 ? 7.352 27.688 24.094 1 98.25 110 ALA B N 1
ATOM 6018 C CA . ALA B 1 110 ? 7.68 28.203 25.422 1 98.25 110 ALA B CA 1
ATOM 6019 C C . ALA B 1 110 ? 7.441 29.703 25.484 1 98.25 110 ALA B C 1
ATOM 6021 O O . ALA B 1 110 ? 6.949 30.219 26.5 1 98.25 110 ALA B O 1
ATOM 6022 N N . SER B 1 111 ? 7.809 30.359 24.422 1 97.94 111 SER B N 1
ATOM 6023 C CA . SER B 1 111 ? 7.609 31.797 24.359 1 97.94 111 SER B CA 1
ATOM 6024 C C . SER B 1 111 ? 6.125 32.156 24.438 1 97.94 111 SER B C 1
ATOM 6026 O O . SER B 1 111 ? 5.742 33.125 25.094 1 97.94 111 SER B O 1
ATOM 6028 N N . TYR B 1 112 ? 5.324 31.422 23.734 1 97.19 112 TYR B N 1
ATOM 6029 C CA . TYR B 1 112 ? 3.889 31.688 23.781 1 97.19 112 TYR B CA 1
ATOM 6030 C C . TYR B 1 112 ? 3.334 31.469 25.188 1 97.19 112 TYR B C 1
ATOM 6032 O O . TYR B 1 112 ? 2.438 32.188 25.625 1 97.19 112 TYR B O 1
ATOM 6040 N N . VAL B 1 113 ? 3.842 30.469 25.875 1 95.81 113 VAL B N 1
ATOM 6041 C CA . VAL B 1 113 ? 3.434 30.25 27.266 1 95.81 113 VAL B CA 1
ATOM 6042 C C . VAL B 1 113 ? 3.818 31.453 28.125 1 95.81 113 VAL B C 1
ATOM 6044 O O . VAL B 1 113 ? 3.043 31.875 28.969 1 95.81 113 VAL B O 1
ATOM 6047 N N . LEU B 1 114 ? 4.965 32 27.844 1 95.19 114 LEU B N 1
ATOM 6048 C CA . LEU B 1 114 ? 5.512 33.094 28.641 1 95.19 114 LEU B CA 1
ATOM 6049 C C . LEU B 1 114 ? 4.746 34.406 28.375 1 95.19 114 LEU B C 1
ATOM 6051 O O . LEU B 1 114 ? 4.836 35.344 29.172 1 95.19 114 LEU B O 1
ATOM 6055 N N . VAL B 1 115 ? 3.965 34.5 27.328 1 90.75 115 VAL B N 1
ATOM 6056 C CA . VAL B 1 115 ? 3.145 35.688 27.047 1 90.75 115 VAL B CA 1
ATOM 6057 C C . VAL B 1 115 ? 2.066 35.812 28.125 1 90.75 115 VAL B C 1
ATOM 6059 O O . VAL B 1 115 ? 1.757 36.938 28.547 1 90.75 115 VAL B O 1
ATOM 6062 N N . ASN B 1 116 ? 1.559 34.719 28.562 1 80.81 116 ASN B N 1
ATOM 6063 C CA . ASN B 1 116 ? 0.364 34.75 29.391 1 80.81 116 ASN B CA 1
ATOM 6064 C C . ASN B 1 116 ? 0.701 34.531 30.875 1 80.81 116 ASN B C 1
ATOM 6066 O O . ASN B 1 116 ? -0.126 34.781 31.75 1 80.81 116 ASN B O 1
ATOM 6070 N N . GLU B 1 117 ? 1.911 34.031 31.062 1 86.56 117 GLU B N 1
ATOM 6071 C CA . GLU B 1 117 ? 2.254 33.688 32.438 1 86.56 117 GLU B CA 1
ATOM 6072 C C . GLU B 1 117 ? 3.736 33.906 32.719 1 86.56 117 GLU B C 1
ATOM 6074 O O . GLU B 1 117 ? 4.59 33.5 31.938 1 86.56 117 GLU B O 1
ATOM 6079 N N . LYS B 1 118 ? 3.938 34.531 33.844 1 88.56 118 LYS B N 1
ATOM 6080 C CA . LYS B 1 118 ? 5.328 34.688 34.25 1 88.56 118 LYS B CA 1
ATOM 6081 C C . LYS B 1 118 ? 5.879 33.375 34.812 1 88.56 118 LYS B C 1
ATOM 6083 O O . LYS B 1 118 ? 5.258 32.75 35.656 1 88.56 118 LYS B O 1
ATOM 6088 N N . ASN B 1 119 ? 6.93 32.906 34.281 1 93.38 119 ASN B N 1
ATOM 6089 C CA . ASN B 1 119 ? 7.648 31.703 34.688 1 93.38 119 ASN B CA 1
ATOM 6090 C C . ASN B 1 119 ? 9.156 31.875 34.531 1 93.38 119 ASN B C 1
ATOM 6092 O O . ASN B 1 119 ? 9.711 31.625 33.469 1 93.38 119 ASN B O 1
ATOM 6096 N N . ASP B 1 120 ? 9.781 32.156 35.594 1 94.94 120 ASP B N 1
ATOM 6097 C CA . ASP B 1 120 ? 11.188 32.531 35.562 1 94.94 120 ASP B CA 1
ATOM 6098 C C . ASP B 1 120 ? 12.062 31.328 35.156 1 94.94 120 ASP B C 1
ATOM 6100 O O . ASP B 1 120 ? 13.055 31.484 34.438 1 94.94 120 ASP B O 1
ATOM 6104 N N . ALA B 1 121 ? 11.688 30.203 35.656 1 95.56 121 ALA B N 1
ATOM 6105 C CA . ALA B 1 121 ? 12.461 29.016 35.344 1 95.56 121 ALA B CA 1
ATOM 6106 C C . ALA B 1 121 ? 12.406 28.719 33.844 1 95.56 121 ALA B C 1
ATOM 6108 O O . ALA B 1 121 ? 13.43 28.406 33.219 1 95.56 121 ALA B O 1
ATOM 6109 N N . LEU B 1 122 ? 11.203 28.781 33.312 1 96.56 122 LEU B N 1
ATOM 6110 C CA . LEU B 1 122 ? 11.039 28.562 31.875 1 96.56 122 LEU B CA 1
ATOM 6111 C C . LEU B 1 122 ? 11.758 29.641 31.078 1 96.56 122 LEU B C 1
ATOM 6113 O O . LEU B 1 122 ? 12.398 29.344 30.062 1 96.56 122 LEU B O 1
ATOM 6117 N N . LYS B 1 123 ? 11.625 30.844 31.484 1 96.56 123 LYS B N 1
ATOM 6118 C CA . LYS B 1 123 ? 12.305 31.953 30.812 1 96.56 123 LYS B CA 1
ATOM 6119 C C . LYS B 1 123 ? 13.812 31.719 30.781 1 96.56 123 LYS B C 1
ATOM 6121 O O . LYS B 1 123 ? 14.461 31.984 29.766 1 96.56 123 LYS B O 1
ATOM 6126 N N . LYS B 1 124 ? 14.344 31.312 31.875 1 96.69 124 LYS B N 1
ATOM 6127 C CA . LYS B 1 124 ? 15.781 31.062 31.938 1 96.69 124 LYS B CA 1
ATOM 6128 C C . LYS B 1 124 ? 16.188 29.953 30.969 1 96.69 124 LYS B C 1
ATOM 6130 O O . LYS B 1 124 ? 17.219 30.062 30.297 1 96.69 124 LYS B O 1
ATOM 6135 N N . GLN B 1 125 ? 15.398 28.891 30.984 1 96.81 125 GLN B N 1
ATOM 6136 C CA . GLN B 1 125 ? 15.664 27.797 30.047 1 96.81 125 GLN B CA 1
ATOM 6137 C C . GLN B 1 125 ? 15.664 28.297 28.609 1 96.81 125 GLN B C 1
ATOM 6139 O O . GLN B 1 125 ? 16.516 27.922 27.797 1 96.81 125 GLN B O 1
ATOM 6144 N N . VAL B 1 126 ? 14.695 29.109 28.281 1 98.31 126 VAL B N 1
ATOM 6145 C CA . VAL B 1 126 ? 14.586 29.688 26.938 1 98.31 126 VAL B CA 1
ATOM 6146 C C . VAL B 1 126 ? 15.789 30.578 26.656 1 98.31 126 VAL B C 1
ATOM 6148 O O . VAL B 1 126 ? 16.406 30.484 25.594 1 98.31 126 VAL B O 1
ATOM 6151 N N . ASP B 1 127 ? 16.109 31.422 27.609 1 98.19 127 ASP B N 1
ATOM 6152 C CA . ASP B 1 127 ? 17.25 32.344 27.453 1 98.19 127 ASP B CA 1
ATOM 6153 C C . ASP B 1 127 ? 18.547 31.562 27.234 1 98.19 127 ASP B C 1
ATOM 6155 O O . ASP B 1 127 ? 19.359 31.938 26.375 1 98.19 127 ASP B O 1
ATOM 6159 N N . ASP B 1 128 ? 18.719 30.547 28.016 1 98.25 128 ASP B N 1
ATOM 6160 C CA . ASP B 1 128 ? 19.922 29.734 27.891 1 98.25 128 ASP B CA 1
ATOM 6161 C C . ASP B 1 128 ? 20.031 29.109 26.5 1 98.25 128 ASP B C 1
ATOM 6163 O O . ASP B 1 128 ? 21.094 29.062 25.906 1 98.25 128 ASP B O 1
ATOM 6167 N N . LEU B 1 129 ? 18.953 28.562 26.094 1 98.62 129 LEU B N 1
ATOM 6168 C CA . LEU B 1 129 ? 18.938 27.938 24.781 1 98.62 129 LEU B CA 1
ATOM 6169 C C . LEU B 1 129 ? 19.172 28.969 23.688 1 98.62 129 LEU B C 1
ATOM 6171 O O . LEU B 1 129 ? 19.859 28.703 22.703 1 98.62 129 LEU B O 1
ATOM 6175 N N . VAL B 1 130 ? 18.516 30.125 23.781 1 98.81 130 VAL B N 1
ATOM 6176 C CA . VAL B 1 130 ? 18.719 31.203 22.828 1 98.81 130 VAL B CA 1
ATOM 6177 C C . VAL B 1 130 ? 20.188 31.609 22.781 1 98.81 130 VAL B C 1
ATOM 6179 O O . VAL B 1 130 ? 20.75 31.812 21.703 1 98.81 130 VAL B O 1
ATOM 6182 N N . ASP B 1 131 ? 20.797 31.688 23.953 1 98.69 131 ASP B N 1
ATOM 6183 C CA . ASP B 1 131 ? 22.219 32 24.031 1 98.69 131 ASP B CA 1
ATOM 6184 C C . ASP B 1 131 ? 23.062 30.984 23.266 1 98.69 131 ASP B C 1
ATOM 6186 O O . ASP B 1 131 ? 23.953 31.344 22.516 1 98.69 131 ASP B O 1
ATOM 6190 N N . LEU B 1 132 ? 22.75 29.781 23.531 1 98.75 132 LEU B N 1
ATOM 6191 C CA . LEU B 1 132 ? 23.469 28.703 22.859 1 98.75 132 LEU B CA 1
ATOM 6192 C C . LEU B 1 132 ? 23.297 28.797 21.344 1 98.75 132 LEU B C 1
ATOM 6194 O O . LEU B 1 132 ? 24.266 28.688 20.594 1 98.75 132 LEU B O 1
ATOM 6198 N N . ILE B 1 133 ? 22.078 28.984 20.875 1 98.88 133 ILE B N 1
ATOM 6199 C CA . ILE B 1 133 ? 21.766 29.062 19.438 1 98.88 133 ILE B CA 1
ATOM 6200 C C . ILE B 1 133 ? 22.516 30.234 18.812 1 98.88 133 ILE B C 1
ATOM 6202 O O . ILE B 1 133 ? 23.141 30.094 17.766 1 98.88 133 ILE B O 1
ATOM 6206 N N . CYS B 1 134 ? 22.5 31.375 19.469 1 98.75 134 CYS B N 1
ATOM 6207 C CA . CYS B 1 134 ? 23.156 32.562 18.938 1 98.75 134 CYS B CA 1
ATOM 6208 C C . CYS B 1 134 ? 24.672 32.406 18.891 1 98.75 134 CYS B C 1
ATOM 6210 O O . CYS B 1 134 ? 25.328 32.938 18 1 98.75 134 CYS B O 1
ATOM 6212 N N . SER B 1 135 ? 25.203 31.641 19.797 1 98.5 135 SER B N 1
ATOM 6213 C CA . SER B 1 135 ? 26.641 31.375 19.812 1 98.5 135 SER B CA 1
ATOM 6214 C C . SER B 1 135 ? 27.062 30.453 18.672 1 98.5 135 SER B C 1
ATOM 6216 O O . SER B 1 135 ? 28.234 30.359 18.344 1 98.5 135 SER B O 1
ATOM 6218 N N . ALA B 1 136 ? 26.094 29.812 18.078 1 98.75 136 ALA B N 1
ATOM 6219 C CA . ALA B 1 136 ? 26.359 28.875 17 1 98.75 136 ALA B CA 1
ATOM 6220 C C . ALA B 1 136 ? 26.203 29.547 15.641 1 98.75 136 ALA B C 1
ATOM 6222 O O . ALA B 1 136 ? 26.188 28.875 14.602 1 98.75 136 ALA B O 1
ATOM 6223 N N . GLN B 1 137 ? 26.016 30.812 15.57 1 98.81 137 GLN B N 1
ATOM 6224 C CA . GLN B 1 137 ? 25.844 31.531 14.305 1 98.81 137 GLN B CA 1
ATOM 6225 C C . GLN B 1 137 ? 27.188 31.969 13.742 1 98.81 137 GLN B C 1
ATOM 6227 O O . GLN B 1 137 ? 28.047 32.438 14.477 1 98.81 137 GLN B O 1
ATOM 6232 N N . LEU B 1 138 ? 27.422 31.797 12.445 1 98.56 138 LEU B N 1
ATOM 6233 C CA . LEU B 1 138 ? 28.641 32.25 11.773 1 98.56 138 LEU B CA 1
ATOM 6234 C C . LEU B 1 138 ? 28.672 33.75 11.688 1 98.56 138 LEU B C 1
ATOM 6236 O O . LEU B 1 138 ? 27.641 34.438 11.789 1 98.56 138 LEU B O 1
ATOM 6240 N N . GLU B 1 139 ? 29.812 34.312 11.391 1 97.19 139 GLU B N 1
ATOM 6241 C CA . GLU B 1 139 ? 30.016 35.75 11.344 1 97.19 139 GLU B CA 1
ATOM 6242 C C . GLU B 1 139 ? 29.188 36.406 10.242 1 97.19 139 GLU B C 1
ATOM 6244 O O . GLU B 1 139 ? 28.719 37.531 10.398 1 97.19 139 GLU B O 1
ATOM 6249 N N . ASN B 1 140 ? 28.984 35.75 9.203 1 97.62 140 ASN B N 1
ATOM 6250 C CA . ASN B 1 140 ? 28.234 36.312 8.078 1 97.62 140 ASN B CA 1
ATOM 6251 C C . ASN B 1 140 ? 26.734 36.219 8.297 1 97.62 140 ASN B C 1
ATOM 6253 O O . ASN B 1 140 ? 25.953 36.594 7.418 1 97.62 140 ASN B O 1
ATOM 6257 N N . GLY B 1 141 ? 26.312 35.531 9.398 1 98.44 141 GLY B N 1
ATOM 6258 C CA . GLY B 1 141 ? 24.891 35.5 9.75 1 98.44 141 GLY B CA 1
ATOM 6259 C C . GLY B 1 141 ? 24.266 34.125 9.516 1 98.44 141 GLY B C 1
ATOM 6260 O O . GLY B 1 141 ? 23.156 33.875 9.969 1 98.44 141 GLY B O 1
ATOM 6261 N N . TYR B 1 142 ? 25 33.25 8.812 1 98.75 142 TYR B N 1
ATOM 6262 C CA . TYR B 1 142 ? 24.469 31.922 8.516 1 98.75 142 TYR B CA 1
ATOM 6263 C C . TYR B 1 142 ? 24.266 31.125 9.789 1 98.75 142 TYR B C 1
ATOM 6265 O O . TYR B 1 142 ? 25.109 31.141 10.688 1 98.75 142 TYR B O 1
ATOM 6273 N N . LEU B 1 143 ? 23.141 30.438 9.883 1 98.81 143 LEU B N 1
ATOM 6274 C CA . LEU B 1 143 ? 22.844 29.625 11.062 1 98.81 143 LEU B CA 1
ATOM 6275 C C . LEU B 1 143 ? 22.109 28.344 10.688 1 98.81 143 LEU B C 1
ATOM 6277 O O . LEU B 1 143 ? 20.891 28.359 10.469 1 98.81 143 LEU B O 1
ATOM 6281 N N . ASP B 1 144 ? 22.734 27.266 10.609 1 98.69 144 ASP B N 1
ATOM 6282 C CA . ASP B 1 144 ? 22.312 25.875 10.391 1 98.69 144 ASP B CA 1
ATOM 6283 C C . ASP B 1 144 ? 23.391 24.891 10.859 1 98.69 144 ASP B C 1
ATOM 6285 O O . ASP B 1 144 ? 24.5 24.891 10.336 1 98.69 144 ASP B O 1
ATOM 6289 N N . THR B 1 145 ? 23.031 24.078 11.789 1 98.69 145 THR B N 1
ATOM 6290 C CA . THR B 1 145 ? 24.062 23.312 12.492 1 98.69 145 THR B CA 1
ATOM 6291 C C . THR B 1 145 ? 24.688 22.266 11.578 1 98.69 145 THR B C 1
ATOM 6293 O O . THR B 1 145 ? 25.875 21.953 11.688 1 98.69 145 THR B O 1
ATOM 6296 N N . LEU B 1 146 ? 23.859 21.656 10.609 1 98.62 146 LEU B N 1
ATOM 6297 C CA . LEU B 1 146 ? 24.391 20.625 9.719 1 98.62 146 LEU B CA 1
ATOM 6298 C C . LEU B 1 146 ? 25.609 21.156 8.961 1 98.62 146 LEU B C 1
ATOM 6300 O O . LEU B 1 146 ? 26.688 20.562 9.031 1 98.62 146 LEU B O 1
ATOM 6304 N N . TYR B 1 147 ? 25.484 22.281 8.367 1 98.5 147 TYR B N 1
ATOM 6305 C CA . TYR B 1 147 ? 26.547 22.797 7.504 1 98.5 147 TYR B CA 1
ATOM 6306 C C . TYR B 1 147 ? 27.656 23.422 8.328 1 98.5 147 TYR B C 1
ATOM 6308 O O . TYR B 1 147 ? 28.828 23.359 7.941 1 98.5 147 TYR B O 1
ATOM 6316 N N . ILE B 1 148 ? 27.328 24.047 9.414 1 98.69 148 ILE B N 1
ATOM 6317 C CA . ILE B 1 148 ? 28.359 24.641 10.273 1 98.69 148 ILE B CA 1
ATOM 6318 C C . ILE B 1 148 ? 29.266 23.547 10.82 1 98.69 148 ILE B C 1
ATOM 6320 O O . ILE B 1 148 ? 30.5 23.703 10.828 1 98.69 148 ILE B O 1
ATOM 6324 N N . ILE B 1 149 ? 28.703 22.406 11.266 1 98.56 149 ILE B N 1
ATOM 6325 C CA . ILE B 1 149 ? 29.469 21.312 11.867 1 98.56 149 ILE B CA 1
ATOM 6326 C C . ILE B 1 149 ? 30.172 20.516 10.773 1 98.56 149 ILE B C 1
ATOM 6328 O O . ILE B 1 149 ? 31.344 20.156 10.914 1 98.56 149 ILE B O 1
ATOM 6332 N N . ASN B 1 150 ? 29.469 20.094 9.688 1 98.06 150 ASN B N 1
ATOM 6333 C CA . ASN B 1 150 ? 29.969 19.141 8.703 1 98.06 150 ASN B CA 1
ATOM 6334 C C . ASN B 1 150 ? 30.797 19.812 7.613 1 98.06 150 ASN B C 1
ATOM 6336 O O . ASN B 1 150 ? 32 19.672 7.57 1 98.06 150 ASN B O 1
ATOM 6340 N N . ASP B 1 151 ? 30.188 20.562 6.629 1 98.12 151 ASP B N 1
ATOM 6341 C CA . ASP B 1 151 ? 30.938 21.156 5.516 1 98.12 151 ASP B CA 1
ATOM 6342 C C . ASP B 1 151 ? 30.344 22.5 5.121 1 98.12 151 ASP B C 1
ATOM 6344 O O . ASP B 1 151 ? 29.391 22.562 4.328 1 98.12 151 ASP B O 1
ATOM 6348 N N . ARG B 1 152 ? 30.953 23.609 5.473 1 97.44 152 ARG B N 1
ATOM 6349 C CA . ARG B 1 152 ? 30.484 24.969 5.27 1 97.44 152 ARG B CA 1
ATOM 6350 C C . ARG B 1 152 ? 30.578 25.375 3.803 1 97.44 152 ARG B C 1
ATOM 6352 O O . ARG B 1 152 ? 29.906 26.312 3.363 1 97.44 152 ARG B O 1
ATOM 6359 N N . SER B 1 153 ? 31.406 24.688 3.055 1 97.25 153 SER B N 1
ATOM 6360 C CA . SER B 1 153 ? 31.578 25.016 1.641 1 97.25 153 SER B CA 1
ATOM 6361 C C . SER B 1 153 ? 30.344 24.609 0.837 1 97.25 153 SER B C 1
ATOM 6363 O O . SER B 1 153 ? 30.188 25.016 -0.315 1 97.25 153 SER B O 1
ATOM 6365 N N . LYS B 1 154 ? 29.438 23.844 1.424 1 97.31 154 LYS B N 1
ATOM 6366 C CA . LYS B 1 154 ? 28.281 23.297 0.717 1 97.31 154 LYS B CA 1
ATOM 6367 C C . LYS B 1 154 ? 27 24.062 1.085 1 97.31 154 LYS B C 1
ATOM 6369 O O . LYS B 1 154 ? 25.906 23.641 0.716 1 97.31 154 LYS B O 1
ATOM 6374 N N . ILE B 1 155 ? 27.141 25.141 1.791 1 97.5 155 ILE B N 1
ATOM 6375 C CA . ILE B 1 155 ? 26 25.984 2.154 1 97.5 155 ILE B CA 1
ATOM 6376 C C . ILE B 1 155 ? 25.25 26.406 0.894 1 97.5 155 ILE B C 1
ATOM 6378 O O . ILE B 1 155 ? 25.859 26.844 -0.088 1 97.5 155 ILE B O 1
ATOM 6382 N N . PHE B 1 156 ? 23.922 26.266 0.832 1 97 156 PHE B N 1
ATOM 6383 C CA . PHE B 1 156 ? 22.953 26.656 -0.193 1 97 156 PHE B CA 1
ATOM 6384 C C . PHE B 1 156 ? 23.219 25.906 -1.495 1 97 156 PHE B C 1
ATOM 6386 O O . PHE B 1 156 ? 22.844 26.391 -2.572 1 97 156 PHE B O 1
ATOM 6393 N N . SER B 1 157 ? 23.828 24.703 -1.415 1 95.38 157 SER B N 1
ATOM 6394 C CA . SER B 1 157 ? 24.156 23.969 -2.637 1 95.38 157 SER B CA 1
ATOM 6395 C C . SER B 1 157 ? 23.141 22.891 -2.92 1 95.38 157 SER B C 1
ATOM 6397 O O . SER B 1 157 ? 23.156 22.281 -3.992 1 95.38 157 SER B O 1
ATOM 6399 N N . ASN B 1 158 ? 22.266 22.609 -1.99 1 96.06 158 ASN B N 1
ATOM 6400 C CA . ASN B 1 158 ? 21.234 21.594 -2.156 1 96.06 158 ASN B CA 1
ATOM 6401 C C . ASN B 1 158 ? 19.922 22.016 -1.483 1 96.06 158 ASN B C 1
ATOM 6403 O O . ASN B 1 158 ? 19.5 21.391 -0.507 1 96.06 158 ASN B O 1
ATOM 6407 N N . LEU B 1 159 ? 19.234 22.953 -2.102 1 96.56 159 LEU B N 1
ATOM 6408 C CA . LEU B 1 159 ? 18 23.484 -1.549 1 96.56 159 LEU B CA 1
ATOM 6409 C C . LEU B 1 159 ? 16.859 22.484 -1.696 1 96.56 159 LEU B C 1
ATOM 6411 O O . LEU B 1 159 ? 15.953 22.453 -0.866 1 96.56 159 LEU B O 1
ATOM 6415 N N . LYS B 1 160 ? 16.906 21.656 -2.727 1 94.81 160 LYS B N 1
ATOM 6416 C CA . LYS B 1 160 ? 15.859 20.688 -3.01 1 94.81 160 LYS B CA 1
ATOM 6417 C C . LYS B 1 160 ? 15.664 19.734 -1.834 1 94.81 160 LYS B C 1
ATOM 6419 O O . LYS B 1 160 ? 14.531 19.5 -1.407 1 94.81 160 LYS B O 1
ATOM 6424 N N . ASP B 1 161 ? 16.812 19.203 -1.342 1 93.94 161 ASP B N 1
ATOM 6425 C CA . ASP B 1 161 ? 16.734 18.062 -0.432 1 93.94 161 ASP B CA 1
ATOM 6426 C C . ASP B 1 161 ? 17.094 18.469 0.995 1 93.94 161 ASP B C 1
ATOM 6428 O O . ASP B 1 161 ? 16.688 17.812 1.956 1 93.94 161 ASP B O 1
ATOM 6432 N N . ARG B 1 162 ? 17.859 19.562 1.101 1 95.62 162 ARG B N 1
ATOM 6433 C CA . ARG B 1 162 ? 18.297 19.969 2.432 1 95.62 162 ARG B CA 1
ATOM 6434 C C . ARG B 1 162 ? 17.453 21.109 2.977 1 95.62 162 ARG B C 1
ATOM 6436 O O . ARG B 1 162 ? 16.75 21.781 2.217 1 95.62 162 ARG B O 1
ATOM 6443 N N . HIS B 1 163 ? 17.375 21.359 4.113 1 97.75 163 HIS B N 1
ATOM 6444 C CA . HIS B 1 163 ? 16.359 22.109 4.824 1 97.75 163 HIS B CA 1
ATOM 6445 C C . HIS B 1 163 ? 16.938 23.375 5.441 1 97.75 163 HIS B C 1
ATOM 6447 O O . HIS B 1 163 ? 16.547 23.766 6.547 1 97.75 163 HIS B O 1
ATOM 6453 N N . GLU B 1 164 ? 17.891 24 4.785 1 98.12 164 GLU B N 1
ATOM 6454 C CA . GLU B 1 164 ? 18.484 25.203 5.34 1 98.12 164 GLU B CA 1
ATOM 6455 C C . GLU B 1 164 ? 17.453 26.328 5.465 1 98.12 164 GLU B C 1
ATOM 6457 O O . GLU B 1 164 ? 17.344 26.969 6.516 1 98.12 164 GLU B O 1
ATOM 6462 N N . LEU B 1 165 ? 16.734 26.484 4.414 1 98.56 165 LEU B N 1
ATOM 6463 C CA . LEU B 1 165 ? 15.766 27.578 4.41 1 98.56 165 LEU B CA 1
ATOM 6464 C C . LEU B 1 165 ? 14.547 27.234 5.262 1 98.56 165 LEU B C 1
ATOM 6466 O O . LEU B 1 165 ? 13.883 28.125 5.805 1 98.56 165 LEU B O 1
ATOM 6470 N N . TYR B 1 166 ? 14.273 25.984 5.375 1 98.38 166 TYR B N 1
ATOM 6471 C CA . TYR B 1 166 ? 13.266 25.5 6.316 1 98.38 166 TYR B CA 1
ATOM 6472 C C . TYR B 1 166 ? 13.664 25.828 7.754 1 98.38 166 TYR B C 1
ATOM 6474 O O . TYR B 1 166 ? 12.852 26.312 8.539 1 98.38 166 TYR B O 1
ATOM 6482 N N . CYS B 1 167 ? 14.891 25.594 8.109 1 98.75 167 CYS B N 1
ATOM 6483 C CA . CYS B 1 167 ? 15.422 25.906 9.43 1 98.75 167 CYS B CA 1
ATOM 6484 C C . CYS B 1 167 ? 15.391 27.406 9.688 1 98.75 167 CYS B C 1
ATOM 6486 O O . CYS B 1 167 ? 15.016 27.844 10.781 1 98.75 167 CYS B O 1
ATOM 6488 N N . PHE B 1 168 ? 15.773 28.188 8.688 1 98.75 168 PHE B N 1
ATOM 6489 C CA . PHE B 1 168 ? 15.664 29.641 8.82 1 98.75 168 PHE B CA 1
ATOM 6490 C C . PHE B 1 168 ? 14.242 30.047 9.156 1 98.75 168 PHE B C 1
ATOM 6492 O O . PHE B 1 168 ? 14.023 30.906 10.016 1 98.75 168 PHE B O 1
ATOM 6499 N N . GLY B 1 169 ? 13.289 29.453 8.414 1 98.81 169 GLY B N 1
ATOM 6500 C CA . GLY B 1 169 ? 11.891 29.797 8.641 1 98.81 169 GLY B CA 1
ATOM 6501 C C . GLY B 1 169 ? 11.461 29.609 10.086 1 98.81 169 GLY B C 1
ATOM 6502 O O . GLY B 1 169 ? 10.875 30.5 10.688 1 98.81 169 GLY B O 1
ATOM 6503 N N . HIS B 1 170 ? 11.773 28.469 10.648 1 98.75 170 HIS B N 1
ATOM 6504 C CA . HIS B 1 170 ? 11.367 28.172 12.016 1 98.75 170 HIS B CA 1
ATOM 6505 C C . HIS B 1 170 ? 12.164 29 13.016 1 98.75 170 HIS B C 1
ATOM 6507 O O . HIS B 1 170 ? 11.648 29.406 14.062 1 98.75 170 HIS B O 1
ATOM 6513 N N . LEU B 1 171 ? 13.445 29.25 12.711 1 98.88 171 LEU B N 1
ATOM 6514 C CA . LEU B 1 171 ? 14.227 30.188 13.531 1 98.88 171 LEU B CA 1
ATOM 6515 C C . LEU B 1 171 ? 13.516 31.531 13.648 1 98.88 171 LEU B C 1
ATOM 6517 O O . LEU B 1 171 ? 13.383 32.062 14.742 1 98.88 171 LEU B O 1
ATOM 6521 N N . THR B 1 172 ? 13.086 32 12.539 1 98.81 172 THR B N 1
ATOM 6522 C CA . THR B 1 172 ? 12.453 33.312 12.492 1 98.81 172 THR B CA 1
ATOM 6523 C C . THR B 1 172 ? 11.148 33.312 13.273 1 98.81 172 THR B C 1
ATOM 6525 O O . THR B 1 172 ? 10.867 34.25 14.031 1 98.81 172 THR B O 1
ATOM 6528 N N . GLU B 1 173 ? 10.32 32.281 13.07 1 98.19 173 GLU B N 1
ATOM 6529 C CA . GLU B 1 173 ? 9.078 32.156 13.828 1 98.19 173 GLU B CA 1
ATOM 6530 C C . GLU B 1 173 ? 9.344 32.188 15.328 1 98.19 173 GLU B C 1
ATOM 6532 O O . GLU B 1 173 ? 8.664 32.875 16.078 1 98.19 173 GLU B O 1
ATOM 6537 N N . ALA B 1 174 ? 10.328 31.422 15.734 1 98.75 174 ALA B N 1
ATOM 6538 C CA . ALA B 1 174 ? 10.703 31.344 17.141 1 98.75 174 ALA B CA 1
ATOM 6539 C C . ALA B 1 174 ? 11.211 32.688 17.641 1 98.75 174 ALA B C 1
ATOM 6541 O O . ALA B 1 174 ? 10.875 33.125 18.75 1 98.75 174 ALA B O 1
ATOM 6542 N N . ALA B 1 175 ? 12.016 33.344 16.844 1 98.81 175 ALA B N 1
ATOM 6543 C CA . ALA B 1 175 ? 12.625 34.625 17.203 1 98.81 175 ALA B CA 1
ATOM 6544 C C . ALA B 1 175 ? 11.562 35.688 17.438 1 98.81 175 ALA B C 1
ATOM 6546 O O . ALA B 1 175 ? 11.641 36.469 18.391 1 98.81 175 ALA B O 1
ATOM 6547 N N . VAL B 1 176 ? 10.656 35.719 16.578 1 97.81 176 VAL B N 1
ATOM 6548 C CA . VAL B 1 176 ? 9.594 36.719 16.688 1 97.81 176 VAL B CA 1
ATOM 6549 C C . VAL B 1 176 ? 8.75 36.438 17.922 1 97.81 176 VAL B C 1
ATOM 6551 O O . VAL B 1 176 ? 8.406 37.344 18.672 1 97.81 176 VAL B O 1
ATOM 6554 N N . ALA B 1 177 ? 8.391 35.188 18.156 1 97.44 177 ALA B N 1
ATOM 6555 C CA . ALA B 1 177 ? 7.629 34.812 19.344 1 97.44 177 ALA B CA 1
ATOM 6556 C C . ALA B 1 177 ? 8.383 35.188 20.625 1 97.44 177 ALA B C 1
ATOM 6558 O O . ALA B 1 177 ? 7.801 35.75 21.562 1 97.44 177 ALA B O 1
ATOM 6559 N N . TYR B 1 178 ? 9.672 34.875 20.641 1 97.94 178 TYR B N 1
ATOM 6560 C CA . TYR B 1 178 ? 10.531 35.156 21.781 1 97.94 178 TYR B CA 1
ATOM 6561 C C . TYR B 1 178 ? 10.594 36.656 22.031 1 97.94 178 TYR B C 1
ATOM 6563 O O . TYR B 1 178 ? 10.43 37.125 23.156 1 97.94 178 TYR B O 1
ATOM 6571 N N . TYR B 1 179 ? 10.734 37.406 21 1 97.5 179 TYR B N 1
ATOM 6572 C CA . TYR B 1 179 ? 10.805 38.875 21.078 1 97.5 179 TYR B CA 1
ATOM 6573 C C . TYR B 1 179 ? 9.5 39.438 21.594 1 97.5 179 TYR B C 1
ATOM 6575 O O . TYR B 1 179 ? 9.492 40.281 22.5 1 97.5 179 TYR B O 1
ATOM 6583 N N . ASN B 1 180 ? 8.422 39 21.047 1 94.25 180 ASN B N 1
ATOM 6584 C CA . ASN B 1 180 ? 7.109 39.531 21.422 1 94.25 180 ASN B CA 1
ATOM 6585 C C . ASN B 1 180 ? 6.766 39.156 22.859 1 94.25 180 ASN B C 1
ATOM 6587 O O . ASN B 1 180 ? 6.02 39.906 23.531 1 94.25 180 ASN B O 1
ATOM 6591 N N . SER B 1 181 ? 7.332 38.094 23.375 1 93.31 181 SER B N 1
ATOM 6592 C CA . SER B 1 181 ? 6.996 37.625 24.703 1 93.31 181 SER B CA 1
ATOM 6593 C C . SER B 1 181 ? 7.898 38.25 25.766 1 93.31 181 SER B C 1
ATOM 6595 O O . SER B 1 181 ? 7.457 38.5 26.891 1 93.31 181 SER B O 1
ATOM 6597 N N . THR B 1 182 ? 9.18 38.5 25.391 1 92.56 182 THR B N 1
ATOM 6598 C CA . THR B 1 182 ? 10.156 38.844 26.406 1 92.56 182 THR B CA 1
ATOM 6599 C C . THR B 1 182 ? 10.711 40.25 26.156 1 92.56 182 THR B C 1
ATOM 6601 O O . THR B 1 182 ? 11.32 40.844 27.047 1 92.56 182 THR B O 1
ATOM 6604 N N . GLY B 1 183 ? 10.555 40.719 24.969 1 93.31 183 GLY B N 1
ATOM 6605 C CA . GLY B 1 183 ? 11.18 41.969 24.578 1 93.31 183 GLY B CA 1
ATOM 6606 C C . GLY B 1 183 ? 12.648 41.812 24.234 1 93.31 183 GLY B C 1
ATOM 6607 O O . GLY B 1 183 ? 13.289 42.781 23.781 1 93.31 183 GLY B O 1
ATOM 6608 N N . ASN B 1 184 ? 13.188 40.656 24.453 1 96.38 184 ASN B N 1
ATOM 6609 C CA . ASN B 1 184 ? 14.586 40.406 24.141 1 96.38 184 ASN B CA 1
ATOM 6610 C C . ASN B 1 184 ? 14.789 40.188 22.641 1 96.38 184 ASN B C 1
ATOM 6612 O O . ASN B 1 184 ? 14.211 39.281 22.062 1 96.38 184 ASN B O 1
ATOM 6616 N N . ASN B 1 185 ? 15.602 40.969 22.016 1 97.62 185 ASN B N 1
ATOM 6617 C CA . ASN B 1 185 ? 15.719 40.906 20.562 1 97.62 185 ASN B CA 1
ATOM 6618 C C . ASN B 1 185 ? 16.938 40.094 20.109 1 97.62 185 ASN B C 1
ATOM 6620 O O . ASN B 1 185 ? 17.312 40.125 18.938 1 97.62 185 ASN B O 1
ATOM 6624 N N . LYS B 1 186 ? 17.578 39.406 21.047 1 98.25 186 LYS B N 1
ATOM 6625 C CA . LYS B 1 186 ? 18.797 38.656 20.734 1 98.25 186 LYS B CA 1
ATOM 6626 C C . LYS B 1 186 ? 18.562 37.656 19.609 1 98.25 186 LYS B C 1
ATOM 6628 O O . LYS B 1 186 ? 19.297 37.656 18.625 1 98.25 186 LYS B O 1
ATOM 6633 N N . LEU B 1 187 ? 17.594 36.812 19.797 1 98.81 187 LEU B N 1
ATOM 6634 C CA . LEU B 1 187 ? 17.297 35.781 18.781 1 98.81 187 LEU B CA 1
ATOM 6635 C C . LEU B 1 187 ? 16.781 36.438 17.5 1 98.81 187 LEU B C 1
ATOM 6637 O O . LEU B 1 187 ? 17.047 35.969 16.406 1 98.81 187 LEU B O 1
ATOM 6641 N N . LEU B 1 188 ? 15.969 37.469 17.609 1 98.75 188 LEU B N 1
ATOM 6642 C CA . LEU B 1 188 ? 15.477 38.219 16.453 1 98.75 188 LEU B CA 1
ATOM 6643 C C . LEU B 1 188 ? 16.641 38.75 15.633 1 98.75 188 LEU B C 1
ATOM 6645 O O . LEU B 1 188 ? 16.609 38.719 14.398 1 98.75 188 LEU B O 1
ATOM 6649 N N . ASN B 1 189 ? 17.625 39.312 16.297 1 98.75 189 ASN B N 1
ATOM 6650 C CA . ASN B 1 189 ? 18.797 39.844 15.594 1 98.75 189 ASN B CA 1
ATOM 6651 C C . ASN B 1 189 ? 19.516 38.719 14.82 1 98.75 189 ASN B C 1
ATOM 6653 O O . ASN B 1 189 ? 19.984 38.938 13.711 1 98.75 189 ASN B O 1
ATOM 6657 N N . ALA B 1 190 ? 19.641 37.594 15.469 1 98.81 190 ALA B N 1
ATOM 6658 C CA . ALA B 1 190 ? 20.25 36.438 14.773 1 98.81 190 ALA B CA 1
ATOM 6659 C C . ALA B 1 190 ? 19.453 36.094 13.523 1 98.81 190 ALA B C 1
ATOM 6661 O O . ALA B 1 190 ? 20.031 35.812 12.469 1 98.81 190 ALA B O 1
ATOM 6662 N N . ALA B 1 191 ? 18.094 36.062 13.633 1 98.88 191 ALA B N 1
ATOM 6663 C CA . ALA B 1 191 ? 17.234 35.75 12.492 1 98.88 191 ALA B CA 1
ATOM 6664 C C . ALA B 1 191 ? 17.391 36.781 11.391 1 98.88 191 ALA B C 1
ATOM 6666 O O . ALA B 1 191 ? 17.422 36.469 10.203 1 98.88 191 ALA B O 1
ATOM 6667 N N . ILE B 1 192 ? 17.484 38.031 11.766 1 98.81 192 ILE B N 1
ATOM 6668 C CA . ILE B 1 192 ? 17.609 39.156 10.828 1 98.81 192 ILE B CA 1
ATOM 6669 C C . ILE B 1 192 ? 18.922 39.031 10.055 1 98.81 192 ILE B C 1
ATOM 6671 O O . ILE B 1 192 ? 18.953 39.188 8.836 1 98.81 192 ILE B O 1
ATOM 6675 N N . ARG B 1 193 ? 20.016 38.719 10.758 1 98.75 193 ARG B N 1
ATOM 6676 C CA . ARG B 1 193 ? 21.312 38.562 10.094 1 98.75 193 ARG B CA 1
ATOM 6677 C C . ARG B 1 193 ? 21.266 37.406 9.078 1 98.75 193 ARG B C 1
ATOM 6679 O O . ARG B 1 193 ? 21.859 37.531 8 1 98.75 193 ARG B O 1
ATOM 6686 N N . PHE B 1 194 ? 20.656 36.312 9.484 1 98.81 194 PHE B N 1
ATOM 6687 C CA . PHE B 1 194 ? 20.516 35.219 8.547 1 98.81 194 PHE B CA 1
ATOM 6688 C C . PHE B 1 194 ? 19.625 35.625 7.375 1 98.81 194 PHE B C 1
ATOM 6690 O O . PHE B 1 194 ? 19.922 35.281 6.227 1 98.81 194 PHE B O 1
ATOM 6697 N N . ALA B 1 195 ? 18.516 36.344 7.594 1 98.81 195 ALA B N 1
ATOM 6698 C CA . ALA B 1 195 ? 17.641 36.812 6.539 1 98.81 195 ALA B CA 1
ATOM 6699 C C . ALA B 1 195 ? 18.406 37.719 5.559 1 98.81 195 ALA B C 1
ATOM 6701 O O . ALA B 1 195 ? 18.203 37.625 4.348 1 98.81 195 ALA B O 1
ATOM 6702 N N . ASP B 1 196 ? 19.203 38.594 6.082 1 98.56 196 ASP B N 1
ATOM 6703 C CA . ASP B 1 196 ? 20 39.469 5.242 1 98.56 196 ASP B CA 1
ATOM 6704 C C . ASP B 1 196 ? 20.922 38.688 4.32 1 98.56 196 ASP B C 1
ATOM 6706 O O . ASP B 1 196 ? 21.062 39 3.141 1 98.56 196 ASP B O 1
ATOM 6710 N N . LEU B 1 197 ? 21.562 37.656 4.918 1 98.5 197 LEU B N 1
ATOM 6711 C CA . LEU B 1 197 ? 22.406 36.812 4.109 1 98.5 197 LEU B CA 1
ATOM 6712 C C . LEU B 1 197 ? 21.609 36.156 2.982 1 98.5 197 LEU B C 1
ATOM 6714 O O . LEU B 1 197 ? 22.094 36.062 1.847 1 98.5 197 LEU B O 1
ATOM 6718 N N . ILE B 1 198 ? 20.422 35.656 3.273 1 98.56 198 ILE B N 1
ATOM 6719 C CA . ILE B 1 198 ? 19.547 35 2.301 1 98.56 198 ILE B CA 1
ATOM 6720 C C . ILE B 1 198 ? 19.203 36 1.184 1 98.56 198 ILE B C 1
ATOM 6722 O O . ILE B 1 198 ? 19.297 35.656 0.001 1 98.56 198 ILE B O 1
ATOM 6726 N N . CYS B 1 199 ? 18.828 37.219 1.519 1 98 199 CYS B N 1
ATOM 6727 C CA . CYS B 1 199 ? 18.469 38.219 0.532 1 98 199 CYS B CA 1
ATOM 6728 C C . CYS B 1 199 ? 19.672 38.594 -0.336 1 98 199 CYS B C 1
ATOM 6730 O O . CYS B 1 199 ? 19.531 38.844 -1.53 1 98 199 CYS B O 1
ATOM 6732 N N . ASP B 1 200 ? 20.797 38.594 0.285 1 97.19 200 ASP B N 1
ATOM 6733 C CA . ASP B 1 200 ? 22.016 38.938 -0.45 1 97.19 200 ASP B CA 1
ATOM 6734 C C . ASP B 1 200 ? 22.391 37.812 -1.42 1 97.19 200 ASP B C 1
ATOM 6736 O O . ASP B 1 200 ? 22.953 38.094 -2.49 1 97.19 200 ASP B O 1
ATOM 6740 N N . TYR B 1 201 ? 22.141 36.625 -1.053 1 97.25 201 TYR B N 1
ATOM 6741 C CA . TYR B 1 201 ? 22.547 35.469 -1.846 1 97.25 201 TYR B CA 1
ATOM 6742 C C . TYR B 1 201 ? 21.562 35.219 -2.967 1 97.25 201 TYR B C 1
ATOM 6744 O O . TYR B 1 201 ? 21.953 34.906 -4.098 1 97.25 201 TYR B O 1
ATOM 6752 N N . PHE B 1 202 ? 20.203 35.219 -2.848 1 97.06 202 PHE B N 1
ATOM 6753 C CA . PHE B 1 202 ? 19.188 34.781 -3.793 1 97.06 202 PHE B CA 1
ATOM 6754 C C . PHE B 1 202 ? 18.516 35.969 -4.473 1 97.06 202 PHE B C 1
ATOM 6756 O O . PHE B 1 202 ? 17.984 35.844 -5.578 1 97.06 202 PHE B O 1
ATOM 6763 N N . GLY B 1 203 ? 18.609 37.125 -3.957 1 89.31 203 GLY B N 1
ATOM 6764 C CA . GLY B 1 203 ? 17.984 38.344 -4.426 1 89.31 203 GLY B CA 1
ATOM 6765 C C . GLY B 1 203 ? 17.75 38.375 -5.926 1 89.31 203 GLY B C 1
ATOM 6766 O O . GLY B 1 203 ? 18 37.375 -6.609 1 89.31 203 GLY B O 1
ATOM 6767 N N . ASP B 1 204 ? 17.109 39.281 -6.617 1 86.69 204 ASP B N 1
ATOM 6768 C CA . ASP B 1 204 ? 16.578 39.406 -7.973 1 86.69 204 ASP B CA 1
ATOM 6769 C C . ASP B 1 204 ? 17.641 39.062 -9.008 1 86.69 204 ASP B C 1
ATOM 6771 O O . ASP B 1 204 ? 17.391 38.25 -9.922 1 86.69 204 ASP B O 1
ATOM 6775 N N . ASN B 1 205 ? 18.625 39.5 -9.047 1 86.62 205 ASN B N 1
ATOM 6776 C CA . ASN B 1 205 ? 19.656 39.281 -10.055 1 86.62 205 ASN B CA 1
ATOM 6777 C C . ASN B 1 205 ? 20.812 38.469 -9.508 1 86.62 205 ASN B C 1
ATOM 6779 O O . ASN B 1 205 ? 21.969 38.688 -9.875 1 86.62 205 ASN B O 1
ATOM 6783 N N . LYS B 1 206 ? 20.344 37.469 -8.734 1 91.81 206 LYS B N 1
ATOM 6784 C CA . LYS B 1 206 ? 21.344 36.594 -8.133 1 91.81 206 LYS B CA 1
ATOM 6785 C C . LYS B 1 206 ? 20.953 35.125 -8.297 1 91.81 206 LYS B C 1
ATOM 6787 O O . LYS B 1 206 ? 20.422 34.719 -9.336 1 91.81 206 LYS B O 1
ATOM 6792 N N . ASN B 1 207 ? 21.391 34.344 -7.301 1 92.62 207 ASN B N 1
ATOM 6793 C CA . ASN B 1 207 ? 21.031 32.938 -7.371 1 92.62 207 ASN B CA 1
ATOM 6794 C C . ASN B 1 207 ? 19.516 32.75 -7.402 1 92.62 207 ASN B C 1
ATOM 6796 O O . ASN B 1 207 ? 18.781 33.406 -6.652 1 92.62 207 ASN B O 1
ATOM 6800 N N . GLN B 1 208 ? 19.062 31.969 -8.273 1 94.88 208 GLN B N 1
ATOM 6801 C CA . GLN B 1 208 ? 17.625 31.844 -8.547 1 94.88 208 GLN B CA 1
ATOM 6802 C C . GLN B 1 208 ? 17 30.766 -7.684 1 94.88 208 GLN B C 1
ATOM 6804 O O . GLN B 1 208 ? 15.867 30.328 -7.945 1 94.88 208 GLN B O 1
ATOM 6809 N N . GLY B 1 209 ? 17.656 30.312 -6.715 1 96.44 209 GLY B N 1
ATOM 6810 C CA . GLY B 1 209 ? 17.188 29.234 -5.863 1 96.44 209 GLY B CA 1
ATOM 6811 C C . GLY B 1 209 ? 15.977 29.625 -5.023 1 96.44 209 GLY B C 1
ATOM 6812 O O . GLY B 1 209 ? 15.703 30.812 -4.832 1 96.44 209 GLY B O 1
ATOM 6813 N N . TYR B 1 210 ? 15.203 28.688 -4.633 1 97.38 210 TYR B N 1
ATOM 6814 C CA . TYR B 1 210 ? 14.078 28.797 -3.719 1 97.38 210 TYR B CA 1
ATOM 6815 C C . TYR B 1 210 ? 13.992 27.594 -2.795 1 97.38 210 TYR B C 1
ATOM 6817 O O . TYR B 1 210 ? 14.625 26.562 -3.047 1 97.38 210 TYR B O 1
ATOM 6825 N N . PRO B 1 211 ? 13.211 27.672 -1.673 1 97.5 211 PRO B N 1
ATOM 6826 C CA . PRO B 1 211 ? 13.188 26.594 -0.689 1 97.5 211 PRO B CA 1
ATOM 6827 C C . PRO B 1 211 ? 12.609 25.297 -1.254 1 97.5 211 PRO B C 1
ATOM 6829 O O . PRO B 1 211 ? 11.539 25.312 -1.869 1 97.5 211 PRO B O 1
ATOM 6832 N N . GLY B 1 212 ? 13.328 24.172 -0.965 1 96.75 212 GLY B N 1
ATOM 6833 C CA . GLY B 1 212 ? 12.766 22.875 -1.261 1 96.75 212 GLY B CA 1
ATOM 6834 C C . GLY B 1 212 ? 11.664 22.469 -0.301 1 96.75 212 GLY B C 1
ATOM 6835 O O . GLY B 1 212 ? 10.781 21.672 -0.657 1 96.75 212 GLY B O 1
ATOM 6836 N N . HIS B 1 213 ? 11.758 22.859 0.93 1 97.44 213 HIS B N 1
ATOM 6837 C CA . HIS B 1 213 ? 10.734 22.781 1.969 1 97.44 213 HIS B CA 1
ATOM 6838 C C . HIS B 1 213 ? 10.359 24.172 2.469 1 97.44 213 HIS B C 1
ATOM 6840 O O . HIS B 1 213 ? 11.195 24.875 3.031 1 97.44 213 HIS B O 1
ATOM 6846 N N . GLU B 1 214 ? 9.109 24.453 2.4 1 97.75 214 GLU B N 1
ATOM 6847 C CA . GLU B 1 214 ? 8.641 25.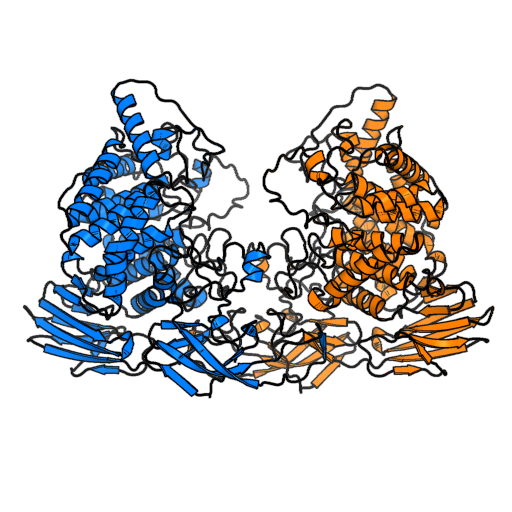828 2.561 1 97.75 214 GLU B CA 1
ATOM 6848 C C . GLU B 1 214 ? 8.523 26.203 4.035 1 97.75 214 GLU B C 1
ATOM 6850 O O . GLU B 1 214 ? 8.617 25.344 4.91 1 97.75 214 GLU B O 1
ATOM 6855 N N . ILE B 1 215 ? 8.344 27.469 4.367 1 97.88 215 ILE B N 1
ATOM 6856 C CA . ILE B 1 215 ? 8.094 28.234 5.586 1 97.88 215 ILE B CA 1
ATOM 6857 C C . ILE B 1 215 ? 8.922 29.516 5.578 1 97.88 215 ILE B C 1
ATOM 6859 O O . ILE B 1 215 ? 8.562 30.5 6.23 1 97.88 215 ILE B O 1
ATOM 6863 N N . ALA B 1 216 ? 10.078 29.484 4.84 1 98.75 216 ALA B N 1
ATOM 6864 C CA . ALA B 1 216 ? 10.906 30.688 4.746 1 98.75 216 ALA B CA 1
ATOM 6865 C C . ALA B 1 216 ? 10.117 31.859 4.176 1 98.75 216 ALA B C 1
ATOM 6867 O O . ALA B 1 216 ? 10.344 33 4.559 1 98.75 216 ALA B O 1
ATOM 6868 N N . GLU B 1 217 ? 9.258 31.594 3.207 1 98.56 217 GLU B N 1
ATOM 6869 C CA . GLU B 1 217 ? 8.422 32.625 2.611 1 98.56 217 GLU B CA 1
ATOM 6870 C C . GLU B 1 217 ? 7.609 33.375 3.674 1 98.56 217 GLU B C 1
ATOM 6872 O O . GLU B 1 217 ? 7.641 34.594 3.752 1 98.56 217 GLU B O 1
ATOM 6877 N N . SER B 1 218 ? 6.969 32.594 4.52 1 98.38 218 SER B N 1
ATOM 6878 C CA . SER B 1 218 ? 6.152 33.156 5.59 1 98.38 218 SER B CA 1
ATOM 6879 C C . SER B 1 218 ? 7.016 33.875 6.625 1 98.38 218 SER B C 1
ATOM 6881 O O . SER B 1 218 ? 6.605 34.875 7.188 1 98.38 218 SER B O 1
ATOM 6883 N N . ALA B 1 219 ? 8.148 33.281 6.895 1 98.69 219 ALA B N 1
ATOM 6884 C CA . ALA B 1 219 ? 9.062 33.875 7.867 1 98.69 219 ALA B CA 1
ATOM 6885 C C . ALA B 1 219 ? 9.531 35.25 7.418 1 98.69 219 ALA B C 1
ATOM 6887 O O . ALA B 1 219 ? 9.609 36.188 8.227 1 98.69 219 ALA B O 1
ATOM 6888 N N . LEU B 1 220 ? 9.836 35.375 6.164 1 98.75 220 LEU B N 1
ATOM 6889 C CA . LEU B 1 220 ? 10.273 36.656 5.609 1 98.75 220 LEU B CA 1
ATOM 6890 C C . LEU B 1 220 ? 9.156 37.688 5.676 1 98.75 220 LEU B C 1
ATOM 6892 O O . LEU B 1 220 ? 9.406 38.875 5.945 1 98.75 220 LEU B O 1
ATOM 6896 N N . VAL B 1 221 ? 7.973 37.281 5.453 1 98.31 221 VAL B N 1
ATOM 6897 C CA . VAL B 1 221 ? 6.832 38.188 5.59 1 98.31 221 VAL B CA 1
ATOM 6898 C C . VAL B 1 221 ? 6.719 38.656 7.039 1 98.31 221 VAL B C 1
ATOM 6900 O O . VAL B 1 221 ? 6.492 39.844 7.293 1 98.31 221 VAL B O 1
ATOM 6903 N N . LYS B 1 222 ? 6.859 37.75 7.953 1 97.62 222 LYS B N 1
ATOM 6904 C CA . LYS B 1 222 ? 6.801 38.094 9.367 1 97.62 222 LYS B CA 1
ATOM 6905 C C . LYS B 1 222 ? 7.875 39.125 9.734 1 97.62 222 LYS B C 1
ATOM 6907 O O . LYS B 1 222 ? 7.613 40.062 10.484 1 97.62 222 LYS B O 1
ATOM 6912 N N . LEU B 1 223 ? 9.055 38.938 9.211 1 98.31 223 LEU B N 1
ATOM 6913 C CA . LEU B 1 223 ? 10.141 39.875 9.469 1 98.31 223 LEU B CA 1
ATOM 6914 C C . LEU B 1 223 ? 9.812 41.25 8.883 1 98.31 223 LEU B C 1
ATOM 6916 O O . LEU B 1 223 ? 10.156 42.281 9.469 1 98.31 223 LEU B O 1
ATOM 6920 N N . TYR B 1 224 ? 9.25 41.281 7.711 1 97.88 224 TYR B N 1
ATOM 6921 C CA . TYR B 1 224 ? 8.836 42.531 7.105 1 97.88 224 TYR B CA 1
ATOM 6922 C C . TYR B 1 224 ? 7.91 43.312 8.039 1 97.88 224 TYR B C 1
ATOM 6924 O O . TYR B 1 224 ? 8.07 44.531 8.219 1 97.88 224 TYR B O 1
ATOM 6932 N N . TYR B 1 225 ? 6.953 42.625 8.641 1 95.69 225 TYR B N 1
ATOM 6933 C CA . TYR B 1 225 ? 5.984 43.312 9.5 1 95.69 225 TYR B CA 1
ATOM 6934 C C . TYR B 1 225 ? 6.66 43.875 10.734 1 95.69 225 TYR B C 1
ATOM 6936 O O . TYR B 1 225 ? 6.219 44.906 11.266 1 95.69 225 TYR B O 1
ATOM 6944 N N . ILE B 1 226 ? 7.75 43.25 11.109 1 95.88 226 ILE B N 1
ATOM 6945 C CA . ILE B 1 226 ? 8.438 43.719 12.32 1 95.88 226 ILE B CA 1
ATOM 6946 C C . ILE B 1 226 ? 9.438 44.812 11.977 1 95.88 226 ILE B C 1
ATOM 6948 O O . ILE B 1 226 ? 9.539 45.812 12.68 1 95.88 226 ILE B O 1
ATOM 6952 N N . THR B 1 227 ? 10.141 44.656 10.852 1 97.12 227 THR B N 1
ATOM 6953 C CA . THR B 1 227 ? 11.266 45.531 10.523 1 97.12 227 THR B CA 1
ATOM 6954 C C . THR B 1 227 ? 10.844 46.594 9.516 1 97.12 227 THR B C 1
ATOM 6956 O O . THR B 1 227 ? 11.523 47.625 9.352 1 97.12 227 THR B O 1
ATOM 6959 N N . ARG B 1 228 ? 9.844 46.344 8.734 1 96.88 228 ARG B N 1
ATOM 6960 C CA . ARG B 1 228 ? 9.352 47.156 7.629 1 96.88 228 ARG B CA 1
ATOM 6961 C C . ARG B 1 228 ? 10.398 47.25 6.516 1 96.88 228 ARG B C 1
ATOM 6963 O O . ARG B 1 228 ? 10.383 48.188 5.73 1 96.88 228 ARG B O 1
ATOM 6970 N N . ASN B 1 229 ? 11.297 46.312 6.578 1 97.69 229 ASN B N 1
ATOM 6971 C CA . ASN B 1 229 ? 12.289 46.25 5.508 1 97.69 229 ASN B CA 1
ATOM 6972 C C . ASN B 1 229 ? 11.734 45.531 4.281 1 97.69 229 ASN B C 1
ATOM 6974 O O . ASN B 1 229 ? 11.492 44.312 4.312 1 97.69 229 ASN B O 1
ATOM 6978 N N . GLU B 1 230 ? 11.703 46.188 3.174 1 96.94 230 GLU B N 1
ATOM 6979 C CA . GLU B 1 230 ? 11.055 45.688 1.96 1 96.94 230 GLU B CA 1
ATOM 6980 C C . GLU B 1 230 ? 11.844 44.562 1.337 1 96.94 230 GLU B C 1
ATOM 6982 O O . GLU B 1 230 ? 11.297 43.75 0.573 1 96.94 230 GLU B O 1
ATOM 6987 N N . LYS B 1 231 ? 13.086 44.469 1.645 1 96.75 231 LYS B N 1
ATOM 6988 C CA . LYS B 1 231 ? 13.891 43.375 1.063 1 96.75 231 LYS B CA 1
ATOM 6989 C C . LYS B 1 231 ? 13.328 42 1.43 1 96.75 231 LYS B C 1
ATOM 6991 O O . LYS B 1 231 ? 13.438 41.062 0.653 1 96.75 231 LYS B O 1
ATOM 6996 N N . TYR B 1 232 ? 12.789 41.938 2.598 1 98.31 232 TYR B N 1
ATOM 6997 C CA . TYR B 1 232 ? 12.266 40.656 3.062 1 98.31 232 TYR B CA 1
ATOM 6998 C C . TYR B 1 232 ? 11.031 40.25 2.273 1 98.31 232 TYR B C 1
ATOM 7000 O O . TYR B 1 232 ? 10.906 39.094 1.841 1 98.31 232 TYR B O 1
ATOM 7008 N N . ILE B 1 233 ? 10.055 41.125 2.051 1 97.69 233 ILE B N 1
ATOM 7009 C CA . ILE B 1 233 ? 8.836 40.812 1.309 1 97.69 233 ILE B CA 1
ATOM 7010 C C . ILE B 1 233 ? 9.188 40.531 -0.154 1 97.69 233 ILE B C 1
ATOM 7012 O O . ILE B 1 233 ? 8.562 39.688 -0.799 1 97.69 233 ILE B O 1
ATOM 7016 N N . ASN B 1 234 ? 10.148 41.312 -0.686 1 97.69 234 ASN B N 1
ATOM 7017 C CA . ASN B 1 234 ? 10.602 41.062 -2.051 1 97.69 234 ASN B CA 1
ATOM 7018 C C . ASN B 1 234 ? 11.219 39.656 -2.197 1 97.69 234 ASN B C 1
ATOM 7020 O O . ASN B 1 234 ? 10.969 38.969 -3.184 1 97.69 234 ASN B O 1
ATOM 7024 N N . GLN B 1 235 ? 12.008 39.281 -1.238 1 98.31 235 GLN B N 1
ATOM 7025 C CA . GLN B 1 235 ? 12.625 37.969 -1.271 1 98.31 235 GLN B CA 1
ATOM 7026 C C . GLN B 1 235 ? 11.57 36.875 -1.173 1 98.31 235 GLN B C 1
ATOM 7028 O O . GLN B 1 235 ? 11.648 35.844 -1.875 1 98.31 235 GLN B O 1
ATOM 7033 N N . ALA B 1 236 ? 10.602 37.031 -0.277 1 98.44 236 ALA B N 1
ATOM 7034 C CA . ALA B 1 236 ? 9.516 36.062 -0.154 1 98.44 236 ALA B CA 1
ATOM 7035 C C . ALA B 1 236 ? 8.781 35.906 -1.48 1 98.44 236 ALA B C 1
ATOM 7037 O O . ALA B 1 236 ? 8.484 34.781 -1.891 1 98.44 236 ALA B O 1
ATOM 7038 N N . GLU B 1 237 ? 8.5 37 -2.146 1 98 237 GLU B N 1
ATOM 7039 C CA . GLU B 1 237 ? 7.824 36.969 -3.439 1 98 237 GLU B CA 1
ATOM 7040 C C . GLU B 1 237 ? 8.664 36.25 -4.488 1 98 237 GLU B C 1
ATOM 7042 O O . GLU B 1 237 ? 8.133 35.469 -5.289 1 98 237 GLU B O 1
ATOM 7047 N N . LEU B 1 238 ? 9.984 36.5 -4.48 1 97.88 238 LEU B N 1
ATOM 7048 C CA . LEU B 1 238 ? 10.883 35.875 -5.43 1 97.88 238 LEU B CA 1
ATOM 7049 C C . LEU B 1 238 ? 10.859 34.344 -5.254 1 97.88 238 LEU B C 1
ATOM 7051 O O . LEU B 1 238 ? 10.836 33.594 -6.238 1 97.88 238 LEU B O 1
ATOM 7055 N N . PHE B 1 239 ? 10.891 33.875 -4.008 1 98.31 239 PHE B N 1
ATOM 7056 C CA . PHE B 1 239 ? 10.852 32.438 -3.732 1 98.31 239 PHE B CA 1
ATOM 7057 C C . PHE B 1 239 ? 9.594 31.812 -4.309 1 98.31 239 PHE B C 1
ATOM 7059 O O . PHE B 1 239 ? 9.641 30.719 -4.863 1 98.31 239 PHE B O 1
ATOM 7066 N N . ILE B 1 240 ? 8.438 32.469 -4.215 1 97.88 240 ILE B N 1
ATOM 7067 C CA . ILE B 1 240 ? 7.16 31.953 -4.684 1 97.88 240 ILE B CA 1
ATOM 7068 C C . ILE B 1 240 ? 7.121 32 -6.211 1 97.88 240 ILE B C 1
ATOM 7070 O O . ILE B 1 240 ? 6.746 31.016 -6.852 1 97.88 240 ILE B O 1
ATOM 7074 N N . LYS B 1 241 ? 7.594 33.062 -6.809 1 96.38 241 LYS B N 1
ATOM 7075 C CA . LYS B 1 241 ? 7.477 33.281 -8.25 1 96.38 241 LYS B CA 1
ATOM 7076 C C . LYS B 1 241 ? 8.453 32.375 -9.016 1 96.38 241 LYS B C 1
ATOM 7078 O O . LYS B 1 241 ? 8.156 31.953 -10.133 1 96.38 241 LYS B O 1
ATOM 7083 N N . ARG B 1 242 ? 9.555 32.125 -8.422 1 97.25 242 ARG B N 1
ATOM 7084 C CA . ARG B 1 242 ? 10.586 31.328 -9.078 1 97.25 242 ARG B CA 1
ATOM 7085 C C . ARG B 1 242 ? 10.227 29.844 -9.07 1 97.25 242 ARG B C 1
ATOM 7087 O O . ARG B 1 242 ? 10.664 29.078 -9.938 1 97.25 242 ARG B O 1
ATOM 7094 N N . ARG B 1 243 ? 9.445 29.438 -8.125 1 97 243 ARG B N 1
ATOM 7095 C CA . ARG B 1 243 ? 9.133 28.031 -7.926 1 97 243 ARG B CA 1
ATOM 7096 C C . ARG B 1 243 ? 8.414 27.453 -9.141 1 97 243 ARG B C 1
ATOM 7098 O O . ARG B 1 243 ? 7.43 28.016 -9.617 1 97 243 ARG B O 1
ATOM 7105 N N . GLY B 1 244 ? 8.922 26.297 -9.641 1 94.94 244 GLY B N 1
ATOM 7106 C CA . GLY B 1 244 ? 8.242 25.531 -10.672 1 94.94 244 GLY B CA 1
ATOM 7107 C C . GLY B 1 244 ? 8.438 26.109 -12.062 1 94.94 244 GLY B C 1
ATOM 7108 O O . GLY B 1 244 ? 7.867 25.609 -13.039 1 94.94 244 GLY B O 1
ATOM 7109 N N . THR B 1 245 ? 9.172 27.156 -12.18 1 94.5 245 THR B N 1
ATOM 7110 C CA . THR B 1 245 ? 9.477 27.719 -13.5 1 94.5 245 THR B CA 1
ATOM 7111 C C . THR B 1 245 ? 10.57 26.906 -14.188 1 94.5 245 THR B C 1
ATOM 7113 O O . THR B 1 245 ? 11.438 26.328 -13.523 1 94.5 245 THR B O 1
ATOM 7116 N N . LYS B 1 246 ? 10.555 26.797 -15.5 1 90.38 246 LYS B N 1
ATOM 7117 C CA . LYS B 1 246 ? 11.547 26.078 -16.281 1 90.38 246 LYS B CA 1
ATOM 7118 C C . LYS B 1 246 ? 12.609 27.016 -16.844 1 90.38 246 LYS B C 1
ATOM 7120 O O . LYS B 1 246 ? 12.297 28.141 -17.234 1 90.38 246 LYS B O 1
ATOM 7125 N N . PRO B 1 247 ? 13.836 26.641 -17.062 1 90.5 247 PRO B N 1
ATOM 7126 C CA . PRO B 1 247 ? 14.297 25.344 -16.562 1 90.5 247 PRO B CA 1
ATOM 7127 C C . PRO B 1 247 ? 14.211 25.234 -15.031 1 90.5 247 PRO B C 1
ATOM 7129 O O . PRO B 1 247 ? 14.406 26.234 -14.328 1 90.5 247 PRO B O 1
ATOM 7132 N N . TYR B 1 248 ? 13.922 24.047 -14.578 1 91.81 248 TYR B N 1
ATOM 7133 C CA . TYR B 1 248 ? 13.773 23.828 -13.141 1 91.81 248 TYR B CA 1
ATOM 7134 C C . TYR B 1 248 ? 15.078 24.109 -12.406 1 91.81 248 TYR B C 1
ATOM 7136 O O . TYR B 1 248 ? 16.109 23.516 -12.711 1 91.81 248 TYR B O 1
ATOM 7144 N N . TYR B 1 249 ? 14.977 24.984 -11.461 1 93.31 249 TYR B N 1
ATOM 7145 C CA . TYR B 1 249 ? 16.172 25.312 -10.695 1 93.31 249 TYR B CA 1
ATOM 7146 C C . TYR B 1 249 ? 16.781 24.062 -10.062 1 93.31 249 TYR B C 1
ATOM 7148 O O . TYR B 1 249 ? 18 23.922 -10.008 1 93.31 249 TYR B O 1
ATOM 7156 N N . PHE B 1 250 ? 15.969 23.141 -9.555 1 93 250 PHE B N 1
ATOM 7157 C CA . PHE B 1 250 ? 16.453 21.953 -8.859 1 93 250 PHE B CA 1
ATOM 7158 C C . PHE B 1 250 ? 17.25 21.062 -9.805 1 93 250 PHE B C 1
ATOM 7160 O O . PHE B 1 250 ? 18.172 20.359 -9.383 1 93 250 PHE B O 1
ATOM 7167 N N . ASP B 1 251 ? 16.906 21.062 -11.062 1 90 251 ASP B N 1
ATOM 7168 C CA . ASP B 1 251 ? 17.703 20.359 -12.055 1 90 251 ASP B CA 1
ATOM 7169 C C . ASP B 1 251 ? 19.078 21 -12.219 1 90 251 ASP B C 1
ATOM 7171 O O . ASP B 1 251 ? 20.094 20.312 -12.32 1 90 251 ASP B O 1
ATOM 7175 N N . ILE B 1 252 ? 19.016 22.312 -12.266 1 89.06 252 ILE B N 1
ATOM 7176 C CA . ILE B 1 252 ? 20.25 23.078 -12.43 1 89.06 252 ILE B CA 1
ATOM 7177 C C . ILE B 1 252 ? 21.156 22.875 -11.219 1 89.06 252 ILE B C 1
ATOM 7179 O O . ILE B 1 252 ? 22.344 22.594 -11.367 1 89.06 252 ILE B O 1
ATOM 7183 N N . GLU B 1 253 ? 20.531 22.969 -10.047 1 90.88 253 GLU B N 1
ATOM 7184 C CA . GLU B 1 253 ? 21.266 22.859 -8.789 1 90.88 253 GLU B CA 1
ATOM 7185 C C . GLU B 1 253 ? 21.938 21.5 -8.656 1 90.88 253 GLU B C 1
ATOM 7187 O O . GLU B 1 253 ? 23.047 21.391 -8.125 1 90.88 253 GLU B O 1
ATOM 7192 N N . ARG B 1 254 ? 21.281 20.484 -9.148 1 84.94 254 ARG B N 1
ATOM 7193 C CA . ARG B 1 254 ? 21.766 19.125 -8.977 1 84.94 254 ARG B CA 1
ATOM 7194 C C . ARG B 1 254 ? 22.5 18.656 -10.219 1 84.94 254 ARG B C 1
ATOM 7196 O O . ARG B 1 254 ? 22.938 17.5 -10.289 1 84.94 254 ARG B O 1
ATOM 7203 N N . CYS B 1 255 ? 22.656 19.484 -11.211 1 81.69 255 CYS B N 1
ATOM 7204 C CA . CYS B 1 255 ? 23.312 19.172 -12.469 1 81.69 255 CYS B CA 1
ATOM 7205 C C . CYS B 1 255 ? 22.672 17.969 -13.141 1 81.69 255 CYS B C 1
ATOM 7207 O O . CYS B 1 255 ? 23.375 17.047 -13.578 1 81.69 255 CYS B O 1
ATOM 7209 N N . TYR B 1 256 ? 21.359 17.906 -12.961 1 72 256 TYR B N 1
ATOM 7210 C CA . TYR B 1 256 ? 20.641 16.828 -13.625 1 72 256 TYR B CA 1
ATOM 7211 C C . TYR B 1 256 ? 20.5 17.109 -15.117 1 72 256 TYR B C 1
ATOM 7213 O O . TYR B 1 256 ? 20.25 18.25 -15.516 1 72 256 TYR B O 1
ATOM 7221 N N . ASN B 1 257 ? 21.094 16.312 -15.969 1 68.94 257 ASN B N 1
ATOM 7222 C CA . ASN B 1 257 ? 20.922 16.406 -17.422 1 68.94 257 ASN B CA 1
ATOM 7223 C C . ASN B 1 257 ? 19.891 15.391 -17.906 1 68.94 257 ASN B C 1
ATOM 7225 O O . ASN B 1 257 ? 20.25 14.297 -18.359 1 68.94 257 ASN B O 1
ATOM 7229 N N . ARG B 1 258 ? 18.719 15.664 -17.578 1 62.31 258 ARG B N 1
ATOM 7230 C CA . ARG B 1 258 ? 17.703 14.688 -17.969 1 62.31 258 ARG B CA 1
ATOM 7231 C C . ARG B 1 258 ? 17.172 14.977 -19.359 1 62.31 258 ARG B C 1
ATOM 7233 O O . ARG B 1 258 ? 16.953 16.141 -19.719 1 62.31 258 ARG B O 1
ATOM 7240 N N . THR B 1 259 ? 17.281 14.062 -20.203 1 60.91 259 THR B N 1
ATOM 7241 C CA . THR B 1 259 ? 16.734 14.227 -21.547 1 60.91 259 THR B CA 1
ATOM 7242 C C . THR B 1 259 ? 15.203 14.273 -21.5 1 60.91 259 THR B C 1
ATOM 7244 O O . THR B 1 259 ? 14.578 14.953 -22.312 1 60.91 259 THR B O 1
ATOM 7247 N N . ASP B 1 260 ? 14.602 13.422 -20.562 1 56.19 260 ASP B N 1
ATOM 7248 C CA . ASP B 1 260 ? 13.148 13.281 -20.547 1 56.19 260 ASP B CA 1
ATOM 7249 C C . ASP B 1 260 ? 12.562 13.852 -19.25 1 56.19 260 ASP B C 1
ATOM 7251 O O . ASP B 1 260 ? 13.258 13.938 -18.234 1 56.19 260 ASP B O 1
ATOM 7255 N N . ASN B 1 261 ? 12.039 15.109 -19.281 1 58.84 261 ASN B N 1
ATOM 7256 C CA . ASN B 1 261 ? 11.352 15.719 -18.156 1 58.84 261 ASN B CA 1
ATOM 7257 C C . ASN B 1 261 ? 10.672 14.68 -17.266 1 58.84 261 ASN B C 1
ATOM 7259 O O . ASN B 1 261 ? 9.523 14.852 -16.875 1 58.84 261 ASN B O 1
ATOM 7263 N N . SER B 1 262 ? 11.484 13.555 -16.891 1 60.84 262 SER B N 1
ATOM 7264 C CA . SER B 1 262 ? 10.828 12.383 -16.328 1 60.84 262 SER B CA 1
ATOM 7265 C C . SER B 1 262 ? 10.531 12.578 -14.844 1 60.84 262 SER B C 1
ATOM 7267 O O . SER B 1 262 ? 9.688 11.883 -14.273 1 60.84 262 SER B O 1
ATOM 7269 N N . ILE B 1 263 ? 11.234 13.461 -14.273 1 66.12 263 ILE B N 1
ATOM 7270 C CA . ILE B 1 263 ? 10.961 13.648 -12.852 1 66.12 263 ILE B CA 1
ATOM 7271 C C . ILE B 1 263 ? 10.031 14.844 -12.664 1 66.12 263 ILE B C 1
ATOM 7273 O O . ILE B 1 263 ? 10.312 15.938 -13.148 1 66.12 263 ILE B O 1
ATOM 7277 N N . ASP B 1 264 ? 8.914 14.406 -12.094 1 82.19 264 ASP B N 1
ATOM 7278 C CA . ASP B 1 264 ? 8.062 15.531 -11.727 1 82.19 264 ASP B CA 1
ATOM 7279 C C . ASP B 1 264 ? 8.312 15.961 -10.281 1 82.19 264 ASP B C 1
ATOM 7281 O O . ASP B 1 264 ? 8.711 15.148 -9.453 1 82.19 264 ASP B O 1
ATOM 7285 N N . TYR B 1 265 ? 8.32 17.266 -10.062 1 92.94 265 TYR B N 1
ATOM 7286 C CA . TYR B 1 265 ? 8.664 17.875 -8.781 1 92.94 265 TYR B CA 1
ATOM 7287 C C . TYR B 1 265 ? 7.414 18.141 -7.957 1 92.94 265 TYR B C 1
ATOM 7289 O O . TYR B 1 265 ? 7.328 19.156 -7.262 1 92.94 265 TYR B O 1
ATOM 7297 N N . GLU B 1 266 ? 6.41 17.188 -8.055 1 94.69 266 GLU B N 1
ATOM 7298 C CA . GLU B 1 266 ? 5.199 17.344 -7.254 1 94.69 266 GLU B CA 1
ATOM 7299 C C . GLU B 1 266 ? 5.512 17.266 -5.762 1 94.69 266 GLU B C 1
ATOM 7301 O O . GLU B 1 266 ? 4.891 17.953 -4.957 1 94.69 266 GLU B O 1
ATOM 7306 N N . TYR B 1 267 ? 6.52 16.5 -5.445 1 95.94 267 TYR B N 1
ATOM 7307 C CA . TYR B 1 267 ? 6.914 16.328 -4.051 1 95.94 267 TYR B CA 1
ATOM 7308 C C . TYR B 1 267 ? 7.227 17.672 -3.408 1 95.94 267 TYR B C 1
ATOM 7310 O O . TYR B 1 267 ? 6.898 17.906 -2.242 1 95.94 267 TYR B O 1
ATOM 7318 N N . ASN B 1 268 ? 7.863 18.594 -4.145 1 96.88 268 ASN B N 1
ATOM 7319 C CA . ASN B 1 268 ? 8.289 19.906 -3.662 1 96.88 268 ASN B CA 1
ATOM 7320 C C . ASN B 1 268 ? 7.316 21 -4.078 1 96.88 268 ASN B C 1
ATOM 7322 O O . ASN B 1 268 ? 7.609 22.188 -3.924 1 96.88 268 ASN B O 1
ATOM 7326 N N . GLN B 1 269 ? 6.191 20.672 -4.652 1 97.19 269 GLN B N 1
ATOM 7327 C CA . GLN B 1 269 ? 5.242 21.609 -5.23 1 97.19 269 GLN B CA 1
ATOM 7328 C C . GLN B 1 269 ? 5.918 22.5 -6.273 1 97.19 269 GLN B C 1
ATOM 7330 O O . GLN B 1 269 ? 5.629 23.703 -6.355 1 97.19 269 GLN B O 1
ATOM 7335 N N . ALA B 1 270 ? 6.852 21.953 -7.023 1 97 270 ALA B N 1
ATOM 7336 C CA . ALA B 1 270 ? 7.613 22.734 -7.984 1 97 270 ALA B CA 1
ATOM 7337 C C . ALA B 1 270 ? 7.445 22.188 -9.398 1 97 270 ALA B C 1
ATOM 7339 O O . ALA B 1 270 ? 8.305 22.406 -10.266 1 97 270 ALA B O 1
ATOM 7340 N N . HIS B 1 271 ? 6.352 21.422 -9.625 1 95.06 271 HIS B N 1
ATOM 7341 C CA . HIS B 1 271 ? 6.121 20.781 -10.906 1 95.06 271 HIS B CA 1
ATOM 7342 C C . HIS B 1 271 ? 5.605 21.781 -11.945 1 95.06 271 HIS B C 1
ATOM 7344 O O . HIS B 1 271 ? 5.629 21.5 -13.148 1 95.06 271 HIS B O 1
ATOM 7350 N N . MET B 1 272 ? 5.141 22.969 -11.477 1 96.25 272 MET B N 1
ATOM 7351 C CA . MET B 1 272 ? 4.699 24.094 -12.281 1 96.25 272 MET B CA 1
ATOM 7352 C C . MET B 1 272 ? 4.738 25.391 -11.469 1 96.25 272 MET B C 1
ATOM 7354 O O . MET B 1 272 ? 4.805 25.359 -10.242 1 96.25 272 MET B O 1
ATOM 7358 N N . PRO B 1 273 ? 4.715 26.469 -12.117 1 97 273 PRO B N 1
ATOM 7359 C CA . PRO B 1 273 ? 4.711 27.734 -11.359 1 97 273 PRO B CA 1
ATOM 7360 C C . PRO B 1 273 ? 3.574 27.797 -10.336 1 97 273 PRO B C 1
ATOM 7362 O O . PRO B 1 273 ? 2.461 27.344 -10.617 1 97 273 PRO B O 1
ATOM 7365 N N . ALA B 1 274 ? 3.871 28.375 -9.188 1 95.81 274 ALA B N 1
ATOM 7366 C CA . ALA B 1 274 ? 2.951 28.391 -8.047 1 95.81 274 ALA B CA 1
ATOM 7367 C C . ALA B 1 274 ? 1.603 28.984 -8.445 1 95.81 274 ALA B C 1
ATOM 7369 O O . ALA B 1 274 ? 0.553 28.469 -8.039 1 95.81 274 ALA B O 1
ATOM 7370 N N . VAL B 1 275 ? 1.555 30.016 -9.258 1 96.5 275 VAL B N 1
ATOM 7371 C CA . VAL B 1 275 ? 0.341 30.75 -9.602 1 96.5 275 VAL B CA 1
ATOM 7372 C C . VAL B 1 275 ? -0.51 29.922 -10.562 1 96.5 275 VAL B C 1
ATOM 7374 O O . VAL B 1 275 ? -1.699 30.203 -10.742 1 96.5 275 VAL B O 1
ATOM 7377 N N . LYS B 1 276 ? 0.095 28.922 -11.117 1 97.12 276 LYS B N 1
ATOM 7378 C CA . LYS B 1 276 ? -0.618 28.094 -12.086 1 97.12 276 LYS B CA 1
ATOM 7379 C C . LYS B 1 276 ? -1.142 26.812 -11.438 1 97.12 276 LYS B C 1
ATOM 7381 O O . LYS B 1 276 ? -1.889 26.047 -12.062 1 97.12 276 LYS B O 1
ATOM 7386 N N . GLN B 1 277 ? -0.788 26.562 -10.281 1 96.31 277 GLN B N 1
ATOM 7387 C CA . GLN B 1 277 ? -1.214 25.344 -9.602 1 96.31 277 GLN B CA 1
ATOM 7388 C C . GLN B 1 277 ? -2.691 25.422 -9.219 1 96.31 277 GLN B C 1
ATOM 7390 O O . GLN B 1 277 ? -3.176 26.469 -8.789 1 96.31 277 GLN B O 1
ATOM 7395 N N . ASN B 1 278 ? -3.412 24.328 -9.453 1 97.19 278 ASN B N 1
ATOM 7396 C CA . ASN B 1 278 ? -4.84 24.312 -9.156 1 97.19 278 ASN B CA 1
ATOM 7397 C C . ASN B 1 278 ? -5.227 23.062 -8.367 1 97.19 278 ASN B C 1
ATOM 7399 O O . ASN B 1 278 ? -6.395 22.875 -8.016 1 97.19 278 ASN B O 1
ATOM 7403 N N . GLU B 1 279 ? -4.305 22.172 -8.156 1 97.25 279 GLU B N 1
ATOM 7404 C CA . GLU B 1 279 ? -4.504 20.938 -7.41 1 97.25 279 GLU B CA 1
ATOM 7405 C C . GLU B 1 279 ? -3.439 20.766 -6.328 1 97.25 279 GLU B C 1
ATOM 7407 O O . GLU B 1 279 ? -2.27 21.078 -6.547 1 97.25 279 GLU B O 1
ATOM 7412 N N . ALA B 1 280 ? -3.857 20.344 -5.125 1 98.06 280 ALA B N 1
ATOM 7413 C CA . ALA B 1 280 ? -2.889 19.984 -4.09 1 98.06 280 ALA B CA 1
ATOM 7414 C C . ALA B 1 280 ? -2.215 18.656 -4.395 1 98.06 280 ALA B C 1
ATOM 7416 O O . ALA B 1 280 ? -2.883 17.625 -4.5 1 98.06 280 ALA B O 1
ATOM 7417 N N . VAL B 1 281 ? -0.962 18.672 -4.609 1 96.38 281 VAL B N 1
ATOM 7418 C CA . VAL B 1 281 ? -0.203 17.469 -4.938 1 96.38 281 VAL B CA 1
ATOM 7419 C C . VAL B 1 281 ? 1.069 17.422 -4.098 1 96.38 281 VAL B C 1
ATOM 7421 O O . VAL B 1 281 ? 1.442 18.406 -3.457 1 96.38 281 VAL B O 1
ATOM 7424 N N . GLY B 1 282 ? 1.701 16.266 -4.027 1 96.94 282 GLY B N 1
ATOM 7425 C CA . GLY B 1 282 ? 3.006 16.125 -3.396 1 96.94 282 GLY B CA 1
ATOM 7426 C C . GLY B 1 282 ? 2.938 16.125 -1.881 1 96.94 282 GLY B C 1
ATOM 7427 O O . GLY B 1 282 ? 1.915 15.75 -1.302 1 96.94 282 GLY B O 1
ATOM 7428 N N . HIS B 1 283 ? 4.09 16.438 -1.241 1 98.12 283 HIS B N 1
ATOM 7429 C CA . HIS B 1 283 ? 4.211 16.406 0.212 1 98.12 283 HIS B CA 1
ATOM 7430 C C . HIS B 1 283 ? 3.219 17.359 0.87 1 98.12 283 HIS B C 1
ATOM 7432 O O . HIS B 1 283 ? 3.236 18.562 0.601 1 98.12 283 HIS B O 1
ATOM 7438 N N . ALA B 1 284 ? 2.408 16.875 1.791 1 98.69 284 ALA B N 1
ATOM 7439 C CA . ALA B 1 284 ? 1.268 17.625 2.312 1 98.69 284 ALA B CA 1
ATOM 7440 C C . ALA B 1 284 ? 1.73 18.812 3.16 1 98.69 284 ALA B C 1
ATOM 7442 O O . ALA B 1 284 ? 1.182 19.906 3.055 1 98.69 284 ALA B O 1
ATOM 7443 N N . VAL B 1 285 ? 2.746 18.594 3.973 1 98.62 285 VAL B N 1
ATOM 7444 C CA . VAL B 1 285 ? 3.238 19.656 4.84 1 98.62 285 VAL B CA 1
ATOM 7445 C C . VAL B 1 285 ? 3.873 20.766 3.992 1 98.62 285 VAL B C 1
ATOM 7447 O O . VAL B 1 285 ? 3.598 21.953 4.195 1 98.62 285 VAL B O 1
ATOM 7450 N N . ARG B 1 286 ? 4.77 20.375 3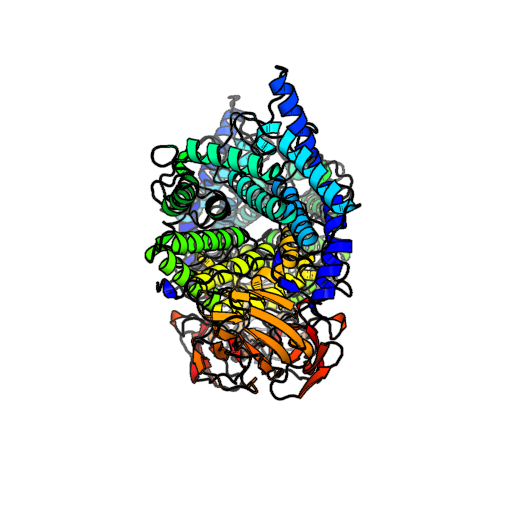.012 1 98.5 286 ARG B N 1
ATOM 7451 C CA . ARG B 1 286 ? 5.34 21.359 2.092 1 98.5 286 ARG B CA 1
ATOM 7452 C C . ARG B 1 286 ? 4.246 22.156 1.397 1 98.5 286 ARG B C 1
ATOM 7454 O O . ARG B 1 286 ? 4.348 23.375 1.278 1 98.5 286 ARG B O 1
ATOM 7461 N N . GLY B 1 287 ? 3.205 21.438 0.958 1 98.56 287 GLY B N 1
ATOM 7462 C CA . GLY B 1 287 ? 2.098 22.062 0.26 1 98.56 287 GLY B CA 1
ATOM 7463 C C . GLY B 1 287 ? 1.425 23.156 1.074 1 98.56 287 GLY B C 1
ATOM 7464 O O . GLY B 1 287 ? 1.41 24.328 0.672 1 98.56 287 GLY B O 1
ATOM 7465 N N . VAL B 1 288 ? 0.976 22.828 2.26 1 98.75 288 VAL B N 1
ATOM 7466 C CA . VAL B 1 288 ? 0.175 23.781 3.029 1 98.75 288 VAL B CA 1
ATOM 7467 C C . VAL B 1 288 ? 1.058 24.922 3.518 1 98.75 288 VAL B C 1
ATOM 7469 O O . VAL B 1 288 ? 0.59 26.062 3.668 1 98.75 288 VAL B O 1
ATOM 7472 N N . TYR B 1 289 ? 2.352 24.719 3.748 1 98.62 289 TYR B N 1
ATOM 7473 C CA . TYR B 1 289 ? 3.238 25.828 4.098 1 98.62 289 TYR B CA 1
ATOM 7474 C C . TYR B 1 289 ? 3.467 26.75 2.902 1 98.62 289 TYR B C 1
ATOM 7476 O O . TYR B 1 289 ? 3.574 27.969 3.059 1 98.62 289 TYR B O 1
ATOM 7484 N N . LEU B 1 290 ? 3.596 26.156 1.7 1 98.69 290 LEU B N 1
ATOM 7485 C CA . LEU B 1 290 ? 3.658 26.984 0.502 1 98.69 290 LEU B CA 1
ATOM 7486 C C . LEU B 1 290 ? 2.4 27.828 0.365 1 98.69 290 LEU B C 1
ATOM 7488 O O . LEU B 1 290 ? 2.486 29.047 0.14 1 98.69 290 LEU B O 1
ATOM 7492 N N . TYR B 1 291 ? 1.258 27.188 0.511 1 98.75 291 TYR B N 1
ATOM 7493 C CA . TYR B 1 291 ? -0.017 27.875 0.326 1 98.75 291 TYR B CA 1
ATOM 7494 C C . TYR B 1 291 ? -0.189 29 1.346 1 98.75 291 TYR B C 1
ATOM 7496 O O . TYR B 1 291 ? -0.712 30.062 1.021 1 98.75 291 TYR B O 1
ATOM 7504 N N . ARG B 1 292 ? 0.245 28.719 2.592 1 98.5 292 ARG B N 1
ATOM 7505 C CA . ARG B 1 292 ? 0.259 29.766 3.605 1 98.5 292 ARG B CA 1
ATOM 7506 C C . ARG B 1 292 ? 1.074 30.969 3.139 1 98.5 292 ARG B C 1
ATOM 7508 O O . ARG B 1 292 ? 0.604 32.125 3.203 1 98.5 292 ARG B O 1
ATOM 7515 N N . GLY B 1 293 ? 2.281 30.719 2.658 1 98.62 293 GLY B N 1
ATOM 7516 C CA . GLY B 1 293 ? 3.137 31.781 2.166 1 98.62 293 GLY B CA 1
ATOM 7517 C C . GLY B 1 293 ? 2.547 32.531 0.979 1 98.62 293 GLY B C 1
ATOM 7518 O O . GLY B 1 293 ? 2.635 33.75 0.899 1 98.62 293 GLY B O 1
ATOM 7519 N N . MET B 1 294 ? 1.957 31.797 0.086 1 98.69 294 MET B N 1
ATOM 7520 C CA . MET B 1 294 ? 1.299 32.375 -1.075 1 98.69 294 MET B CA 1
ATOM 7521 C C . MET B 1 294 ? 0.187 33.344 -0.644 1 98.69 294 MET B C 1
ATOM 7523 O O . MET B 1 294 ? 0.091 34.469 -1.148 1 98.69 294 MET B O 1
ATOM 7527 N N . ALA B 1 295 ? -0.645 32.906 0.274 1 98.69 295 ALA B N 1
ATOM 7528 C CA . ALA B 1 295 ? -1.74 33.75 0.754 1 98.69 295 ALA B CA 1
ATOM 7529 C C . ALA B 1 295 ? -1.211 35 1.412 1 98.69 295 ALA B C 1
ATOM 7531 O O . ALA B 1 295 ? -1.781 36.094 1.238 1 98.69 295 ALA B O 1
ATOM 7532 N N . GLU B 1 296 ? -0.155 34.875 2.166 1 98.38 296 GLU B N 1
ATOM 7533 C CA . GLU B 1 296 ? 0.429 36.062 2.836 1 98.38 296 GLU B CA 1
ATOM 7534 C C . GLU B 1 296 ? 0.983 37.062 1.824 1 98.38 296 GLU B C 1
ATOM 7536 O O . GLU B 1 296 ? 0.776 38.25 1.961 1 98.38 296 GLU B O 1
ATOM 7541 N N . ILE B 1 297 ? 1.649 36.562 0.836 1 98.12 297 ILE B N 1
ATOM 7542 C CA . ILE B 1 297 ? 2.184 37.406 -0.21 1 98.12 297 ILE B CA 1
ATOM 7543 C C . ILE B 1 297 ? 1.036 38.062 -0.987 1 98.12 297 ILE B C 1
ATOM 7545 O O . ILE B 1 297 ? 1.099 39.25 -1.337 1 98.12 297 ILE B O 1
ATOM 7549 N N . ALA B 1 298 ? 0.03 37.25 -1.261 1 98.38 298 ALA B N 1
ATOM 7550 C CA . ALA B 1 298 ? -1.141 37.781 -1.953 1 98.38 298 ALA B CA 1
ATOM 7551 C C . ALA B 1 298 ? -1.733 38.969 -1.197 1 98.38 298 ALA B C 1
ATOM 7553 O O . ALA B 1 298 ? -2.105 39.969 -1.804 1 98.38 298 ALA B O 1
ATOM 7554 N N . LYS B 1 299 ? -1.87 38.844 0.072 1 98.19 299 LYS B N 1
ATOM 7555 C CA . LYS B 1 299 ? -2.445 39.906 0.895 1 98.19 299 LYS B CA 1
ATOM 7556 C C . LYS B 1 299 ? -1.562 41.156 0.883 1 98.19 299 LYS B C 1
ATOM 7558 O O . LYS B 1 299 ? -2.039 42.25 0.609 1 98.19 299 LYS B O 1
ATOM 7563 N N . VAL B 1 300 ? -0.201 40.969 1.142 1 97.31 300 VAL B N 1
ATOM 7564 C CA . VAL B 1 300 ? 0.723 42.062 1.302 1 97.31 300 VAL B CA 1
ATOM 7565 C C . VAL B 1 300 ? 0.884 42.812 -0.028 1 97.31 300 VAL B C 1
ATOM 7567 O O . VAL B 1 300 ? 0.909 44.031 -0.067 1 97.31 300 VAL B O 1
ATOM 7570 N N . LYS B 1 301 ? 0.941 42.062 -1.106 1 96.81 301 LYS B N 1
ATOM 7571 C CA . LYS B 1 301 ? 1.2 42.625 -2.426 1 96.81 301 LYS B CA 1
ATOM 7572 C C . LYS B 1 301 ? -0.103 42.906 -3.174 1 96.81 301 LYS B C 1
ATOM 7574 O O . LYS B 1 301 ? -0.089 43.438 -4.277 1 96.81 301 LYS B O 1
ATOM 7579 N N . LYS B 1 302 ? -1.239 42.562 -2.572 1 97.31 302 LYS B N 1
ATOM 7580 C CA . LYS B 1 302 ? -2.549 42.688 -3.203 1 97.31 302 LYS B CA 1
ATOM 7581 C C . LYS B 1 302 ? -2.568 42.031 -4.574 1 97.31 302 LYS B C 1
ATOM 7583 O O . LYS B 1 302 ? -2.963 42.656 -5.566 1 97.31 302 LYS B O 1
ATOM 7588 N N . ASP B 1 303 ? -2.039 40.875 -4.598 1 97 303 ASP B N 1
ATOM 7589 C CA . ASP B 1 303 ? -1.87 40.125 -5.836 1 97 303 ASP B CA 1
ATOM 7590 C C . ASP B 1 303 ? -3.021 39.125 -6.043 1 97 303 ASP B C 1
ATOM 7592 O O . ASP B 1 303 ? -2.99 38.031 -5.523 1 97 303 ASP B O 1
ATOM 7596 N N . ASP B 1 304 ? -3.914 39.406 -6.957 1 97 304 ASP B N 1
ATOM 7597 C CA . ASP B 1 304 ? -5.109 38.594 -7.195 1 97 304 ASP B CA 1
ATOM 7598 C C . ASP B 1 304 ? -4.754 37.281 -7.844 1 97 304 ASP B C 1
ATOM 7600 O O . ASP B 1 304 ? -5.43 36.25 -7.609 1 97 304 ASP B O 1
ATOM 7604 N N . CYS B 1 305 ? -3.752 37.312 -8.609 1 96.81 305 CYS B N 1
ATOM 7605 C CA . CYS B 1 305 ? -3.365 36.062 -9.297 1 96.81 305 CYS B CA 1
ATOM 7606 C C . CYS B 1 305 ? -2.918 35 -8.305 1 96.81 305 CYS B C 1
ATOM 7608 O O . CYS B 1 305 ? -3.336 33.844 -8.398 1 96.81 305 CYS B O 1
ATOM 7610 N N . VAL B 1 306 ? -2.076 35.406 -7.371 1 97.81 306 VAL B N 1
ATOM 7611 C CA . VAL B 1 306 ? -1.604 34.469 -6.352 1 97.81 306 VAL B CA 1
ATOM 7612 C C . VAL B 1 306 ? -2.773 34.031 -5.48 1 97.81 306 VAL B C 1
ATOM 7614 O O . VAL B 1 306 ? -2.883 32.844 -5.145 1 97.81 306 VAL B O 1
ATOM 7617 N N . PHE B 1 307 ? -3.662 34.938 -5.156 1 98 307 PHE B N 1
ATOM 7618 C CA . PHE B 1 307 ? -4.801 34.594 -4.309 1 98 307 PHE B CA 1
ATOM 7619 C C . PHE B 1 307 ? -5.727 33.625 -5.02 1 98 307 PHE B C 1
ATOM 7621 O O . PHE B 1 307 ? -6.266 32.719 -4.395 1 98 307 PHE B O 1
ATOM 7628 N N . ASN B 1 308 ? -5.93 33.812 -6.305 1 98.06 308 ASN B N 1
ATOM 7629 C CA . ASN B 1 308 ? -6.777 32.906 -7.07 1 98.06 308 ASN B CA 1
ATOM 7630 C C . ASN B 1 308 ? -6.211 31.5 -7.094 1 98.06 308 ASN B C 1
ATOM 7632 O O . ASN B 1 308 ? -6.961 30.531 -7.031 1 98.06 308 ASN B O 1
ATOM 7636 N N . ALA B 1 309 ? -4.922 31.391 -7.223 1 98.19 309 ALA B N 1
ATOM 7637 C CA . ALA B 1 309 ? -4.285 30.078 -7.129 1 98.19 309 ALA B CA 1
ATOM 7638 C C . ALA B 1 309 ? -4.555 29.438 -5.773 1 98.19 309 ALA B C 1
ATOM 7640 O O . ALA B 1 309 ? -4.863 28.25 -5.695 1 98.19 309 ALA B O 1
ATOM 7641 N N . CYS B 1 310 ? -4.434 30.219 -4.707 1 98.56 310 CYS B N 1
ATOM 7642 C CA . CYS B 1 310 ? -4.73 29.719 -3.365 1 98.56 310 CYS B CA 1
ATOM 7643 C C . CYS B 1 310 ? -6.168 29.219 -3.277 1 98.56 310 CYS B C 1
ATOM 7645 O O . CYS B 1 310 ? -6.422 28.156 -2.707 1 98.56 310 CYS B O 1
ATOM 7647 N N . LYS B 1 311 ? -7.09 29.953 -3.873 1 98.38 311 LYS B N 1
ATOM 7648 C CA . LYS B 1 311 ? -8.5 29.578 -3.84 1 98.38 311 LYS B CA 1
ATOM 7649 C C . LYS B 1 311 ? -8.727 28.25 -4.555 1 98.38 311 LYS B C 1
ATOM 7651 O O . LYS B 1 311 ? -9.477 27.391 -4.07 1 98.38 311 LYS B O 1
ATOM 7656 N N . ASN B 1 312 ? -8.094 28.141 -5.699 1 98.44 312 ASN B N 1
ATOM 7657 C CA . ASN B 1 312 ? -8.234 26.906 -6.461 1 98.44 312 ASN B CA 1
ATOM 7658 C C . ASN B 1 312 ? -7.707 25.703 -5.68 1 98.44 312 ASN B C 1
ATOM 7660 O O . ASN B 1 312 ? -8.352 24.656 -5.633 1 98.44 312 ASN B O 1
ATOM 7664 N N . ILE B 1 313 ? -6.578 25.859 -5.098 1 98.56 313 ILE B N 1
ATOM 7665 C CA . ILE B 1 313 ? -5.957 24.781 -4.332 1 98.56 313 ILE B CA 1
ATOM 7666 C C . ILE B 1 313 ? -6.805 24.469 -3.1 1 98.56 313 ILE B C 1
ATOM 7668 O O . ILE B 1 313 ? -7.02 23.312 -2.766 1 98.56 313 ILE B O 1
ATOM 7672 N N . TRP B 1 314 ? -7.273 25.531 -2.418 1 98.69 314 TRP B N 1
ATOM 7673 C CA . TRP B 1 314 ? -8.156 25.375 -1.265 1 98.69 314 TRP B CA 1
ATOM 7674 C C . TRP B 1 314 ? -9.383 24.547 -1.634 1 98.69 314 TRP B C 1
ATOM 7676 O O . TRP B 1 314 ? -9.742 23.594 -0.933 1 98.69 314 TRP B O 1
ATOM 7686 N N . ASN B 1 315 ? -9.984 24.875 -2.73 1 98.38 315 ASN B N 1
ATOM 7687 C CA . ASN B 1 315 ? -11.18 24.188 -3.184 1 98.38 315 ASN B CA 1
ATOM 7688 C C . ASN B 1 315 ? -10.883 22.719 -3.502 1 98.38 315 ASN B C 1
ATOM 7690 O O . ASN B 1 315 ? -11.703 21.844 -3.227 1 98.38 315 ASN B O 1
ATOM 7694 N N . ASN B 1 316 ? -9.766 22.453 -4.086 1 98.62 316 ASN B N 1
ATOM 7695 C CA . ASN B 1 316 ? -9.367 21.078 -4.359 1 98.62 316 ASN B CA 1
ATOM 7696 C C . ASN B 1 316 ? -9.227 20.281 -3.074 1 98.62 316 ASN B C 1
ATOM 7698 O O . ASN B 1 316 ? -9.719 19.141 -2.986 1 98.62 316 ASN B O 1
ATOM 7702 N N . ILE B 1 317 ? -8.555 20.812 -2.07 1 98.69 317 ILE B N 1
ATOM 7703 C CA . ILE B 1 317 ? -8.352 20.125 -0.798 1 98.69 317 ILE B CA 1
ATOM 7704 C C . ILE B 1 317 ? -9.703 19.844 -0.143 1 98.69 317 ILE B C 1
ATOM 7706 O O . ILE B 1 317 ? -10.031 18.703 0.135 1 98.69 317 ILE B O 1
ATOM 7710 N N . VAL B 1 318 ? -10.531 20.844 0.003 1 98.19 318 VAL B N 1
ATOM 7711 C CA . VAL B 1 318 ? -11.727 20.797 0.842 1 98.19 318 VAL B CA 1
ATOM 7712 C C . VAL B 1 318 ? -12.797 19.938 0.169 1 98.19 318 VAL B C 1
ATOM 7714 O O . VAL B 1 318 ? -13.555 19.234 0.843 1 98.19 318 VAL B O 1
ATOM 7717 N N . ASN B 1 319 ? -12.766 19.906 -1.166 1 98.12 319 ASN B N 1
ATOM 7718 C CA . ASN B 1 319 ? -13.859 19.234 -1.854 1 98.12 319 ASN B CA 1
ATOM 7719 C C . ASN B 1 319 ? -13.469 17.828 -2.305 1 98.12 319 ASN B C 1
ATOM 7721 O O . ASN B 1 319 ? -14.328 17.016 -2.656 1 98.12 319 ASN B O 1
ATOM 7725 N N . LYS B 1 320 ? -12.18 17.5 -2.254 1 98.25 320 LYS B N 1
ATOM 7726 C CA . LYS B 1 320 ? -11.82 16.234 -2.879 1 98.25 320 LYS B CA 1
ATOM 7727 C C . LYS B 1 320 ? -10.789 15.484 -2.043 1 98.25 320 LYS B C 1
ATOM 7729 O O . LYS B 1 320 ? -10.625 14.273 -2.195 1 98.25 320 LYS B O 1
ATOM 7734 N N . LYS B 1 321 ? -10.055 16.156 -1.131 1 98.56 321 LYS B N 1
ATOM 7735 C CA . LYS B 1 321 ? -8.883 15.5 -0.568 1 98.56 321 LYS B CA 1
ATOM 7736 C C . LYS B 1 321 ? -8.82 15.672 0.947 1 98.56 321 LYS B C 1
ATOM 7738 O O . LYS B 1 321 ? -7.828 15.32 1.582 1 98.56 321 LYS B O 1
ATOM 7743 N N . LEU B 1 322 ? -9.875 16.188 1.568 1 98.88 322 LEU B N 1
ATOM 7744 C CA . LEU B 1 322 ? -9.93 16.438 3.004 1 98.88 322 LEU B CA 1
ATOM 7745 C C . LEU B 1 322 ? -10.609 15.273 3.73 1 98.88 322 LEU B C 1
ATOM 7747 O O . LEU B 1 322 ? -11.719 14.875 3.377 1 98.88 322 LEU B O 1
ATOM 7751 N N . TYR B 1 323 ? -9.945 14.711 4.68 1 98.88 323 TYR B N 1
ATOM 7752 C CA . TYR B 1 323 ? -10.57 13.695 5.531 1 98.88 323 TYR B CA 1
ATOM 7753 C C . TYR B 1 323 ? -11.578 14.328 6.484 1 98.88 323 TYR B C 1
ATOM 7755 O O . TYR B 1 323 ? -11.414 15.484 6.895 1 98.88 323 TYR B O 1
ATOM 7763 N N . ILE B 1 324 ? -12.523 13.641 6.973 1 98.81 324 ILE B N 1
ATOM 7764 C CA . ILE B 1 324 ? -13.594 14.133 7.824 1 98.81 324 ILE B CA 1
ATOM 7765 C C . ILE B 1 324 ? -13.016 14.617 9.156 1 98.81 324 ILE B C 1
ATOM 7767 O O . ILE B 1 324 ? -13.633 15.43 9.844 1 98.81 324 ILE B O 1
ATOM 7771 N N . THR B 1 325 ? -11.789 14.195 9.5 1 98.81 325 THR B N 1
ATOM 7772 C CA . THR B 1 325 ? -11.148 14.562 10.758 1 98.81 325 THR B CA 1
ATOM 7773 C C . THR B 1 325 ? -10.242 15.773 10.57 1 98.81 325 THR B C 1
ATOM 7775 O O . THR B 1 325 ? -9.492 16.141 11.477 1 98.81 325 THR B O 1
ATOM 7778 N N . GLY B 1 326 ? -10.211 16.328 9.398 1 98.75 326 GLY B N 1
ATOM 7779 C CA . GLY B 1 326 ? -9.383 17.5 9.148 1 98.75 326 GLY B CA 1
ATOM 7780 C C . GLY B 1 326 ? -7.961 17.156 8.75 1 98.75 326 GLY B C 1
ATOM 7781 O O . GLY B 1 326 ? -7.098 18.031 8.695 1 98.75 326 GLY B O 1
ATOM 7782 N N . GLY B 1 327 ? -7.664 15.836 8.57 1 98.69 327 GLY B N 1
ATOM 7783 C CA . GLY B 1 327 ? -6.367 15.406 8.07 1 98.69 327 GLY B CA 1
ATOM 7784 C C . GLY B 1 327 ? -6.23 15.555 6.566 1 98.69 327 GLY B C 1
ATOM 7785 O O . GLY B 1 327 ? -7.23 15.57 5.844 1 98.69 327 GLY B O 1
ATOM 7786 N N . ILE B 1 328 ? -4.961 15.773 6.172 1 98.5 328 ILE B N 1
ATOM 7787 C CA . ILE B 1 328 ? -4.617 15.773 4.754 1 98.5 328 ILE B CA 1
ATOM 7788 C C . ILE B 1 328 ? -3.383 14.898 4.523 1 98.5 328 ILE B C 1
ATOM 7790 O O . ILE B 1 328 ? -2.621 14.633 5.457 1 98.5 328 ILE B O 1
ATOM 7794 N N . GLY B 1 329 ? -3.115 14.406 3.404 1 97.81 329 GLY B N 1
ATOM 7795 C CA . GLY B 1 329 ? -2.133 13.391 3.055 1 97.81 329 GLY B CA 1
ATOM 7796 C C . GLY B 1 329 ? -2.709 11.992 3.029 1 97.81 329 GLY B C 1
ATOM 7797 O O . GLY B 1 329 ? -3.104 11.453 4.066 1 97.81 329 GLY B O 1
ATOM 7798 N N . SER B 1 330 ? -2.754 11.445 1.907 1 97.44 330 SER B N 1
ATOM 7799 C CA . SER B 1 330 ? -3.449 10.18 1.721 1 97.44 330 SER B CA 1
ATOM 7800 C C . SER B 1 330 ? -2.471 9.008 1.701 1 97.44 330 SER B C 1
ATOM 7802 O O . SER B 1 330 ? -2.865 7.855 1.891 1 97.44 330 SER B O 1
ATOM 7804 N N . THR B 1 331 ? -1.159 9.289 1.499 1 97.75 331 THR B N 1
ATOM 7805 C CA . THR B 1 331 ? -0.224 8.188 1.31 1 97.75 331 THR B CA 1
ATOM 7806 C C . THR B 1 331 ? 1.082 8.453 2.053 1 97.75 331 THR B C 1
ATOM 7808 O O . THR B 1 331 ? 1.549 9.594 2.113 1 97.75 331 THR B O 1
ATOM 7811 N N . ALA B 1 332 ? 1.647 7.379 2.59 1 97.12 332 ALA B N 1
ATOM 7812 C CA . ALA B 1 332 ? 2.941 7.461 3.264 1 97.12 332 ALA B CA 1
ATOM 7813 C C . ALA B 1 332 ? 4.066 7.723 2.264 1 97.12 332 ALA B C 1
ATOM 7815 O O . ALA B 1 332 ? 5.102 8.289 2.619 1 97.12 332 ALA B O 1
ATOM 7816 N N . VAL B 1 333 ? 3.871 7.312 1.015 1 95.5 333 VAL B N 1
ATOM 7817 C CA . VAL B 1 333 ? 4.844 7.582 -0.038 1 95.5 333 VAL B CA 1
ATOM 7818 C C . VAL B 1 333 ? 4.949 9.086 -0.268 1 95.5 333 VAL B C 1
ATOM 7820 O O . VAL B 1 333 ? 3.99 9.727 -0.713 1 95.5 333 VAL B O 1
ATOM 7823 N N . GLY B 1 334 ? 6.082 9.594 0.074 1 95.56 334 GLY B N 1
ATOM 7824 C CA . GLY B 1 334 ? 6.281 11.031 -0.056 1 95.56 334 GLY B CA 1
ATOM 7825 C C . GLY B 1 334 ? 5.504 11.836 0.965 1 95.56 334 GLY B C 1
ATOM 7826 O O . GLY B 1 334 ? 5.461 13.062 0.889 1 95.56 334 GLY B O 1
ATOM 7827 N N . GLU B 1 335 ? 4.707 11.102 1.946 1 97.31 335 GLU B N 1
ATOM 7828 C CA . GLU B 1 335 ? 3.895 11.805 2.936 1 97.31 335 GLU B CA 1
ATOM 7829 C C . GLU B 1 335 ? 2.984 12.836 2.273 1 97.31 335 GLU B C 1
ATOM 7831 O O . GLU B 1 335 ? 2.945 13.992 2.689 1 97.31 335 GLU B O 1
ATOM 7836 N N . ALA B 1 336 ? 2.143 12.375 1.305 1 97.81 336 ALA B N 1
ATOM 7837 C CA . ALA B 1 336 ? 1.714 13.281 0.244 1 97.81 336 ALA B CA 1
ATOM 7838 C C . ALA B 1 336 ? 0.204 13.203 0.035 1 97.81 336 ALA B C 1
ATOM 7840 O O . ALA B 1 336 ? -0.452 12.281 0.529 1 97.81 336 ALA B O 1
ATOM 7841 N N . PHE B 1 337 ? -0.271 14.219 -0.634 1 97.56 337 PHE B N 1
ATOM 7842 C CA . PHE B 1 337 ? -1.531 14.078 -1.355 1 97.56 337 PHE B CA 1
ATOM 7843 C C . PHE B 1 337 ? -1.41 13.031 -2.453 1 97.56 337 PHE B C 1
ATOM 7845 O O . PHE B 1 337 ? -0.322 12.797 -2.984 1 97.56 337 PHE B O 1
ATOM 7852 N N . SER B 1 338 ? -2.443 12.297 -2.66 1 95.44 338 SER B N 1
ATOM 7853 C CA . SER B 1 338 ? -2.504 11.414 -3.818 1 95.44 338 SER B CA 1
ATOM 7854 C C . SER B 1 338 ? -3.404 11.984 -4.906 1 95.44 338 SER B C 1
ATOM 7856 O O . SER B 1 338 ? -3.225 13.133 -5.332 1 95.44 338 SER B O 1
ATOM 7858 N N . PHE B 1 339 ? -4.383 11.344 -5.426 1 96.19 339 PHE B N 1
ATOM 7859 C CA . PHE B 1 339 ? -5.27 11.82 -6.477 1 96.19 339 PHE B CA 1
ATOM 7860 C C . PHE B 1 339 ? -6.664 12.094 -5.926 1 96.19 339 PHE B C 1
ATOM 7862 O O . PHE B 1 339 ? -6.949 11.781 -4.766 1 96.19 339 PHE B O 1
ATOM 7869 N N . ASP B 1 340 ? -7.5 12.719 -6.66 1 97.44 340 ASP B N 1
ATOM 7870 C CA . ASP B 1 340 ? -8.82 13.164 -6.227 1 97.44 340 ASP B CA 1
ATOM 7871 C C . ASP B 1 340 ? -9.641 12 -5.676 1 97.44 340 ASP B C 1
ATOM 7873 O O . ASP B 1 340 ? -9.711 10.938 -6.297 1 97.44 340 ASP B O 1
ATOM 7877 N N . TYR B 1 341 ? -10.188 12.133 -4.441 1 97.88 341 TYR B N 1
ATOM 7878 C CA . TYR B 1 341 ? -11.125 11.227 -3.783 1 97.88 341 TYR B CA 1
ATOM 7879 C C . TYR B 1 341 ? -10.414 9.984 -3.264 1 97.88 341 TYR B C 1
ATOM 7881 O O . TYR B 1 341 ? -11.062 9 -2.9 1 97.88 341 TYR B O 1
ATOM 7889 N N . ASP B 1 342 ? -9.047 9.984 -3.332 1 97.81 342 ASP B N 1
ATOM 7890 C CA . ASP B 1 342 ? -8.289 8.93 -2.668 1 97.81 342 ASP B CA 1
ATOM 7891 C C . ASP B 1 342 ? -8.133 9.219 -1.176 1 97.81 342 ASP B C 1
ATOM 7893 O O . ASP B 1 342 ? -7.145 9.82 -0.754 1 97.81 342 ASP B O 1
ATOM 7897 N N . LEU B 1 343 ? -9.016 8.688 -0.406 1 98.44 343 LEU B N 1
ATOM 7898 C CA . LEU B 1 343 ? -9.039 8.906 1.036 1 98.44 343 LEU B CA 1
ATOM 7899 C C . LEU B 1 343 ? -9.156 7.582 1.785 1 98.44 343 LEU B C 1
ATOM 7901 O O . LEU B 1 343 ? -10.133 7.352 2.504 1 98.44 343 LEU B O 1
ATOM 7905 N N . PRO B 1 344 ? -8.148 6.762 1.644 1 97.94 344 PRO B N 1
ATOM 7906 C CA . PRO B 1 344 ? -8.195 5.512 2.404 1 97.94 344 PRO B CA 1
ATOM 7907 C C . PRO B 1 344 ? -8.18 5.742 3.914 1 97.94 344 PRO B C 1
ATOM 7909 O O . PRO B 1 344 ? -7.527 6.672 4.395 1 97.94 344 PRO B O 1
ATOM 7912 N N . ASN B 1 345 ? -8.828 4.895 4.68 1 98.44 345 ASN B N 1
ATOM 7913 C CA . ASN B 1 345 ? -8.938 5.07 6.125 1 98.44 345 ASN B CA 1
ATOM 7914 C C . ASN B 1 345 ? -7.781 4.406 6.863 1 98.44 345 ASN B C 1
ATOM 7916 O O . ASN B 1 345 ? -7.25 4.965 7.824 1 98.44 345 ASN B O 1
ATOM 7920 N N . ASP B 1 346 ? -7.395 3.203 6.418 1 97.56 346 ASP B N 1
ATOM 7921 C CA . ASP B 1 346 ? -6.414 2.391 7.129 1 97.56 346 ASP B CA 1
ATOM 7922 C C . ASP B 1 346 ? -5 2.662 6.617 1 97.56 346 ASP B C 1
ATOM 7924 O O . ASP B 1 346 ? -4.02 2.199 7.207 1 97.56 346 ASP B O 1
ATOM 7928 N N . LEU B 1 347 ? -4.879 3.432 5.508 1 97.56 347 LEU B N 1
ATOM 7929 C CA . LEU B 1 347 ? -3.582 3.762 4.93 1 97.56 347 LEU B CA 1
ATOM 7930 C C . LEU B 1 347 ? -3.311 5.258 5.023 1 97.56 347 LEU B C 1
ATOM 7932 O O . LEU B 1 347 ? -2.254 5.73 4.594 1 97.56 347 LEU B O 1
ATOM 7936 N N . ALA B 1 348 ? -4.25 5.984 5.598 1 98.06 348 ALA B N 1
ATOM 7937 C CA . ALA B 1 348 ? -4.141 7.441 5.672 1 98.06 348 ALA B CA 1
ATOM 7938 C C . ALA B 1 348 ? -2.82 7.859 6.316 1 98.06 348 ALA B C 1
ATOM 7940 O O . ALA B 1 348 ? -2.373 7.238 7.285 1 98.06 348 ALA B O 1
ATOM 7941 N N . TYR B 1 349 ? -2.197 8.828 5.746 1 98.19 349 TYR B N 1
ATOM 7942 C CA . TYR B 1 349 ? -1.001 9.352 6.395 1 98.19 349 TYR B CA 1
ATOM 7943 C C . TYR B 1 349 ? -1.357 10.469 7.375 1 98.19 349 TYR B C 1
ATOM 7945 O O . TYR B 1 349 ? -0.866 10.484 8.508 1 98.19 349 TYR B O 1
ATOM 7953 N N . CYS B 1 350 ? -2.25 11.398 6.949 1 98.5 350 CYS B N 1
ATOM 7954 C CA . CYS B 1 350 ? -2.795 12.438 7.816 1 98.5 350 CYS B CA 1
ATOM 7955 C C . CYS B 1 350 ? -1.772 12.867 8.859 1 98.5 350 CYS B C 1
ATOM 7957 O O . CYS B 1 350 ? -2.037 12.797 10.062 1 98.5 350 CYS B O 1
ATOM 7959 N N . GLU B 1 351 ? -0.664 13.43 8.414 1 98.56 351 GLU B N 1
ATOM 7960 C CA . GLU B 1 351 ? 0.381 13.914 9.305 1 98.56 351 GLU B CA 1
ATOM 7961 C C . GLU B 1 351 ? -0.129 15.062 10.18 1 98.56 351 GLU B C 1
ATOM 7963 O O . GLU B 1 351 ? -0.842 15.945 9.703 1 98.56 351 GLU B O 1
ATOM 7968 N N . THR B 1 352 ? 0.214 15.008 11.461 1 98.69 352 THR B N 1
ATOM 7969 C CA . THR B 1 352 ? -0.192 16.047 12.383 1 98.69 352 THR B CA 1
ATOM 7970 C C . THR B 1 352 ? 0.224 17.422 11.867 1 98.69 352 THR B C 1
ATOM 7972 O O . THR B 1 352 ? -0.581 18.359 11.844 1 98.69 352 THR B O 1
ATOM 7975 N N . CYS B 1 353 ? 1.459 17.547 11.375 1 98.62 353 CYS B N 1
ATOM 7976 C CA . CYS B 1 353 ? 1.983 18.812 10.898 1 98.62 353 CYS B CA 1
ATOM 7977 C C . CYS B 1 353 ? 1.185 19.312 9.695 1 98.62 353 CYS B C 1
ATOM 7979 O O . CYS B 1 353 ? 1.02 20.531 9.516 1 98.62 353 CYS B O 1
ATOM 7981 N N . ALA B 1 354 ? 0.703 18.422 8.906 1 98.81 354 ALA B N 1
ATOM 7982 C CA . ALA B 1 354 ? -0.071 18.812 7.73 1 98.81 354 ALA B CA 1
ATOM 7983 C C . ALA B 1 354 ? -1.402 19.438 8.141 1 98.81 354 ALA B C 1
ATOM 7985 O O . ALA B 1 354 ? -1.845 20.422 7.531 1 98.81 354 ALA B O 1
ATOM 7986 N N . SER B 1 355 ? -2.047 18.875 9.148 1 98.81 355 SER B N 1
ATOM 7987 C CA . SER B 1 355 ? -3.297 19.438 9.641 1 98.81 355 SER B CA 1
ATOM 7988 C C . SER B 1 355 ? -3.066 20.812 10.273 1 98.81 355 SER B C 1
ATOM 7990 O O . SER B 1 355 ? -3.896 21.703 10.141 1 98.81 355 SER B O 1
ATOM 7992 N N . ILE B 1 356 ? -1.976 20.922 10.992 1 98.81 356 ILE B N 1
ATOM 7993 C CA . ILE B 1 356 ? -1.632 22.203 11.578 1 98.81 356 ILE B CA 1
ATOM 7994 C C . ILE B 1 356 ? -1.386 23.234 10.469 1 98.81 356 ILE B C 1
ATOM 7996 O O . ILE B 1 356 ? -1.896 24.344 10.523 1 98.81 356 ILE B O 1
ATOM 8000 N N . GLY B 1 357 ? -0.605 22.797 9.438 1 98.75 357 GLY B N 1
ATOM 8001 C CA . GLY B 1 357 ? -0.385 23.656 8.297 1 98.75 357 GLY B CA 1
ATOM 8002 C C . GLY B 1 357 ? -1.67 24.062 7.598 1 98.75 357 GLY B C 1
ATOM 8003 O O . GLY B 1 357 ? -1.811 25.219 7.164 1 98.75 357 GLY B O 1
ATOM 8004 N N . LEU B 1 358 ? -2.615 23.156 7.52 1 98.88 358 LEU B N 1
ATOM 8005 C CA . LEU B 1 358 ? -3.916 23.438 6.922 1 98.88 358 LEU B CA 1
ATOM 8006 C C . LEU B 1 358 ? -4.652 24.5 7.723 1 98.88 358 LEU B C 1
ATOM 8008 O O . LEU B 1 358 ? -5.254 25.422 7.145 1 98.88 358 LEU B O 1
ATOM 8012 N N . ALA B 1 359 ? -4.617 24.375 9.008 1 98.62 359 ALA B N 1
ATOM 8013 C CA . ALA B 1 359 ? -5.238 25.375 9.875 1 98.62 359 ALA B CA 1
ATOM 8014 C C . ALA B 1 359 ? -4.605 26.75 9.672 1 98.62 359 ALA B C 1
ATOM 8016 O O . ALA B 1 359 ? -5.312 27.75 9.57 1 98.62 359 ALA B O 1
ATOM 8017 N N . MET B 1 360 ? -3.303 26.781 9.562 1 98.5 360 MET B N 1
ATOM 8018 C CA . MET B 1 360 ? -2.596 28.047 9.367 1 98.5 360 MET B CA 1
ATOM 8019 C C . MET B 1 360 ? -2.932 28.656 8.008 1 98.5 360 MET B C 1
ATOM 8021 O O . MET B 1 360 ? -3.088 29.875 7.887 1 98.5 360 MET B O 1
ATOM 8025 N N . PHE B 1 361 ? -3.055 27.812 6.988 1 98.62 361 PHE B N 1
ATOM 8026 C CA . PHE B 1 361 ? -3.455 28.25 5.656 1 98.62 361 PHE B CA 1
ATOM 8027 C C . PHE B 1 361 ? -4.875 28.812 5.668 1 98.62 361 PHE B C 1
ATOM 8029 O O . PHE B 1 361 ? -5.137 29.859 5.086 1 98.62 361 PHE B O 1
ATOM 8036 N N . SER B 1 362 ? -5.75 28.125 6.398 1 98.62 362 SER B N 1
ATOM 8037 C CA . SER B 1 362 ? -7.141 28.547 6.527 1 98.62 362 SER B CA 1
ATOM 8038 C C . SER B 1 362 ? -7.238 29.953 7.098 1 98.62 362 SER B C 1
ATOM 8040 O O . SER B 1 362 ? -8.016 30.781 6.602 1 98.62 362 SER B O 1
ATOM 8042 N N . ARG B 1 363 ? -6.512 30.203 8.094 1 98.12 363 ARG B N 1
ATOM 8043 C CA . ARG B 1 363 ? -6.531 31.531 8.727 1 98.12 363 ARG B CA 1
ATOM 8044 C C . ARG B 1 363 ? -6.066 32.594 7.754 1 98.12 363 ARG B C 1
ATOM 8046 O O . ARG B 1 363 ? -6.645 33.688 7.707 1 98.12 363 ARG B O 1
ATOM 8053 N N . ARG B 1 364 ? -5.047 32.312 6.969 1 98.44 364 ARG B N 1
ATOM 8054 C CA . ARG B 1 364 ? -4.531 33.312 6.027 1 98.44 364 ARG B CA 1
ATOM 8055 C C . ARG B 1 364 ? -5.543 33.594 4.922 1 98.44 364 ARG B C 1
ATOM 8057 O O . ARG B 1 364 ? -5.629 34.719 4.422 1 98.44 364 ARG B O 1
ATOM 8064 N N . MET B 1 365 ? -6.184 32.531 4.469 1 98.62 365 MET B N 1
ATOM 8065 C CA . MET B 1 365 ? -7.254 32.75 3.498 1 98.62 365 MET B CA 1
ATOM 8066 C C . MET B 1 365 ? -8.344 33.656 4.078 1 98.62 365 MET B C 1
ATOM 8068 O O . MET B 1 365 ? -8.828 34.562 3.398 1 98.62 365 MET B O 1
ATOM 8072 N N . PHE B 1 366 ? -8.68 33.438 5.305 1 98.44 366 PHE B N 1
ATOM 8073 C CA . PHE B 1 366 ? -9.703 34.219 5.992 1 98.44 366 PHE B CA 1
ATOM 8074 C C . PHE B 1 366 ? -9.297 35.688 6.078 1 98.44 366 PHE B C 1
ATOM 8076 O O . PHE B 1 366 ? -10.133 36.562 5.922 1 98.44 366 PHE B O 1
ATOM 8083 N N . GLU B 1 367 ? -8.047 35.938 6.395 1 98.25 367 GLU B N 1
ATOM 8084 C CA . GLU B 1 367 ? -7.551 37.312 6.551 1 98.25 367 GLU B CA 1
ATOM 8085 C C . GLU B 1 367 ? -7.789 38.125 5.285 1 98.25 367 GLU B C 1
ATOM 8087 O O . GLU B 1 367 ? -7.945 39.344 5.348 1 98.25 367 GLU B O 1
ATOM 8092 N N . ILE B 1 368 ? -7.797 37.438 4.168 1 98.25 368 ILE B N 1
ATOM 8093 C CA . ILE B 1 368 ? -8 38.125 2.891 1 98.25 368 ILE B CA 1
ATOM 8094 C C . ILE B 1 368 ? -9.492 38.25 2.602 1 98.25 368 ILE B C 1
ATOM 8096 O O . ILE B 1 368 ? -9.969 39.281 2.176 1 98.25 368 ILE B O 1
ATOM 8100 N N . ASN B 1 369 ? -10.188 37.188 2.822 1 96.81 369 ASN B N 1
ATOM 8101 C CA . ASN B 1 369 ? -11.625 37.094 2.561 1 96.81 369 ASN B CA 1
ATOM 8102 C C . ASN B 1 369 ? -12.359 36.406 3.699 1 96.81 369 ASN B C 1
ATOM 8104 O O . ASN B 1 369 ? -12.516 35.188 3.688 1 96.81 369 ASN B O 1
ATOM 8108 N N . PRO B 1 370 ? -12.93 37.156 4.633 1 97.19 370 PRO B N 1
ATOM 8109 C CA . PRO B 1 370 ? -13.555 36.562 5.816 1 97.19 370 PRO B CA 1
ATOM 8110 C C . PRO B 1 370 ? -14.852 35.812 5.496 1 97.19 370 PRO B C 1
ATOM 8112 O O . PRO B 1 370 ? -15.93 36.438 5.516 1 97.19 370 PRO B O 1
ATOM 8115 N N . ILE B 1 371 ? -14.789 34.594 5.215 1 97.12 371 ILE B N 1
ATOM 8116 C CA . ILE B 1 371 ? -15.93 33.688 5.078 1 97.12 371 ILE B CA 1
ATOM 8117 C C . ILE B 1 371 ? -15.828 32.562 6.098 1 97.12 371 ILE B C 1
ATOM 8119 O O . ILE B 1 371 ? -14.727 32.125 6.426 1 97.12 371 ILE B O 1
ATOM 8123 N N . SER B 1 372 ? -16.984 32.062 6.578 1 98.06 372 SER B N 1
ATOM 8124 C CA . SER B 1 372 ? -17.016 31.156 7.719 1 98.06 372 SER B CA 1
ATOM 8125 C C . SER B 1 372 ? -16.391 29.812 7.371 1 98.06 372 SER B C 1
ATOM 8127 O O . SER B 1 372 ? -15.852 29.125 8.25 1 98.06 372 SER B O 1
ATOM 8129 N N . SER B 1 373 ? -16.375 29.438 6.059 1 97.81 373 SER B N 1
ATOM 8130 C CA . SER B 1 373 ? -15.945 28.109 5.648 1 97.81 373 SER B CA 1
ATOM 8131 C C . SER B 1 373 ? -14.477 27.875 5.992 1 97.81 373 SER B C 1
ATOM 8133 O O . SER B 1 373 ? -14.07 26.734 6.25 1 97.81 373 SER B O 1
ATOM 8135 N N . TYR B 1 374 ? -13.617 28.891 5.988 1 98.69 374 TYR B N 1
ATOM 8136 C CA . TYR B 1 374 ? -12.203 28.734 6.32 1 98.69 374 TYR B CA 1
ATOM 8137 C C . TYR B 1 374 ? -12.031 28.281 7.762 1 98.69 374 TYR B C 1
ATOM 8139 O O . TYR B 1 374 ? -11.227 27.391 8.047 1 98.69 374 TYR B O 1
ATOM 8147 N N . PHE B 1 375 ? -12.844 28.812 8.648 1 98.69 375 PHE B N 1
ATOM 8148 C CA . PHE B 1 375 ? -12.695 28.422 10.047 1 98.69 375 PHE B CA 1
ATOM 8149 C C . PHE B 1 375 ? -13.523 27.172 10.352 1 98.69 375 PHE B C 1
ATOM 8151 O O . PHE B 1 375 ? -13.367 26.562 11.414 1 98.69 375 PHE B O 1
ATOM 8158 N N . ASP B 1 376 ? -14.461 26.797 9.391 1 98.62 376 ASP B N 1
ATOM 8159 C CA . ASP B 1 376 ? -15.055 25.469 9.508 1 98.62 376 ASP B CA 1
ATOM 8160 C C . ASP B 1 376 ? -13.984 24.391 9.375 1 98.62 376 ASP B C 1
ATOM 8162 O O . ASP B 1 376 ? -13.961 23.422 10.148 1 98.62 376 ASP B O 1
ATOM 8166 N N . VAL B 1 377 ? -13.109 24.578 8.406 1 98.62 377 VAL B N 1
ATOM 8167 C CA . VAL B 1 377 ? -12.031 23.625 8.172 1 98.62 377 VAL B CA 1
ATOM 8168 C C . VAL B 1 377 ? -11.016 23.703 9.312 1 98.62 377 VAL B C 1
ATOM 8170 O O . VAL B 1 377 ? -10.5 22.672 9.758 1 98.62 377 VAL B O 1
ATOM 8173 N N . PHE B 1 378 ? -10.719 24.938 9.781 1 98.75 378 PHE B N 1
ATOM 8174 C CA . PHE B 1 378 ? -9.836 25.109 10.922 1 98.75 378 PHE B CA 1
ATOM 8175 C C . PHE B 1 378 ? -10.32 24.312 12.125 1 98.75 378 PHE B C 1
ATOM 8177 O O . PHE B 1 378 ? -9.562 23.547 12.711 1 98.75 378 PHE B O 1
ATOM 8184 N N . GLU B 1 379 ? -11.602 24.484 12.438 1 98.62 379 GLU B N 1
ATOM 8185 C CA . GLU B 1 379 ? -12.211 23.844 13.594 1 98.62 379 GLU B CA 1
ATOM 8186 C C . GLU B 1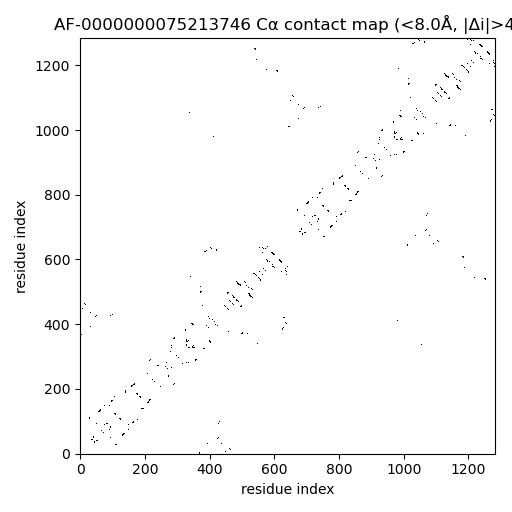 379 ? -12.203 22.328 13.438 1 98.62 379 GLU B C 1
ATOM 8188 O O . GLU B 1 379 ? -11.938 21.594 14.406 1 98.62 379 GLU B O 1
ATOM 8193 N N . GLN B 1 380 ? -12.477 21.859 12.25 1 98.5 380 GLN B N 1
ATOM 8194 C CA . GLN B 1 380 ? -12.461 20.438 11.938 1 98.5 380 GLN B CA 1
ATOM 8195 C C . GLN B 1 380 ? -11.094 19.828 12.227 1 98.5 380 GLN B C 1
ATOM 8197 O O . GLN B 1 380 ? -11 18.766 12.859 1 98.5 380 GLN B O 1
ATOM 8202 N N . ALA B 1 381 ? -10.039 20.484 11.797 1 98.75 381 ALA B N 1
ATOM 8203 C CA . ALA B 1 381 ? -8.68 20.016 12.031 1 98.75 381 ALA B CA 1
ATOM 8204 C C . ALA B 1 381 ? -8.32 20.078 13.508 1 98.75 381 ALA B C 1
ATOM 8206 O O . ALA B 1 381 ? -7.738 19.141 14.055 1 98.75 381 ALA B O 1
ATOM 8207 N N . LEU B 1 382 ? -8.68 21.141 14.141 1 98.69 382 LEU B N 1
ATOM 8208 C CA . LEU B 1 382 ? -8.312 21.406 15.523 1 98.69 382 LEU B CA 1
ATOM 8209 C C . LEU B 1 382 ? -8.891 20.328 16.453 1 98.69 382 LEU B C 1
ATOM 8211 O O . LEU B 1 382 ? -8.148 19.656 17.156 1 98.69 382 LEU B O 1
ATOM 8215 N N . TYR B 1 383 ? -10.227 20.109 16.422 1 98.44 383 TYR B N 1
ATOM 8216 C CA . TYR B 1 383 ? -10.922 19.312 17.438 1 98.44 383 TYR B CA 1
ATOM 8217 C C . TYR B 1 383 ? -10.766 17.828 17.156 1 98.44 383 TYR B C 1
ATOM 8219 O O . TYR B 1 383 ? -11.133 16.984 17.984 1 98.44 383 TYR B O 1
ATOM 8227 N N . ASN B 1 384 ? -10.25 17.438 15.953 1 98.69 384 ASN B N 1
ATOM 8228 C CA . ASN B 1 384 ? -10.117 16.031 15.609 1 98.69 384 ASN B CA 1
ATOM 8229 C C . ASN B 1 384 ? -8.656 15.633 15.43 1 98.69 384 ASN B C 1
ATOM 8231 O O . ASN B 1 384 ? -7.961 15.328 16.406 1 98.69 384 ASN B O 1
ATOM 8235 N N . THR B 1 385 ? -8.016 15.875 14.305 1 98.69 385 THR B N 1
ATOM 8236 C CA . THR B 1 385 ? -6.672 15.383 14.023 1 98.69 385 THR B CA 1
ATOM 8237 C C . THR B 1 385 ? -5.656 16.031 14.961 1 98.69 385 THR B C 1
ATOM 8239 O O . THR B 1 385 ? -4.809 15.352 15.539 1 98.69 385 THR B O 1
ATOM 8242 N N . VAL B 1 386 ? -5.688 17.328 15.148 1 98.62 386 VAL B N 1
ATOM 8243 C CA . VAL B 1 386 ? -4.672 18.031 15.914 1 98.62 386 VAL B CA 1
ATOM 8244 C C . VAL B 1 386 ? -4.707 17.578 17.375 1 98.62 386 VAL B C 1
ATOM 8246 O O . VAL B 1 386 ? -3.684 17.172 17.922 1 98.62 386 VAL B O 1
ATOM 8249 N N . LEU B 1 387 ? -5.867 17.547 17.938 1 98.12 387 LEU B N 1
ATOM 8250 C CA . LEU B 1 387 ? -5.969 17.172 19.344 1 98.12 387 LEU B CA 1
ATOM 8251 C C . LEU B 1 387 ? -5.762 15.664 19.531 1 98.12 387 LEU B C 1
ATOM 8253 O O . LEU B 1 387 ? -5.344 15.219 20.594 1 98.12 387 LEU B O 1
ATOM 8257 N N . ALA B 1 388 ? -6.066 14.883 18.5 1 98 388 ALA B N 1
ATOM 8258 C CA . ALA B 1 388 ? -5.867 13.438 18.578 1 98 388 ALA B CA 1
ATOM 8259 C C . ALA B 1 388 ? -4.383 13.086 18.625 1 98 388 ALA B C 1
ATOM 8261 O O . ALA B 1 388 ? -4.012 12.008 19.094 1 98 388 ALA B O 1
ATOM 8262 N N . SER B 1 389 ? -3.518 14 18.188 1 97.75 389 SER B N 1
ATOM 8263 C CA . SER B 1 389 ? -2.107 13.703 17.953 1 97.75 389 SER B CA 1
ATOM 8264 C C . SER B 1 389 ? -1.344 13.594 19.266 1 97.75 389 SER B C 1
ATOM 8266 O O . SER B 1 389 ? -0.223 13.086 19.297 1 97.75 389 SER B O 1
ATOM 8268 N N . MET B 1 390 ? -1.908 14 20.375 1 97.5 390 MET B N 1
ATOM 8269 C CA . MET B 1 390 ? -1.256 13.914 21.672 1 97.5 390 MET B CA 1
ATOM 8270 C C . MET B 1 390 ? -2.084 13.078 22.656 1 97.5 390 MET B C 1
ATOM 8272 O O . MET B 1 390 ? -3.311 13.195 22.688 1 97.5 390 MET B O 1
ATOM 8276 N N . GLY B 1 391 ? -1.387 12.266 23.406 1 96.94 391 GLY B N 1
ATOM 8277 C CA . GLY B 1 391 ? -2.062 11.5 24.438 1 96.94 391 GLY B CA 1
ATOM 8278 C C . GLY B 1 391 ? -2.449 12.344 25.641 1 96.94 391 GLY B C 1
ATOM 8279 O O . GLY B 1 391 ? -1.896 13.422 25.859 1 96.94 391 GLY B O 1
ATOM 8280 N N . SER B 1 392 ? -3.365 11.766 26.391 1 95.56 392 SER B N 1
ATOM 8281 C CA . SER B 1 392 ? -3.83 12.453 27.578 1 95.56 392 SER B CA 1
ATOM 8282 C C . SER B 1 392 ? -2.707 12.609 28.609 1 95.56 392 SER B C 1
ATOM 8284 O O . SER B 1 392 ? -2.791 13.438 29.516 1 95.56 392 SER B O 1
ATOM 8286 N N . ASP B 1 393 ? -1.642 11.93 28.438 1 95.44 393 ASP B N 1
ATOM 8287 C CA . ASP B 1 393 ? -0.511 11.977 29.359 1 95.44 393 ASP B CA 1
ATOM 8288 C C . ASP B 1 393 ? 0.438 13.125 29 1 95.44 393 ASP B C 1
ATOM 8290 O O . ASP B 1 393 ? 1.311 13.484 29.781 1 95.44 393 ASP B O 1
ATOM 8294 N N . GLY B 1 394 ? 0.299 13.711 27.797 1 97.12 394 GLY B N 1
ATOM 8295 C CA . GLY B 1 394 ? 1.17 14.773 27.328 1 97.12 394 GLY B CA 1
ATOM 8296 C C . GLY B 1 394 ? 2.566 14.289 26.984 1 97.12 394 GLY B C 1
ATOM 8297 O O . GLY B 1 394 ? 3.463 15.102 26.734 1 97.12 394 GLY B O 1
ATOM 8298 N N . LYS B 1 395 ? 2.832 12.93 26.953 1 97.62 395 LYS B N 1
ATOM 8299 C CA . LYS B 1 395 ? 4.168 12.375 26.75 1 97.62 395 LYS B CA 1
ATOM 8300 C C . LYS B 1 395 ? 4.176 11.375 25.609 1 97.62 395 LYS B C 1
ATOM 8302 O O . LYS B 1 395 ? 5.168 10.672 25.391 1 97.62 395 LYS B O 1
ATOM 8307 N N . SER B 1 396 ? 3.094 11.227 24.953 1 97.44 396 SER B N 1
ATOM 8308 C CA . SER B 1 396 ? 2.973 10.32 23.812 1 97.44 396 SER B CA 1
ATOM 8309 C C . SER B 1 396 ? 2.258 10.984 22.641 1 97.44 396 SER B C 1
ATOM 8311 O O . SER B 1 396 ? 1.331 11.773 22.844 1 97.44 396 SER B O 1
ATOM 8313 N N . PHE B 1 397 ? 2.689 10.664 21.406 1 98.12 397 PHE B N 1
ATOM 8314 C CA . PHE B 1 397 ? 2.236 11.461 20.266 1 98.12 397 PHE B CA 1
ATOM 8315 C C . PHE B 1 397 ? 1.995 10.57 19.047 1 98.12 397 PHE B C 1
ATOM 8317 O O . PHE B 1 397 ? 2.609 9.516 18.906 1 98.12 397 PHE B O 1
ATOM 8324 N N . PHE B 1 398 ? 1.044 10.945 18.219 1 97.81 398 PHE B N 1
ATOM 8325 C CA . PHE B 1 398 ? 0.901 10.398 16.875 1 97.81 398 PHE B CA 1
ATOM 8326 C C . PHE B 1 398 ? 1.559 11.312 15.844 1 97.81 398 PHE B C 1
ATOM 8328 O O . PHE B 1 398 ? 1.41 12.539 15.906 1 97.81 398 PHE B O 1
ATOM 8335 N N . TYR B 1 399 ? 2.373 10.719 15 1 97.25 399 TYR B N 1
ATOM 8336 C CA . TYR B 1 399 ? 2.844 11.383 13.789 1 97.25 399 TYR B CA 1
ATOM 8337 C C . TYR B 1 399 ? 1.811 11.281 12.68 1 97.25 399 TYR B C 1
ATOM 8339 O O . TYR B 1 399 ? 1.509 12.266 12.008 1 97.25 399 TYR B O 1
ATOM 8347 N N . VAL B 1 400 ? 1.312 10.094 12.453 1 98.12 400 VAL B N 1
ATOM 8348 C CA . VAL B 1 400 ? 0.261 9.719 11.508 1 98.12 400 VAL B CA 1
ATOM 8349 C C . VAL B 1 400 ? -1.057 9.523 12.25 1 98.12 400 VAL B C 1
ATOM 8351 O O . VAL B 1 400 ? -1.084 8.938 13.336 1 98.12 400 VAL B O 1
ATOM 8354 N N . ASN B 1 401 ? -2.139 10.062 11.703 1 98.56 401 ASN B N 1
ATOM 8355 C CA . ASN B 1 401 ? -3.459 9.977 12.32 1 98.56 401 ASN B CA 1
ATOM 8356 C C . ASN B 1 401 ? -4.453 9.25 11.422 1 98.56 401 ASN B C 1
ATOM 8358 O O . ASN B 1 401 ? -5.168 9.875 10.641 1 98.56 401 ASN B O 1
ATOM 8362 N N . PRO B 1 402 ? -4.547 7.953 11.547 1 98.19 402 PRO B N 1
ATOM 8363 C CA . PRO B 1 402 ? -5.414 7.152 10.68 1 98.19 402 PRO B CA 1
ATOM 8364 C C . PRO B 1 402 ? -6.887 7.234 11.086 1 98.19 402 PRO B C 1
ATOM 8366 O O . PRO B 1 402 ? -7.211 7.777 12.141 1 98.19 402 PRO B O 1
ATOM 8369 N N . LEU B 1 403 ? -7.793 6.785 10.219 1 98.81 403 LEU B N 1
ATOM 8370 C CA . LEU B 1 403 ? -9.211 6.723 10.539 1 98.81 403 LEU B CA 1
ATOM 8371 C C . LEU B 1 403 ? -9.648 5.285 10.797 1 98.81 403 LEU B C 1
ATOM 8373 O O . LEU B 1 403 ? -10.797 5.039 11.172 1 98.81 403 LEU B O 1
ATOM 8377 N N . GLU B 1 404 ? -8.742 4.352 10.547 1 98.56 404 GLU B N 1
ATOM 8378 C CA . GLU B 1 404 ? -8.945 2.932 10.828 1 98.56 404 GLU B CA 1
ATOM 8379 C C . GLU B 1 404 ? -7.645 2.26 11.25 1 98.56 404 GLU B C 1
ATOM 8381 O O . GLU B 1 404 ? -6.594 2.5 10.648 1 98.56 404 GLU B O 1
ATOM 8386 N N . VAL B 1 405 ? -7.707 1.502 12.344 1 98.31 405 VAL B N 1
ATOM 8387 C CA . VAL B 1 405 ? -6.523 0.804 12.836 1 98.31 405 VAL B CA 1
ATOM 8388 C C . VAL B 1 405 ? -6.871 -0.655 13.133 1 98.31 405 VAL B C 1
ATOM 8390 O O . VAL B 1 405 ? -7.848 -0.941 13.82 1 98.31 405 VAL B O 1
ATOM 8393 N N . LEU B 1 406 ? -6.211 -1.521 12.555 1 97.81 406 LEU B N 1
ATOM 8394 C CA . LEU B 1 406 ? -6.164 -2.938 12.898 1 97.81 406 LEU B CA 1
ATOM 8395 C C . LEU B 1 406 ? -4.773 -3.336 13.383 1 97.81 406 LEU B C 1
ATOM 8397 O O . LEU B 1 406 ? -3.836 -3.424 12.578 1 97.81 406 LEU B O 1
ATOM 8401 N N . PRO B 1 407 ? -4.621 -3.59 14.672 1 97.06 407 PRO B N 1
ATOM 8402 C CA . PRO B 1 407 ? -3.285 -3.785 15.234 1 97.06 407 PRO B CA 1
ATOM 8403 C C . PRO B 1 407 ? -2.496 -4.883 14.516 1 97.06 407 PRO B C 1
ATOM 8405 O O . PRO B 1 407 ? -1.318 -4.691 14.203 1 97.06 407 PRO B O 1
ATOM 8408 N N . VAL B 1 408 ? -3.102 -6 14.156 1 95.5 408 VAL B N 1
ATOM 8409 C CA . VAL B 1 408 ? -2.398 -7.098 13.508 1 95.5 408 VAL B CA 1
ATOM 8410 C C . VAL B 1 408 ? -1.893 -6.652 12.133 1 95.5 408 VAL B C 1
ATOM 8412 O O . VAL B 1 408 ? -0.795 -7.031 11.719 1 95.5 408 VAL B O 1
ATOM 8415 N N . ALA B 1 409 ? -2.666 -5.879 11.422 1 95.94 409 ALA B N 1
ATOM 8416 C CA . ALA B 1 409 ? -2.264 -5.379 10.109 1 95.94 409 ALA B CA 1
ATOM 8417 C C . ALA B 1 409 ? -1.09 -4.41 10.227 1 95.94 409 ALA B C 1
ATOM 8419 O O . ALA B 1 409 ? -0.148 -4.469 9.43 1 95.94 409 ALA B O 1
ATOM 8420 N N . SER B 1 410 ? -1.149 -3.518 11.234 1 96 410 SER B N 1
ATOM 8421 C CA . SER B 1 410 ? -0.077 -2.549 11.445 1 96 410 SER B CA 1
ATOM 8422 C C . SER B 1 410 ? 1.241 -3.246 11.766 1 96 410 SER B C 1
ATOM 8424 O O . SER B 1 410 ? 2.314 -2.732 11.445 1 96 410 SER B O 1
ATOM 8426 N N . LYS B 1 411 ? 1.174 -4.406 12.305 1 94.19 411 LYS B N 1
ATOM 8427 C CA . LYS B 1 411 ? 2.359 -5.148 12.727 1 94.19 411 LYS B CA 1
ATOM 8428 C C . LYS B 1 411 ? 2.873 -6.047 11.602 1 94.19 411 LYS B C 1
ATOM 8430 O O . LYS B 1 411 ? 4.086 -6.195 11.422 1 94.19 411 LYS B O 1
ATOM 8435 N N . LYS B 1 412 ? 1.942 -6.652 10.797 1 93.5 412 LYS B N 1
ATOM 8436 C CA . LYS B 1 412 ? 2.336 -7.727 9.891 1 93.5 412 LYS B CA 1
ATOM 8437 C C . LYS B 1 412 ? 2.33 -7.254 8.438 1 93.5 412 LYS B C 1
ATOM 8439 O O . LYS B 1 412 ? 2.891 -7.918 7.562 1 93.5 412 LYS B O 1
ATOM 8444 N N . ASP B 1 413 ? 1.653 -6.191 8.156 1 94.12 413 ASP B N 1
ATOM 8445 C CA . ASP B 1 413 ? 1.551 -5.652 6.801 1 94.12 413 ASP B CA 1
ATOM 8446 C C . ASP B 1 413 ? 2.48 -4.457 6.613 1 94.12 413 ASP B C 1
ATOM 8448 O O . ASP B 1 413 ? 2.207 -3.365 7.117 1 94.12 413 ASP B O 1
ATOM 8452 N N . GLU B 1 414 ? 3.578 -4.629 5.875 1 93.62 414 GLU B N 1
ATOM 8453 C CA . GLU B 1 414 ? 4.566 -3.574 5.672 1 93.62 414 GLU B CA 1
ATOM 8454 C C . GLU B 1 414 ? 3.932 -2.34 5.035 1 93.62 414 GLU B C 1
ATOM 8456 O O . GLU B 1 414 ? 4.387 -1.216 5.262 1 93.62 414 GLU B O 1
ATOM 8461 N N . ARG B 1 415 ? 2.836 -2.484 4.234 1 94.31 415 ARG B N 1
ATOM 8462 C CA . ARG B 1 415 ? 2.129 -1.358 3.629 1 94.31 415 ARG B CA 1
ATOM 8463 C C . ARG B 1 415 ? 1.604 -0.406 4.699 1 94.31 415 ARG B C 1
ATOM 8465 O O . ARG B 1 415 ? 1.342 0.766 4.418 1 94.31 415 ARG B O 1
ATOM 8472 N N . LYS B 1 416 ? 1.375 -0.851 5.949 1 96.5 416 LYS B N 1
ATOM 8473 C CA . LYS B 1 416 ? 0.698 -0.111 7.012 1 96.5 416 LYS B CA 1
ATOM 8474 C C . LYS B 1 416 ? 1.64 0.159 8.18 1 96.5 416 LYS B C 1
ATOM 8476 O O . LYS B 1 416 ? 1.195 0.528 9.273 1 96.5 416 LYS B O 1
ATOM 8481 N N . ASN B 1 417 ? 2.947 0.011 7.941 1 94.62 417 ASN B N 1
ATOM 8482 C CA . ASN B 1 417 ? 3.924 0.196 9.008 1 94.62 417 ASN B CA 1
ATOM 8483 C C . ASN B 1 417 ? 3.885 1.615 9.57 1 94.62 417 ASN B C 1
ATOM 8485 O O . ASN B 1 417 ? 4.215 1.839 10.734 1 94.62 417 ASN B O 1
ATOM 8489 N N . HIS B 1 418 ? 3.438 2.58 8.773 1 96.44 418 HIS B N 1
ATOM 8490 C CA . HIS B 1 418 ? 3.408 3.977 9.195 1 96.44 418 HIS B CA 1
ATOM 8491 C C . HIS B 1 418 ? 2.264 4.23 10.172 1 96.44 418 HIS B C 1
ATOM 8493 O O . HIS B 1 418 ? 2.258 5.238 10.883 1 96.44 418 HIS B O 1
ATOM 8499 N N . VAL B 1 419 ? 1.251 3.34 10.195 1 97.12 419 VAL B N 1
ATOM 8500 C CA . VAL B 1 419 ? 0.122 3.443 11.109 1 97.12 419 VAL B CA 1
ATOM 8501 C C . VAL B 1 419 ? 0.491 2.818 12.453 1 97.12 419 VAL B C 1
ATOM 8503 O O . VAL B 1 419 ? 0.523 1.594 12.586 1 97.12 419 VAL B O 1
ATOM 8506 N N . LYS B 1 420 ? 0.755 3.643 13.453 1 96.56 420 LYS B N 1
ATOM 8507 C CA . LYS B 1 420 ? 1.088 3.135 14.781 1 96.56 420 LYS B CA 1
ATOM 8508 C C . LYS B 1 420 ? -0.172 2.854 15.594 1 96.56 420 LYS B C 1
ATOM 8510 O O . LYS B 1 420 ? -1.14 3.615 15.539 1 96.56 420 LYS B O 1
ATOM 8515 N N . THR B 1 421 ? -0.166 1.8 16.328 1 96.5 421 THR B N 1
ATOM 8516 C CA . THR B 1 421 ? -1.332 1.36 17.094 1 96.5 421 THR B CA 1
ATOM 8517 C C . THR B 1 421 ? -1.408 2.084 18.422 1 96.5 421 THR B C 1
ATOM 8519 O O . THR B 1 421 ? -2.447 2.064 19.094 1 96.5 421 THR B O 1
ATOM 8522 N N . ARG B 1 422 ? -0.351 2.713 18.781 1 96.06 422 ARG B N 1
ATOM 8523 C CA . ARG B 1 422 ? -0.247 3.533 19.984 1 96.06 422 ARG B CA 1
ATOM 8524 C C . ARG B 1 422 ? 0.568 4.793 19.719 1 96.06 422 ARG B C 1
ATOM 8526 O O . ARG B 1 422 ? 1.436 4.805 18.844 1 96.06 422 ARG B O 1
ATOM 8533 N N . ARG B 1 423 ? 0.215 5.852 20.5 1 97.5 423 ARG B N 1
ATOM 8534 C CA . ARG B 1 423 ? 1.054 7.043 20.469 1 97.5 423 ARG B CA 1
ATOM 8535 C C . ARG B 1 423 ? 2.473 6.734 20.922 1 97.5 423 ARG B C 1
ATOM 8537 O O . ARG B 1 423 ? 2.672 5.941 21.844 1 97.5 423 ARG B O 1
ATOM 8544 N N . GLN B 1 424 ? 3.432 7.402 20.328 1 96.62 424 GLN B N 1
ATOM 8545 C CA . GLN B 1 424 ? 4.848 7.141 20.578 1 96.62 424 GLN B CA 1
ATOM 8546 C C . GLN B 1 424 ? 5.43 8.148 21.562 1 96.62 424 GLN B C 1
ATOM 8548 O O . GLN B 1 424 ? 4.977 9.289 21.641 1 96.62 424 GLN B O 1
ATOM 8553 N N . LYS B 1 425 ? 6.5 7.742 22.234 1 96.38 425 LYS B N 1
ATOM 8554 C CA . LYS B 1 425 ? 7.172 8.617 23.188 1 96.38 425 LYS B CA 1
ATOM 8555 C C . LYS B 1 425 ? 7.82 9.805 22.484 1 96.38 425 LYS B C 1
ATOM 8557 O O . LYS B 1 425 ? 7.844 10.914 23.031 1 96.38 425 LYS B O 1
ATOM 8562 N N . TRP B 1 426 ? 8.406 9.547 21.484 1 95.94 426 TRP B N 1
ATOM 8563 C CA . TRP B 1 426 ? 9.086 10.523 20.625 1 95.94 426 TRP B CA 1
ATOM 8564 C C . TRP B 1 426 ? 9.375 9.93 19.25 1 95.94 426 TRP B C 1
ATOM 8566 O O . TRP B 1 426 ? 8.93 8.82 18.938 1 95.94 426 TRP B O 1
ATOM 8576 N N . PHE B 1 427 ? 9.969 10.688 18.391 1 94.38 427 PHE B N 1
ATOM 8577 C CA . PHE B 1 427 ? 10.312 10.234 17.047 1 94.38 427 PHE B CA 1
ATOM 8578 C C . PHE B 1 427 ? 11.719 10.68 16.656 1 94.38 427 PHE B C 1
ATOM 8580 O O . PHE B 1 427 ? 12.219 11.68 17.188 1 94.38 427 PHE B O 1
ATOM 8587 N N . GLY B 1 428 ? 12.367 9.867 15.797 1 89.88 428 GLY B N 1
ATOM 8588 C CA . GLY B 1 428 ? 13.578 10.391 15.188 1 89.88 428 GLY B CA 1
ATOM 8589 C C . GLY B 1 428 ? 13.344 11.68 14.414 1 89.88 428 GLY B C 1
ATOM 8590 O O . GLY B 1 428 ? 14.047 12.672 14.625 1 89.88 428 GLY B O 1
ATOM 8591 N N . CYS B 1 429 ? 12.43 11.578 13.531 1 90.25 429 CYS B N 1
ATOM 8592 C CA . CYS B 1 429 ? 11.875 12.766 12.898 1 90.25 429 CYS B CA 1
ATOM 8593 C C . CYS B 1 429 ? 10.695 13.312 13.703 1 90.25 429 CYS B C 1
ATOM 8595 O O . CYS B 1 429 ? 9.578 12.82 13.586 1 90.25 429 CYS B O 1
ATOM 8597 N N . ALA B 1 430 ? 10.969 14.32 14.461 1 93.81 430 ALA B N 1
ATOM 8598 C CA . ALA B 1 430 ? 10 14.719 15.477 1 93.81 430 ALA B CA 1
ATOM 8599 C C . ALA B 1 430 ? 9.406 16.094 15.164 1 93.81 430 ALA B C 1
ATOM 8601 O O . ALA B 1 430 ? 9.219 16.906 16.062 1 93.81 430 ALA B O 1
ATOM 8602 N N . CYS B 1 431 ? 9.031 16.297 13.977 1 94.31 431 CYS B N 1
ATOM 8603 C CA . CYS B 1 431 ? 8.516 17.625 13.641 1 94.31 431 CYS B CA 1
ATOM 8604 C C . CYS B 1 431 ? 7.125 17.828 14.234 1 94.31 431 CYS B C 1
ATOM 8606 O O . CYS B 1 431 ? 6.734 18.969 14.523 1 94.31 431 CYS B O 1
ATOM 8608 N N . CYS B 1 432 ? 6.398 16.812 14.531 1 96.62 432 CYS B N 1
ATOM 8609 C CA . CYS B 1 432 ? 4.98 16.938 14.859 1 96.62 432 CYS B CA 1
ATOM 8610 C C . CYS B 1 432 ? 4.793 17.328 16.312 1 96.62 432 CYS B C 1
ATOM 8612 O O . CYS B 1 432 ? 4.016 18.234 16.625 1 96.62 432 CYS B O 1
ATOM 8614 N N . PRO B 1 433 ? 5.508 16.734 17.281 1 97.38 433 PRO B N 1
ATOM 8615 C CA . PRO B 1 433 ? 5.234 17.062 18.688 1 97.38 433 PRO B CA 1
ATOM 8616 C C . PRO B 1 433 ? 5.527 18.516 19.016 1 97.38 433 PRO B C 1
ATOM 8618 O O . PRO B 1 433 ? 4.668 19.219 19.562 1 97.38 433 PRO B O 1
ATOM 8621 N N . PRO B 1 434 ? 6.699 19.047 18.688 1 98 434 PRO B N 1
ATOM 8622 C CA . PRO B 1 434 ? 6.906 20.469 19 1 98 434 PRO B CA 1
ATOM 8623 C C . PRO B 1 434 ? 5.977 21.391 18.219 1 98 434 PRO B C 1
ATOM 8625 O O . PRO B 1 434 ? 5.586 22.438 18.703 1 98 434 PRO B O 1
ATOM 8628 N N . ASN B 1 435 ? 5.652 21.016 16.922 1 98.5 435 ASN B N 1
ATOM 8629 C CA . ASN B 1 435 ? 4.695 21.797 16.141 1 98.5 435 ASN B CA 1
ATOM 8630 C C . ASN B 1 435 ? 3.33 21.844 16.828 1 98.5 435 ASN B C 1
ATOM 8632 O O . ASN B 1 435 ? 2.672 22.891 16.828 1 98.5 435 ASN B O 1
ATOM 8636 N N . LEU B 1 436 ? 2.936 20.734 17.406 1 98.31 436 LEU B N 1
ATOM 8637 C CA . LEU B 1 436 ? 1.687 20.672 18.156 1 98.31 436 LEU B CA 1
ATOM 8638 C C . LEU B 1 436 ? 1.715 21.609 19.359 1 98.31 436 LEU B C 1
ATOM 8640 O O . LEU B 1 436 ? 0.76 22.359 19.578 1 98.31 436 LEU B O 1
ATOM 8644 N N . ALA B 1 437 ? 2.787 21.641 20.062 1 98.19 437 ALA B N 1
ATOM 8645 C CA . ALA B 1 437 ? 2.912 22.453 21.266 1 98.19 437 ALA B CA 1
ATOM 8646 C C . ALA B 1 437 ? 2.834 23.938 20.922 1 98.19 437 ALA B C 1
ATOM 8648 O O . ALA B 1 437 ? 2.139 24.703 21.594 1 98.19 437 ALA B O 1
ATOM 8649 N N . ARG B 1 438 ? 3.543 24.344 19.922 1 98.06 438 ARG B N 1
ATOM 8650 C CA . ARG B 1 438 ? 3.521 25.766 19.578 1 98.06 438 ARG B CA 1
ATOM 8651 C C . ARG B 1 438 ? 2.156 26.188 19.047 1 98.06 438 ARG B C 1
ATOM 8653 O O . ARG B 1 438 ? 1.696 27.297 19.312 1 98.06 438 ARG B O 1
ATOM 8660 N N . PHE B 1 439 ? 1.515 25.297 18.328 1 98.06 439 PHE B N 1
ATOM 8661 C CA . PHE B 1 439 ? 0.199 25.594 17.781 1 98.06 439 PHE B CA 1
ATOM 8662 C C . PHE B 1 439 ? -0.825 25.781 18.891 1 98.06 439 PHE B C 1
ATOM 8664 O O . PHE B 1 439 ? -1.521 26.797 18.938 1 98.06 439 PHE B O 1
ATOM 8671 N N . LEU B 1 440 ? -0.879 24.828 19.797 1 97.81 440 LEU B N 1
ATOM 8672 C CA . LEU B 1 440 ? -1.86 24.906 20.875 1 97.81 440 LEU B CA 1
ATOM 8673 C C . LEU B 1 440 ? -1.551 26.062 21.812 1 97.81 440 LEU B C 1
ATOM 8675 O O . LEU B 1 440 ? -2.465 26.719 22.312 1 97.81 440 LEU B O 1
ATOM 8679 N N . SER B 1 441 ? -0.279 26.312 22.031 1 96.94 441 SER B N 1
ATOM 8680 C CA . SER B 1 441 ? 0.104 27.422 22.906 1 96.94 441 SER B CA 1
ATOM 8681 C C . SER B 1 441 ? -0.328 28.766 22.312 1 96.94 441 SER B C 1
ATOM 8683 O O . SER B 1 441 ? -0.518 29.734 23.062 1 96.94 441 SER B O 1
ATOM 8685 N N . SER B 1 442 ? -0.492 28.812 21.031 1 96.88 442 SER B N 1
ATOM 8686 C CA . SER B 1 442 ? -0.847 30.078 20.375 1 96.88 442 SER B CA 1
ATOM 8687 C C . SER B 1 442 ? -2.314 30.078 19.969 1 96.88 442 SER B C 1
ATOM 8689 O O . SER B 1 442 ? -2.723 30.891 19.125 1 96.88 442 SER B O 1
ATOM 8691 N N . ILE B 1 443 ? -3.176 29.219 20.5 1 97.25 443 ILE B N 1
ATOM 8692 C CA . ILE B 1 443 ? -4.543 29 20.031 1 97.25 443 ILE B CA 1
ATOM 8693 C C . ILE B 1 443 ? -5.344 30.297 20.188 1 97.25 443 ILE B C 1
ATOM 8695 O O . ILE B 1 443 ? -6.258 30.562 19.391 1 97.25 443 ILE B O 1
ATOM 8699 N N . GLY B 1 444 ? -5.016 31.172 21.125 1 96.5 444 GLY B N 1
ATOM 8700 C CA . GLY B 1 444 ? -5.699 32.438 21.328 1 96.5 444 GLY B CA 1
ATOM 8701 C C . GLY B 1 444 ? -5.66 33.344 20.109 1 96.5 444 GLY B C 1
ATOM 8702 O O . GLY B 1 444 ? -6.586 34.125 19.891 1 96.5 444 GLY B O 1
ATOM 8703 N N . GLU B 1 445 ? -4.613 33.188 19.312 1 95.88 445 GLU B N 1
ATOM 8704 C CA . GLU B 1 445 ? -4.434 34.031 18.125 1 95.88 445 GLU B CA 1
ATOM 8705 C C . GLU B 1 445 ? -5.41 33.656 17.016 1 95.88 445 GLU B C 1
ATOM 8707 O O . GLU B 1 445 ? -5.566 34.375 16.047 1 95.88 445 GLU B O 1
ATOM 8712 N N . TYR B 1 446 ? -6.066 32.594 17.203 1 97.81 446 TYR B N 1
ATOM 8713 C CA . TYR B 1 446 ? -6.957 32.094 16.156 1 97.81 446 TYR B CA 1
ATOM 8714 C C . TYR B 1 446 ? -8.414 32.344 16.531 1 97.81 446 TYR B C 1
ATOM 8716 O O . TYR B 1 446 ? -9.312 32.188 15.695 1 97.81 446 TYR B O 1
ATOM 8724 N N . CYS B 1 447 ? -8.688 32.844 17.734 1 98.25 447 CYS B N 1
ATOM 8725 C CA . CYS B 1 447 ? -10.055 32.969 18.234 1 98.25 447 CYS B CA 1
ATOM 8726 C C . CYS B 1 447 ? -10.758 34.156 17.609 1 98.25 447 CYS B C 1
ATOM 8728 O O . CYS B 1 447 ? -11.953 34.125 17.312 1 98.25 447 CYS B O 1
ATOM 8730 N N . PHE B 1 448 ? -9.969 35.281 17.391 1 98.5 448 PHE B N 1
ATOM 8731 C CA . PHE B 1 448 ? -10.555 36.531 16.953 1 98.5 448 PHE B CA 1
ATOM 8732 C C . PHE B 1 448 ? -9.734 37.125 15.82 1 98.5 448 PHE B C 1
ATOM 8734 O O . PHE B 1 448 ? -8.523 36.906 15.742 1 98.5 448 PHE B O 1
ATOM 8741 N N . SER B 1 449 ? -10.383 37.844 14.977 1 98.19 449 SER B N 1
ATOM 8742 C CA . SER B 1 449 ? -9.781 38.75 13.984 1 98.19 449 SER B CA 1
ATOM 8743 C C . SER B 1 449 ? -10.531 40.062 13.914 1 98.19 449 SER B C 1
ATOM 8745 O O . SER B 1 449 ? -11.688 40.156 14.32 1 98.19 449 SER B O 1
ATOM 8747 N N . GLU B 1 450 ? -9.852 41.031 13.508 1 97.88 450 GLU B N 1
ATOM 8748 C CA . GLU B 1 450 ? -10.539 42.312 13.406 1 97.88 450 GLU B CA 1
ATOM 8749 C C . GLU B 1 450 ? -10.117 43.062 12.156 1 97.88 450 GLU B C 1
ATOM 8751 O O . GLU B 1 450 ? -9.047 42.812 11.602 1 97.88 450 GLU B O 1
ATOM 8756 N N . ASN B 1 451 ? -10.945 43.812 11.586 1 96.31 451 ASN B N 1
ATOM 8757 C CA . ASN B 1 451 ? -10.609 44.906 10.695 1 96.31 451 ASN B CA 1
ATOM 8758 C C . ASN B 1 451 ? -11.094 46.25 11.25 1 96.31 451 ASN B C 1
ATOM 8760 O O . ASN B 1 451 ? -11.32 46.375 12.453 1 96.31 451 ASN B O 1
ATOM 8764 N N . SER B 1 452 ? -11.148 47.281 10.43 1 93.38 452 SER B N 1
ATOM 8765 C CA . SER B 1 452 ? -11.391 48.625 10.93 1 93.38 452 SER B CA 1
ATOM 8766 C C . SER B 1 452 ? -12.781 48.75 11.547 1 93.38 452 SER B C 1
ATOM 8768 O O . SER B 1 452 ? -12.992 49.562 12.453 1 93.38 452 SER B O 1
ATOM 8770 N N . SER B 1 453 ? -13.703 47.875 11.227 1 94.56 453 SER B N 1
ATOM 8771 C CA . SER B 1 453 ? -15.094 48.094 11.633 1 94.56 453 SER B CA 1
ATOM 8772 C C . SER B 1 453 ? -15.68 46.875 12.305 1 94.56 453 SER B C 1
ATOM 8774 O O . SER B 1 453 ? -16.75 46.938 12.898 1 94.56 453 SER B O 1
ATOM 8776 N N . THR B 1 454 ? -15 45.781 12.172 1 97.88 454 THR B N 1
ATOM 8777 C CA . THR B 1 454 ? -15.648 44.531 12.547 1 97.88 454 THR B CA 1
ATOM 8778 C C . THR B 1 454 ? -14.711 43.688 13.398 1 97.88 454 THR B C 1
ATOM 8780 O O . THR B 1 454 ? -13.516 43.594 13.117 1 97.88 454 THR B O 1
ATOM 8783 N N . LEU B 1 455 ? -15.172 43.125 14.539 1 98.62 455 LEU B N 1
ATOM 8784 C CA . LEU B 1 455 ? -14.531 42.031 15.266 1 98.62 455 LEU B CA 1
ATOM 8785 C C . LEU B 1 455 ? -15.148 40.688 14.891 1 98.62 455 LEU B C 1
ATOM 8787 O O . LEU B 1 455 ? -16.359 40.5 14.992 1 98.62 455 LEU B O 1
ATOM 8791 N N . PHE B 1 456 ? -14.352 39.781 14.422 1 98.75 456 PHE B N 1
ATOM 8792 C CA . PHE B 1 456 ? -14.805 38.438 14.07 1 98.75 456 PHE B CA 1
ATOM 8793 C C . PHE B 1 456 ? -14.5 37.469 15.195 1 98.75 456 PHE B C 1
ATOM 8795 O O . PHE B 1 456 ? -13.367 37.406 15.68 1 98.75 456 PHE B O 1
ATOM 8802 N N . VAL B 1 457 ? -15.516 36.75 15.688 1 98.81 457 VAL B N 1
ATOM 8803 C CA . VAL B 1 457 ? -15.336 35.594 16.578 1 98.81 457 VAL B CA 1
ATOM 8804 C C . VAL B 1 457 ? -15.305 34.312 15.758 1 98.81 457 VAL B C 1
ATOM 8806 O O . VAL B 1 457 ? -16.344 33.781 15.344 1 98.81 457 VAL B O 1
ATOM 8809 N N . ASN B 1 458 ? -14.164 33.781 15.586 1 98.62 458 ASN B N 1
ATOM 8810 C CA . ASN B 1 458 ? -13.945 32.656 14.672 1 98.62 458 ASN B CA 1
ATOM 8811 C C . ASN B 1 458 ? -14.062 31.312 15.383 1 98.62 458 ASN B C 1
ATOM 8813 O O . ASN B 1 458 ? -14.531 30.328 14.805 1 98.62 458 ASN B O 1
ATOM 8817 N N . LEU B 1 459 ? -13.547 31.234 16.562 1 98.56 459 LEU B N 1
ATOM 8818 C CA . LEU B 1 459 ? -13.641 30.047 17.422 1 98.56 459 LEU B CA 1
ATOM 8819 C C . LEU B 1 459 ? -14.352 30.375 18.719 1 98.56 459 LEU B C 1
ATOM 8821 O O . LEU B 1 459 ? -14.164 31.453 19.297 1 98.56 459 LEU B O 1
ATOM 8825 N N . TYR B 1 460 ? -15.18 29.5 19.172 1 98.38 460 TYR B N 1
ATOM 8826 C CA . TYR B 1 460 ? -15.914 29.703 20.406 1 98.38 460 TYR B CA 1
ATOM 8827 C C . TYR B 1 460 ? -15.195 29.062 21.594 1 98.38 460 TYR B C 1
ATOM 8829 O O . TYR B 1 460 ? -15.781 28.25 22.312 1 98.38 460 TYR B O 1
ATOM 8837 N N . ILE B 1 461 ? -13.992 29.422 21.734 1 98.19 461 ILE B N 1
ATOM 8838 C CA . ILE B 1 461 ? -13.172 29.094 22.891 1 98.19 461 ILE B CA 1
ATOM 8839 C C . ILE B 1 461 ? -13.273 30.219 23.922 1 98.19 461 ILE B C 1
ATOM 8841 O O . ILE B 1 461 ? -13.117 31.391 23.578 1 98.19 461 ILE B O 1
ATOM 8845 N N . GLY B 1 462 ? -13.594 29.859 25.141 1 98.44 462 GLY B N 1
ATOM 8846 C CA . GLY B 1 462 ? -13.68 30.859 26.188 1 98.44 462 GLY B CA 1
ATOM 8847 C C . GLY B 1 462 ? -12.422 31.703 26.312 1 98.44 462 GLY B C 1
ATOM 8848 O O . GLY B 1 462 ? -11.312 31.156 26.375 1 98.44 462 GLY B O 1
ATOM 8849 N N . ALA B 1 463 ? -12.594 33.094 26.312 1 98.06 463 ALA B N 1
ATOM 8850 C CA . ALA B 1 463 ? -11.438 33.969 26.344 1 98.06 463 ALA B CA 1
ATOM 8851 C C . ALA B 1 463 ? -11.867 35.406 26.656 1 98.06 463 ALA B C 1
ATOM 8853 O O . ALA B 1 463 ? -13.008 35.812 26.406 1 98.06 463 ALA B O 1
ATOM 8854 N N . ASN B 1 464 ? -11.016 36.125 27.25 1 97.69 464 ASN B N 1
ATOM 8855 C CA . ASN B 1 464 ? -11.078 37.562 27.328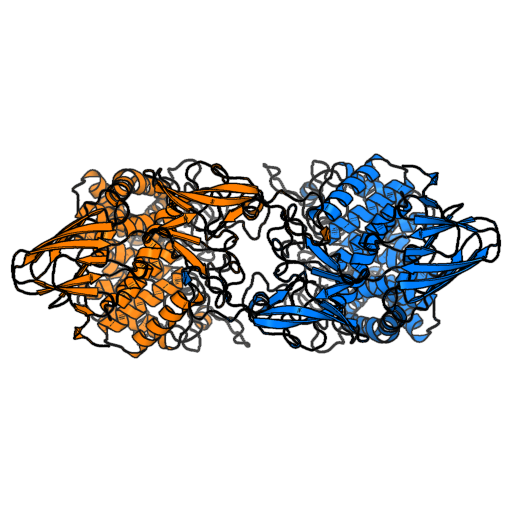 1 97.69 464 ASN B CA 1
ATOM 8856 C C . ASN B 1 464 ? -10.156 38.219 26.312 1 97.69 464 ASN B C 1
ATOM 8858 O O . ASN B 1 464 ? -8.984 37.844 26.188 1 97.69 464 ASN B O 1
ATOM 8862 N N . ALA B 1 465 ? -10.703 39.188 25.594 1 98.19 465 ALA B N 1
ATOM 8863 C CA . ALA B 1 465 ? -9.875 39.812 24.562 1 98.19 465 ALA B CA 1
ATOM 8864 C C . ALA B 1 465 ? -10.078 41.312 24.516 1 98.19 465 ALA B C 1
ATOM 8866 O O . ALA B 1 465 ? -11.18 41.812 24.781 1 98.19 465 ALA B O 1
ATOM 8867 N N . GLN B 1 466 ? -8.992 41.969 24.281 1 97.81 466 GLN B N 1
ATOM 8868 C CA . GLN B 1 466 ? -8.992 43.406 23.984 1 97.81 466 GLN B CA 1
ATOM 8869 C C . GLN B 1 466 ? -8.734 43.656 22.5 1 97.81 466 GLN B C 1
ATOM 8871 O O . GLN B 1 466 ? -7.867 43 21.891 1 97.81 466 GLN B O 1
ATOM 8876 N N . PHE B 1 467 ? -9.523 44.469 21.875 1 97.5 467 PHE B N 1
ATOM 8877 C CA . PHE B 1 467 ? -9.344 44.812 20.484 1 97.5 467 PHE B CA 1
ATOM 8878 C C . PHE B 1 467 ? -9.516 46.312 20.297 1 97.5 467 PHE B C 1
ATOM 8880 O O . PHE B 1 467 ? -9.688 47.062 21.266 1 97.5 467 PHE B O 1
ATOM 8887 N N . THR B 1 468 ? -9.375 46.812 19.141 1 96.81 468 THR B N 1
ATOM 8888 C CA . THR B 1 468 ? -9.258 48.25 18.844 1 96.81 468 THR B CA 1
ATOM 8889 C C . THR B 1 468 ? -10.5 49 19.328 1 96.81 468 THR B C 1
ATOM 8891 O O . THR B 1 468 ? -10.391 50.094 19.891 1 96.81 468 THR B O 1
ATOM 8894 N N . ASN B 1 469 ? -11.641 48.375 19.125 1 97.56 469 ASN B N 1
ATOM 8895 C CA . ASN B 1 469 ? -12.891 49.094 19.344 1 97.56 469 ASN B CA 1
ATOM 8896 C C . ASN B 1 469 ? -13.555 48.688 20.656 1 97.56 469 ASN B C 1
ATOM 8898 O O . ASN B 1 469 ? -14.711 49.031 20.906 1 97.56 469 ASN B O 1
ATOM 8902 N N . GLY B 1 470 ? -12.852 47.875 21.469 1 97.81 470 GLY B N 1
ATOM 8903 C CA . GLY B 1 470 ? -13.453 47.469 22.734 1 97.81 470 GLY B CA 1
ATOM 8904 C C . GLY B 1 470 ? -12.844 46.219 23.312 1 97.81 470 GLY B C 1
ATOM 8905 O O . GLY B 1 470 ? -11.664 45.938 23.094 1 97.81 470 GLY B O 1
ATOM 8906 N N . CYS B 1 471 ? -13.562 45.625 24.219 1 98.25 471 CYS B N 1
ATOM 8907 C CA . CYS B 1 471 ? -13.164 44.344 24.828 1 98.25 471 CYS B CA 1
ATOM 8908 C C . CYS B 1 471 ? -14.32 43.344 24.812 1 98.25 471 CYS B C 1
ATOM 8910 O O . CYS B 1 471 ? -15.484 43.75 24.688 1 98.25 471 CYS B O 1
ATOM 8912 N N . ILE B 1 472 ? -14.016 42.156 24.891 1 98.62 472 ILE B N 1
ATOM 8913 C CA . ILE B 1 472 ? -15.008 41.094 24.828 1 98.62 472 ILE B CA 1
ATOM 8914 C C . ILE B 1 472 ? -14.625 39.969 25.797 1 98.62 472 ILE B C 1
ATOM 8916 O O . ILE B 1 472 ? -13.438 39.656 25.938 1 98.62 472 ILE B O 1
ATOM 8920 N N . ASP B 1 473 ? -15.578 39.469 26.547 1 98.62 473 ASP B N 1
ATOM 8921 C CA . ASP B 1 473 ? -15.445 38.281 27.391 1 98.62 473 ASP B CA 1
ATOM 8922 C C . ASP B 1 473 ? -16.359 37.156 26.906 1 98.62 473 ASP B C 1
ATOM 8924 O O . ASP B 1 473 ? -17.578 37.312 26.859 1 98.62 473 ASP B O 1
ATOM 8928 N N . VAL B 1 474 ? -15.781 36.062 26.5 1 98.69 474 VAL B N 1
ATOM 8929 C CA . VAL B 1 474 ? -16.516 34.906 25.969 1 98.69 474 VAL B CA 1
ATOM 8930 C C . VAL B 1 474 ? -16.562 33.781 27 1 98.69 474 VAL B C 1
ATOM 8932 O O . VAL B 1 474 ? -15.523 33.281 27.406 1 98.69 474 VAL B O 1
ATOM 8935 N N . GLN B 1 475 ? -17.688 33.438 27.484 1 98.25 475 GLN B N 1
ATOM 8936 C CA . GLN B 1 475 ? -17.938 32.219 28.281 1 98.25 475 GLN B CA 1
ATOM 8937 C C . GLN B 1 475 ? -18.547 31.109 27.438 1 98.25 475 GLN B C 1
ATOM 8939 O O . GLN B 1 475 ? -19.672 31.25 26.938 1 98.25 475 GLN B O 1
ATOM 8944 N N . SER B 1 476 ? -17.812 30 27.375 1 97.75 476 SER B N 1
ATOM 8945 C CA . SER B 1 476 ? -18.188 29.062 26.328 1 97.75 476 SER B CA 1
ATOM 8946 C C . SER B 1 476 ? -18.5 27.688 26.906 1 97.75 476 SER B C 1
ATOM 8948 O O . SER B 1 476 ? -17.672 27.109 27.625 1 97.75 476 SER B O 1
ATOM 8950 N N . ASN B 1 477 ? -19.594 27.078 26.703 1 96.44 477 ASN B N 1
ATOM 8951 C CA . ASN B 1 477 ? -20 25.688 26.797 1 96.44 477 ASN B CA 1
ATOM 8952 C C . ASN B 1 477 ? -20.312 25.094 25.438 1 96.44 477 ASN B C 1
ATOM 8954 O O . ASN B 1 477 ? -21.297 24.359 25.281 1 96.44 477 ASN B O 1
ATOM 8958 N N . TYR B 1 478 ? -19.562 25.516 24.484 1 96.19 478 TYR B N 1
ATOM 8959 C CA . TYR B 1 478 ? -19.766 25.266 23.062 1 96.19 478 TYR B CA 1
ATOM 8960 C C . TYR B 1 478 ? -19.844 23.766 22.766 1 96.19 478 TYR B C 1
ATOM 8962 O O . TYR B 1 478 ? -20.781 23.297 22.125 1 96.19 478 TYR B O 1
ATOM 8970 N N . LEU B 1 479 ? -18.938 22.906 23.312 1 94.5 479 LEU B N 1
ATOM 8971 C CA . LEU B 1 479 ? -18.859 21.484 22.984 1 94.5 479 LEU B CA 1
ATOM 8972 C C . LEU B 1 479 ? -19.859 20.688 23.812 1 94.5 479 LEU B C 1
ATOM 8974 O O . LEU B 1 479 ? -20.328 19.641 23.375 1 94.5 479 LEU B O 1
ATOM 8978 N N . SER B 1 480 ? -20.125 21.125 25.047 1 93.62 480 SER B N 1
ATOM 8979 C CA . SER B 1 480 ? -20.984 20.375 25.938 1 93.62 480 SER B CA 1
ATOM 8980 C C . SER B 1 480 ? -22.453 20.641 25.641 1 93.62 480 SER B C 1
ATOM 8982 O O . SER B 1 480 ? -23.234 19.703 25.422 1 93.62 480 SER B O 1
ATOM 8984 N N . SER B 1 481 ? -22.859 22 25.578 1 94.75 481 SER B N 1
ATOM 8985 C CA . SER B 1 481 ? -24.281 22.312 25.438 1 94.75 481 SER B CA 1
ATOM 8986 C C . SER B 1 481 ? -24.547 23.203 24.219 1 94.75 481 SER B C 1
ATOM 8988 O O . SER B 1 481 ? -25.703 23.391 23.828 1 94.75 481 SER B O 1
ATOM 8990 N N . GLY B 1 482 ? -23.562 23.766 23.594 1 97.06 482 GLY B N 1
ATOM 8991 C CA . GLY B 1 482 ? -23.734 24.656 22.453 1 97.06 482 GLY B CA 1
ATOM 8992 C C . GLY B 1 482 ? -24 26.094 22.859 1 97.06 482 GLY B C 1
ATOM 8993 O O . GLY B 1 482 ? -24.141 26.969 22 1 97.06 482 GLY B O 1
ATOM 8994 N N . ASN B 1 483 ? -23.938 26.344 24.141 1 97.56 483 ASN B N 1
ATOM 8995 C CA . ASN B 1 483 ? -24.266 27.672 24.625 1 97.56 483 ASN B CA 1
ATOM 8996 C C . ASN B 1 483 ? -23 28.516 24.828 1 97.56 483 ASN B C 1
ATOM 8998 O O . ASN B 1 483 ? -22.031 28.047 25.422 1 97.56 483 ASN B O 1
ATOM 9002 N N . VAL B 1 484 ? -23.016 29.75 24.281 1 98.5 484 VAL B N 1
ATOM 9003 C CA . VAL B 1 484 ? -21.922 30.688 24.422 1 98.5 484 VAL B CA 1
ATOM 9004 C C . VAL B 1 484 ? -22.469 32.062 24.812 1 98.5 484 VAL B C 1
ATOM 9006 O O . VAL B 1 484 ? -23.453 32.531 24.234 1 98.5 484 VAL B O 1
ATOM 9009 N N . ILE B 1 485 ? -21.922 32.688 25.797 1 98.62 485 ILE B N 1
ATOM 9010 C CA . ILE B 1 485 ? -22.281 34.031 26.234 1 98.62 485 ILE B CA 1
ATOM 9011 C C . ILE B 1 485 ? -21.109 34.969 26 1 98.62 485 ILE B C 1
ATOM 9013 O O . ILE B 1 485 ? -19.969 34.656 26.406 1 98.62 485 ILE B O 1
ATOM 9017 N N . LEU B 1 486 ? -21.359 36.062 25.375 1 98.75 486 LEU B N 1
ATOM 9018 C CA . LEU B 1 486 ? -20.344 37.094 25.109 1 98.75 486 LEU B CA 1
ATOM 9019 C C . LEU B 1 486 ? -20.703 38.406 25.781 1 98.75 486 LEU B C 1
ATOM 9021 O O . LEU B 1 486 ? -21.781 38.969 25.547 1 98.75 486 LEU B O 1
ATOM 9025 N N . TYR B 1 487 ? -19.891 38.875 26.641 1 98.75 487 TYR B N 1
ATOM 9026 C CA . TYR B 1 487 ? -20 40.219 27.203 1 98.75 487 TYR B CA 1
ATOM 9027 C C . TYR B 1 487 ? -19.141 41.188 26.438 1 98.75 487 TYR B C 1
ATOM 9029 O O . TYR B 1 487 ? -17.906 41.094 26.453 1 98.75 487 TYR B O 1
ATOM 9037 N N . VAL B 1 488 ? -19.781 42.125 25.812 1 98.62 488 VAL B N 1
ATOM 9038 C CA . VAL B 1 488 ? -19.078 43.031 24.906 1 98.62 488 VAL B CA 1
ATOM 9039 C C . VAL B 1 488 ? -19.172 44.469 25.422 1 98.62 488 VAL B C 1
ATOM 9041 O O . VAL B 1 488 ? -20.266 44.969 25.719 1 98.62 488 VAL B O 1
ATOM 9044 N N . LYS B 1 489 ? -18.062 45.125 25.531 1 98.31 489 LYS B N 1
ATOM 9045 C CA . LYS B 1 489 ? -17.969 46.531 25.938 1 98.31 489 LYS B CA 1
ATOM 9046 C C . LYS B 1 489 ? -17.281 47.344 24.859 1 98.31 489 LYS B C 1
ATOM 9048 O O . LYS B 1 489 ? -16.062 47.344 24.734 1 98.31 489 LYS B O 1
ATOM 9053 N N . PRO B 1 490 ? -18.047 48.219 24.156 1 97.75 490 PRO B N 1
ATOM 9054 C CA . PRO B 1 490 ? -17.469 49.031 23.094 1 97.75 490 PRO B CA 1
ATOM 9055 C C . PRO B 1 490 ? -16.828 50.312 23.609 1 97.75 490 PRO B C 1
ATOM 9057 O O . PRO B 1 490 ? -17.328 50.906 24.547 1 97.75 490 PRO B O 1
ATOM 9060 N N . ASN B 1 491 ? -15.672 50.688 23.062 1 97.38 491 ASN B N 1
ATOM 9061 C CA . ASN B 1 491 ? -15.141 52.031 23.172 1 97.38 491 ASN B CA 1
ATOM 9062 C C . ASN B 1 491 ? -15.711 52.938 22.094 1 97.38 491 ASN B C 1
ATOM 9064 O O . ASN B 1 491 ? -15.836 54.156 22.297 1 97.38 491 ASN B O 1
ATOM 9068 N N . LYS B 1 492 ? -15.922 52.344 20.953 1 96.56 492 LYS B N 1
ATOM 9069 C CA . LYS B 1 492 ? -16.609 52.938 19.812 1 96.56 492 LYS B CA 1
ATOM 9070 C C . LYS B 1 492 ? -17.516 51.906 19.125 1 96.56 492 LYS B C 1
ATOM 9072 O O . LYS B 1 492 ? -17.312 50.688 19.266 1 96.56 492 LYS B O 1
ATOM 9077 N N . PRO B 1 493 ? -18.516 52.469 18.438 1 97.69 493 PRO B N 1
ATOM 9078 C CA . PRO B 1 493 ? -19.406 51.531 17.75 1 97.69 493 PRO B CA 1
ATOM 9079 C C . PRO B 1 493 ? -18.656 50.625 16.75 1 97.69 493 PRO B C 1
ATOM 9081 O O . PRO B 1 493 ? -17.75 51.094 16.062 1 97.69 493 PRO B O 1
ATOM 9084 N N . PHE B 1 494 ? -18.984 49.406 16.641 1 98.06 494 PHE B N 1
ATOM 9085 C CA . PHE B 1 494 ? -18.406 48.438 15.695 1 98.06 494 PHE B CA 1
ATOM 9086 C C . PHE B 1 494 ? -19.391 47.312 15.398 1 98.06 494 PHE B C 1
ATOM 9088 O O . PHE B 1 494 ? -20.484 47.281 15.953 1 98.06 494 PHE B O 1
ATOM 9095 N N . LYS B 1 495 ? -19.047 46.469 14.453 1 98.38 495 LYS B N 1
ATOM 9096 C CA . LYS B 1 495 ? -19.797 45.25 14.141 1 98.38 495 LYS B CA 1
ATOM 9097 C C . LYS B 1 495 ? -19.141 44.031 14.789 1 98.38 495 LYS B C 1
ATOM 9099 O O . LYS B 1 495 ? -17.922 43.938 14.844 1 98.38 495 LYS B O 1
ATOM 9104 N N . LEU B 1 496 ? -19.969 43.25 15.414 1 98.75 496 LEU B N 1
ATOM 9105 C CA . LEU B 1 496 ? -19.547 41.969 15.945 1 98.75 496 LEU B CA 1
ATOM 9106 C C . LEU B 1 496 ? -20.031 40.844 15.039 1 98.75 496 LEU B C 1
ATOM 9108 O O . LEU B 1 496 ? -21.234 40.656 14.836 1 98.75 496 LEU B O 1
ATOM 9112 N N . ALA B 1 497 ? -19.125 40.156 14.398 1 98.81 497 ALA B N 1
ATOM 9113 C CA . ALA B 1 497 ? -19.453 39.031 13.5 1 98.81 497 ALA B CA 1
ATOM 9114 C C . ALA B 1 497 ? -19.234 37.688 14.18 1 98.81 497 ALA B C 1
ATOM 9116 O O . ALA B 1 497 ? -18.109 37.344 14.539 1 98.81 497 ALA B O 1
ATOM 9117 N N . LEU B 1 498 ? -20.312 36.906 14.422 1 98.88 498 LEU B N 1
ATOM 9118 C CA . LEU B 1 498 ? -20.266 35.594 15.055 1 98.88 498 LEU B CA 1
ATOM 9119 C C . LEU B 1 498 ? -20.359 34.5 14.016 1 98.88 498 LEU B C 1
ATOM 9121 O O . LEU B 1 498 ? -21.344 34.406 13.273 1 98.88 498 LEU B O 1
ATOM 9125 N N . ARG B 1 499 ? -19.375 33.656 13.953 1 98.81 499 ARG B N 1
ATOM 9126 C CA . ARG B 1 499 ? -19.375 32.562 12.969 1 98.81 499 ARG B CA 1
ATOM 9127 C C . ARG B 1 499 ? -20.547 31.609 13.219 1 98.81 499 ARG B C 1
ATOM 9129 O O . ARG B 1 499 ? -20.828 31.25 14.367 1 98.81 499 ARG B O 1
ATOM 9136 N N . ILE B 1 500 ? -21.203 31.234 12.227 1 98.75 500 ILE B N 1
ATOM 9137 C CA . ILE B 1 500 ? -22.172 30.141 12.297 1 98.75 500 ILE B CA 1
ATOM 9138 C C . ILE B 1 500 ? -21.578 28.891 11.656 1 98.75 500 ILE B C 1
ATOM 9140 O O . ILE B 1 500 ? -21.5 28.797 10.43 1 98.75 500 ILE B O 1
ATOM 9144 N N . PRO B 1 501 ? -21.188 27.922 12.508 1 98.19 501 PRO B N 1
ATOM 9145 C CA . PRO B 1 501 ? -20.531 26.75 11.953 1 98.19 501 PRO B CA 1
ATOM 9146 C C . PRO B 1 501 ? -21.406 26 10.945 1 98.19 501 PRO B C 1
ATOM 9148 O O . PRO B 1 501 ? -22.625 25.891 11.133 1 98.19 501 PRO B O 1
ATOM 9151 N N . ALA B 1 502 ? -20.781 25.438 9.922 1 96.56 502 ALA B N 1
ATOM 9152 C CA . ALA B 1 502 ? -21.5 24.75 8.852 1 96.56 502 ALA B CA 1
ATOM 9153 C C . ALA B 1 502 ? -22.25 23.531 9.383 1 96.56 502 ALA B C 1
ATOM 9155 O O . ALA B 1 502 ? -23.312 23.172 8.852 1 96.56 502 ALA B O 1
ATOM 9156 N N . TRP B 1 503 ? -21.812 22.906 10.422 1 96.81 503 TRP B N 1
ATOM 9157 C CA . TRP B 1 503 ? -22.453 21.703 10.961 1 96.81 503 TRP B CA 1
ATOM 9158 C C . TRP B 1 503 ? -23.75 22.062 11.688 1 96.81 503 TRP B C 1
ATOM 9160 O O . TRP B 1 503 ? -24.547 21.172 11.992 1 96.81 503 TRP B O 1
ATOM 9170 N N . CYS B 1 504 ? -23.969 23.281 12.055 1 97.38 504 CYS B N 1
ATOM 9171 C CA . CYS B 1 504 ? -25.109 23.703 12.867 1 97.38 504 CYS B CA 1
ATOM 9172 C C . CYS B 1 504 ? -26.297 24.062 11.992 1 97.38 504 CYS B C 1
ATOM 9174 O O . CYS B 1 504 ? -26.266 25.062 11.266 1 97.38 504 CYS B O 1
ATOM 9176 N N . ASP B 1 505 ? -27.391 23.359 12.094 1 95.81 505 ASP B N 1
ATOM 9177 C CA . ASP B 1 505 ? -28.594 23.625 11.312 1 95.81 505 ASP B CA 1
ATOM 9178 C C . ASP B 1 505 ? -29.422 24.734 11.953 1 95.81 505 ASP B C 1
ATOM 9180 O O . ASP B 1 505 ? -30.031 25.547 11.242 1 95.81 505 ASP B O 1
ATOM 9184 N N . ASN B 1 506 ? -29.453 24.656 13.258 1 97.19 506 ASN B N 1
ATOM 9185 C CA . ASN B 1 506 ? -30.281 25.594 14.008 1 97.19 506 ASN B CA 1
ATOM 9186 C C . ASN B 1 506 ? -29.484 26.266 15.125 1 97.19 506 ASN B C 1
ATOM 9188 O O . ASN B 1 506 ? -28.672 25.625 15.789 1 97.19 506 ASN B O 1
ATOM 9192 N N . PHE B 1 507 ? -29.672 27.594 15.203 1 98.38 507 PHE B N 1
ATOM 9193 C CA . PHE B 1 507 ? -29.078 28.375 16.281 1 98.38 507 PHE B CA 1
ATOM 9194 C C . PHE B 1 507 ? -29.969 29.531 16.672 1 98.38 507 PHE B C 1
ATOM 9196 O O . PHE B 1 507 ? -30.891 29.891 15.93 1 98.38 507 PHE B O 1
ATOM 9203 N N . THR B 1 508 ? -29.797 30.031 17.906 1 98.5 508 THR B N 1
ATOM 9204 C CA . THR B 1 508 ? -30.516 31.219 18.359 1 98.5 508 THR B CA 1
ATOM 9205 C C . THR B 1 508 ? -29.547 32.281 18.906 1 98.5 508 THR B C 1
ATOM 9207 O O . THR B 1 508 ? -28.516 31.922 19.469 1 98.5 508 THR B O 1
ATOM 9210 N N . ILE B 1 509 ? -29.797 33.5 18.641 1 98.44 509 ILE B N 1
ATOM 9211 C CA . ILE B 1 509 ? -29.078 34.656 19.188 1 98.44 509 ILE B CA 1
ATOM 9212 C C . ILE B 1 509 ? -30.078 35.625 19.828 1 98.44 509 ILE B C 1
ATOM 9214 O O . ILE B 1 509 ? -31.156 35.875 19.266 1 98.44 509 ILE B O 1
ATOM 9218 N N . ASN B 1 510 ? -29.828 36.219 20.969 1 98.38 510 ASN B N 1
ATOM 9219 C CA . ASN B 1 510 ? -30.75 37.094 21.688 1 98.38 510 ASN B CA 1
ATOM 9220 C C . ASN B 1 510 ? -30.688 38.5 21.172 1 98.38 510 ASN B C 1
ATOM 9222 O O . ASN B 1 510 ? -31.234 39.438 21.781 1 98.38 510 ASN B O 1
ATOM 9226 N N . CYS B 1 511 ? -29.938 38.75 20.109 1 98 511 CYS B N 1
ATOM 9227 C CA . CYS B 1 511 ? -29.781 40.062 19.484 1 98 511 CYS B CA 1
ATOM 9228 C C . CYS B 1 511 ? -30.141 40.031 18.016 1 98 511 CYS B C 1
ATOM 9230 O O . CYS B 1 511 ? -30.109 38.969 17.391 1 98 511 CYS B O 1
ATOM 9232 N N . ASP B 1 512 ? -30.562 41.25 17.469 1 97.81 512 ASP B N 1
ATOM 9233 C CA . ASP B 1 512 ? -30.766 41.344 16.031 1 97.81 512 ASP B CA 1
ATOM 9234 C C . ASP B 1 512 ? -29.453 41.156 15.273 1 97.81 512 ASP B C 1
ATOM 9236 O O . ASP B 1 512 ? -28.406 41.656 15.719 1 97.81 512 ASP B O 1
ATOM 9240 N N . TYR B 1 513 ? -29.469 40.406 14.211 1 98.38 513 TYR B N 1
ATOM 9241 C CA . TYR B 1 513 ? -28.266 40.188 13.422 1 98.38 513 TYR B CA 1
ATOM 9242 C C . TYR B 1 513 ? -28.609 40.094 11.938 1 98.38 513 TYR B C 1
ATOM 9244 O O . TYR B 1 513 ? -29.766 39.906 11.57 1 98.38 513 TYR B O 1
ATOM 9252 N N . GLU B 1 514 ? -27.672 40.25 11.109 1 98.44 514 GLU B N 1
ATOM 9253 C CA . GLU B 1 514 ? -27.734 40 9.672 1 98.44 514 GLU B CA 1
ATOM 9254 C C . GLU B 1 514 ? -26.719 38.906 9.273 1 98.44 514 GLU B C 1
ATOM 9256 O O . GLU B 1 514 ? -25.578 38.906 9.742 1 98.44 514 GLU B O 1
ATOM 9261 N N . MET B 1 515 ? -27.172 37.938 8.469 1 98.19 515 MET B N 1
ATOM 9262 C CA . MET B 1 515 ? -26.266 36.875 8 1 98.19 515 MET B CA 1
ATOM 9263 C C . MET B 1 515 ? -25.406 37.375 6.848 1 98.19 515 MET B C 1
ATOM 9265 O O . MET B 1 515 ? -25.922 37.812 5.809 1 98.19 515 MET B O 1
ATOM 9269 N N . ILE B 1 516 ? -24.062 37.438 6.992 1 97.69 516 ILE B N 1
ATOM 9270 C CA . ILE B 1 516 ? -23.141 37.812 5.941 1 97.69 516 ILE B CA 1
ATOM 9271 C C . ILE B 1 516 ? -22 36.812 5.863 1 97.69 516 ILE B C 1
ATOM 9273 O O . ILE B 1 516 ? -21.203 36.688 6.805 1 97.69 516 ILE B O 1
ATOM 9277 N N . ASN B 1 517 ? -21.812 36.094 4.762 1 97.31 517 ASN B N 1
ATOM 9278 C CA . ASN B 1 517 ? -20.703 35.156 4.496 1 97.31 517 ASN B CA 1
ATOM 9279 C C . ASN B 1 517 ? -20.547 34.156 5.617 1 97.31 517 ASN B C 1
ATOM 9281 O O . ASN B 1 517 ? -19.422 33.844 6.039 1 97.31 517 ASN B O 1
ATOM 9285 N N . GLY B 1 518 ? -21.656 33.656 6.172 1 98.12 518 GLY B N 1
ATOM 9286 C CA . GLY B 1 518 ? -21.641 32.594 7.184 1 98.12 518 GLY B CA 1
ATOM 9287 C C . GLY B 1 518 ? -21.453 33.125 8.594 1 98.12 518 GLY B C 1
ATOM 9288 O O . GLY B 1 518 ? -21.25 32.375 9.531 1 98.12 518 GLY B O 1
ATOM 9289 N N . TYR B 1 519 ? -21.562 34.438 8.766 1 98.5 519 TYR B N 1
ATOM 9290 C CA . TYR B 1 519 ? -21.469 35.094 10.07 1 98.5 519 TYR B CA 1
ATOM 9291 C C . TYR B 1 519 ? -22.766 35.812 10.406 1 98.5 519 TYR B C 1
ATOM 9293 O O . TYR B 1 519 ? -23.375 36.438 9.539 1 98.5 519 TYR B O 1
ATOM 9301 N N . ALA B 1 520 ? -23.234 35.688 11.656 1 98.75 520 ALA B N 1
ATOM 9302 C CA . ALA B 1 520 ? -24.25 36.594 12.203 1 98.75 520 ALA B CA 1
ATOM 9303 C C . ALA B 1 520 ? -23.625 37.906 12.648 1 98.75 520 ALA B C 1
ATOM 9305 O O . ALA B 1 520 ? -22.875 37.969 13.625 1 98.75 520 ALA B O 1
ATOM 9306 N N . VAL B 1 521 ? -23.906 39 11.961 1 98.69 521 VAL B N 1
ATOM 9307 C CA . VAL B 1 521 ? -23.266 40.281 12.211 1 98.69 521 VAL B CA 1
ATOM 9308 C C . VAL B 1 521 ? -24.203 41.156 13.023 1 98.69 521 VAL B C 1
ATOM 9310 O O . VAL B 1 521 ? -25.328 41.438 12.609 1 98.69 521 VAL B O 1
ATOM 9313 N N . LEU B 1 522 ? -23.734 41.625 14.18 1 98.69 522 LEU B N 1
ATOM 9314 C CA . LEU B 1 522 ? -24.469 42.5 15.102 1 98.69 522 LEU B CA 1
ATOM 9315 C C . LEU B 1 522 ? -23.875 43.906 15.125 1 98.69 522 LEU B C 1
ATOM 9317 O O . LEU B 1 522 ? -22.656 44.062 14.984 1 98.69 522 LEU B O 1
ATOM 9321 N N . SER B 1 523 ? -24.703 44.875 15.359 1 98.38 523 SER B N 1
ATOM 9322 C CA . SER B 1 523 ? -24.234 46.25 15.609 1 98.38 523 SER B CA 1
ATOM 9323 C C . SER B 1 523 ? -24.125 46.531 17.094 1 98.38 523 SER B C 1
ATOM 9325 O O . SER B 1 523 ? -25.094 46.375 17.844 1 98.38 523 SER B O 1
ATOM 9327 N N . ILE B 1 524 ? -22.938 46.875 17.5 1 98.38 524 ILE B N 1
ATOM 9328 C CA . ILE B 1 524 ? -22.672 47.094 18.922 1 98.38 524 ILE B CA 1
ATOM 9329 C C . ILE B 1 524 ? -22.359 48.562 19.156 1 98.38 524 ILE B C 1
ATOM 9331 O O . ILE B 1 524 ? -21.391 49.094 18.609 1 98.38 524 ILE B O 1
ATOM 9335 N N . ASN B 1 525 ? -23.094 49.25 19.969 1 97.31 525 ASN B N 1
ATOM 9336 C CA . ASN B 1 525 ? -22.875 50.656 20.266 1 97.31 525 ASN B CA 1
ATOM 9337 C C . ASN B 1 525 ? -22.891 50.938 21.766 1 97.31 525 ASN B C 1
ATOM 9339 O O . ASN B 1 525 ? -22.656 52.062 22.203 1 97.31 525 ASN B O 1
ATOM 9343 N N . LYS B 1 526 ? -23.25 49.938 22.562 1 97.81 526 LYS B N 1
ATOM 9344 C CA . LYS B 1 526 ? -23.25 49.969 24.016 1 97.81 526 LYS B CA 1
ATOM 9345 C C . LYS B 1 526 ? -22.875 48.625 24.609 1 97.81 526 LYS B C 1
ATOM 9347 O O . LYS B 1 526 ? -22.719 47.656 23.875 1 97.81 526 LYS B O 1
ATOM 9352 N N . ASN B 1 527 ? -22.672 48.656 25.891 1 98.12 527 ASN B N 1
ATOM 9353 C CA . ASN B 1 527 ? -22.469 47.375 26.547 1 98.12 527 ASN B CA 1
ATOM 9354 C C . ASN B 1 527 ? -23.578 46.375 26.188 1 98.12 527 ASN B C 1
ATOM 9356 O O . ASN B 1 527 ? -24.766 46.688 26.312 1 98.12 527 ASN B O 1
ATOM 9360 N N . THR B 1 528 ? -23.172 45.25 25.656 1 98.19 528 THR B N 1
ATOM 9361 C CA . THR B 1 528 ? -24.156 44.281 25.141 1 98.19 528 THR B CA 1
ATOM 9362 C C . THR B 1 528 ? -23.812 42.875 25.594 1 98.19 528 THR B C 1
ATOM 9364 O O . THR B 1 528 ? -22.656 42.438 25.516 1 98.19 528 THR B O 1
ATOM 9367 N N . ASN B 1 529 ? -24.75 42.188 26.156 1 98.44 529 ASN B N 1
ATOM 9368 C CA . ASN B 1 529 ? -24.672 40.75 26.422 1 98.44 529 ASN B CA 1
ATOM 9369 C C . ASN B 1 529 ? -25.297 39.938 25.281 1 98.44 529 ASN B C 1
ATOM 9371 O O . ASN B 1 529 ? -26.516 40 25.078 1 98.44 529 ASN B O 1
ATOM 9375 N N . VAL B 1 530 ? -24.484 39.25 24.594 1 98.75 530 VAL B N 1
ATOM 9376 C CA . VAL B 1 530 ? -24.953 38.406 23.484 1 98.75 530 VAL B CA 1
ATOM 9377 C C . VAL B 1 530 ? -24.969 36.938 23.906 1 98.75 530 VAL B C 1
ATOM 9379 O O . VAL B 1 530 ? -23.953 36.438 24.406 1 98.75 530 VAL B O 1
ATOM 9382 N N . GLU B 1 531 ? -26.078 36.25 23.766 1 98.62 531 GLU B N 1
ATOM 9383 C CA . GLU B 1 531 ? -26.188 34.812 23.984 1 98.62 531 GLU B CA 1
ATOM 9384 C C . GLU B 1 531 ? -26.484 34.094 22.672 1 98.62 531 GLU B C 1
ATOM 9386 O O . GLU B 1 531 ? -27.438 34.406 21.969 1 98.62 531 GLU B O 1
ATOM 9391 N N . ILE B 1 532 ? -25.641 33.219 22.375 1 98.5 532 ILE B N 1
ATOM 9392 C CA . ILE B 1 532 ? -25.859 32.406 21.203 1 98.5 532 ILE B CA 1
ATOM 9393 C C . ILE B 1 532 ? -25.938 30.922 21.609 1 98.5 532 ILE B C 1
ATOM 9395 O O . ILE B 1 532 ? -25.172 30.484 22.469 1 98.5 532 ILE B O 1
ATOM 9399 N N . SER B 1 533 ? -26.891 30.172 21.078 1 98.5 533 SER B N 1
ATOM 9400 C CA . SER B 1 533 ? -27.078 28.75 21.328 1 98.5 533 SER B CA 1
ATOM 9401 C C . SER B 1 533 ? -27.062 27.969 20.016 1 98.5 533 SER B C 1
ATOM 9403 O O . SER B 1 533 ? -27.875 28.203 19.141 1 98.5 533 SER B O 1
ATOM 9405 N N . PHE B 1 534 ? -26.094 27.078 19.906 1 98.5 534 PHE B N 1
ATOM 9406 C CA . PHE B 1 534 ? -26 26.188 18.766 1 98.5 534 PHE B CA 1
ATOM 9407 C C . PHE B 1 534 ? -26.641 24.828 19.078 1 98.5 534 PHE B C 1
ATOM 9409 O O . PHE B 1 534 ? -26.359 24.25 20.125 1 98.5 534 PHE B O 1
ATOM 9416 N N . ASP B 1 535 ? -27.453 24.297 18.266 1 97 535 ASP B N 1
ATOM 9417 C CA . ASP B 1 535 ? -28.016 22.969 18.422 1 97 535 ASP B CA 1
ATOM 9418 C C . ASP B 1 535 ? -26.969 21.875 18.156 1 97 535 ASP B C 1
ATOM 9420 O O . ASP B 1 535 ? -26.484 21.766 17.031 1 97 535 ASP B O 1
ATOM 9424 N N . LEU B 1 536 ? -26.656 21.094 19.219 1 96.69 536 LEU B N 1
ATOM 9425 C CA . LEU B 1 536 ? -25.672 20.031 19.094 1 96.69 536 LEU B CA 1
ATOM 9426 C C . LEU B 1 536 ? -26.344 18.688 18.906 1 96.69 536 LEU B C 1
ATOM 9428 O O . LEU B 1 536 ? -26.297 17.828 19.797 1 96.69 536 LEU B O 1
ATOM 9432 N N . LYS B 1 537 ? -26.781 18.422 17.75 1 95.31 537 LYS B N 1
ATOM 9433 C CA . LYS B 1 537 ? -27.406 17.141 17.422 1 95.31 537 LYS B CA 1
ATOM 9434 C C . LYS B 1 537 ? -26.359 16.141 16.922 1 95.31 537 LYS B C 1
ATOM 9436 O O . LYS B 1 537 ? -25.391 16.516 16.281 1 95.31 537 LYS B O 1
ATOM 9441 N N . VAL B 1 538 ? -26.578 14.797 17.359 1 97.75 538 VAL B N 1
ATOM 9442 C CA . VAL B 1 538 ? -25.781 13.742 16.734 1 97.75 538 VAL B CA 1
ATOM 9443 C C . VAL B 1 538 ? -26.172 13.602 15.266 1 97.75 538 VAL B C 1
ATOM 9445 O O . VAL B 1 538 ? -27.344 13.508 14.93 1 97.75 538 VAL B O 1
ATOM 9448 N N . LYS B 1 539 ? -25.188 13.664 14.414 1 97.81 539 LYS B N 1
ATOM 9449 C CA . LYS B 1 539 ? -25.422 13.562 12.977 1 97.81 539 LYS B CA 1
ATOM 9450 C C . LYS B 1 539 ? -24.656 12.391 12.375 1 97.81 539 LYS B C 1
ATOM 9452 O O . LYS B 1 539 ? -23.531 12.109 12.781 1 97.81 539 LYS B O 1
ATOM 9457 N N . LEU B 1 540 ? -25.297 11.68 11.461 1 98.12 540 LEU B N 1
ATOM 9458 C CA . LEU B 1 540 ? -24.625 10.734 10.586 1 98.12 540 LEU B CA 1
ATOM 9459 C C . LEU B 1 540 ? -24.125 11.414 9.312 1 98.12 540 LEU B C 1
ATOM 9461 O O . LEU B 1 540 ? -24.906 12.062 8.609 1 98.12 540 LEU B O 1
ATOM 9465 N N . ILE B 1 541 ? -22.844 11.352 9.109 1 98.31 541 ILE B N 1
ATOM 9466 C CA . ILE B 1 541 ? -22.25 12.023 7.965 1 98.31 541 ILE B CA 1
ATOM 9467 C C . ILE B 1 541 ? -21.797 10.992 6.934 1 98.31 541 ILE B C 1
ATOM 9469 O O . ILE B 1 541 ? -21.078 10.055 7.266 1 98.31 541 ILE B O 1
ATOM 9473 N N . ARG B 1 542 ? -22.234 11.164 5.746 1 96.75 542 ARG B N 1
ATOM 9474 C CA . ARG B 1 542 ? -21.812 10.328 4.633 1 96.75 542 ARG B CA 1
ATOM 9475 C C . ARG B 1 542 ? -20.719 11.016 3.812 1 96.75 542 ARG B C 1
ATOM 9477 O O . ARG B 1 542 ? -20.797 12.219 3.572 1 96.75 542 ARG B O 1
ATOM 9484 N N . CYS B 1 543 ? -19.688 10.305 3.49 1 97.62 543 CYS B N 1
ATOM 9485 C CA . CYS B 1 543 ? -18.672 10.75 2.551 1 97.62 543 CYS B CA 1
ATOM 9486 C C . CYS B 1 543 ? -19.109 10.523 1.111 1 97.62 543 CYS B C 1
ATOM 9488 O O . CYS B 1 543 ? -19.906 9.625 0.834 1 97.62 543 CYS B O 1
ATOM 9490 N N . SER B 1 544 ? -18.625 11.344 0.182 1 97.5 544 SER B N 1
ATOM 9491 C CA . SER B 1 544 ? -18.938 11.203 -1.237 1 97.5 544 SER B CA 1
ATOM 9492 C C . SER B 1 544 ? -18.75 9.758 -1.697 1 97.5 544 SER B C 1
ATOM 9494 O O . SER B 1 544 ? -17.797 9.094 -1.314 1 97.5 544 SER B O 1
ATOM 9496 N N . ASN B 1 545 ? -19.719 9.281 -2.562 1 96.75 545 ASN B N 1
ATOM 9497 C CA . ASN B 1 545 ? -19.641 7.922 -3.088 1 96.75 545 ASN B CA 1
ATOM 9498 C C . ASN B 1 545 ? -18.531 7.793 -4.129 1 96.75 545 ASN B C 1
ATOM 9500 O O . ASN B 1 545 ? -18.266 6.699 -4.637 1 96.75 545 ASN B O 1
ATOM 9504 N N . LEU B 1 546 ? -17.781 8.891 -4.398 1 97.25 546 LEU B N 1
ATOM 9505 C CA . LEU B 1 546 ? -16.578 8.836 -5.23 1 97.25 546 LEU B CA 1
ATOM 9506 C C . LEU B 1 546 ? -15.367 8.398 -4.414 1 97.25 546 LEU B C 1
ATOM 9508 O O . LEU B 1 546 ? -14.328 8.047 -4.973 1 97.25 546 LEU B O 1
ATOM 9512 N N . VAL B 1 547 ? -15.484 8.484 -3.102 1 98.06 547 VAL B N 1
ATOM 9513 C CA . VAL B 1 547 ? -14.469 7.934 -2.213 1 98.06 547 VAL B CA 1
ATOM 9514 C C . VAL B 1 547 ? -14.727 6.445 -1.987 1 98.06 547 VAL B C 1
ATOM 9516 O O . VAL B 1 547 ? -15.516 6.07 -1.12 1 98.06 547 VAL B O 1
ATOM 9519 N N . ARG B 1 548 ? -14.008 5.625 -2.66 1 96.69 548 ARG B N 1
ATOM 9520 C CA . ARG B 1 548 ? -14.211 4.18 -2.682 1 96.69 548 ARG B CA 1
ATOM 9521 C C . ARG B 1 548 ? -14.133 3.596 -1.275 1 96.69 548 ARG B C 1
ATOM 9523 O O . ARG B 1 548 ? -14.875 2.67 -0.94 1 96.69 548 ARG B O 1
ATOM 9530 N N . ALA B 1 549 ? -13.305 4.141 -0.416 1 96.94 549 ALA B N 1
ATOM 9531 C CA . ALA B 1 549 ? -13.023 3.588 0.907 1 96.94 549 ALA B CA 1
ATOM 9532 C C . ALA B 1 549 ? -14.234 3.734 1.826 1 96.94 549 ALA B C 1
ATOM 9534 O O . ALA B 1 549 ? -14.375 2.998 2.807 1 96.94 549 ALA B O 1
ATOM 9535 N N . ASN B 1 550 ? -15.148 4.68 1.504 1 97.75 550 ASN B N 1
ATOM 9536 C CA . ASN B 1 550 ? -16.156 5.035 2.488 1 97.75 550 ASN B CA 1
ATOM 9537 C C . ASN B 1 550 ? -17.562 4.773 1.96 1 97.75 550 ASN B C 1
ATOM 9539 O O . ASN B 1 550 ? -18.562 5.016 2.66 1 97.75 550 ASN B O 1
ATOM 9543 N N . ILE B 1 551 ? -17.672 4.336 0.693 1 95.81 551 ILE B N 1
ATOM 9544 C CA . ILE B 1 551 ? -18.984 4.113 0.123 1 95.81 551 ILE B CA 1
ATOM 9545 C C . ILE B 1 551 ? -19.734 3.062 0.94 1 95.81 551 ILE B C 1
ATOM 9547 O O . ILE B 1 551 ? -19.156 2.061 1.356 1 95.81 551 ILE B O 1
ATOM 9551 N N . GLY B 1 552 ? -20.969 3.34 1.309 1 94.06 552 GLY B N 1
ATOM 9552 C CA . GLY B 1 552 ? -21.797 2.438 2.102 1 94.06 552 GLY B CA 1
ATOM 9553 C C . GLY B 1 552 ? -21.547 2.562 3.594 1 94.06 552 GLY B C 1
ATOM 9554 O O . GLY B 1 552 ? -22.047 1.761 4.383 1 94.06 552 GLY B O 1
ATOM 9555 N N . LYS B 1 553 ? -20.766 3.502 4.031 1 97.06 553 LYS B N 1
ATOM 9556 C CA . LYS B 1 553 ? -20.438 3.725 5.438 1 97.06 553 LYS B CA 1
ATOM 9557 C C . LYS B 1 553 ? -20.812 5.141 5.871 1 97.06 553 LYS B C 1
ATOM 9559 O O . LYS B 1 553 ? -21.125 5.992 5.031 1 97.06 553 LYS B O 1
ATOM 9564 N N . VAL B 1 554 ? -20.859 5.363 7.133 1 98.06 554 VAL B N 1
ATOM 9565 C CA . VAL B 1 554 ? -21.141 6.688 7.688 1 98.06 554 VAL B CA 1
ATOM 9566 C C . VAL B 1 554 ? -20.203 6.953 8.867 1 98.06 554 VAL B C 1
ATOM 9568 O O . VAL B 1 554 ? -19.719 6.016 9.5 1 98.06 554 VAL B O 1
ATOM 9571 N N . ALA B 1 555 ? -19.922 8.148 9.102 1 98.69 555 ALA B N 1
ATOM 9572 C CA . ALA B 1 555 ? -19.281 8.625 10.328 1 98.69 555 ALA B CA 1
ATOM 9573 C C . ALA B 1 555 ? -20.297 9.297 11.242 1 98.69 555 ALA B C 1
ATOM 9575 O O . ALA B 1 555 ? -21.375 9.695 10.797 1 98.69 555 ALA B O 1
ATOM 9576 N N . VAL B 1 556 ? -19.984 9.328 12.484 1 98.81 556 VAL B N 1
ATOM 9577 C CA . VAL B 1 556 ? -20.828 10.008 13.461 1 98.81 556 VAL B CA 1
ATOM 9578 C C . VAL B 1 556 ? -20.141 11.258 13.977 1 98.81 556 VAL B C 1
ATOM 9580 O O . VAL B 1 556 ? -18.938 11.242 14.242 1 98.81 556 VAL B O 1
ATOM 9583 N N . ALA B 1 557 ? -20.875 12.328 14.008 1 98.62 557 ALA B N 1
ATOM 9584 C CA . ALA B 1 557 ? -20.344 13.578 14.539 1 98.62 557 ALA B CA 1
ATOM 9585 C C . ALA B 1 557 ? -21.344 14.266 15.453 1 98.62 557 ALA B C 1
ATOM 9587 O O . ALA B 1 557 ? -22.547 14.039 15.344 1 98.62 557 ALA B O 1
ATOM 9588 N N . ARG B 1 558 ? -20.969 15.016 16.344 1 98.5 558 ARG B N 1
ATOM 9589 C CA . ARG B 1 558 ? -21.719 15.945 17.172 1 98.5 558 ARG B CA 1
ATOM 9590 C C . ARG B 1 558 ? -21 17.281 17.312 1 98.5 558 ARG B C 1
ATOM 9592 O O . ARG B 1 558 ? -19.953 17.359 17.953 1 98.5 558 ARG B O 1
ATOM 9599 N N . GLY B 1 559 ? -21.641 18.328 16.719 1 97.56 559 GLY B N 1
ATOM 9600 C CA . GLY B 1 559 ? -20.859 19.562 16.578 1 97.56 559 GLY B CA 1
ATOM 9601 C C . GLY B 1 559 ? -19.625 19.375 15.734 1 97.56 559 GLY B C 1
ATOM 9602 O O . GLY B 1 559 ? -19.672 18.797 14.648 1 97.56 559 GLY B O 1
ATOM 9603 N N . PRO B 1 560 ? -18.5 19.969 16.203 1 97.5 560 PRO B N 1
ATOM 9604 C CA . PRO B 1 560 ? -17.266 19.875 15.422 1 97.5 560 PRO B CA 1
ATOM 9605 C C . PRO B 1 560 ? -16.5 18.578 15.68 1 97.5 560 PRO B C 1
ATOM 9607 O O . PRO B 1 560 ? -15.445 18.344 15.086 1 97.5 560 PRO B O 1
ATOM 9610 N N . VAL B 1 561 ? -16.969 17.641 16.484 1 98.44 561 VAL B N 1
ATOM 9611 C CA . VAL B 1 561 ? -16.219 16.469 16.922 1 98.44 561 VAL B CA 1
ATOM 9612 C C . VAL B 1 561 ? -16.688 15.242 16.156 1 98.44 561 VAL B C 1
ATOM 9614 O O . VAL B 1 561 ? -17.891 14.953 16.094 1 98.44 561 VAL B O 1
ATOM 9617 N N . VAL B 1 562 ? -15.758 14.57 15.57 1 98.81 562 VAL B N 1
ATOM 9618 C CA . VAL B 1 562 ? -15.992 13.281 14.922 1 98.81 562 VAL B CA 1
ATOM 9619 C C . VAL B 1 562 ? -15.797 12.156 15.93 1 98.81 562 VAL B C 1
ATOM 9621 O O . VAL B 1 562 ? -14.945 12.242 16.812 1 98.81 562 VAL B O 1
ATOM 9624 N N . TYR B 1 563 ? -16.578 11.109 15.836 1 98.88 563 TYR B N 1
ATOM 9625 C CA . TYR B 1 563 ? -16.516 9.992 16.766 1 98.88 563 TYR B CA 1
ATOM 9626 C C . TYR B 1 563 ? -15.992 8.734 16.094 1 98.88 563 TYR B C 1
ATOM 9628 O O . TYR B 1 563 ? -15.961 8.656 14.859 1 98.88 563 TYR B O 1
ATOM 9636 N N . CYS B 1 564 ? -15.531 7.777 16.891 1 98.88 564 CYS B N 1
ATOM 9637 C CA . CYS B 1 564 ? -15.031 6.512 16.359 1 98.88 564 CYS B CA 1
ATOM 9638 C C . CYS B 1 564 ? -15.375 5.359 17.297 1 98.88 564 CYS B C 1
ATOM 9640 O O . CYS B 1 564 ? -15.711 5.578 18.453 1 98.88 564 CYS B O 1
ATOM 9642 N N . ALA B 1 565 ? -15.336 4.168 16.781 1 98.88 565 ALA B N 1
ATOM 9643 C CA . ALA B 1 565 ? -15.5 2.941 17.562 1 98.88 565 ALA B CA 1
ATOM 9644 C C . ALA B 1 565 ? -14.148 2.316 17.891 1 98.88 565 ALA B C 1
ATOM 9646 O O . ALA B 1 565 ? -13.258 2.266 17.047 1 98.88 565 ALA B O 1
ATOM 9647 N N . GLU B 1 566 ? -13.945 1.878 19.125 1 98.62 566 GLU B N 1
ATOM 9648 C CA . GLU B 1 566 ? -12.805 1.063 19.531 1 98.62 566 GLU B CA 1
ATOM 9649 C C . GLU B 1 566 ? -13.234 -0.356 19.891 1 98.62 566 GLU B C 1
ATOM 9651 O O . GLU B 1 566 ? -14.328 -0.562 20.422 1 98.62 566 GLU B O 1
ATOM 9656 N N . SER B 1 567 ? -12.359 -1.263 19.594 1 98.31 567 SER B N 1
ATOM 9657 C CA . SER B 1 567 ? -12.703 -2.652 19.875 1 98.31 567 SER B CA 1
ATOM 9658 C C . SER B 1 567 ? -12.875 -2.887 21.375 1 98.31 567 SER B C 1
ATOM 9660 O O . SER B 1 567 ? -13.68 -3.721 21.781 1 98.31 567 SER B O 1
ATOM 9662 N N . ILE B 1 568 ? -12.172 -2.184 22.25 1 97.25 568 ILE B N 1
ATOM 9663 C CA . ILE B 1 568 ? -12.203 -2.391 23.688 1 97.25 568 ILE B CA 1
ATOM 9664 C C . ILE B 1 568 ? -13.609 -2.119 24.219 1 97.25 568 ILE B C 1
ATOM 9666 O O . ILE B 1 568 ? -14.023 -2.682 25.234 1 97.25 568 ILE B O 1
ATOM 9670 N N . ASP B 1 569 ? -14.438 -1.267 23.5 1 97.88 569 ASP B N 1
ATOM 9671 C CA . ASP B 1 569 ? -15.789 -0.925 23.922 1 97.88 569 ASP B CA 1
ATOM 9672 C C . ASP B 1 569 ? -16.828 -1.728 23.141 1 97.88 569 ASP B C 1
ATOM 9674 O O . ASP B 1 569 ? -18.016 -1.709 23.469 1 97.88 569 ASP B O 1
ATOM 9678 N N . ASN B 1 570 ? -16.406 -2.438 22.109 1 97.94 570 ASN B N 1
ATOM 9679 C CA . ASN B 1 570 ? -17.328 -3.074 21.188 1 97.94 570 ASN B CA 1
ATOM 9680 C C . ASN B 1 570 ? -16.953 -4.523 20.906 1 97.94 570 ASN B C 1
ATOM 9682 O O . ASN B 1 570 ? -16.953 -5.355 21.812 1 97.94 570 ASN B O 1
ATOM 9686 N N . CYS B 1 571 ? -16.453 -4.918 19.719 1 95.06 571 CYS B N 1
ATOM 9687 C CA . CYS B 1 571 ? -16.016 -6.262 19.344 1 95.06 571 CYS B CA 1
ATOM 9688 C C . CYS B 1 571 ? -14.727 -6.211 18.531 1 95.06 571 CYS B C 1
ATOM 9690 O O . CYS B 1 571 ? -14.281 -5.133 18.125 1 95.06 571 CYS B O 1
ATOM 9692 N N . GLU B 1 572 ? -14.125 -7.398 18.484 1 95.12 572 GLU B N 1
ATOM 9693 C CA . GLU B 1 572 ? -13.055 -7.504 17.5 1 95.12 572 GLU B CA 1
ATOM 9694 C C . GLU B 1 572 ? -13.602 -7.461 16.078 1 95.12 572 GLU B C 1
ATOM 9696 O O . GLU B 1 572 ? -14.773 -7.758 15.852 1 95.12 572 GLU B O 1
ATOM 9701 N N . ASN B 1 573 ? -12.812 -7.062 15.156 1 97.12 573 ASN B N 1
ATOM 9702 C CA . ASN B 1 573 ? -13.219 -6.957 13.758 1 97.12 573 ASN B CA 1
ATOM 9703 C C . ASN B 1 573 ? -14.375 -5.973 13.586 1 97.12 573 ASN B C 1
ATOM 9705 O O . ASN B 1 573 ? -15.469 -6.355 13.156 1 97.12 573 ASN B O 1
ATOM 9709 N N . LEU B 1 574 ? -14.055 -4.734 13.742 1 98.31 574 LEU B N 1
ATOM 9710 C CA . LEU B 1 574 ? -15.055 -3.668 13.797 1 98.31 574 LEU B CA 1
ATOM 9711 C C . LEU B 1 574 ? -15.805 -3.562 12.477 1 98.31 574 LEU B C 1
ATOM 9713 O O . LEU B 1 574 ? -16.875 -2.953 12.414 1 98.31 574 LEU B O 1
ATOM 9717 N N . GLN B 1 575 ? -15.266 -4.148 11.359 1 97.5 575 GLN B N 1
ATOM 9718 C CA . GLN B 1 575 ? -15.969 -4.109 10.078 1 97.5 575 GLN B CA 1
ATOM 9719 C C . GLN B 1 575 ? -17.266 -4.898 10.141 1 97.5 575 GLN B C 1
ATOM 9721 O O . GLN B 1 575 ? -18.125 -4.777 9.258 1 97.5 575 GLN B O 1
ATOM 9726 N N . LEU B 1 576 ? -17.438 -5.75 11.203 1 97.5 576 LEU B N 1
ATOM 9727 C CA . LEU B 1 576 ? -18.641 -6.559 11.367 1 97.5 576 LEU B CA 1
ATOM 9728 C C . LEU B 1 576 ? -19.781 -5.715 11.914 1 97.5 576 LEU B C 1
ATOM 9730 O O . LEU B 1 576 ? -20.938 -6.145 11.891 1 97.5 576 LEU B O 1
ATOM 9734 N N . LEU B 1 577 ? -19.484 -4.5 12.438 1 98.12 577 LEU B N 1
ATOM 9735 C CA . LEU B 1 577 ? -20.5 -3.615 12.992 1 98.12 577 LEU B CA 1
ATOM 9736 C C . LEU B 1 577 ? -21.25 -2.883 11.883 1 98.12 577 LEU B C 1
ATOM 9738 O O . LEU B 1 577 ? -20.656 -2.488 10.883 1 98.12 577 LEU B O 1
ATOM 9742 N N . LYS B 1 578 ? -22.531 -2.727 12.047 1 97.56 578 LYS B N 1
ATOM 9743 C CA . LYS B 1 578 ? -23.406 -1.894 11.219 1 97.56 578 LYS B CA 1
ATOM 9744 C C . LYS B 1 578 ? -24.203 -0.919 12.078 1 97.56 578 LYS B C 1
ATOM 9746 O O . LYS B 1 578 ? -24.875 -1.329 13.023 1 97.56 578 LYS B O 1
ATOM 9751 N N . ILE B 1 579 ? -24.094 0.314 11.781 1 97.88 579 ILE B N 1
ATOM 9752 C CA . ILE B 1 579 ? -24.891 1.311 12.492 1 97.88 579 ILE B CA 1
ATOM 9753 C C . ILE B 1 579 ? -26.297 1.354 11.898 1 97.88 579 ILE B C 1
ATOM 9755 O O . ILE B 1 579 ? -26.469 1.223 10.688 1 97.88 579 ILE B O 1
ATOM 9759 N N . ASN B 1 580 ? -27.328 1.438 12.758 1 97.5 580 ASN B N 1
ATOM 9760 C CA . ASN B 1 580 ? -28.703 1.658 12.32 1 97.5 580 ASN B CA 1
ATOM 9761 C C . ASN B 1 580 ? -29.016 3.145 12.141 1 97.5 580 ASN B C 1
ATOM 9763 O O . ASN B 1 580 ? -29.219 3.863 13.117 1 97.5 580 ASN B O 1
ATOM 9767 N N . PRO B 1 581 ? -29.078 3.602 10.906 1 95.75 581 PRO B N 1
ATOM 9768 C CA . PRO B 1 581 ? -29.266 5.039 10.703 1 95.75 581 PRO B CA 1
ATOM 9769 C C . PRO B 1 581 ? -30.594 5.543 11.25 1 95.75 581 PRO B C 1
ATOM 9771 O O . PRO B 1 581 ? -30.766 6.746 11.469 1 95.75 581 PRO B O 1
ATOM 9774 N N . ASN B 1 582 ? -31.516 4.641 11.453 1 94.94 582 ASN B N 1
ATOM 9775 C CA . ASN B 1 582 ? -32.844 5.023 11.953 1 94.94 582 ASN B CA 1
ATOM 9776 C C . ASN B 1 582 ? -33 4.719 13.438 1 94.94 582 ASN B C 1
ATOM 9778 O O . ASN B 1 582 ? -34.094 4.793 13.984 1 94.94 582 ASN B O 1
ATOM 9782 N N . GLY B 1 583 ? -31.891 4.254 13.977 1 96.44 583 GLY B N 1
ATOM 9783 C CA . GLY B 1 583 ? -31.922 3.922 15.391 1 96.44 583 GLY B CA 1
ATOM 9784 C C . GLY B 1 583 ? -31.703 5.121 16.297 1 96.44 583 GLY B C 1
ATOM 9785 O O . GLY B 1 583 ? -31.703 6.262 15.828 1 96.44 583 GLY B O 1
ATOM 9786 N N . ASP B 1 584 ? -31.547 4.805 17.594 1 96.62 584 ASP B N 1
ATOM 9787 C CA . ASP B 1 584 ? -31.344 5.848 18.594 1 96.62 584 ASP B CA 1
ATOM 9788 C C . ASP B 1 584 ? -29.859 6.168 18.766 1 96.62 584 ASP B C 1
ATOM 9790 O O . ASP B 1 584 ? -29.016 5.281 18.641 1 96.62 584 ASP B O 1
ATOM 9794 N N . PHE B 1 585 ? -29.609 7.367 18.984 1 97.88 585 PHE B N 1
ATOM 9795 C CA . PHE B 1 585 ? -28.297 7.867 19.375 1 97.88 585 PHE B CA 1
ATOM 9796 C C . PHE B 1 585 ? -28.391 8.641 20.688 1 97.88 585 PHE B C 1
ATOM 9798 O O . PHE B 1 585 ? -29.078 9.656 20.781 1 97.88 585 PHE B O 1
ATOM 9805 N N . VAL B 1 586 ? -27.625 8.148 21.672 1 97.62 586 VAL B N 1
ATOM 9806 C CA . VAL B 1 586 ? -27.672 8.766 23 1 97.62 586 VAL B CA 1
ATOM 9807 C C . VAL B 1 586 ? -26.312 9.336 23.359 1 97.62 586 VAL B C 1
ATOM 9809 O O . VAL B 1 586 ? -25.328 8.602 23.438 1 97.62 586 VAL B O 1
ATOM 9812 N N . PHE B 1 587 ? -26.281 10.648 23.484 1 97.44 587 PHE B N 1
ATOM 9813 C CA . PHE B 1 587 ? -25.078 11.297 23.969 1 97.44 587 PHE B CA 1
ATOM 9814 C C . PHE B 1 587 ? -25 11.25 25.484 1 97.44 587 PHE B C 1
ATOM 9816 O O . PHE B 1 587 ? -25.938 11.664 26.172 1 97.44 587 PHE B O 1
ATOM 9823 N N . ASN B 1 588 ? -23.859 10.789 26.031 1 96.56 588 ASN B N 1
ATOM 9824 C CA . ASN B 1 588 ? -23.672 10.648 27.469 1 96.56 588 ASN B CA 1
ATOM 9825 C C . ASN B 1 588 ? -22.812 11.773 28.031 1 96.56 588 ASN B C 1
ATOM 9827 O O . ASN B 1 588 ? -22.016 12.375 27.312 1 96.56 588 ASN B O 1
ATOM 9831 N N . GLU B 1 589 ? -22.859 11.977 29.328 1 92.25 589 GLU B N 1
ATOM 9832 C CA . GLU B 1 589 ? -22.141 13.039 30.031 1 92.25 589 GLU B CA 1
ATOM 9833 C C . GLU B 1 589 ? -20.641 12.844 29.906 1 92.25 589 GLU B C 1
ATOM 9835 O O . GLU B 1 589 ? -19.875 13.812 29.922 1 92.25 589 GLU B O 1
ATOM 9840 N N . ASN B 1 590 ? -20.328 11.617 29.75 1 92 590 ASN B N 1
ATOM 9841 C CA . ASN B 1 590 ? -18.891 11.344 29.672 1 92 590 ASN B CA 1
ATOM 9842 C C . ASN B 1 590 ? -18.359 11.586 28.266 1 92 590 ASN B C 1
ATOM 9844 O O . ASN B 1 590 ? -17.188 11.328 27.984 1 92 590 ASN B O 1
ATOM 9848 N N . GLY B 1 591 ? -19.234 12.062 27.406 1 94.88 591 GLY B N 1
ATOM 9849 C CA . GLY B 1 591 ? -18.797 12.453 26.078 1 94.88 591 GLY B CA 1
ATOM 9850 C C . GLY B 1 591 ? -18.969 11.344 25.047 1 94.88 591 GLY B C 1
ATOM 9851 O O . GLY B 1 591 ? -18.719 11.555 23.859 1 94.88 591 GLY B O 1
ATOM 9852 N N . THR B 1 592 ? -19.422 10.102 25.438 1 97.94 592 THR B N 1
ATOM 9853 C CA . THR B 1 592 ? -19.609 8.984 24.516 1 97.94 592 THR B CA 1
ATOM 9854 C C . THR B 1 592 ? -20.984 9.047 23.859 1 97.94 592 THR B C 1
ATOM 9856 O O . THR B 1 592 ? -21.875 9.734 24.359 1 97.94 592 THR B O 1
ATOM 9859 N N . ILE B 1 593 ? -21.094 8.445 22.734 1 98.62 593 ILE B N 1
ATOM 9860 C CA . ILE B 1 593 ? -22.375 8.25 22.062 1 98.62 593 ILE B CA 1
ATOM 9861 C C . ILE B 1 593 ? -22.688 6.758 21.969 1 98.62 593 ILE B C 1
ATOM 9863 O O . ILE B 1 593 ? -21.828 5.969 21.562 1 98.62 593 ILE B O 1
ATOM 9867 N N . ILE B 1 594 ? -23.828 6.328 22.453 1 98.75 594 ILE B N 1
ATOM 9868 C CA . ILE B 1 594 ? -24.312 4.965 22.266 1 98.75 594 ILE B CA 1
ATOM 9869 C C . ILE B 1 594 ? -25.312 4.922 21.109 1 98.75 594 ILE B C 1
ATOM 9871 O O . ILE B 1 594 ? -26.328 5.617 21.141 1 98.75 594 ILE B O 1
ATOM 9875 N N . ALA B 1 595 ? -25.031 4.188 20.109 1 98.62 595 ALA B N 1
ATOM 9876 C CA . ALA B 1 595 ? -25.859 4.105 18.906 1 98.62 595 ALA B CA 1
ATOM 9877 C C . ALA B 1 595 ? -26.469 2.715 18.766 1 98.62 595 ALA B C 1
ATOM 9879 O O . ALA B 1 595 ? -25.844 1.713 19.109 1 98.62 595 ALA B O 1
ATOM 9880 N N . ASP B 1 596 ? -27.688 2.611 18.25 1 98.5 596 ASP B N 1
ATOM 9881 C CA . ASP B 1 596 ? -28.266 1.337 17.844 1 98.5 596 ASP B CA 1
ATOM 9882 C C . ASP B 1 596 ? -27.578 0.797 16.594 1 98.5 596 ASP B C 1
ATOM 9884 O O . ASP B 1 596 ? -27.281 1.554 15.664 1 98.5 596 ASP B O 1
ATOM 9888 N N . GLY B 1 597 ? -27.297 -0.458 16.641 1 98.19 597 GLY B N 1
ATOM 9889 C CA . GLY B 1 597 ? -26.703 -1.069 15.461 1 98.19 597 GLY B CA 1
ATOM 9890 C C . GLY B 1 597 ? -26.844 -2.58 15.438 1 98.19 597 GLY B C 1
ATOM 9891 O O . GLY B 1 597 ? -27.766 -3.131 16.047 1 98.19 597 GLY B O 1
ATOM 9892 N N . PHE B 1 598 ? -26.062 -3.18 14.617 1 98 598 PHE B N 1
ATOM 9893 C CA . PHE B 1 598 ? -26.031 -4.625 14.422 1 98 598 PHE B CA 1
ATOM 9894 C C . PHE B 1 598 ? -24.594 -5.129 14.344 1 98 598 PHE B C 1
ATOM 9896 O O . PHE B 1 598 ? -23.672 -4.344 14.141 1 98 598 PHE B O 1
ATOM 9903 N N . VAL B 1 599 ? -24.406 -6.371 14.617 1 97.5 599 VAL B N 1
ATOM 9904 C CA . VAL B 1 599 ? -23.109 -7.027 14.438 1 97.5 599 VAL B CA 1
ATOM 9905 C C . VAL B 1 599 ? -23.297 -8.336 13.672 1 97.5 599 VAL B C 1
ATOM 9907 O O . VAL B 1 599 ? -24.234 -9.086 13.93 1 97.5 599 VAL B O 1
ATOM 9910 N N . GLU B 1 600 ? -22.5 -8.531 12.648 1 96.12 600 GLU B N 1
ATOM 9911 C CA . GLU B 1 600 ? -22.484 -9.789 11.906 1 96.12 600 GLU B CA 1
ATOM 9912 C C . GLU B 1 600 ? -21.656 -10.844 12.625 1 96.12 600 GLU B C 1
ATOM 9914 O O . GLU B 1 600 ? -20.641 -10.516 13.258 1 96.12 600 GLU B O 1
ATOM 9919 N N . GLN B 1 601 ? -22.094 -12.102 12.516 1 94.31 601 GLN B N 1
ATOM 9920 C CA . GLN B 1 601 ? -21.266 -13.195 13 1 94.31 601 GLN B CA 1
ATOM 9921 C C . GLN B 1 601 ? -20.141 -13.508 12.016 1 94.31 601 GLN B C 1
ATOM 9923 O O . GLN B 1 601 ? -20.359 -13.539 10.805 1 94.31 601 GLN B O 1
ATOM 9928 N N . PRO B 1 602 ? -18.969 -13.727 12.531 1 93.81 602 PRO B N 1
ATOM 9929 C CA . PRO B 1 602 ? -17.875 -14.094 11.617 1 93.81 602 PRO B CA 1
ATOM 9930 C C . PRO B 1 602 ? -18.188 -15.367 10.828 1 93.81 602 PRO B C 1
ATOM 9932 O O . PRO B 1 602 ? -18.688 -16.344 11.391 1 93.81 602 PRO B O 1
ATOM 9935 N N . ASP B 1 603 ? -17.828 -15.352 9.586 1 93.94 603 ASP B N 1
ATOM 9936 C CA . ASP B 1 603 ? -18.031 -16.516 8.727 1 93.94 603 ASP B CA 1
ATOM 9937 C C . ASP B 1 603 ? -17.016 -17.609 9.016 1 93.94 603 ASP B C 1
ATOM 9939 O O . ASP B 1 603 ? -15.844 -17.312 9.305 1 93.94 603 ASP B O 1
ATOM 9943 N N . GLU B 1 604 ? -17.406 -18.844 8.773 1 90.25 604 GLU B N 1
ATOM 9944 C CA . GLU B 1 604 ? -16.516 -19.969 8.984 1 90.25 604 GLU B CA 1
ATOM 9945 C C . GLU B 1 604 ? -15.719 -20.297 7.723 1 90.25 604 GLU B C 1
ATOM 9947 O O . GLU B 1 604 ? -14.57 -20.719 7.801 1 90.25 604 GLU B O 1
ATOM 9952 N N . SER B 1 605 ? -16.391 -20.125 6.578 1 95.5 605 SER B N 1
ATOM 9953 C CA . SER B 1 605 ? -15.766 -20.438 5.297 1 95.5 605 SER B CA 1
ATOM 9954 C C . SER B 1 605 ? -15.312 -19.172 4.578 1 95.5 605 SER B C 1
ATOM 9956 O O . SER B 1 605 ? -15.898 -18.094 4.77 1 95.5 605 SER B O 1
ATOM 9958 N N . LEU B 1 606 ? -14.281 -19.25 3.797 1 98 606 LEU B N 1
ATOM 9959 C CA . LEU B 1 606 ? -13.781 -18.109 3.047 1 98 606 LEU B CA 1
ATOM 9960 C C . LEU B 1 606 ? -14.758 -17.703 1.948 1 98 606 LEU B C 1
ATOM 9962 O O . LEU B 1 606 ? -14.945 -16.516 1.681 1 98 606 LEU B O 1
ATOM 9966 N N . TYR B 1 607 ? -15.43 -18.688 1.287 1 98 607 TYR B N 1
ATOM 9967 C CA . TYR B 1 607 ? -16.391 -18.422 0.226 1 98 607 TYR B CA 1
ATOM 9968 C C . TYR B 1 607 ? -17.656 -19.25 0.427 1 98 607 TYR B C 1
ATOM 9970 O O . TYR B 1 607 ? -17.594 -20.422 0.798 1 98 607 TYR B O 1
ATOM 9978 N N . ASP B 1 608 ? -18.812 -18.641 0.248 1 96.06 608 ASP B N 1
ATOM 9979 C CA . ASP B 1 608 ? -20.125 -19.297 0.286 1 96.06 608 ASP B CA 1
ATOM 9980 C C . ASP B 1 608 ? -21.078 -18.656 -0.713 1 96.06 608 ASP B C 1
ATOM 9982 O O . ASP B 1 608 ? -20.875 -17.516 -1.14 1 96.06 608 ASP B O 1
ATOM 9986 N N . GLU B 1 609 ? -22.047 -19.391 -1.176 1 96.31 609 GLU B N 1
ATOM 9987 C CA . GLU B 1 609 ? -23.125 -18.766 -1.938 1 96.31 609 GLU B CA 1
ATOM 9988 C C . GLU B 1 609 ? -23.812 -17.656 -1.131 1 96.31 609 GLU B C 1
ATOM 9990 O O . GLU B 1 609 ? -23.984 -17.781 0.084 1 96.31 609 GLU B O 1
ATOM 9995 N N . TYR B 1 610 ? -24.188 -16.656 -1.798 1 95.81 610 TYR B N 1
ATOM 9996 C CA . TYR B 1 610 ? -24.75 -15.492 -1.136 1 95.81 610 TYR B CA 1
ATOM 9997 C C . TYR B 1 610 ? -26.047 -15.844 -0.422 1 95.81 610 TYR B C 1
ATOM 9999 O O . TYR B 1 610 ? -26.938 -16.469 -1.01 1 95.81 610 TYR B O 1
ATOM 10007 N N . LYS B 1 611 ? -26.094 -15.492 0.82 1 92.44 611 LYS B N 1
ATOM 10008 C CA . LYS B 1 611 ? -27.297 -15.438 1.634 1 92.44 611 LYS B CA 1
ATOM 10009 C C . LYS B 1 611 ? -27.344 -14.164 2.475 1 92.44 611 LYS B C 1
ATOM 10011 O O . LYS B 1 611 ? -26.297 -13.633 2.855 1 92.44 611 LYS B O 1
ATOM 10016 N N . PRO B 1 612 ? -28.562 -13.633 2.611 1 86.69 612 PRO B N 1
ATOM 10017 C CA . PRO B 1 612 ? -28.609 -12.492 3.527 1 86.69 612 PRO B CA 1
ATOM 10018 C C . PRO B 1 612 ? -27.938 -12.773 4.863 1 86.69 612 PRO B C 1
ATOM 10020 O O . PRO B 1 612 ? -28.094 -13.859 5.422 1 86.69 612 PRO B O 1
ATOM 10023 N N . VAL B 1 613 ? -27.172 -11.898 5.352 1 83.06 613 VAL B N 1
ATOM 10024 C CA . VAL B 1 613 ? -26.391 -12.102 6.574 1 83.06 613 VAL B CA 1
ATOM 10025 C C . VAL B 1 613 ? -27.281 -11.859 7.793 1 83.06 613 VAL B C 1
ATOM 10027 O O . VAL B 1 613 ? -27.938 -10.812 7.906 1 83.06 613 VAL B O 1
ATOM 10030 N N . PRO B 1 614 ? -27.359 -12.875 8.609 1 87.62 614 PRO B N 1
ATOM 10031 C CA . PRO B 1 614 ? -28.109 -12.617 9.852 1 87.62 614 PRO B CA 1
ATOM 10032 C C . PRO B 1 614 ? -27.469 -11.523 10.703 1 87.62 614 PRO B C 1
ATOM 10034 O O . PRO B 1 614 ? -26.25 -11.539 10.922 1 87.62 614 PRO B O 1
ATOM 10037 N N . LEU B 1 615 ? -28.234 -10.57 11.125 1 92.69 615 LEU B N 1
ATOM 10038 C CA . LEU B 1 615 ? -27.766 -9.445 11.93 1 92.69 615 LEU B CA 1
ATOM 10039 C C . LEU B 1 615 ? -28.266 -9.562 13.367 1 92.69 615 LEU B C 1
ATOM 10041 O O . LEU B 1 615 ? -29.438 -9.867 13.602 1 92.69 615 LEU B O 1
ATOM 10045 N N . LYS B 1 616 ? -27.375 -9.477 14.281 1 96.62 616 LYS B N 1
ATOM 10046 C CA . LYS B 1 616 ? -27.734 -9.398 15.695 1 96.62 616 LYS B CA 1
ATOM 10047 C C . LYS B 1 616 ? -27.719 -7.949 16.188 1 96.62 616 LYS B C 1
ATOM 10049 O O . LYS B 1 616 ? -26.734 -7.234 15.992 1 96.62 616 LYS B O 1
ATOM 10054 N N . LYS B 1 617 ? -28.812 -7.555 16.828 1 97.44 617 LYS B N 1
ATOM 10055 C CA . LYS B 1 617 ? -28.875 -6.199 17.359 1 97.44 617 LYS B CA 1
ATOM 10056 C C . LYS B 1 617 ? -27.812 -5.984 18.438 1 97.44 617 LYS B C 1
ATOM 10058 O O . LYS B 1 617 ? -27.531 -6.895 19.219 1 97.44 617 LYS B O 1
ATOM 10063 N N . CYS B 1 618 ? -27.234 -4.789 18.422 1 97.88 618 CYS B N 1
ATOM 10064 C CA . CYS B 1 618 ? -26.281 -4.441 19.469 1 97.88 618 CYS B CA 1
ATOM 10065 C C . CYS B 1 618 ? -26.234 -2.932 19.672 1 97.88 618 CYS B C 1
ATOM 10067 O O . CYS B 1 618 ? -26.891 -2.178 18.969 1 97.88 618 CYS B O 1
ATOM 10069 N N . LYS B 1 619 ? -25.625 -2.525 20.797 1 98.44 619 LYS B N 1
ATOM 10070 C CA . LYS B 1 619 ? -25.266 -1.129 21.031 1 98.44 619 LYS B CA 1
ATOM 10071 C C . LYS B 1 619 ? -23.828 -0.849 20.641 1 98.44 619 LYS B C 1
ATOM 10073 O O . LYS B 1 619 ? -22.922 -1.635 20.969 1 98.44 619 LYS B O 1
ATOM 10078 N N . ILE B 1 620 ? -23.641 0.15 19.875 1 98.81 620 ILE B N 1
ATOM 10079 C CA . ILE B 1 620 ? -22.297 0.555 19.484 1 98.81 620 ILE B CA 1
ATOM 10080 C C . ILE B 1 620 ? -21.859 1.754 20.312 1 98.81 620 ILE B C 1
ATOM 10082 O O . ILE B 1 620 ? -22.531 2.781 20.344 1 98.81 620 ILE B O 1
ATOM 10086 N N . THR B 1 621 ? -20.75 1.606 20.984 1 98.88 621 THR B N 1
ATOM 10087 C CA . THR B 1 621 ? -20.172 2.693 21.766 1 98.88 621 THR B CA 1
ATOM 10088 C C . THR B 1 621 ? -19.188 3.496 20.922 1 98.88 621 THR B C 1
ATOM 10090 O O . THR B 1 621 ? -18.234 2.941 20.375 1 98.88 621 THR B O 1
ATOM 10093 N N . LEU B 1 622 ? -19.453 4.77 20.844 1 98.81 622 LEU B N 1
ATOM 10094 C CA . LEU B 1 622 ? -18.578 5.684 20.109 1 98.81 622 LEU B CA 1
ATOM 10095 C C . LEU B 1 622 ? -17.953 6.707 21.047 1 98.81 622 LEU B C 1
ATOM 10097 O O . LEU B 1 622 ? -18.609 7.215 21.953 1 98.81 622 LEU B O 1
ATOM 10101 N N . ILE B 1 623 ? -16.719 6.961 20.844 1 98.75 623 ILE B N 1
ATOM 10102 C CA . ILE B 1 623 ? -15.984 7.953 21.625 1 98.75 623 ILE B CA 1
ATOM 10103 C C . ILE B 1 623 ? -15.438 9.047 20.703 1 98.75 623 ILE B C 1
ATOM 10105 O O . ILE B 1 623 ? -15.312 8.836 19.5 1 98.75 623 ILE B O 1
ATOM 10109 N N . PRO B 1 624 ? -15.141 10.281 21.266 1 98.56 624 PRO B N 1
ATOM 10110 C CA . PRO B 1 624 ? -14.492 11.289 20.422 1 98.56 624 PRO B CA 1
ATOM 10111 C C . PRO B 1 624 ? -13.195 10.789 19.781 1 98.56 624 PRO B C 1
ATOM 10113 O O . PRO B 1 624 ? -12.367 10.18 20.469 1 98.56 624 PRO B O 1
ATOM 10116 N N . TYR B 1 625 ? -13.07 11 18.5 1 98.56 625 TYR B N 1
ATOM 10117 C CA . TYR B 1 625 ? -11.898 10.547 17.766 1 98.56 625 TYR B CA 1
ATOM 10118 C C . TYR B 1 625 ? -10.617 11 18.469 1 98.56 625 TYR B C 1
ATOM 10120 O O . TYR B 1 625 ? -9.633 10.258 18.516 1 98.56 625 TYR B O 1
ATOM 10128 N N . ASN B 1 626 ? -10.586 12.219 18.938 1 98 626 ASN B N 1
ATOM 10129 C CA . ASN B 1 626 ? -9.367 12.766 19.531 1 98 626 ASN B CA 1
ATOM 10130 C C . ASN B 1 626 ? -9.008 12.062 20.828 1 98 626 ASN B C 1
ATOM 10132 O O . ASN B 1 626 ? -7.941 12.312 21.406 1 98 626 ASN B O 1
ATOM 10136 N N . SER B 1 627 ? -9.781 11.125 21.297 1 97.06 627 SER B N 1
ATOM 10137 C CA . SER B 1 627 ? -9.516 10.438 22.562 1 97.06 627 SER B CA 1
ATOM 10138 C C . SER B 1 627 ? -9.078 9 22.328 1 97.06 627 SER B C 1
ATOM 10140 O O . SER B 1 627 ? -8.734 8.289 23.266 1 97.06 627 SER B O 1
ATOM 10142 N N . TRP B 1 628 ? -9.07 8.531 21.109 1 97.94 628 TRP B N 1
ATOM 10143 C CA . TRP B 1 628 ? -8.812 7.113 20.875 1 97.94 628 TRP B CA 1
ATOM 10144 C C . TRP B 1 628 ? -7.367 6.762 21.219 1 97.94 628 TRP B C 1
ATOM 10146 O O . TRP B 1 628 ? -6.512 7.645 21.312 1 97.94 628 TRP B O 1
ATOM 10156 N N . GLY B 1 629 ? -7.117 5.547 21.547 1 96.69 629 GLY B N 1
ATOM 10157 C CA . GLY B 1 629 ? -5.77 5.039 21.75 1 96.69 629 GLY B CA 1
ATOM 10158 C C . GLY B 1 629 ? -5.223 5.348 23.125 1 96.69 629 GLY B C 1
ATOM 10159 O O . GLY B 1 629 ? -4.051 5.094 23.406 1 96.69 629 GLY B O 1
ATOM 10160 N N . ASN B 1 630 ? -6 5.914 24.031 1 97.19 630 ASN B N 1
ATOM 10161 C CA . ASN B 1 630 ? -5.535 6.254 25.375 1 97.19 630 ASN B CA 1
ATOM 10162 C C . ASN B 1 630 ? -5.75 5.102 26.344 1 97.19 630 ASN B C 1
ATOM 10164 O O . ASN B 1 630 ? -5.273 5.145 27.484 1 97.19 630 ASN B O 1
ATOM 10168 N N . ARG B 1 631 ? -6.465 4.055 25.984 1 95.94 631 ARG B N 1
ATOM 10169 C CA . ARG B 1 631 ? -6.801 2.955 26.891 1 95.94 631 ARG B CA 1
ATOM 10170 C C . ARG B 1 631 ? -6.141 1.657 26.438 1 95.94 631 ARG B C 1
ATOM 10172 O O . ARG B 1 631 ? -6.723 0.58 26.562 1 95.94 631 ARG B O 1
ATOM 10179 N N . GLY B 1 632 ? -4.941 1.776 25.797 1 94.12 632 GLY B N 1
ATOM 10180 C CA . GLY B 1 632 ? -4.203 0.619 25.312 1 94.12 632 GLY B CA 1
ATOM 10181 C C . GLY B 1 632 ? -4.344 0.402 23.812 1 94.12 632 GLY B C 1
ATOM 10182 O O . GLY B 1 632 ? -4.977 1.204 23.125 1 94.12 632 GLY B O 1
ATOM 10183 N N . GLU B 1 633 ? -3.684 -0.669 23.375 1 96.56 633 GLU B N 1
ATOM 10184 C CA . GLU B 1 633 ? -3.754 -1.017 21.953 1 96.56 633 GLU B CA 1
ATOM 10185 C C . GLU B 1 633 ? -5.129 -1.569 21.594 1 96.56 633 GLU B C 1
ATOM 10187 O O . GLU B 1 633 ? -5.633 -2.479 22.25 1 96.56 633 GLU B O 1
ATOM 10192 N N . THR B 1 634 ? -5.801 -1.02 20.641 1 97 634 THR B N 1
ATOM 10193 C CA . THR B 1 634 ? -7.156 -1.399 20.266 1 97 634 THR B CA 1
ATOM 10194 C C . THR B 1 634 ? -7.379 -1.204 18.781 1 97 634 THR B C 1
ATOM 10196 O O . THR B 1 634 ? -6.605 -0.509 18.109 1 97 634 THR B O 1
ATOM 10199 N N . GLU B 1 635 ? -8.391 -1.938 18.234 1 98.12 635 GLU B N 1
ATOM 10200 C CA . GLU B 1 635 ? -8.914 -1.593 16.906 1 98.12 635 GLU B CA 1
ATOM 10201 C C . GLU B 1 635 ? -9.711 -0.295 16.953 1 98.12 635 GLU B C 1
ATOM 10203 O O . GLU B 1 635 ? -10.406 -0.017 17.938 1 98.12 635 GLU B O 1
ATOM 10208 N N . MET B 1 636 ? -9.648 0.46 15.93 1 98.69 636 MET B N 1
ATOM 10209 C CA . MET B 1 636 ? -10.375 1.723 15.867 1 98.69 636 MET B CA 1
ATOM 10210 C C . MET B 1 636 ? -10.922 1.969 14.469 1 98.69 636 MET B C 1
ATOM 10212 O O . MET B 1 636 ? -10.242 1.69 13.477 1 98.69 636 MET B O 1
ATOM 10216 N N . SER B 1 637 ? -12.148 2.465 14.367 1 98.81 637 SER B N 1
ATOM 10217 C CA . SER B 1 637 ? -12.75 2.807 13.078 1 98.81 637 SER B CA 1
ATOM 10218 C C . SER B 1 637 ? -13.648 4.039 13.195 1 98.81 637 SER B C 1
ATOM 10220 O O . SER B 1 637 ? -14.539 4.086 14.039 1 98.81 637 SER B O 1
ATOM 10222 N N . VAL B 1 638 ? -13.414 5.031 12.336 1 98.88 638 VAL B N 1
ATOM 10223 C CA . VAL B 1 638 ? -14.242 6.23 12.266 1 98.88 638 VAL B CA 1
ATOM 10224 C C . VAL B 1 638 ? -15.516 5.934 11.469 1 98.88 638 VAL B C 1
ATOM 10226 O O . VAL B 1 638 ? -16.609 6.371 11.844 1 98.88 638 VAL B O 1
ATOM 10229 N N . TYR B 1 639 ? -15.398 5.234 10.336 1 98.81 639 TYR B N 1
ATOM 10230 C CA . TYR B 1 639 ? -16.531 4.914 9.477 1 98.81 639 TYR B CA 1
ATOM 10231 C C . TYR B 1 639 ? -17.094 3.541 9.82 1 98.81 639 TYR B C 1
ATOM 10233 O O . TYR B 1 639 ? -16.344 2.592 10.055 1 98.81 639 TYR B O 1
ATOM 10241 N N . LEU B 1 640 ? -18.344 3.434 9.914 1 98.44 640 LEU B N 1
ATOM 10242 C CA . LEU B 1 640 ? -19.078 2.189 10.148 1 98.44 640 LEU B CA 1
ATOM 10243 C C . LEU B 1 640 ? -20.062 1.906 9.023 1 98.44 640 LEU B C 1
ATOM 10245 O O . LEU B 1 640 ? -20.625 2.834 8.438 1 98.44 640 LEU B O 1
ATOM 10249 N N . ARG B 1 641 ? -20.234 0.649 8.727 1 97.12 641 ARG B N 1
ATOM 10250 C CA . ARG B 1 641 ? -21.188 0.25 7.707 1 97.12 641 ARG B CA 1
ATOM 10251 C C . ARG B 1 641 ? -22.625 0.572 8.141 1 97.12 641 ARG B C 1
ATOM 10253 O O . ARG B 1 641 ? -22.906 0.652 9.344 1 97.12 641 ARG B O 1
ATOM 10260 N N . VAL B 1 642 ? -23.438 0.774 7.16 1 95.12 642 VAL B N 1
ATOM 10261 C CA . VAL B 1 642 ? -24.859 1.031 7.414 1 95.12 642 VAL B CA 1
ATOM 10262 C C . VAL B 1 642 ? -25.688 -0.15 6.922 1 95.12 642 VAL B C 1
ATOM 10264 O O . VAL B 1 642 ? -25.297 -0.846 5.984 1 95.12 642 VAL B O 1
#

Sequence (1284 aa):
MNINNFSNPLHLNKVKVNDNYFNEYLNLIKTVVIPYQYNALNDLIPGAPKSYCISNFIKASSVCSSLKAGIPVPVFPVDKWEYKETECSFNSFLGWCFQDTDAYKWIEAASYVLVNEKNDALKKQVDDLVDLICSAQLENGYLDTLYIINDRSKIFSNLKDRHELYCFGHLTEAAVAYYNSTGNNKLLNAAIRFADLICDYFGDNKNQGYPGHEIAESALVKLYYITRNEKYINQAELFIKRRGTKPYYFDIERCYNRTDNSIDYEYNQAHMPAVKQNEAVGHAVRGVYLYRGMAEIAKVKKDDCVFNACKNIWNNIVNKKLYITGGIGSTAVGEAFSFDYDLPNDLAYCETCASIGLAMFSRRMFEINPISSYFDVFEQALYNTVLASMGSDGKSFFYVNPLEVLPVASKKDERKNHVKTRRQKWFGCACCPPNLARFLSSIGEYCFSENSSTLFVNLYIGANAQFTNGCIDVQSNYLSSGNVILYVKPNKPFKLALRIPAWCDNFTINCDYEMINGYAVLSINKNTNVEISFDLKVKLIRCSNLVRANIGKVAVARGPVVYCAESIDNCENLQLLKINPNGDFVFNENGTIIADGFVEQPDESLYDEYKPVPLKKCKITLIPYNSWGNRGETEMSVYLRVMNINNFSNPLHLNKVKVNDNYFNEYLNLIKTVVIPYQYNALNDLIPGAPKSYCISNFIKASSVCSSLKAGIPVPVFPVDKWEYKETECSFNSFLGWCFQDTDAYKWIEAASYVLVNEKNDALKKQVDDLVDLICSAQLENGYLDTLYIINDRSKIFSNLKDRHELYCFGHLTEAAVAYYNSTGNNKLLNAAIRFADLICDYFGDNKNQGYPGHEIAESALVKLYYITRNEKYINQAELFIKRRGTKPYYFDIERCYNRTDNSIDYEYNQAHMPAVKQNEAVGHAVRGVYLYRGMAEIAKVKKDDCVFNACKNIWNNIVNKKLYITGGIGSTAVGEAFSFDYDLPNDLAYCETCASIGLAMFSRRMFEINPISSYFDVFEQALYNTVLASMGSDGKSFFYVNPLEVLPVASKKDERKNHVKTRRQKWFGCACCPPNLARFLSSIGEYCFSENSSTLFVNLYIGANAQFTNGCIDVQSNYLSSGNVILYVKPNKPFKLALRIPAWCDNFTINCDYEMINGYAVLSINKNTNVEISFDLKVKLIRCSNLVRANIGKVAVARGPVVYCAESIDNCENLQLLKINPNGDFVFNENGTIIADGFVEQPDESLYDEYKPVPLKKCKITLIPYNSWGNRGETEMSVYLRV

Foldseek 3Di:
DPLQLFWAFDALLFWFFDFPVLVLVLVLLQPPQLVLLVCQCVVNDPPFDHLCQLVLLQLLLVLQVCVVVVHDADAADPPDQAADPVRDDPSADGFGLLSNLSLLLSLLLLLLNLSRDPDVVSLVVSVVSLVSQLSSAHPQLQGGSNCSRHPVVCPPLQQQRGCRLVNLLSLLSSQVSNCVRPVDNSSVVSSVSNLVVLLVACPDPHNQDAHNAARSLVSLLVNCVVPVDVSSLRSSVSNQQSAQDPPHSNCVSVVPPDPPLPDASQQSPRNHRQLPAQEFKHALLSRLRSLLSLLSSCSVVVPVSSLVSSVSHVCNCVPFAADQQLFGAQAPVRSITDDGLNHAQLHRQRFLSSSLSLLSSLLSNCSNPPFLVSLLSNLSSVQGVLLLQAASNSQFGQRGAGQWDDPVCCVPPPSRVNPDLATHRADSPHPNSSSSSSSSSSVSSVQWMDDPAEIEGNDQGFIWGDDDFWIKGWDDPCQPFNKIKMWTAGPAKGKYWYAAHPVFPDKDKPADFDDDNRTTIHIDGGTDIIMMGTDFDWDWAADDVSNVNANQWTFIDTPSFTKKAWCVQPHPPQQQKAFDPPWDWDQDPVQKIKGKTWGFDDDPDPDDPDDPTDTDIDITIIHTNSHPNNVHRTIMHRIYGD/DPLQLFWAFDALLFWFFDFPVLVLVLVLLQPPQLVLLVCQCVVNDPPFDHLCQLVLLQLLLVLQVCVVVVHDADAADPPDQAADPVRDDPSADGFGLLSNLSLLLSLLLLLLNLSRDPDPVSLVVSVVSLVSQLSSAHPQLQGGSNCSRHPVVCPPLQQQRGCRLVNLLSLLSSQVSNCVRPVDNSSVVSSVSNLVVLLVACPDPHNQDAHNAARSLVSLLVNCVVPVDVSSLRSSVSNLQSALDPPHSNCVSVVPPDPDPPDASQQSPRNHRLLPAQEFKHALLSRLRSLLSLLSSCSVVVPVSSLVSSVSHVCNCVPFAADQQLFGAQAPVSSITDDGLRHAQLHRQRFLSSSLSLLSSLLSNCSNPPFLVSLLSNLSSVQGVLLLQAASNSQFGQRGAGQWDDPVCCVPPPSRVSPDLATHRADSPHPNSSSSSSSSSSVSSVQWMDDPAEIEGNDQGFIWGDDDFWIKGWDDPCQPFNKIKIWTAGPAKGKYWYAAHPVFPDKDKPAQFDDDNRTTIHIDGGTDIIMMGTDFDWDWAADDVSNVNFHQWTFIDTPSFTKKAWCVQPHPPQQQKAFDPPWDWDQDPVQKIKGKTWGFDDDPDPDDPDDPTDTDIDITIIHTNSHPNNVHRTIMHRIYGD

Secondary structure (DSSP, 8-state):
--GGG--EEPPGGGEEE--HHHHHHHHHIIIIIHHHHHHHHTT-STTSPP--HHHHHHHHHHHHHHHHHT----------SEE-TTTS-TTS--EETTTHHHHHHHHHHHHHHHHHS--HHHHHHHHHHHHHHHHT--TTS---HHHHHS-GGGTTS-TTT--HHHHHHHHHHHHHHHHHHH---HHHHHHHHHHHHHHHHHTTTS-----SS-SHHHHHHHHHHHH--HHHHHHHHHHHHHTTPSSPHHHHHTT---SSTT---GGGT-SS-GGG--S--SBHHHHHHHHHHHHHHHHHHT-HHHHHHHHHHHHHIIIII--TTS----BTGGGB--STT---SSS----HHHHHHHHHHHHHHHHHS--HHHHHHHHHHIIIIIHHTB-TTSS-B-SS--SEE-HHHHHH-GGGTTS-SS-BS--SS-SHHHHHHHHHHTGGGGTEEE-SSEEEE-S---EEEEETTEEEEEEEETTTT-EEEEEEEESS-EEEEEE--TT-S-EEESS--EEETTEEEEEESS-EEEEEEE---EEEEEEPTT-GGGTTEEEEEETTEEEEEEGGGS-SSGGGEEE-TTS-EEE-TTS-EEEEEEEEPPPSSSEEE--PPPEEEEEEEEEEGGGTTTTSS--EES-EE-/--GGG--EEPPGGGEEE--HHHHHHHHHIIIIIHHHHHHHHTT-STTSPP--HHHHHHHHHHHHHHHHHT----------SEE-TTTS-TTS--EETTTHHHHHHHHHHHHHHHHHS--HHHHHHHHHHHHHHHHT--TTS---HHHHHS-GGGTTS-TTT--HHHHHHHHHHHHHHHHHHH---HHHHHHHHHHHHHHHHHTTTS-----SS-SHHHHHHHHHHHH--HHHHHHHHHHHHHTTPSSPHHHHHTT---SS-----GGGT-SS-GGG--S--SBHHHHHHHHHHHHHHHHHHT-HHHHHHHHHHHHHIIIII--TTS----BTGGGB--STT---SSS---BHHHHHHHHHHHHHHHHHS--HHHHHHHHHHIIIIIHHTB-TTSS-B-SB--SEE-HHHHHH-GGGTTS-SS-BS--SS-SHHHHHHHHHHTGGGGTEEE-SSEEEE-S---EEEEETTEEEEEEEETTTT-EEEEEEEESS-EEEEEE--TT-S-EEESS--EEETTEEEEEESS-EEEEEEE---EEEEEEPTT-GGGTTEEEEEETTEEEEEEGGGS-SSGGGEEE-TTS-EEE-TTS-EEEEEEEEPPPSSSEEE--PPPEEEEEEEEEEGGGTTTTSS--EES-EE-

Radius of gyration: 35.14 Å; Cα contacts (8 Å, |Δi|>4): 2820; chains: 2; bounding box: 76×108×73 Å

Organism: NCBI:txid290054

pLDDT: mean 96.52, std 4.43, range [56.19, 98.88]